Protein 2YRK (pdb70)

Foldseek 3Di:
DDPDDDDPPDDDAQADPQLRGGDDPPDHPCNVCVDVSVVVSVCVVPPDDDDDDDD

Secondary structure (DSSP, 8-state):
-------------S--TTTT----SSS-HHHHHTSHHHHHHHHHTT-SS--SS--

GO terms:
  GO:0005634 nucleus (C, IDA)

Radius of gyration: 18.54 Å; Cα contacts (8 Å, |Δi|>4): 30; chains: 1; bounding box: 34×64×17 Å

InterPro domains:
  IPR001356 Homeodomain [PF00046] (2070-2126)
  IPR001356 Homeodomain [PF00046] (2167-2223)
  IPR001356 Homeodomain [PF00046] (2543-2599)
  IPR001356 Homeodomain [PF00046] (2866-2922)
  IPR001356 Homeodomain [PS50071] (2067-2127)
  IPR001356 Homeodomain [PS50071] (2164-2224)
  IPR001356 Homeodomain [PS50071] (2540-2600)
  IPR001356 Homeodomain [PS50071] (2863-2923)
  IPR001356 Homeodomain [SM00389] (2069-2131)
  IPR001356 Homeodomain [SM00389] (2166-2228)
  IPR001356 Homeodomain [SM00389] (2542-2604)
  IPR001356 Homeodomain [SM00389] (2865-2927)
  IPR001356 Homeodomain [cd00086] (2070-2128)
  IPR001356 Homeodomain [cd00086] (2167-2224)
  IPR001356 Homeodomain [cd00086] (2543-2601)
  IPR001356 Homeodomain [cd00086] (2866-2922)
  IPR003604 Matrin/U1-C-like, C2H2-type zinc finger [SM00451] (694-728)
  IPR003604 Matrin/U1-C-like, C2H2-type zinc finger [SM00451] (912-946)
  IPR003604 Matrin/U1-C-like, C2H2-type zinc finger [SM00451] (1016-1050)
  IPR003604 Matrin/U1-C-like, C2H2-type zinc finger [SM00451] (1509-1543)

Sequence (55 aa):
GSSGSSGGTDGTKPECTLCGVKYSARLSIRDHIFSKQHISKVRETVGSQLDREKDGSSGSSGGTDGTKPECTLCGVKYSARLSIRDHIFSKQHISKVRETVGSQLDREKDGSSGSSGGTDGTKPECTLCGVKYSARLSIRDHIFSKQHISKVRETVGSQLDREKDGSSGSSGGTDGTKPECTLCGVKYSARLSIRDHIFSKQHISKVRETVGSQLDREKDGSSGSSGGTDGTKPECTLCGVKYSARLSIRDHIFSKQHISKVRETVGSQLDREKDGSSGSSGGTDGTKPECTLCGVKYSARLSIRDHIFSKQHISKVRETVGSQLDREKDGSSGSSGGTDGTKPECTLCGVKYSARLSIRDHIFSKQHISKVRETVGSQLDREKDGSSGSSGGTDGTKPECTLCGVKYSARLSIRDHIFSKQHISKVRETVGSQLDREKDGSSGSSGGTDGTKPECTLCGVKYSARLSIRDHIFSKQHISKVRETVGSQLDREKDGSSGSSGGTDGTKPECTLCGVKYSARLSIRDHIFSKQHISKVRETVGSQLDREKDGSSGSSGGTDGTKPECTLCGVKYSARLSIRDHIFSKQHISKVRETVGSQLDREKDGSSGSSGGTDGTKPECTLCGVKYSARLSIRDHIFSKQHISKVRETVGSQLDREKDGSSGSSGGTDGTKPECTLCGVKYSARLSIRDHIFSKQHISKVRETVGSQLDREKDGSSGSSGGTDGTKPECTLCGVKYSARLSIRDHIFSKQHISKVRETVGSQLDREKDGSSGSSGGTDGTKPECTLCGVKYSARLSIRDHIFSKQHISKVRETVGSQLDREKDGSSGSSGGTDGTKPECTLCGVKYSARLSIRDHIFSKQHISKVRETVGSQLDREKDGSSGSSGGTDGTKPECTLCGVKYSARLSIRDHIFSKQHISKVRETVGSQLDREKDGSSGSSGGTDGTKPECTLCGVKYSARLSIRDHIFSKQHISKVRETVGSQLDREKDGSSGSSGGTDGTKPECTLCGVKYSARLSIRDHIFSKQHISKVRETVGSQLDREKDGSSGSSGGTDGTKPECTLCGVKYSARLSIRDHIFSKQHISKVRETVGSQLDREKD

Solvent-accessible surface area: 5406 Å² total; per-residue (Å²): 133,120,128,72,122,106,90,58,138,141,65,143,148,61,87,9,127,76,21,67,52,137,3,68,110,182,62,46,96,154,80,7,59,144,49,141,114,23,71,44,101,49,110,130,87,112,27,86,168,152,91,234,149,179,179

Organism: Mus musculus (NCBI:txid10090)

Structure (mmCIF, N/CA/C/O backbone):
data_2YRK
#
_entry.id   2YRK
#
loop_
_entity.id
_entity.type
_entity.pdbx_description
1 polymer 'Zinc finger homeobox protein 4'
2 non-polymer 'ZINC ION'
#
loop_
_atom_site.group_PDB
_atom_site.id
_atom_site.type_symbol
_atom_site.label_atom_id
_atom_site.label_alt_id
_atom_site.label_comp_id
_atom_site.label_asym_id
_atom_site.label_entity_id
_atom_site.label_seq_id
_atom_site.pdbx_PDB_ins_code
_atom_site.Cartn_x
_atom_site.Cartn_y
_atom_site.Cartn_z
_atom_site.occupancy
_atom_site.B_iso_or_equiv
_atom_site.auth_seq_id
_atom_site.auth_comp_id
_atom_site.auth_asym_id
_atom_site.auth_atom_id
_atom_site.pdbx_PDB_model_num
ATOM 1 N N . GLY A 1 1 ? -23.974 42.318 5.987 1.00 0.00 1 GLY A N 1
ATOM 2 C CA . GLY A 1 1 ? -23.108 41.866 4.915 1.00 0.00 1 GLY A CA 1
ATOM 3 C C . GLY A 1 1 ? -23.007 40.355 4.849 1.00 0.00 1 GLY A C 1
ATOM 4 O O . GLY A 1 1 ? -23.851 39.645 5.397 1.00 0.00 1 GLY A O 1
ATOM 8 N N . SER A 1 2 ? -21.973 39.860 4.176 1.00 0.00 2 SER A N 1
ATOM 9 C CA . SER A 1 2 ? -21.768 38.423 4.036 1.00 0.00 2 SER A CA 1
ATOM 10 C C . SER A 1 2 ? -20.315 38.052 4.316 1.00 0.00 2 SER A C 1
ATOM 11 O O . SER A 1 2 ? -19.397 38.803 3.989 1.00 0.00 2 SER A O 1
ATOM 19 N N . SER A 1 3 ? -20.116 36.887 4.924 1.00 0.00 3 SER A N 1
ATOM 20 C CA . SER A 1 3 ? -18.775 36.416 5.253 1.00 0.00 3 SER A CA 1
ATOM 21 C C . SER A 1 3 ? -18.189 35.600 4.104 1.00 0.00 3 SER A C 1
ATOM 22 O O . SER A 1 3 ? -17.059 35.832 3.678 1.00 0.00 3 SER A O 1
ATOM 30 N N . GLY A 1 4 ? -18.968 34.644 3.608 1.00 0.00 4 GLY A N 1
ATOM 31 C CA . GLY A 1 4 ? -18.510 33.808 2.514 1.00 0.00 4 GLY A CA 1
ATOM 32 C C . GLY A 1 4 ? -18.562 32.331 2.852 1.00 0.00 4 GLY A C 1
ATOM 33 O O . GLY A 1 4 ? -18.364 31.944 4.004 1.00 0.00 4 GLY A O 1
ATOM 37 N N . SER A 1 5 ? -18.830 31.504 1.847 1.00 0.00 5 SER A N 1
ATOM 38 C CA . SER A 1 5 ? -18.913 30.062 2.044 1.00 0.00 5 SER A CA 1
ATOM 39 C C . SER A 1 5 ? -17.826 29.342 1.252 1.00 0.00 5 SER A C 1
ATOM 40 O O . SER A 1 5 ? -17.122 29.952 0.447 1.00 0.00 5 SER A O 1
ATOM 48 N N . SER A 1 6 ? -17.694 28.040 1.488 1.00 0.00 6 SER A N 1
ATOM 49 C CA . SER A 1 6 ? -16.691 27.237 0.800 1.00 0.00 6 SER A CA 1
ATOM 50 C C . SER A 1 6 ? -17.350 26.227 -0.135 1.00 0.00 6 SER A C 1
ATOM 51 O O . SER A 1 6 ? -18.319 25.564 0.233 1.00 0.00 6 SER A O 1
ATOM 59 N N . GLY A 1 7 ? -16.817 26.116 -1.348 1.00 0.00 7 GLY A N 1
ATOM 60 C CA . GLY A 1 7 ? -17.365 25.186 -2.317 1.00 0.00 7 GLY A CA 1
ATOM 61 C C . GLY A 1 7 ? -16.289 24.403 -3.043 1.00 0.00 7 GLY A C 1
ATOM 62 O O . GLY A 1 7 ? -16.284 24.333 -4.271 1.00 0.00 7 GLY A O 1
ATOM 66 N N . GLY A 1 8 ? -15.373 23.813 -2.281 1.00 0.00 8 GLY A N 1
ATOM 67 C CA . GLY A 1 8 ? -14.299 23.040 -2.877 1.00 0.00 8 GLY A CA 1
ATOM 68 C C . GLY A 1 8 ? -13.174 22.762 -1.899 1.00 0.00 8 GLY A C 1
ATOM 69 O O . GLY A 1 8 ? -12.526 23.686 -1.407 1.00 0.00 8 GLY A O 1
ATOM 73 N N . THR A 1 9 ? -12.941 21.485 -1.615 1.00 0.00 9 THR A N 1
ATOM 74 C CA . THR A 1 9 ? -11.889 21.087 -0.688 1.00 0.00 9 THR A CA 1
ATOM 75 C C . THR A 1 9 ? -10.634 20.651 -1.435 1.00 0.00 9 THR A C 1
ATOM 76 O O . THR A 1 9 ? -10.713 20.117 -2.542 1.00 0.00 9 THR A O 1
ATOM 87 N N . ASP A 1 10 ? -9.478 20.880 -0.824 1.00 0.00 10 ASP A N 1
ATOM 88 C CA . ASP A 1 10 ? -8.205 20.508 -1.431 1.00 0.00 10 ASP A CA 1
ATOM 89 C C . ASP A 1 10 ? -7.205 20.065 -0.367 1.00 0.00 10 ASP A C 1
ATOM 90 O O . ASP A 1 10 ? -7.002 20.751 0.633 1.00 0.00 10 ASP A O 1
ATOM 99 N N . GLY A 1 11 ? -6.583 18.911 -0.592 1.00 0.00 11 GLY A N 1
ATOM 100 C CA . GLY A 1 11 ? -5.613 18.395 0.356 1.00 0.00 11 GLY A CA 1
ATOM 101 C C . GLY A 1 11 ? -5.317 16.924 0.140 1.00 0.00 11 GLY A C 1
ATOM 102 O O . GLY A 1 11 ? -5.705 16.079 0.947 1.00 0.00 11 GLY A O 1
ATOM 106 N N . THR A 1 12 ? -4.629 16.615 -0.955 1.00 0.00 12 THR A N 1
ATOM 107 C CA . THR A 1 12 ? -4.283 15.236 -1.277 1.00 0.00 12 THR A CA 1
ATOM 108 C C . THR A 1 12 ? -2.914 14.867 -0.719 1.00 0.00 12 THR A C 1
ATOM 109 O O . THR A 1 12 ? -2.149 14.140 -1.352 1.00 0.00 12 THR A O 1
ATOM 120 N N . LYS A 1 13 ? -2.609 15.373 0.471 1.00 0.00 13 LYS A N 1
ATOM 121 C CA . LYS A 1 13 ? -1.332 15.096 1.117 1.00 0.00 13 LYS A CA 1
ATOM 122 C C . LYS A 1 13 ? -0.945 13.629 0.951 1.00 0.00 13 LYS A C 1
ATOM 123 O O . LYS A 1 13 ? -1.792 12.735 0.956 1.00 0.00 13 LYS A O 1
ATOM 142 N N . PRO A 1 14 ? 0.363 13.375 0.803 1.00 0.00 14 PRO A N 1
ATOM 143 C CA . PRO A 1 14 ? 0.891 12.017 0.635 1.00 0.00 14 PRO A CA 1
ATOM 144 C C . PRO A 1 14 ? 0.774 11.188 1.910 1.00 0.00 14 PRO A C 1
ATOM 145 O O . PRO A 1 14 ? 1.661 11.216 2.762 1.00 0.00 14 PRO A O 1
ATOM 156 N N . GLU A 1 15 ? -0.326 10.451 2.031 1.00 0.00 15 GLU A N 1
ATOM 157 C CA . GLU A 1 15 ? -0.557 9.614 3.203 1.00 0.00 15 GLU A CA 1
ATOM 158 C C . GLU A 1 15 ? -1.278 8.326 2.817 1.00 0.00 15 GLU A C 1
ATOM 159 O O . GLU A 1 15 ? -1.763 8.184 1.694 1.00 0.00 15 GLU A O 1
ATOM 171 N N . CYS A 1 16 ? -1.345 7.388 3.756 1.00 0.00 16 CYS A N 1
ATOM 172 C CA . CYS A 1 16 ? -2.005 6.110 3.516 1.00 0.00 16 CYS A CA 1
ATOM 173 C C . CYS A 1 16 ? -3.126 5.880 4.525 1.00 0.00 16 CYS A C 1
ATOM 174 O O . CYS A 1 16 ? -3.001 5.058 5.434 1.00 0.00 16 CYS A O 1
ATOM 181 N N . THR A 1 17 ? -4.224 6.611 4.359 1.00 0.00 17 THR A N 1
ATOM 182 C CA . THR A 1 17 ? -5.368 6.487 5.254 1.00 0.00 17 THR A CA 1
ATOM 183 C C . THR A 1 17 ? -5.637 5.028 5.605 1.00 0.00 17 THR A C 1
ATOM 184 O O . THR A 1 17 ? -6.178 4.724 6.668 1.00 0.00 17 THR A O 1
ATOM 195 N N . LEU A 1 18 ? -5.256 4.129 4.705 1.00 0.00 18 LEU A N 1
ATOM 196 C CA . LEU A 1 18 ? -5.455 2.700 4.919 1.00 0.00 18 LEU A CA 1
ATOM 197 C C . LEU A 1 18 ? -4.534 2.180 6.018 1.00 0.00 18 LEU A C 1
ATOM 198 O O . LEU A 1 18 ? -4.972 1.478 6.930 1.00 0.00 18 LEU A O 1
ATOM 214 N N . CYS A 1 19 ? -3.256 2.531 5.927 1.00 0.00 19 CYS A N 1
ATOM 215 C CA . CYS A 1 19 ? -2.272 2.103 6.913 1.00 0.00 19 CYS A CA 1
ATOM 216 C C . CYS A 1 19 ? -1.925 3.243 7.867 1.00 0.00 19 CYS A C 1
ATOM 217 O O . CYS A 1 19 ? -1.013 3.127 8.684 1.00 0.00 19 CYS A O 1
ATOM 224 N N . GLY A 1 20 ? -2.661 4.345 7.755 1.00 0.00 20 GLY A N 1
ATOM 225 C CA . GLY A 1 20 ? -2.417 5.490 8.613 1.00 0.00 20 GLY A CA 1
ATOM 226 C C . GLY A 1 20 ? -0.952 5.878 8.658 1.00 0.00 20 GLY A C 1
ATOM 227 O O . GLY A 1 20 ? -0.476 6.416 9.658 1.00 0.00 20 GLY A O 1
ATOM 231 N N . VAL A 1 21 ? -0.235 5.605 7.573 1.00 0.00 21 VAL A N 1
ATOM 232 C CA . VAL A 1 21 ? 1.184 5.929 7.492 1.00 0.00 21 VAL A CA 1
ATOM 233 C C . VAL A 1 21 ? 1.423 7.133 6.588 1.00 0.00 21 VAL A C 1
ATOM 234 O O . VAL A 1 21 ? 1.712 6.984 5.401 1.00 0.00 21 VAL A O 1
ATOM 247 N N . LYS A 1 22 ? 1.299 8.327 7.158 1.00 0.00 22 LYS A N 1
ATOM 248 C CA . LYS A 1 22 ? 1.503 9.559 6.406 1.00 0.00 22 LYS A CA 1
ATOM 249 C C . LYS A 1 22 ? 2.928 9.639 5.868 1.00 0.00 22 LYS A C 1
ATOM 250 O O . LYS A 1 22 ? 3.879 9.830 6.627 1.00 0.00 22 LYS A O 1
ATOM 269 N N . TYR A 1 23 ? 3.070 9.492 4.555 1.00 0.00 23 TYR A N 1
ATOM 270 C CA . TYR A 1 23 ? 4.379 9.547 3.916 1.00 0.00 23 TYR A CA 1
ATOM 271 C C . TYR A 1 23 ? 5.052 10.893 4.167 1.00 0.00 23 TYR A C 1
ATOM 272 O O . TYR A 1 23 ? 4.388 11.927 4.247 1.00 0.00 23 TYR A O 1
ATOM 290 N N . SER A 1 24 ? 6.375 10.872 4.291 1.00 0.00 24 SER A N 1
ATOM 291 C CA . SER A 1 24 ? 7.139 12.090 4.535 1.00 0.00 24 SER A CA 1
ATOM 292 C C . SER A 1 24 ? 7.381 12.850 3.235 1.00 0.00 24 SER A C 1
ATOM 293 O O . SER A 1 24 ? 7.486 12.253 2.164 1.00 0.00 24 SER A O 1
ATOM 301 N N . ALA A 1 25 ? 7.469 14.172 3.338 1.00 0.00 25 ALA A N 1
ATOM 302 C CA . ALA A 1 25 ? 7.700 15.016 2.172 1.00 0.00 25 ALA A CA 1
ATOM 303 C C . ALA A 1 25 ? 8.615 14.324 1.167 1.00 0.00 25 ALA A C 1
ATOM 304 O O . ALA A 1 25 ? 8.490 14.525 -0.041 1.00 0.00 25 ALA A O 1
ATOM 311 N N . ARG A 1 26 ? 9.534 13.509 1.674 1.00 0.00 26 ARG A N 1
ATOM 312 C CA . ARG A 1 26 ? 10.471 12.789 0.820 1.00 0.00 26 ARG A CA 1
ATOM 313 C C . ARG A 1 26 ? 9.848 11.499 0.295 1.00 0.00 26 ARG A C 1
ATOM 314 O O . ARG A 1 26 ? 9.720 11.305 -0.914 1.00 0.00 26 ARG A O 1
ATOM 335 N N . LEU A 1 27 ? 9.462 10.619 1.213 1.00 0.00 27 LEU A N 1
ATOM 336 C CA . LEU A 1 27 ? 8.853 9.346 0.843 1.00 0.00 27 LEU A CA 1
ATOM 337 C C . LEU A 1 27 ? 7.803 9.541 -0.246 1.00 0.00 27 LEU A C 1
ATOM 338 O O . LEU A 1 27 ? 7.396 10.666 -0.536 1.00 0.00 27 LEU A O 1
ATOM 354 N N . SER A 1 28 ? 7.366 8.437 -0.844 1.00 0.00 28 SER A N 1
ATOM 355 C CA . SER A 1 28 ? 6.365 8.486 -1.903 1.00 0.00 28 SER A CA 1
ATOM 356 C C . SER A 1 28 ? 5.401 7.308 -1.794 1.00 0.00 28 SER A C 1
ATOM 357 O O . SER A 1 28 ? 5.724 6.282 -1.194 1.00 0.00 28 SER A O 1
ATOM 365 N N . ILE A 1 29 ? 4.219 7.463 -2.379 1.00 0.00 29 ILE A N 1
ATOM 366 C CA . ILE A 1 29 ? 3.209 6.413 -2.350 1.00 0.00 29 ILE A CA 1
ATOM 367 C C . ILE A 1 29 ? 3.795 5.074 -2.787 1.00 0.00 29 ILE A C 1
ATOM 368 O O . ILE A 1 29 ? 3.487 4.032 -2.209 1.00 0.00 29 ILE A O 1
ATOM 384 N N . ARG A 1 30 ? 4.641 5.112 -3.811 1.00 0.00 30 ARG A N 1
ATOM 385 C CA . ARG A 1 30 ? 5.271 3.902 -4.326 1.00 0.00 30 ARG A CA 1
ATOM 386 C C . ARG A 1 30 ? 6.161 3.259 -3.266 1.00 0.00 30 ARG A C 1
ATOM 387 O O . ARG A 1 30 ? 5.946 2.113 -2.873 1.00 0.00 30 ARG A O 1
ATOM 408 N N . ASP A 1 31 ? 7.161 4.005 -2.809 1.00 0.00 31 ASP A N 1
ATOM 409 C CA . ASP A 1 31 ? 8.083 3.509 -1.794 1.00 0.00 31 ASP A CA 1
ATOM 410 C C . ASP A 1 31 ? 7.326 2.830 -0.657 1.00 0.00 31 ASP A C 1
ATOM 411 O O . ASP A 1 31 ? 7.797 1.848 -0.083 1.00 0.00 31 ASP A O 1
ATOM 420 N N . HIS A 1 32 ? 6.151 3.361 -0.335 1.00 0.00 32 HIS A N 1
ATOM 421 C CA . HIS A 1 32 ? 5.329 2.807 0.735 1.00 0.00 32 HIS A CA 1
ATOM 422 C C . HIS A 1 32 ? 4.716 1.474 0.314 1.00 0.00 32 HIS A C 1
ATOM 423 O O . HIS A 1 32 ? 5.092 0.419 0.825 1.00 0.00 32 HIS A O 1
ATOM 437 N N . ILE A 1 33 ? 3.772 1.531 -0.619 1.00 0.00 33 ILE A N 1
ATOM 438 C CA . ILE A 1 33 ? 3.109 0.329 -1.108 1.00 0.00 33 ILE A CA 1
ATOM 439 C C . ILE A 1 33 ? 4.122 -0.758 -1.451 1.00 0.00 33 ILE A C 1
ATOM 440 O O . ILE A 1 33 ? 3.792 -1.944 -1.478 1.00 0.00 33 ILE A O 1
ATOM 456 N N . PHE A 1 34 ? 5.359 -0.345 -1.711 1.00 0.00 34 PHE A N 1
ATOM 457 C CA . PHE A 1 34 ? 6.422 -1.283 -2.051 1.00 0.00 34 PHE A CA 1
ATOM 458 C C . PHE A 1 34 ? 7.202 -1.696 -0.806 1.00 0.00 34 PHE A C 1
ATOM 459 O O . PHE A 1 34 ? 8.409 -1.931 -0.867 1.00 0.00 34 PHE A O 1
ATOM 476 N N . SER A 1 35 ? 6.503 -1.782 0.321 1.00 0.00 35 SER A N 1
ATOM 477 C CA . SER A 1 35 ? 7.130 -2.162 1.582 1.00 0.00 35 SER A CA 1
ATOM 478 C C . SER A 1 35 ? 6.180 -3.003 2.429 1.00 0.00 35 SER A C 1
ATOM 479 O O . SER A 1 35 ? 5.019 -2.642 2.625 1.00 0.00 35 SER A O 1
ATOM 487 N N . LYS A 1 36 ? 6.682 -4.126 2.930 1.00 0.00 36 LYS A N 1
ATOM 488 C CA . LYS A 1 36 ? 5.880 -5.020 3.758 1.00 0.00 36 LYS A CA 1
ATOM 489 C C . LYS A 1 36 ? 4.896 -4.231 4.615 1.00 0.00 36 LYS A C 1
ATOM 490 O O . LYS A 1 36 ? 3.725 -4.594 4.725 1.00 0.00 36 LYS A O 1
ATOM 509 N N . GLN A 1 37 ? 5.379 -3.150 5.219 1.00 0.00 37 GLN A N 1
ATOM 510 C CA . GLN A 1 37 ? 4.540 -2.310 6.066 1.00 0.00 37 GLN A CA 1
ATOM 511 C C . GLN A 1 37 ? 3.152 -2.140 5.459 1.00 0.00 37 GLN A C 1
ATOM 512 O O . GLN A 1 37 ? 2.140 -2.346 6.130 1.00 0.00 37 GLN A O 1
ATOM 526 N N . HIS A 1 38 ? 3.110 -1.761 4.185 1.00 0.00 38 HIS A N 1
ATOM 527 C CA . HIS A 1 38 ? 1.845 -1.563 3.487 1.00 0.00 38 HIS A CA 1
ATOM 528 C C . HIS A 1 38 ? 1.204 -2.902 3.134 1.00 0.00 38 HIS A C 1
ATOM 529 O O . HIS A 1 38 ? 0.086 -3.196 3.558 1.00 0.00 38 HIS A O 1
ATOM 543 N N . ILE A 1 39 ? 1.919 -3.708 2.356 1.00 0.00 39 ILE A N 1
ATOM 544 C CA . ILE A 1 39 ? 1.419 -5.014 1.947 1.00 0.00 39 ILE A CA 1
ATOM 545 C C . ILE A 1 39 ? 0.666 -5.696 3.084 1.00 0.00 39 ILE A C 1
ATOM 546 O O . ILE A 1 39 ? -0.502 -6.057 2.941 1.00 0.00 39 ILE A O 1
ATOM 562 N N . SER A 1 40 ? 1.343 -5.868 4.216 1.00 0.00 40 SER A N 1
ATOM 563 C CA . SER A 1 40 ? 0.739 -6.508 5.378 1.00 0.00 40 SER A CA 1
ATOM 564 C C . SER A 1 40 ? -0.703 -6.046 5.564 1.00 0.00 40 SER A C 1
ATOM 565 O O . SER A 1 40 ? -1.627 -6.859 5.613 1.00 0.00 40 SER A O 1
ATOM 573 N N . LYS A 1 41 ? -0.889 -4.735 5.668 1.00 0.00 41 LYS A N 1
ATOM 574 C CA . LYS A 1 41 ? -2.218 -4.162 5.848 1.00 0.00 41 LYS A CA 1
ATOM 575 C C . LYS A 1 41 ? -3.156 -4.603 4.730 1.00 0.00 41 LYS A C 1
ATOM 576 O O . LYS A 1 41 ? -4.343 -4.838 4.958 1.00 0.00 41 LYS A O 1
ATOM 595 N N . VAL A 1 42 ? -2.617 -4.716 3.520 1.00 0.00 42 VAL A N 1
ATOM 596 C CA . VAL A 1 42 ? -3.406 -5.132 2.367 1.00 0.00 42 VAL A CA 1
ATOM 597 C C . VAL A 1 42 ? -3.751 -6.615 2.443 1.00 0.00 42 VAL A C 1
ATOM 598 O O . VAL A 1 42 ? -4.742 -7.063 1.867 1.00 0.00 42 VAL A O 1
ATOM 611 N N . ARG A 1 43 ? -2.925 -7.373 3.158 1.00 0.00 43 ARG A N 1
ATOM 612 C CA . ARG A 1 43 ? -3.142 -8.806 3.309 1.00 0.00 43 ARG A CA 1
ATOM 613 C C . ARG A 1 43 ? -4.125 -9.091 4.441 1.00 0.00 43 ARG A C 1
ATOM 614 O O . ARG A 1 43 ? -4.881 -10.060 4.389 1.00 0.00 43 ARG A O 1
ATOM 635 N N . GLU A 1 44 ? -4.106 -8.240 5.462 1.00 0.00 44 GLU A N 1
ATOM 636 C CA . GLU A 1 44 ? -4.995 -8.402 6.607 1.00 0.00 44 GLU A CA 1
ATOM 637 C C . GLU A 1 44 ? -6.341 -7.730 6.350 1.00 0.00 44 GLU A C 1
ATOM 638 O O . GLU A 1 44 ? -7.395 -8.352 6.486 1.00 0.00 44 GLU A O 1
ATOM 650 N N . THR A 1 45 ? -6.297 -6.454 5.979 1.00 0.00 45 THR A N 1
ATOM 651 C CA . THR A 1 45 ? -7.511 -5.696 5.705 1.00 0.00 45 THR A CA 1
ATOM 652 C C . THR A 1 45 ? -8.586 -6.582 5.087 1.00 0.00 45 THR A C 1
ATOM 653 O O . THR A 1 45 ? -9.770 -6.445 5.394 1.00 0.00 45 THR A O 1
ATOM 664 N N . VAL A 1 46 ? -8.165 -7.494 4.215 1.00 0.00 46 VAL A N 1
ATOM 665 C CA . VAL A 1 46 ? -9.092 -8.405 3.555 1.00 0.00 46 VAL A CA 1
ATOM 666 C C . VAL A 1 46 ? -8.870 -9.842 4.013 1.00 0.00 46 VAL A C 1
ATOM 667 O O . VAL A 1 46 ? -9.814 -10.543 4.373 1.00 0.00 46 VAL A O 1
ATOM 680 N N . GLY A 1 47 ? -7.612 -10.275 3.997 1.00 0.00 47 GLY A N 1
ATOM 681 C CA . GLY A 1 47 ? -7.288 -11.626 4.413 1.00 0.00 47 GLY A CA 1
ATOM 682 C C . GLY A 1 47 ? -6.624 -12.429 3.312 1.00 0.00 47 GLY A C 1
ATOM 683 O O . GLY A 1 47 ? -6.824 -12.155 2.128 1.00 0.00 47 GLY A O 1
ATOM 687 N N . SER A 1 48 ? -5.831 -13.422 3.700 1.00 0.00 48 SER A N 1
ATOM 688 C CA . SER A 1 48 ? -5.131 -14.263 2.737 1.00 0.00 48 SER A CA 1
ATOM 689 C C . SER A 1 48 ? -5.852 -15.595 2.553 1.00 0.00 48 SER A C 1
ATOM 690 O O . SER A 1 48 ? -6.001 -16.082 1.433 1.00 0.00 48 SER A O 1
ATOM 698 N N . GLN A 1 49 ? -6.297 -16.177 3.662 1.00 0.00 49 GLN A N 1
ATOM 699 C CA . GLN A 1 49 ? -7.002 -17.452 3.624 1.00 0.00 49 GLN A CA 1
ATOM 700 C C . GLN A 1 49 ? -8.055 -17.460 2.520 1.00 0.00 49 GLN A C 1
ATOM 701 O O . GLN A 1 49 ? -8.808 -16.499 2.359 1.00 0.00 49 GLN A O 1
ATOM 715 N N . LEU A 1 50 ? -8.100 -18.550 1.761 1.00 0.00 50 LEU A N 1
ATOM 716 C CA . LEU A 1 50 ? -9.061 -18.683 0.671 1.00 0.00 50 LEU A CA 1
ATOM 717 C C . LEU A 1 50 ? -10.470 -18.905 1.211 1.00 0.00 50 LEU A C 1
ATOM 718 O O . LEU A 1 50 ? -10.655 -19.188 2.395 1.00 0.00 50 LEU A O 1
ATOM 734 N N . ASP A 1 51 ? -11.460 -18.777 0.335 1.00 0.00 51 ASP A N 1
ATOM 735 C CA . ASP A 1 51 ? -12.853 -18.967 0.722 1.00 0.00 51 ASP A CA 1
ATOM 736 C C . ASP A 1 51 ? -13.240 -20.441 0.654 1.00 0.00 51 ASP A C 1
ATOM 737 O O . ASP A 1 51 ? -12.657 -21.211 -0.109 1.00 0.00 51 ASP A O 1
ATOM 746 N N . ARG A 1 52 ? -14.226 -20.826 1.457 1.00 0.00 52 ARG A N 1
ATOM 747 C CA . ARG A 1 52 ? -14.689 -22.208 1.489 1.00 0.00 52 ARG A CA 1
ATOM 748 C C . ARG A 1 52 ? -14.834 -22.767 0.077 1.00 0.00 52 ARG A C 1
ATOM 749 O O . ARG A 1 52 ? -14.095 -23.665 -0.324 1.00 0.00 52 ARG A O 1
ATOM 770 N N . GLU A 1 53 ? -15.791 -22.227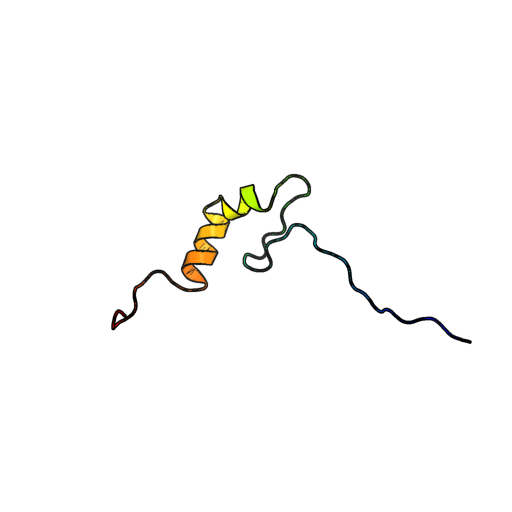 -0.672 1.00 0.00 53 GLU A N 1
ATOM 771 C CA . GLU A 1 53 ? -16.032 -22.673 -2.040 1.00 0.00 53 GLU A CA 1
ATOM 772 C C . GLU A 1 53 ? -15.429 -21.697 -3.045 1.00 0.00 53 GLU A C 1
ATOM 773 O O . GLU A 1 53 ? -15.634 -20.486 -2.952 1.00 0.00 53 GLU A O 1
ATOM 785 N N . LYS A 1 54 ? -14.684 -22.231 -4.006 1.00 0.00 54 LYS A N 1
ATOM 786 C CA . LYS A 1 54 ? -14.050 -21.409 -5.030 1.00 0.00 54 LYS A CA 1
ATOM 787 C C . LYS A 1 54 ? -14.977 -21.221 -6.227 1.00 0.00 54 LYS A C 1
ATOM 788 O O . LYS A 1 54 ? -15.798 -22.087 -6.531 1.00 0.00 54 LYS A O 1
ATOM 807 N N . ASP A 1 55 ? -14.839 -20.086 -6.904 1.00 0.00 55 ASP A N 1
ATOM 808 C CA . ASP A 1 55 ? -15.663 -19.786 -8.069 1.00 0.00 55 ASP A CA 1
ATOM 809 C C . ASP A 1 55 ? -15.108 -20.466 -9.316 1.00 0.00 55 ASP A C 1
ATOM 810 O O . ASP A 1 55 ? -14.189 -19.956 -9.957 1.00 0.00 55 ASP A O 1
ATOM 820 N N . GLY A 1 1 ? -31.471 33.011 12.014 1.00 0.00 1 GLY A N 2
ATOM 821 C CA . GLY A 1 1 ? -30.747 33.445 10.834 1.00 0.00 1 GLY A CA 2
ATOM 822 C C . GLY A 1 1 ? -29.831 32.368 10.287 1.00 0.00 1 GLY A C 2
ATOM 823 O O . GLY A 1 1 ? -29.663 31.315 10.903 1.00 0.00 1 GLY A O 2
ATOM 827 N N . SER A 1 2 ? -29.238 32.630 9.127 1.00 0.00 2 SER A N 2
ATOM 828 C CA . SER A 1 2 ? -28.339 31.672 8.494 1.00 0.00 2 SER A CA 2
ATOM 829 C C . SER A 1 2 ? -27.568 32.325 7.351 1.00 0.00 2 SER A C 2
ATOM 830 O O . SER A 1 2 ? -28.088 33.197 6.655 1.00 0.00 2 SER A O 2
ATOM 838 N N . SER A 1 3 ? -26.324 31.895 7.163 1.00 0.00 3 SER A N 2
ATOM 839 C CA . SER A 1 3 ? -25.478 32.439 6.107 1.00 0.00 3 SER A CA 2
ATOM 840 C C . SER A 1 3 ? -25.039 31.341 5.143 1.00 0.00 3 SER A C 2
ATOM 841 O O . SER A 1 3 ? -25.254 31.437 3.935 1.00 0.00 3 SER A O 2
ATOM 849 N N . GLY A 1 4 ? -24.422 30.297 5.687 1.00 0.00 4 GLY A N 2
ATOM 850 C CA . GLY A 1 4 ? -23.962 29.195 4.862 1.00 0.00 4 GLY A CA 2
ATOM 851 C C . GLY A 1 4 ? -22.600 29.458 4.251 1.00 0.00 4 GLY A C 2
ATOM 852 O O . GLY A 1 4 ? -22.499 29.846 3.087 1.00 0.00 4 GLY A O 2
ATOM 856 N N . SER A 1 5 ? -21.549 29.247 5.037 1.00 0.00 5 SER A N 2
ATOM 857 C CA . SER A 1 5 ? -20.186 29.469 4.568 1.00 0.00 5 SER A CA 2
ATOM 858 C C . SER A 1 5 ? -19.904 28.650 3.312 1.00 0.00 5 SER A C 2
ATOM 859 O O . SER A 1 5 ? -19.432 29.180 2.306 1.00 0.00 5 SER A O 2
ATOM 867 N N . SER A 1 6 ? -20.196 27.355 3.380 1.00 0.00 6 SER A N 2
ATOM 868 C CA . SER A 1 6 ? -19.970 26.461 2.250 1.00 0.00 6 SER A CA 2
ATOM 869 C C . SER A 1 6 ? -18.590 26.692 1.642 1.00 0.00 6 SER A C 2
ATOM 870 O O . SER A 1 6 ? -18.423 26.660 0.424 1.00 0.00 6 SER A O 2
ATOM 878 N N . GLY A 1 7 ? -17.602 26.924 2.502 1.00 0.00 7 GLY A N 2
ATOM 879 C CA . GLY A 1 7 ? -16.249 27.157 2.032 1.00 0.00 7 GLY A CA 2
ATOM 880 C C . GLY A 1 7 ? -15.256 26.169 2.612 1.00 0.00 7 GLY A C 2
ATOM 881 O O . GLY A 1 7 ? -15.057 26.118 3.825 1.00 0.00 7 GLY A O 2
ATOM 885 N N . GLY A 1 8 ? -14.631 25.381 1.742 1.00 0.00 8 GLY A N 2
ATOM 886 C CA . GLY A 1 8 ? -13.662 24.400 2.194 1.00 0.00 8 GLY A CA 2
ATOM 887 C C . GLY A 1 8 ? -12.361 24.470 1.420 1.00 0.00 8 GLY A C 2
ATOM 888 O O . GLY A 1 8 ? -12.260 25.188 0.424 1.00 0.00 8 GLY A O 2
ATOM 892 N N . THR A 1 9 ? -11.361 23.724 1.877 1.00 0.00 9 THR A N 2
ATOM 893 C CA . THR A 1 9 ? -10.059 23.706 1.223 1.00 0.00 9 THR A CA 2
ATOM 894 C C . THR A 1 9 ? -9.858 22.418 0.432 1.00 0.00 9 THR A C 2
ATOM 895 O O . THR A 1 9 ? -9.998 21.320 0.970 1.00 0.00 9 THR A O 2
ATOM 906 N N . ASP A 1 10 ? -9.530 22.560 -0.847 1.00 0.00 10 ASP A N 2
ATOM 907 C CA . ASP A 1 10 ? -9.308 21.407 -1.712 1.00 0.00 10 ASP A CA 2
ATOM 908 C C . ASP A 1 10 ? -7.817 21.123 -1.867 1.00 0.00 10 ASP A C 2
ATOM 909 O O . ASP A 1 10 ? -7.163 21.655 -2.764 1.00 0.00 10 ASP A O 2
ATOM 918 N N . GLY A 1 11 ? -7.285 20.282 -0.986 1.00 0.00 11 GLY A N 2
ATOM 919 C CA . GLY A 1 11 ? -5.875 19.943 -1.042 1.00 0.00 11 GLY A CA 2
ATOM 920 C C . GLY A 1 11 ? -5.622 18.469 -0.790 1.00 0.00 11 GLY A C 2
ATOM 921 O O . GLY A 1 11 ? -6.478 17.768 -0.249 1.00 0.00 11 GLY A O 2
ATOM 925 N N . THR A 1 12 ? -4.444 17.997 -1.184 1.00 0.00 12 THR A N 2
ATOM 926 C CA . THR A 1 12 ? -4.082 16.597 -1.001 1.00 0.00 12 THR A CA 2
ATOM 927 C C . THR A 1 12 ? -2.676 16.463 -0.428 1.00 0.00 12 THR A C 2
ATOM 928 O O . THR A 1 12 ? -1.805 17.293 -0.692 1.00 0.00 12 THR A O 2
ATOM 939 N N . LYS A 1 13 ? -2.459 15.413 0.357 1.00 0.00 13 LYS A N 2
ATOM 940 C CA . LYS A 1 13 ? -1.157 15.169 0.967 1.00 0.00 13 LYS A CA 2
ATOM 941 C C . LYS A 1 13 ? -0.766 13.700 0.843 1.00 0.00 13 LYS A C 2
ATOM 942 O O . LYS A 1 13 ? -1.612 12.805 0.841 1.00 0.00 13 LYS A O 2
ATOM 961 N N . PRO A 1 14 ? 0.546 13.443 0.739 1.00 0.00 14 PRO A N 2
ATOM 962 C CA . PRO A 1 14 ? 1.079 12.082 0.616 1.00 0.00 14 PRO A CA 2
ATOM 963 C C . PRO A 1 14 ? 0.924 11.280 1.903 1.00 0.00 14 PRO A C 2
ATOM 964 O O . PRO A 1 14 ? 1.785 11.327 2.781 1.00 0.00 14 PRO A O 2
ATOM 975 N N . GLU A 1 15 ? -0.178 10.544 2.007 1.00 0.00 15 GLU A N 2
ATOM 976 C CA . GLU A 1 15 ? -0.445 9.732 3.189 1.00 0.00 15 GLU A CA 2
ATOM 977 C C . GLU A 1 15 ? -1.142 8.429 2.807 1.00 0.00 15 GLU A C 2
ATOM 978 O O . GLU A 1 15 ? -1.564 8.249 1.664 1.00 0.00 15 GLU A O 2
ATOM 990 N N . CYS A 1 16 ? -1.258 7.523 3.772 1.00 0.00 16 CYS A N 2
ATOM 991 C CA . CYS A 1 16 ? -1.902 6.236 3.539 1.00 0.00 16 CYS A CA 2
ATOM 992 C C . CYS A 1 16 ? -3.066 6.027 4.504 1.00 0.00 16 CYS A C 2
ATOM 993 O O . CYS A 1 16 ? -2.938 5.325 5.507 1.00 0.00 16 CYS A O 2
ATOM 1000 N N . THR A 1 17 ? -4.203 6.643 4.193 1.00 0.00 17 THR A N 2
ATOM 1001 C CA . THR A 1 17 ? -5.389 6.526 5.032 1.00 0.00 17 THR A CA 2
ATOM 1002 C C . THR A 1 17 ? -5.671 5.071 5.386 1.00 0.00 17 THR A C 2
ATOM 1003 O O . THR A 1 17 ? -6.345 4.781 6.376 1.00 0.00 17 THR A O 2
ATOM 1014 N N . LEU A 1 18 ? -5.151 4.157 4.574 1.00 0.00 18 LEU A N 2
ATOM 1015 C CA . LEU A 1 18 ? -5.346 2.730 4.803 1.00 0.00 18 LEU A CA 2
ATOM 1016 C C . LEU A 1 18 ? -4.469 2.237 5.950 1.00 0.00 18 LEU A C 2
ATOM 1017 O O . LEU A 1 18 ? -4.930 1.509 6.829 1.00 0.00 18 LEU A O 2
ATOM 1033 N N . CYS A 1 19 ? -3.203 2.641 5.936 1.00 0.00 19 CYS A N 2
ATOM 1034 C CA . CYS A 1 19 ? -2.262 2.243 6.975 1.00 0.00 19 CYS A CA 2
ATOM 1035 C C . CYS A 1 19 ? -2.028 3.383 7.963 1.00 0.00 19 CYS A C 2
ATOM 1036 O O . CYS A 1 19 ? -1.186 3.283 8.854 1.00 0.00 19 CYS A O 2
ATOM 1043 N N . GLY A 1 20 ? -2.782 4.466 7.797 1.00 0.00 20 GLY A N 2
ATOM 1044 C CA . GLY A 1 20 ? -2.642 5.609 8.681 1.00 0.00 20 GLY A CA 2
ATOM 1045 C C . GLY A 1 20 ? -1.223 6.139 8.724 1.00 0.00 20 GLY A C 2
ATOM 1046 O O . GLY A 1 20 ? -0.842 6.841 9.661 1.00 0.00 20 GLY A O 2
ATOM 1050 N N . VAL A 1 21 ? -0.436 5.801 7.707 1.00 0.00 21 VAL A N 2
ATOM 1051 C CA . VAL A 1 21 ? 0.950 6.248 7.632 1.00 0.00 21 VAL A CA 2
ATOM 1052 C C . VAL A 1 21 ? 1.098 7.423 6.673 1.00 0.00 21 VAL A C 2
ATOM 1053 O O . VAL A 1 21 ? 0.803 7.309 5.483 1.00 0.00 21 VAL A O 2
ATOM 1066 N N . LYS A 1 22 ? 1.558 8.554 7.198 1.00 0.00 22 LYS A N 2
ATOM 1067 C CA . LYS A 1 22 ? 1.748 9.752 6.389 1.00 0.00 22 LYS A CA 2
ATOM 1068 C C . LYS A 1 22 ? 3.167 9.814 5.832 1.00 0.00 22 LYS A C 2
ATOM 1069 O O . LYS A 1 22 ? 4.123 10.055 6.569 1.00 0.00 22 LYS A O 2
ATOM 1088 N N . TYR A 1 23 ? 3.295 9.595 4.529 1.00 0.00 23 TYR A N 2
ATOM 1089 C CA . TYR A 1 23 ? 4.598 9.625 3.874 1.00 0.00 23 TYR A CA 2
ATOM 1090 C C . TYR A 1 23 ? 5.276 10.977 4.071 1.00 0.00 23 TYR A C 2
ATOM 1091 O O . TYR A 1 23 ? 4.612 11.993 4.278 1.00 0.00 23 TYR A O 2
ATOM 1109 N N . SER A 1 24 ? 6.604 10.981 4.006 1.00 0.00 24 SER A N 2
ATOM 1110 C CA . SER A 1 24 ? 7.374 12.207 4.180 1.00 0.00 24 SER A CA 2
ATOM 1111 C C . SER A 1 24 ? 7.563 12.924 2.847 1.00 0.00 24 SER A C 2
ATOM 1112 O O . SER A 1 24 ? 7.582 12.296 1.789 1.00 0.00 24 SER A O 2
ATOM 1120 N N . ALA A 1 25 ? 7.704 14.244 2.907 1.00 0.00 25 ALA A N 2
ATOM 1121 C CA . ALA A 1 25 ? 7.894 15.047 1.706 1.00 0.00 25 ALA A CA 2
ATOM 1122 C C . ALA A 1 25 ? 8.717 14.294 0.666 1.00 0.00 25 ALA A C 2
ATOM 1123 O O . ALA A 1 25 ? 8.522 14.467 -0.537 1.00 0.00 25 ALA A O 2
ATOM 1130 N N . ARG A 1 26 ? 9.637 13.460 1.138 1.00 0.00 26 ARG A N 2
ATOM 1131 C CA . ARG A 1 26 ? 10.491 12.682 0.248 1.00 0.00 26 ARG A CA 2
ATOM 1132 C C . ARG A 1 26 ? 9.797 11.392 -0.180 1.00 0.00 26 ARG A C 2
ATOM 1133 O O . ARG A 1 26 ? 9.610 11.142 -1.372 1.00 0.00 26 ARG A O 2
ATOM 1154 N N . LEU A 1 27 ? 9.419 10.577 0.798 1.00 0.00 27 LEU A N 2
ATOM 1155 C CA . LEU A 1 27 ? 8.746 9.312 0.522 1.00 0.00 27 LEU A CA 2
ATOM 1156 C C . LEU A 1 27 ? 7.621 9.503 -0.490 1.00 0.00 27 LEU A C 2
ATOM 1157 O O . LEU A 1 27 ? 7.129 10.614 -0.684 1.00 0.00 27 LEU A O 2
ATOM 1173 N N . SER A 1 28 ? 7.218 8.410 -1.131 1.00 0.00 28 SER A N 2
ATOM 1174 C CA . SER A 1 28 ? 6.151 8.457 -2.124 1.00 0.00 28 SER A CA 2
ATOM 1175 C C . SER A 1 28 ? 5.178 7.298 -1.932 1.00 0.00 28 SER A C 2
ATOM 1176 O O . SER A 1 28 ? 5.543 6.249 -1.401 1.00 0.00 28 SER A O 2
ATOM 1184 N N . ILE A 1 29 ? 3.939 7.495 -2.369 1.00 0.00 29 ILE A N 2
ATOM 1185 C CA . ILE A 1 29 ? 2.913 6.467 -2.246 1.00 0.00 29 ILE A CA 2
ATOM 1186 C C . ILE A 1 29 ? 3.455 5.100 -2.650 1.00 0.00 29 ILE A C 2
ATOM 1187 O O . ILE A 1 29 ? 3.222 4.102 -1.967 1.00 0.00 29 ILE A O 2
ATOM 1203 N N . ARG A 1 30 ? 4.179 5.062 -3.764 1.00 0.00 30 ARG A N 2
ATOM 1204 C CA . ARG A 1 30 ? 4.755 3.817 -4.259 1.00 0.00 30 ARG A CA 2
ATOM 1205 C C . ARG A 1 30 ? 5.760 3.249 -3.262 1.00 0.00 30 ARG A C 2
ATOM 1206 O O . ARG A 1 30 ? 5.537 2.189 -2.676 1.00 0.00 30 ARG A O 2
ATOM 1227 N N . ASP A 1 31 ? 6.867 3.960 -3.074 1.00 0.00 31 ASP A N 2
ATOM 1228 C CA . ASP A 1 31 ? 7.906 3.527 -2.148 1.00 0.00 31 ASP A CA 2
ATOM 1229 C C . ASP A 1 31 ? 7.294 2.939 -0.880 1.00 0.00 31 ASP A C 2
ATOM 1230 O O . ASP A 1 31 ? 7.906 2.106 -0.211 1.00 0.00 31 ASP A O 2
ATOM 1239 N N . HIS A 1 32 ? 6.082 3.378 -0.555 1.00 0.00 32 HIS A N 2
ATOM 1240 C CA . HIS A 1 32 ? 5.387 2.896 0.633 1.00 0.00 32 HIS A CA 2
ATOM 1241 C C . HIS A 1 32 ? 4.757 1.530 0.376 1.00 0.00 32 HIS A C 2
ATOM 1242 O O . HIS A 1 32 ? 5.133 0.536 0.998 1.00 0.00 32 HIS A O 2
ATOM 1256 N N . ILE A 1 33 ? 3.798 1.490 -0.543 1.00 0.00 33 ILE A N 2
ATOM 1257 C CA . ILE A 1 33 ? 3.117 0.246 -0.881 1.00 0.00 33 ILE A CA 2
ATOM 1258 C C . ILE A 1 33 ? 4.114 -0.837 -1.278 1.00 0.00 33 ILE A C 2
ATOM 1259 O O . ILE A 1 33 ? 3.785 -2.023 -1.295 1.00 0.00 33 ILE A O 2
ATOM 1275 N N . PHE A 1 34 ? 5.336 -0.421 -1.595 1.00 0.00 34 PHE A N 2
ATOM 1276 C CA . PHE A 1 34 ? 6.383 -1.355 -1.991 1.00 0.00 34 PHE A CA 2
ATOM 1277 C C . PHE A 1 34 ? 7.187 -1.817 -0.779 1.00 0.00 34 PHE A C 2
ATOM 1278 O O . PHE A 1 34 ? 8.352 -2.197 -0.902 1.00 0.00 34 PHE A O 2
ATOM 1295 N N . SER A 1 35 ? 6.557 -1.780 0.390 1.00 0.00 35 SER A N 2
ATOM 1296 C CA . SER A 1 35 ? 7.214 -2.190 1.626 1.00 0.00 35 SER A CA 2
ATOM 1297 C C . SER A 1 35 ? 6.332 -3.153 2.416 1.00 0.00 35 SER A C 2
ATOM 1298 O O . SER A 1 35 ? 5.136 -2.919 2.589 1.00 0.00 35 SER A O 2
ATOM 1306 N N . LYS A 1 36 ? 6.933 -4.237 2.895 1.00 0.00 36 LYS A N 2
ATOM 1307 C CA . LYS A 1 36 ? 6.205 -5.237 3.668 1.00 0.00 36 LYS A CA 2
ATOM 1308 C C . LYS A 1 36 ? 5.214 -4.573 4.619 1.00 0.00 36 LYS A C 2
ATOM 1309 O O . LYS A 1 36 ? 4.064 -4.998 4.726 1.00 0.00 36 LYS A O 2
ATOM 1328 N N . GLN A 1 37 ? 5.668 -3.529 5.306 1.00 0.00 37 GLN A N 2
ATOM 1329 C CA . GLN A 1 37 ? 4.820 -2.807 6.247 1.00 0.00 37 GLN A CA 2
ATOM 1330 C C . GLN A 1 37 ? 3.419 -2.610 5.677 1.00 0.00 37 GLN A C 2
ATOM 1331 O O . GLN A 1 37 ? 2.429 -3.028 6.277 1.00 0.00 37 GLN A O 2
ATOM 1345 N N . HIS A 1 38 ? 3.344 -1.971 4.514 1.00 0.00 38 HIS A N 2
ATOM 1346 C CA . HIS A 1 38 ? 2.064 -1.718 3.862 1.00 0.00 38 HIS A CA 2
ATOM 1347 C C . HIS A 1 38 ? 1.448 -3.018 3.351 1.00 0.00 38 HIS A C 2
ATOM 1348 O O . HIS A 1 38 ? 0.242 -3.233 3.472 1.00 0.00 38 HIS A O 2
ATOM 1362 N N . ILE A 1 39 ? 2.284 -3.878 2.781 1.00 0.00 39 ILE A N 2
ATOM 1363 C CA . ILE A 1 39 ? 1.822 -5.156 2.253 1.00 0.00 39 ILE A CA 2
ATOM 1364 C C . ILE A 1 39 ? 0.902 -5.860 3.244 1.00 0.00 39 ILE A C 2
ATOM 1365 O O . ILE A 1 39 ? -0.225 -6.226 2.910 1.00 0.00 39 ILE A O 2
ATOM 1381 N N . SER A 1 40 ? 1.390 -6.046 4.467 1.00 0.00 40 SER A N 2
ATOM 1382 C CA . SER A 1 40 ? 0.613 -6.708 5.508 1.00 0.00 40 SER A CA 2
ATOM 1383 C C . SER A 1 40 ? -0.815 -6.173 5.543 1.00 0.00 40 SER A C 2
ATOM 1384 O O . SER A 1 40 ? -1.778 -6.927 5.399 1.00 0.00 40 SER A O 2
ATOM 1392 N N . LYS A 1 41 ? -0.945 -4.865 5.735 1.00 0.00 41 LYS A N 2
ATOM 1393 C CA . LYS A 1 41 ? -2.255 -4.225 5.788 1.00 0.00 41 LYS A CA 2
ATOM 1394 C C . LYS A 1 41 ? -3.106 -4.626 4.588 1.00 0.00 41 LYS A C 2
ATOM 1395 O O . LYS A 1 41 ? -4.297 -4.906 4.724 1.00 0.00 41 LYS A O 2
ATOM 1414 N N . VAL A 1 42 ? -2.486 -4.653 3.412 1.00 0.00 42 VAL A N 2
ATOM 1415 C CA . VAL A 1 42 ? -3.187 -5.022 2.187 1.00 0.00 42 VAL A CA 2
ATOM 1416 C C . VAL A 1 42 ? -3.626 -6.482 2.225 1.00 0.00 42 VAL A C 2
ATOM 1417 O O . VAL A 1 42 ? -4.589 -6.868 1.562 1.00 0.00 42 VAL A O 2
ATOM 1430 N N . ARG A 1 43 ? -2.915 -7.288 3.005 1.00 0.00 43 ARG A N 2
ATOM 1431 C CA . ARG A 1 43 ? -3.231 -8.706 3.129 1.00 0.00 43 ARG A CA 2
ATOM 1432 C C . ARG A 1 43 ? -4.309 -8.932 4.184 1.00 0.00 43 ARG A C 2
ATOM 1433 O O . ARG A 1 43 ? -5.161 -9.808 4.036 1.00 0.00 43 ARG A O 2
ATOM 1454 N N . GLU A 1 44 ? -4.265 -8.138 5.249 1.00 0.00 44 GLU A N 2
ATOM 1455 C CA . GLU A 1 44 ? -5.238 -8.253 6.329 1.00 0.00 44 GLU A CA 2
ATOM 1456 C C . GLU A 1 44 ? -6.588 -7.681 5.908 1.00 0.00 44 GLU A C 2
ATOM 1457 O O . GLU A 1 44 ? -7.617 -8.351 6.004 1.00 0.00 44 GLU A O 2
ATOM 1469 N N . THR A 1 45 ? -6.578 -6.436 5.441 1.00 0.00 45 THR A N 2
ATOM 1470 C CA . THR A 1 45 ? -7.800 -5.772 5.007 1.00 0.00 45 THR A CA 2
ATOM 1471 C C . THR A 1 45 ? -8.737 -6.749 4.305 1.00 0.00 45 THR A C 2
ATOM 1472 O O . THR A 1 45 ? -9.956 -6.676 4.460 1.00 0.00 45 THR A O 2
ATOM 1483 N N . VAL A 1 46 ? -8.159 -7.663 3.531 1.00 0.00 46 VAL A N 2
ATOM 1484 C CA . VAL A 1 46 ? -8.943 -8.656 2.806 1.00 0.00 46 VAL A CA 2
ATOM 1485 C C . VAL A 1 46 ? -8.469 -10.069 3.125 1.00 0.00 46 VAL A C 2
ATOM 1486 O O . VAL A 1 46 ? -7.292 -10.391 2.965 1.00 0.00 46 VAL A O 2
ATOM 1499 N N . GLY A 1 47 ? -9.394 -10.911 3.576 1.00 0.00 47 GLY A N 2
ATOM 1500 C CA . GLY A 1 47 ? -9.051 -12.281 3.909 1.00 0.00 47 GLY A CA 2
ATOM 1501 C C . GLY A 1 47 ? -9.953 -13.288 3.222 1.00 0.00 47 GLY A C 2
ATOM 1502 O O . GLY A 1 47 ? -10.444 -14.223 3.854 1.00 0.00 47 GLY A O 2
ATOM 1506 N N . SER A 1 48 ? -10.172 -13.095 1.926 1.00 0.00 48 SER A N 2
ATOM 1507 C CA . SER A 1 48 ? -11.026 -13.991 1.154 1.00 0.00 48 SER A CA 2
ATOM 1508 C C . SER A 1 48 ? -10.894 -15.428 1.649 1.00 0.00 48 SER A C 2
ATOM 1509 O O . SER A 1 48 ? -9.795 -15.979 1.699 1.00 0.00 48 SER A O 2
ATOM 1517 N N . GLN A 1 49 ? -12.022 -16.027 2.014 1.00 0.00 49 GLN A N 2
ATOM 1518 C CA . GLN A 1 49 ? -12.033 -17.400 2.506 1.00 0.00 49 GLN A CA 2
ATOM 1519 C C . GLN A 1 49 ? -12.459 -18.368 1.408 1.00 0.00 49 GLN A C 2
ATOM 1520 O O . GLN A 1 49 ? -13.617 -18.377 0.988 1.00 0.00 49 GLN A O 2
ATOM 1534 N N . LEU A 1 50 ? -11.516 -19.182 0.947 1.00 0.00 50 LEU A N 2
ATOM 1535 C CA . LEU A 1 50 ? -11.793 -20.156 -0.104 1.00 0.00 50 LEU A CA 2
ATOM 1536 C C . LEU A 1 50 ? -12.909 -21.107 0.316 1.00 0.00 50 LEU A C 2
ATOM 1537 O O . LEU A 1 50 ? -12.969 -21.541 1.466 1.00 0.00 50 LEU A O 2
ATOM 1553 N N . ASP A 1 51 ? -13.790 -21.429 -0.625 1.00 0.00 51 ASP A N 2
ATOM 1554 C CA . ASP A 1 51 ? -14.902 -22.332 -0.355 1.00 0.00 51 ASP A CA 2
ATOM 1555 C C . ASP A 1 51 ? -14.733 -23.645 -1.113 1.00 0.00 51 ASP A C 2
ATOM 1556 O O . ASP A 1 51 ? -13.777 -23.819 -1.868 1.00 0.00 51 ASP A O 2
ATOM 1565 N N . ARG A 1 52 ? -15.668 -24.567 -0.905 1.00 0.00 52 ARG A N 2
ATOM 1566 C CA . ARG A 1 52 ? -15.621 -25.865 -1.567 1.00 0.00 52 ARG A CA 2
ATOM 1567 C C . ARG A 1 52 ? -15.053 -25.736 -2.977 1.00 0.00 52 ARG A C 2
ATOM 1568 O O . ARG A 1 52 ? -15.659 -25.111 -3.846 1.00 0.00 52 ARG A O 2
ATOM 1589 N N . GLU A 1 53 ? -13.884 -26.332 -3.196 1.00 0.00 53 GLU A N 2
ATOM 1590 C CA . GLU A 1 53 ? -13.234 -26.282 -4.500 1.00 0.00 53 GLU A CA 2
ATOM 1591 C C . GLU A 1 53 ? -12.946 -27.688 -5.019 1.00 0.00 53 GLU A C 2
ATOM 1592 O O . GLU A 1 53 ? -12.710 -28.613 -4.241 1.00 0.00 53 GLU A O 2
ATOM 1604 N N . LYS A 1 54 ? -12.967 -27.841 -6.338 1.00 0.00 54 LYS A N 2
ATOM 1605 C CA . LYS A 1 54 ? -12.708 -29.132 -6.963 1.00 0.00 54 LYS A CA 2
ATOM 1606 C C . LYS A 1 54 ? -11.633 -29.010 -8.039 1.00 0.00 54 LYS A C 2
ATOM 1607 O O . LYS A 1 54 ? -11.910 -28.586 -9.161 1.00 0.00 54 LYS A O 2
ATOM 1626 N N . ASP A 1 55 ? -10.408 -29.385 -7.690 1.00 0.00 55 ASP A N 2
ATOM 1627 C CA . ASP A 1 55 ? -9.292 -29.320 -8.626 1.00 0.00 55 ASP A CA 2
ATOM 1628 C C . ASP A 1 55 ? -8.955 -30.706 -9.167 1.00 0.00 55 ASP A C 2
ATOM 1629 O O . ASP A 1 55 ? -8.730 -31.644 -8.403 1.00 0.00 55 ASP A O 2
ATOM 1639 N N . GLY A 1 1 ? -32.872 14.884 -1.104 1.00 0.00 1 GLY A N 3
ATOM 1640 C CA . GLY A 1 1 ? -33.497 16.188 -1.219 1.00 0.00 1 GLY A CA 3
ATOM 1641 C C . GLY A 1 1 ? -32.790 17.085 -2.215 1.00 0.00 1 GLY A C 3
ATOM 1642 O O . GLY A 1 1 ? -32.631 16.725 -3.381 1.00 0.00 1 GLY A O 3
ATOM 1646 N N . SER A 1 2 ? -32.364 18.258 -1.755 1.00 0.00 2 SER A N 3
ATOM 1647 C CA . SER A 1 2 ? -31.674 19.211 -2.616 1.00 0.00 2 SER A CA 3
ATOM 1648 C C . SER A 1 2 ? -30.176 19.218 -2.328 1.00 0.00 2 SER A C 3
ATOM 1649 O O . SER A 1 2 ? -29.745 18.922 -1.214 1.00 0.00 2 SER A O 3
ATOM 1657 N N . SER A 1 3 ? -29.387 19.557 -3.343 1.00 0.00 3 SER A N 3
ATOM 1658 C CA . SER A 1 3 ? -27.936 19.598 -3.202 1.00 0.00 3 SER A CA 3
ATOM 1659 C C . SER A 1 3 ? -27.488 20.917 -2.578 1.00 0.00 3 SER A C 3
ATOM 1660 O O . SER A 1 3 ? -28.250 21.881 -2.524 1.00 0.00 3 SER A O 3
ATOM 1668 N N . GLY A 1 4 ? -26.245 20.949 -2.107 1.00 0.00 4 GLY A N 3
ATOM 1669 C CA . GLY A 1 4 ? -25.716 22.153 -1.493 1.00 0.00 4 GLY A CA 3
ATOM 1670 C C . GLY A 1 4 ? -25.029 21.876 -0.170 1.00 0.00 4 GLY A C 3
ATOM 1671 O O . GLY A 1 4 ? -25.584 22.147 0.894 1.00 0.00 4 GLY A O 3
ATOM 1675 N N . SER A 1 5 ? -23.818 21.332 -0.237 1.00 0.00 5 SER A N 3
ATOM 1676 C CA . SER A 1 5 ? -23.057 21.012 0.965 1.00 0.00 5 SER A CA 3
ATOM 1677 C C . SER A 1 5 ? -21.558 21.034 0.681 1.00 0.00 5 SER A C 3
ATOM 1678 O O . SER A 1 5 ? -21.135 21.089 -0.474 1.00 0.00 5 SER A O 3
ATOM 1686 N N . SER A 1 6 ? -20.760 20.992 1.743 1.00 0.00 6 SER A N 3
ATOM 1687 C CA . SER A 1 6 ? -19.308 21.011 1.609 1.00 0.00 6 SER A CA 3
ATOM 1688 C C . SER A 1 6 ? -18.677 19.850 2.370 1.00 0.00 6 SER A C 3
ATOM 1689 O O . SER A 1 6 ? -18.231 20.006 3.506 1.00 0.00 6 SER A O 3
ATOM 1697 N N . GLY A 1 7 ? -18.643 18.682 1.735 1.00 0.00 7 GLY A N 3
ATOM 1698 C CA . GLY A 1 7 ? -18.065 17.510 2.366 1.00 0.00 7 GLY A CA 3
ATOM 1699 C C . GLY A 1 7 ? -16.550 17.518 2.326 1.00 0.00 7 GLY A C 3
ATOM 1700 O O . GLY A 1 7 ? -15.940 18.469 1.841 1.00 0.00 7 GLY A O 3
ATOM 1704 N N . GLY A 1 8 ? -15.941 16.454 2.840 1.00 0.00 8 GLY A N 3
ATOM 1705 C CA . GLY A 1 8 ? -14.492 16.363 2.853 1.00 0.00 8 GLY A CA 3
ATOM 1706 C C . GLY A 1 8 ? -13.839 17.601 3.434 1.00 0.00 8 GLY A C 3
ATOM 1707 O O . GLY A 1 8 ? -14.522 18.546 3.828 1.00 0.00 8 GLY A O 3
ATOM 1711 N N . THR A 1 9 ? -12.510 17.597 3.489 1.00 0.00 9 THR A N 3
ATOM 1712 C CA . THR A 1 9 ? -11.764 18.726 4.028 1.00 0.00 9 THR A CA 3
ATOM 1713 C C . THR A 1 9 ? -10.467 18.946 3.258 1.00 0.00 9 THR A C 3
ATOM 1714 O O . THR A 1 9 ? -9.862 17.998 2.758 1.00 0.00 9 THR A O 3
ATOM 1725 N N . ASP A 1 10 ? -10.044 20.202 3.167 1.00 0.00 10 ASP A N 3
ATOM 1726 C CA . ASP A 1 10 ? -8.816 20.547 2.459 1.00 0.00 10 ASP A CA 3
ATOM 1727 C C . ASP A 1 10 ? -7.613 19.849 3.087 1.00 0.00 10 ASP A C 3
ATOM 1728 O O . ASP A 1 10 ? -7.542 19.688 4.305 1.00 0.00 10 ASP A O 3
ATOM 1737 N N . GLY A 1 11 ? -6.669 19.437 2.247 1.00 0.00 11 GLY A N 3
ATOM 1738 C CA . GLY A 1 11 ? -5.483 18.761 2.737 1.00 0.00 11 GLY A CA 3
ATOM 1739 C C . GLY A 1 11 ? -5.180 17.490 1.969 1.00 0.00 11 GLY A C 3
ATOM 1740 O O . GLY A 1 11 ? -5.343 16.386 2.491 1.00 0.00 11 GLY A O 3
ATOM 1744 N N . THR A 1 12 ? -4.740 17.643 0.724 1.00 0.00 12 THR A N 3
ATOM 1745 C CA . THR A 1 12 ? -4.417 16.498 -0.118 1.00 0.00 12 THR A CA 3
ATOM 1746 C C . THR A 1 12 ? -2.921 16.206 -0.099 1.00 0.00 12 THR A C 3
ATOM 1747 O O . THR A 1 12 ? -2.187 16.611 -1.000 1.00 0.00 12 THR A O 3
ATOM 1758 N N . LYS A 1 13 ? -2.475 15.499 0.934 1.00 0.00 13 LYS A N 3
ATOM 1759 C CA . LYS A 1 13 ? -1.066 15.150 1.071 1.00 0.00 13 LYS A CA 3
ATOM 1760 C C . LYS A 1 13 ? -0.855 13.652 0.875 1.00 0.00 13 LYS A C 3
ATOM 1761 O O . LYS A 1 13 ? -1.775 12.848 1.019 1.00 0.00 13 LYS A O 3
ATOM 1780 N N . PRO A 1 14 ? 0.386 13.267 0.541 1.00 0.00 14 PRO A N 3
ATOM 1781 C CA . PRO A 1 14 ? 0.746 11.863 0.321 1.00 0.00 14 PRO A CA 3
ATOM 1782 C C . PRO A 1 14 ? 0.737 11.053 1.613 1.00 0.00 14 PRO A C 3
ATOM 1783 O O . PRO A 1 14 ? 1.739 10.994 2.325 1.00 0.00 14 PRO A O 3
ATOM 1794 N N . GLU A 1 15 ? -0.400 10.430 1.907 1.00 0.00 15 GLU A N 3
ATOM 1795 C CA . GLU A 1 15 ? -0.537 9.624 3.114 1.00 0.00 15 GLU A CA 3
ATOM 1796 C C . GLU A 1 15 ? -1.251 8.309 2.811 1.00 0.00 15 GLU A C 3
ATOM 1797 O O . GLU A 1 15 ? -1.699 8.077 1.688 1.00 0.00 15 GLU A O 3
ATOM 1809 N N . CYS A 1 16 ? -1.352 7.451 3.821 1.00 0.00 16 CYS A N 3
ATOM 1810 C CA . CYS A 1 16 ? -2.009 6.160 3.665 1.00 0.00 16 CYS A CA 3
ATOM 1811 C C . CYS A 1 16 ? -3.093 5.970 4.722 1.00 0.00 16 CYS A C 3
ATOM 1812 O O . CYS A 1 16 ? -2.852 5.383 5.778 1.00 0.00 16 CYS A O 3
ATOM 1819 N N . THR A 1 17 ? -4.290 6.470 4.431 1.00 0.00 17 THR A N 3
ATOM 1820 C CA . THR A 1 17 ? -5.411 6.357 5.356 1.00 0.00 17 THR A CA 3
ATOM 1821 C C . THR A 1 17 ? -5.642 4.907 5.765 1.00 0.00 17 THR A C 3
ATOM 1822 O O . THR A 1 17 ? -6.282 4.633 6.781 1.00 0.00 17 THR A O 3
ATOM 1833 N N . LEU A 1 18 ? -5.117 3.982 4.970 1.00 0.00 18 LEU A N 3
ATOM 1834 C CA . LEU A 1 18 ? -5.265 2.558 5.250 1.00 0.00 18 LEU A CA 3
ATOM 1835 C C . LEU A 1 18 ? -4.277 2.109 6.322 1.00 0.00 18 LEU A C 3
ATOM 1836 O O . LEU A 1 18 ? -4.636 1.377 7.245 1.00 0.00 18 LEU A O 3
ATOM 1852 N N . CYS A 1 19 ? -3.031 2.553 6.194 1.00 0.00 19 CYS A N 3
ATOM 1853 C CA . CYS A 1 19 ? -1.990 2.198 7.152 1.00 0.00 19 CYS A CA 3
ATOM 1854 C C . CYS A 1 19 ? -1.699 3.363 8.095 1.00 0.00 19 CYS A C 3
ATOM 1855 O O . CYS A 1 19 ? -0.761 3.313 8.888 1.00 0.00 19 CYS A O 3
ATOM 1862 N N . GLY A 1 20 ? -2.512 4.411 8.001 1.00 0.00 20 GLY A N 3
ATOM 1863 C CA . GLY A 1 20 ? -2.326 5.572 8.850 1.00 0.00 20 GLY A CA 3
ATOM 1864 C C . GLY A 1 20 ? -0.911 6.112 8.792 1.00 0.00 20 GLY A C 3
ATOM 1865 O O . GLY A 1 20 ? -0.460 6.792 9.714 1.00 0.00 20 GLY A O 3
ATOM 1869 N N . VAL A 1 21 ? -0.208 5.809 7.706 1.00 0.00 21 VAL A N 3
ATOM 1870 C CA . VAL A 1 21 ? 1.165 6.268 7.531 1.00 0.00 21 VAL A CA 3
ATOM 1871 C C . VAL A 1 21 ? 1.236 7.422 6.538 1.00 0.00 21 VAL A C 3
ATOM 1872 O O . VAL A 1 21 ? 0.975 7.249 5.347 1.00 0.00 21 VAL A O 3
ATOM 1885 N N . LYS A 1 22 ? 1.592 8.602 7.035 1.00 0.00 22 LYS A N 3
ATOM 1886 C CA . LYS A 1 22 ? 1.700 9.787 6.192 1.00 0.00 22 LYS A CA 3
ATOM 1887 C C . LYS A 1 22 ? 3.099 9.906 5.597 1.00 0.00 22 LYS A C 3
ATOM 1888 O O . LYS A 1 22 ? 4.045 10.298 6.282 1.00 0.00 22 LYS A O 3
ATOM 1907 N N . TYR A 1 23 ? 3.224 9.566 4.319 1.00 0.00 23 TYR A N 3
ATOM 1908 C CA . TYR A 1 23 ? 4.509 9.634 3.632 1.00 0.00 23 TYR A CA 3
ATOM 1909 C C . TYR A 1 23 ? 5.123 11.025 3.762 1.00 0.00 23 TYR A C 3
ATOM 1910 O O . TYR A 1 23 ? 4.411 12.020 3.894 1.00 0.00 23 TYR A O 3
ATOM 1928 N N . SER A 1 24 ? 6.450 11.084 3.722 1.00 0.00 24 SER A N 3
ATOM 1929 C CA . SER A 1 24 ? 7.163 12.351 3.838 1.00 0.00 24 SER A CA 3
ATOM 1930 C C . SER A 1 24 ? 7.324 13.011 2.472 1.00 0.00 24 SER A C 3
ATOM 1931 O O . SER A 1 24 ? 7.256 12.347 1.438 1.00 0.00 24 SER A O 3
ATOM 1939 N N . ALA A 1 25 ? 7.539 14.322 2.477 1.00 0.00 25 ALA A N 3
ATOM 1940 C CA . ALA A 1 25 ? 7.713 15.072 1.239 1.00 0.00 25 ALA A CA 3
ATOM 1941 C C . ALA A 1 25 ? 8.426 14.233 0.184 1.00 0.00 25 ALA A C 3
ATOM 1942 O O . ALA A 1 25 ? 7.998 14.175 -0.969 1.00 0.00 25 ALA A O 3
ATOM 1949 N N . ARG A 1 26 ? 9.515 13.586 0.586 1.00 0.00 26 ARG A N 3
ATOM 1950 C CA . ARG A 1 26 ? 10.288 12.752 -0.326 1.00 0.00 26 ARG A CA 3
ATOM 1951 C C . ARG A 1 26 ? 9.540 11.461 -0.648 1.00 0.00 26 ARG A C 3
ATOM 1952 O O . ARG A 1 26 ? 9.094 11.255 -1.778 1.00 0.00 26 ARG A O 3
ATOM 1973 N N . LEU A 1 27 ? 9.407 10.595 0.350 1.00 0.00 27 LEU A N 3
ATOM 1974 C CA . LEU A 1 27 ? 8.714 9.324 0.174 1.00 0.00 27 LEU A CA 3
ATOM 1975 C C . LEU A 1 27 ? 7.556 9.467 -0.809 1.00 0.00 27 LEU A C 3
ATOM 1976 O O . LEU A 1 27 ? 6.906 10.511 -0.870 1.00 0.00 27 LEU A O 3
ATOM 1992 N N . SER A 1 28 ? 7.301 8.411 -1.574 1.00 0.00 28 SER A N 3
ATOM 1993 C CA . SER A 1 28 ? 6.222 8.419 -2.554 1.00 0.00 28 SER A CA 3
ATOM 1994 C C . SER A 1 28 ? 5.277 7.242 -2.332 1.00 0.00 28 SER A C 3
ATOM 1995 O O . SER A 1 28 ? 5.700 6.161 -1.922 1.00 0.00 28 SER A O 3
ATOM 2003 N N . ILE A 1 29 ? 3.995 7.462 -2.605 1.00 0.00 29 ILE A N 3
ATOM 2004 C CA . ILE A 1 29 ? 2.989 6.420 -2.436 1.00 0.00 29 ILE A CA 3
ATOM 2005 C C . ILE A 1 29 ? 3.538 5.056 -2.838 1.00 0.00 29 ILE A C 3
ATOM 2006 O O . ILE A 1 29 ? 3.243 4.044 -2.200 1.00 0.00 29 ILE A O 3
ATOM 2022 N N . ARG A 1 30 ? 4.340 5.035 -3.897 1.00 0.00 30 ARG A N 3
ATOM 2023 C CA . ARG A 1 30 ? 4.931 3.794 -4.384 1.00 0.00 30 ARG A CA 3
ATOM 2024 C C . ARG A 1 30 ? 5.917 3.227 -3.367 1.00 0.00 30 ARG A C 3
ATOM 2025 O O . ARG A 1 30 ? 5.731 2.122 -2.857 1.00 0.00 30 ARG A O 3
ATOM 2046 N N . ASP A 1 31 ? 6.965 3.990 -3.078 1.00 0.00 31 ASP A N 3
ATOM 2047 C CA . ASP A 1 31 ? 7.981 3.564 -2.121 1.00 0.00 31 ASP A CA 3
ATOM 2048 C C . ASP A 1 31 ? 7.336 2.969 -0.873 1.00 0.00 31 ASP A C 3
ATOM 2049 O O . ASP A 1 31 ? 7.938 2.146 -0.183 1.00 0.00 31 ASP A O 3
ATOM 2058 N N . HIS A 1 32 ? 6.109 3.393 -0.588 1.00 0.00 32 HIS A N 3
ATOM 2059 C CA . HIS A 1 32 ? 5.382 2.903 0.578 1.00 0.00 32 HIS A CA 3
ATOM 2060 C C . HIS A 1 32 ? 4.744 1.547 0.290 1.00 0.00 32 HIS A C 3
ATOM 2061 O O . HIS A 1 32 ? 5.168 0.524 0.828 1.00 0.00 32 HIS A O 3
ATOM 2075 N N . ILE A 1 33 ? 3.723 1.548 -0.560 1.00 0.00 33 ILE A N 3
ATOM 2076 C CA . ILE A 1 33 ? 3.027 0.319 -0.919 1.00 0.00 33 ILE A CA 3
ATOM 2077 C C . ILE A 1 33 ? 4.014 -0.811 -1.195 1.00 0.00 33 ILE A C 3
ATOM 2078 O O . ILE A 1 33 ? 3.667 -1.988 -1.103 1.00 0.00 33 ILE A O 3
ATOM 2094 N N . PHE A 1 34 ? 5.246 -0.444 -1.531 1.00 0.00 34 PHE A N 3
ATOM 2095 C CA . PHE A 1 34 ? 6.284 -1.427 -1.819 1.00 0.00 34 PHE A CA 3
ATOM 2096 C C . PHE A 1 34 ? 7.079 -1.763 -0.561 1.00 0.00 34 PHE A C 3
ATOM 2097 O O . PHE A 1 34 ? 8.277 -2.041 -0.626 1.00 0.00 34 PHE A O 3
ATOM 2114 N N . SER A 1 35 ? 6.404 -1.734 0.584 1.00 0.00 35 SER A N 3
ATOM 2115 C CA . SER A 1 35 ? 7.047 -2.031 1.858 1.00 0.00 35 SER A CA 3
ATOM 2116 C C . SER A 1 35 ? 6.189 -2.976 2.693 1.00 0.00 35 SER A C 3
ATOM 2117 O O . SER A 1 35 ? 4.993 -2.750 2.876 1.00 0.00 35 SER A O 3
ATOM 2125 N N . LYS A 1 36 ? 6.809 -4.038 3.197 1.00 0.00 36 LYS A N 3
ATOM 2126 C CA . LYS A 1 36 ? 6.104 -5.019 4.014 1.00 0.00 36 LYS A CA 3
ATOM 2127 C C . LYS A 1 36 ? 5.033 -4.348 4.867 1.00 0.00 36 LYS A C 3
ATOM 2128 O O . LYS A 1 36 ? 3.876 -4.768 4.869 1.00 0.00 36 LYS A O 3
ATOM 2147 N N . GLN A 1 37 ? 5.426 -3.304 5.590 1.00 0.00 37 GLN A N 3
ATOM 2148 C CA . GLN A 1 37 ? 4.498 -2.576 6.446 1.00 0.00 37 GLN A CA 3
ATOM 2149 C C . GLN A 1 37 ? 3.133 -2.440 5.779 1.00 0.00 37 GLN A C 3
ATOM 2150 O O . GLN A 1 37 ? 2.110 -2.812 6.353 1.00 0.00 37 GLN A O 3
ATOM 2164 N N . HIS A 1 38 ? 3.126 -1.903 4.562 1.00 0.00 38 HIS A N 3
ATOM 2165 C CA . HIS A 1 38 ? 1.886 -1.718 3.816 1.00 0.00 38 HIS A CA 3
ATOM 2166 C C . HIS A 1 38 ? 1.380 -3.048 3.266 1.00 0.00 38 HIS A C 3
ATOM 2167 O O . HIS A 1 38 ? 0.175 -3.304 3.248 1.00 0.00 38 HIS A O 3
ATOM 2181 N N . ILE A 1 39 ? 2.306 -3.888 2.817 1.00 0.00 39 ILE A N 3
ATOM 2182 C CA . ILE A 1 39 ? 1.952 -5.191 2.267 1.00 0.00 39 ILE A CA 3
ATOM 2183 C C . ILE A 1 39 ? 1.018 -5.948 3.204 1.00 0.00 39 ILE A C 3
ATOM 2184 O O . ILE A 1 39 ? -0.086 -6.334 2.819 1.00 0.00 39 ILE A O 3
ATOM 2200 N N . SER A 1 40 ? 1.467 -6.156 4.438 1.00 0.00 40 SER A N 3
ATOM 2201 C CA . SER A 1 40 ? 0.672 -6.870 5.431 1.00 0.00 40 SER A CA 3
ATOM 2202 C C . SER A 1 40 ? -0.734 -6.285 5.523 1.00 0.00 40 SER A C 3
ATOM 2203 O O . SER A 1 40 ? -1.727 -7.001 5.394 1.00 0.00 40 SER A O 3
ATOM 2211 N N . LYS A 1 41 ? -0.810 -4.977 5.748 1.00 0.00 41 LYS A N 3
ATOM 2212 C CA . LYS A 1 41 ? -2.093 -4.293 5.857 1.00 0.00 41 LYS A CA 3
ATOM 2213 C C . LYS A 1 41 ? -2.993 -4.632 4.673 1.00 0.00 41 LYS A C 3
ATOM 2214 O O . LYS A 1 41 ? -4.190 -4.865 4.837 1.00 0.00 41 LYS A O 3
ATOM 2233 N N . VAL A 1 42 ? -2.408 -4.659 3.479 1.00 0.00 42 VAL A N 3
ATOM 2234 C CA . VAL A 1 42 ? -3.156 -4.972 2.268 1.00 0.00 42 VAL A CA 3
ATOM 2235 C C . VAL A 1 42 ? -3.721 -6.387 2.321 1.00 0.00 42 VAL A C 3
ATOM 2236 O O . VAL A 1 42 ? -4.862 -6.625 1.926 1.00 0.00 42 VAL A O 3
ATOM 2249 N N . ARG A 1 43 ? -2.915 -7.322 2.813 1.00 0.00 43 ARG A N 3
ATOM 2250 C CA . ARG A 1 43 ? -3.334 -8.714 2.918 1.00 0.00 43 ARG A CA 3
ATOM 2251 C C . ARG A 1 43 ? -4.435 -8.873 3.962 1.00 0.00 43 ARG A C 3
ATOM 2252 O O . ARG A 1 43 ? -5.344 -9.687 3.800 1.00 0.00 43 ARG A O 3
ATOM 2273 N N . GLU A 1 44 ? -4.345 -8.091 5.033 1.00 0.00 44 GLU A N 3
ATOM 2274 C CA . GLU A 1 44 ? -5.333 -8.147 6.105 1.00 0.00 44 GLU A CA 3
ATOM 2275 C C . GLU A 1 44 ? -6.708 -7.723 5.598 1.00 0.00 44 GLU A C 3
ATOM 2276 O O . GLU A 1 44 ? -7.665 -8.497 5.641 1.00 0.00 44 GLU A O 3
ATOM 2288 N N . THR A 1 45 ? -6.801 -6.486 5.119 1.00 0.00 45 THR A N 3
ATOM 2289 C CA . THR A 1 45 ? -8.058 -5.957 4.607 1.00 0.00 45 THR A CA 3
ATOM 2290 C C . THR A 1 45 ? -8.658 -6.885 3.556 1.00 0.00 45 THR A C 3
ATOM 2291 O O . THR A 1 45 ? -9.861 -7.144 3.556 1.00 0.00 45 THR A O 3
ATOM 2302 N N . VAL A 1 46 ? -7.810 -7.383 2.661 1.00 0.00 46 VAL A N 3
ATOM 2303 C CA . VAL A 1 46 ? -8.256 -8.284 1.605 1.00 0.00 46 VAL A CA 3
ATOM 2304 C C . VAL A 1 46 ? -7.277 -9.437 1.416 1.00 0.00 46 VAL A C 3
ATOM 2305 O O . VAL A 1 46 ? -6.066 -9.231 1.343 1.00 0.00 46 VAL A O 3
ATOM 2318 N N . GLY A 1 47 ? -7.810 -10.652 1.337 1.00 0.00 47 GLY A N 3
ATOM 2319 C CA . GLY A 1 47 ? -6.969 -11.821 1.158 1.00 0.00 47 GLY A CA 3
ATOM 2320 C C . GLY A 1 47 ? -7.596 -12.851 0.239 1.00 0.00 47 GLY A C 3
ATOM 2321 O O . GLY A 1 47 ? -8.691 -12.642 -0.283 1.00 0.00 47 GLY A O 3
ATOM 2325 N N . SER A 1 48 ? -6.901 -13.966 0.039 1.00 0.00 48 SER A N 3
ATOM 2326 C CA . SER A 1 48 ? -7.393 -15.030 -0.828 1.00 0.00 48 SER A CA 3
ATOM 2327 C C . SER A 1 48 ? -7.731 -16.278 -0.017 1.00 0.00 48 SER A C 3
ATOM 2328 O O . SER A 1 48 ? -6.923 -17.200 0.087 1.00 0.00 48 SER A O 3
ATOM 2336 N N . GLN A 1 49 ? -8.931 -16.297 0.554 1.00 0.00 49 GLN A N 3
ATOM 2337 C CA . GLN A 1 49 ? -9.377 -17.431 1.355 1.00 0.00 49 GLN A CA 3
ATOM 2338 C C . GLN A 1 49 ? -9.921 -18.545 0.468 1.00 0.00 49 GLN A C 3
ATOM 2339 O O . GLN A 1 49 ? -9.429 -19.674 0.497 1.00 0.00 49 GLN A O 3
ATOM 2353 N N . LEU A 1 50 ? -10.939 -18.222 -0.322 1.00 0.00 50 LEU A N 3
ATOM 2354 C CA . LEU A 1 50 ? -11.552 -19.195 -1.219 1.00 0.00 50 LEU A CA 3
ATOM 2355 C C . LEU A 1 50 ? -11.604 -18.663 -2.647 1.00 0.00 50 LEU A C 3
ATOM 2356 O O . LEU A 1 50 ? -12.297 -19.215 -3.501 1.00 0.00 50 LEU A O 3
ATOM 2372 N N . ASP A 1 51 ? -10.865 -17.588 -2.899 1.00 0.00 51 ASP A N 3
ATOM 2373 C CA . ASP A 1 51 ? -10.823 -16.982 -4.225 1.00 0.00 51 ASP A CA 3
ATOM 2374 C C . ASP A 1 51 ? -9.483 -17.248 -4.903 1.00 0.00 51 ASP A C 3
ATOM 2375 O O . ASP A 1 51 ? -8.431 -16.858 -4.395 1.00 0.00 51 ASP A O 3
ATOM 2384 N N . ARG A 1 52 ? -9.528 -17.916 -6.051 1.00 0.00 52 ARG A N 3
ATOM 2385 C CA . ARG A 1 52 ? -8.317 -18.236 -6.797 1.00 0.00 52 ARG A CA 3
ATOM 2386 C C . ARG A 1 52 ? -8.503 -17.951 -8.284 1.00 0.00 52 ARG A C 3
ATOM 2387 O O . ARG A 1 52 ? -9.628 -17.897 -8.779 1.00 0.00 52 ARG A O 3
ATOM 2408 N N . GLU A 1 53 ? -7.392 -17.769 -8.991 1.00 0.00 53 GLU A N 3
ATOM 2409 C CA . GLU A 1 53 ? -7.433 -17.488 -10.421 1.00 0.00 53 GLU A CA 3
ATOM 2410 C C . GLU A 1 53 ? -6.237 -18.112 -11.133 1.00 0.00 53 GLU A C 3
ATOM 2411 O O . GLU A 1 53 ? -5.086 -17.849 -10.784 1.00 0.00 53 GLU A O 3
ATOM 2423 N N . LYS A 1 54 ? -6.517 -18.941 -12.133 1.00 0.00 54 LYS A N 3
ATOM 2424 C CA . LYS A 1 54 ? -5.465 -19.602 -12.896 1.00 0.00 54 LYS A CA 3
ATOM 2425 C C . LYS A 1 54 ? -5.555 -19.239 -14.375 1.00 0.00 54 LYS A C 3
ATOM 2426 O O . LYS A 1 54 ? -6.497 -19.629 -15.064 1.00 0.00 54 LYS A O 3
ATOM 2445 N N . ASP A 1 55 ? -4.569 -18.490 -14.856 1.00 0.00 55 ASP A N 3
ATOM 2446 C CA . ASP A 1 55 ? -4.535 -18.076 -16.254 1.00 0.00 55 ASP A CA 3
ATOM 2447 C C . ASP A 1 55 ? -3.936 -19.171 -17.131 1.00 0.00 55 ASP A C 3
ATOM 2448 O O . ASP A 1 55 ? -3.522 -20.219 -16.636 1.00 0.00 55 ASP A O 3
ATOM 2458 N N . GLY A 1 1 ? -21.138 30.327 10.410 1.00 0.00 1 GLY A N 4
ATOM 2459 C CA . GLY A 1 1 ? -21.956 30.221 9.216 1.00 0.00 1 GLY A CA 4
ATOM 2460 C C . GLY A 1 1 ? -21.315 29.354 8.150 1.00 0.00 1 GLY A C 4
ATOM 2461 O O . GLY A 1 1 ? -20.675 29.862 7.229 1.00 0.00 1 GLY A O 4
ATOM 2465 N N . SER A 1 2 ? -21.486 28.042 8.275 1.00 0.00 2 SER A N 4
ATOM 2466 C CA . SER A 1 2 ? -20.914 27.102 7.318 1.00 0.00 2 SER A CA 4
ATOM 2467 C C . SER A 1 2 ? -21.992 26.182 6.751 1.00 0.00 2 SER A C 4
ATOM 2468 O O . SER A 1 2 ? -22.940 25.816 7.445 1.00 0.00 2 SER A O 4
ATOM 2476 N N . SER A 1 3 ? -21.838 25.812 5.483 1.00 0.00 3 SER A N 4
ATOM 2477 C CA . SER A 1 3 ? -22.798 24.938 4.820 1.00 0.00 3 SER A CA 4
ATOM 2478 C C . SER A 1 3 ? -22.513 23.474 5.142 1.00 0.00 3 SER A C 4
ATOM 2479 O O . SER A 1 3 ? -21.432 23.131 5.617 1.00 0.00 3 SER A O 4
ATOM 2487 N N . GLY A 1 4 ? -23.493 22.615 4.879 1.00 0.00 4 GLY A N 4
ATOM 2488 C CA . GLY A 1 4 ? -23.330 21.198 5.146 1.00 0.00 4 GLY A CA 4
ATOM 2489 C C . GLY A 1 4 ? -23.037 20.401 3.890 1.00 0.00 4 GLY A C 4
ATOM 2490 O O . GLY A 1 4 ? -23.835 20.391 2.953 1.00 0.00 4 GLY A O 4
ATOM 2494 N N . SER A 1 5 ? -21.888 19.733 3.870 1.00 0.00 5 SER A N 4
ATOM 2495 C CA . SER A 1 5 ? -21.489 18.934 2.717 1.00 0.00 5 SER A CA 4
ATOM 2496 C C . SER A 1 5 ? -21.287 17.474 3.112 1.00 0.00 5 SER A C 4
ATOM 2497 O O . SER A 1 5 ? -20.953 17.169 4.257 1.00 0.00 5 SER A O 4
ATOM 2505 N N . SER A 1 6 ? -21.493 16.575 2.155 1.00 0.00 6 SER A N 4
ATOM 2506 C CA . SER A 1 6 ? -21.338 15.146 2.402 1.00 0.00 6 SER A CA 4
ATOM 2507 C C . SER A 1 6 ? -19.867 14.783 2.583 1.00 0.00 6 SER A C 4
ATOM 2508 O O . SER A 1 6 ? -19.016 15.177 1.787 1.00 0.00 6 SER A O 4
ATOM 2516 N N . GLY A 1 7 ? -19.576 14.028 3.638 1.00 0.00 7 GLY A N 4
ATOM 2517 C CA . GLY A 1 7 ? -18.209 13.623 3.906 1.00 0.00 7 GLY A CA 4
ATOM 2518 C C . GLY A 1 7 ? -17.571 12.916 2.727 1.00 0.00 7 GLY A C 4
ATOM 2519 O O . GLY A 1 7 ? -18.266 12.428 1.837 1.00 0.00 7 GLY A O 4
ATOM 2523 N N . GLY A 1 8 ? -16.242 12.864 2.718 1.00 0.00 8 GLY A N 4
ATOM 2524 C CA . GLY A 1 8 ? -15.533 12.211 1.633 1.00 0.00 8 GLY A CA 4
ATOM 2525 C C . GLY A 1 8 ? -14.195 12.862 1.341 1.00 0.00 8 GLY A C 4
ATOM 2526 O O . GLY A 1 8 ? -13.149 12.363 1.758 1.00 0.00 8 GLY A O 4
ATOM 2530 N N . THR A 1 9 ? -14.226 13.978 0.620 1.00 0.00 9 THR A N 4
ATOM 2531 C CA . THR A 1 9 ? -13.007 14.696 0.270 1.00 0.00 9 THR A CA 4
ATOM 2532 C C . THR A 1 9 ? -12.138 14.935 1.499 1.00 0.00 9 THR A C 4
ATOM 2533 O O . THR A 1 9 ? -12.602 15.470 2.505 1.00 0.00 9 THR A O 4
ATOM 2544 N N . ASP A 1 10 ? -10.874 14.535 1.410 1.00 0.00 10 ASP A N 4
ATOM 2545 C CA . ASP A 1 10 ? -9.938 14.708 2.515 1.00 0.00 10 ASP A CA 4
ATOM 2546 C C . ASP A 1 10 ? -8.701 15.479 2.064 1.00 0.00 10 ASP A C 4
ATOM 2547 O O . ASP A 1 10 ? -8.425 15.586 0.870 1.00 0.00 10 ASP A O 4
ATOM 2556 N N . GLY A 1 11 ? -7.961 16.016 3.029 1.00 0.00 11 GLY A N 4
ATOM 2557 C CA . GLY A 1 11 ? -6.763 16.771 2.712 1.00 0.00 11 GLY A CA 4
ATOM 2558 C C . GLY A 1 11 ? -5.904 16.085 1.668 1.00 0.00 11 GLY A C 4
ATOM 2559 O O . GLY A 1 11 ? -5.669 14.878 1.741 1.00 0.00 11 GLY A O 4
ATOM 2563 N N . THR A 1 12 ? -5.435 16.855 0.691 1.00 0.00 12 THR A N 4
ATOM 2564 C CA . THR A 1 12 ? -4.600 16.314 -0.374 1.00 0.00 12 THR A CA 4
ATOM 2565 C C . THR A 1 12 ? -3.137 16.257 0.049 1.00 0.00 12 THR A C 4
ATOM 2566 O O . THR A 1 12 ? -2.402 17.235 -0.088 1.00 0.00 12 THR A O 4
ATOM 2577 N N . LYS A 1 13 ? -2.719 15.106 0.564 1.00 0.00 13 LYS A N 4
ATOM 2578 C CA . LYS A 1 13 ? -1.342 14.920 1.006 1.00 0.00 13 LYS A CA 4
ATOM 2579 C C . LYS A 1 13 ? -0.914 13.464 0.856 1.00 0.00 13 LYS A C 4
ATOM 2580 O O . LYS A 1 13 ? -1.735 12.546 0.866 1.00 0.00 13 LYS A O 4
ATOM 2599 N N . PRO A 1 14 ? 0.402 13.244 0.715 1.00 0.00 14 PRO A N 4
ATOM 2600 C CA . PRO A 1 14 ? 0.968 11.900 0.563 1.00 0.00 14 PRO A CA 4
ATOM 2601 C C . PRO A 1 14 ? 0.868 11.081 1.845 1.00 0.00 14 PRO A C 4
ATOM 2602 O O . PRO A 1 14 ? 1.751 11.142 2.700 1.00 0.00 14 PRO A O 4
ATOM 2613 N N . GLU A 1 15 ? -0.211 10.314 1.970 1.00 0.00 15 GLU A N 4
ATOM 2614 C CA . GLU A 1 15 ? -0.424 9.483 3.149 1.00 0.00 15 GLU A CA 4
ATOM 2615 C C . GLU A 1 15 ? -1.174 8.205 2.784 1.00 0.00 15 GLU A C 4
ATOM 2616 O O . GLU A 1 15 ? -1.597 8.023 1.642 1.00 0.00 15 GLU A O 4
ATOM 2628 N N . CYS A 1 16 ? -1.336 7.321 3.764 1.00 0.00 16 CYS A N 4
ATOM 2629 C CA . CYS A 1 16 ? -2.034 6.060 3.548 1.00 0.00 16 CYS A CA 4
ATOM 2630 C C . CYS A 1 16 ? -3.166 5.885 4.556 1.00 0.00 16 CYS A C 4
ATOM 2631 O O . CYS A 1 16 ? -2.989 5.265 5.606 1.00 0.00 16 CYS A O 4
ATOM 2638 N N . THR A 1 17 ? -4.331 6.437 4.230 1.00 0.00 17 THR A N 4
ATOM 2639 C CA . THR A 1 17 ? -5.492 6.344 5.106 1.00 0.00 17 THR A CA 4
ATOM 2640 C C . THR A 1 17 ? -5.789 4.895 5.474 1.00 0.00 17 THR A C 4
ATOM 2641 O O . THR A 1 17 ? -6.518 4.623 6.428 1.00 0.00 17 THR A O 4
ATOM 2652 N N . LEU A 1 18 ? -5.220 3.968 4.711 1.00 0.00 18 LEU A N 4
ATOM 2653 C CA . LEU A 1 18 ? -5.423 2.544 4.958 1.00 0.00 18 LEU A CA 4
ATOM 2654 C C . LEU A 1 18 ? -4.476 2.038 6.041 1.00 0.00 18 LEU A C 4
ATOM 2655 O O . LEU A 1 18 ? -4.881 1.298 6.938 1.00 0.00 18 LEU A O 4
ATOM 2671 N N . CYS A 1 19 ? -3.214 2.445 5.953 1.00 0.00 19 CYS A N 4
ATOM 2672 C CA . CYS A 1 19 ? -2.209 2.035 6.926 1.00 0.00 19 CYS A CA 4
ATOM 2673 C C . CYS A 1 19 ? -1.879 3.178 7.882 1.00 0.00 19 CYS A C 4
ATOM 2674 O O . CYS A 1 19 ? -0.932 3.095 8.663 1.00 0.00 19 CYS A O 4
ATOM 2681 N N . GLY A 1 20 ? -2.668 4.246 7.813 1.00 0.00 20 GLY A N 4
ATOM 2682 C CA . GLY A 1 20 ? -2.444 5.391 8.677 1.00 0.00 20 GLY A CA 4
ATOM 2683 C C . GLY A 1 20 ? -0.996 5.837 8.684 1.00 0.00 20 GLY A C 4
ATOM 2684 O O . GLY A 1 20 ? -0.502 6.353 9.687 1.00 0.00 20 GLY A O 4
ATOM 2688 N N . VAL A 1 21 ? -0.311 5.637 7.562 1.00 0.00 21 VAL A N 4
ATOM 2689 C CA . VAL A 1 21 ? 1.090 6.022 7.443 1.00 0.00 21 VAL A CA 4
ATOM 2690 C C . VAL A 1 21 ? 1.254 7.218 6.512 1.00 0.00 21 VAL A C 4
ATOM 2691 O O . VAL A 1 21 ? 1.234 7.075 5.289 1.00 0.00 21 VAL A O 4
ATOM 2704 N N . LYS A 1 22 ? 1.417 8.399 7.099 1.00 0.00 22 LYS A N 4
ATOM 2705 C CA . LYS A 1 22 ? 1.587 9.622 6.323 1.00 0.00 22 LYS A CA 4
ATOM 2706 C C . LYS A 1 22 ? 3.012 9.736 5.792 1.00 0.00 22 LYS A C 4
ATOM 2707 O O . LYS A 1 22 ? 3.938 10.065 6.534 1.00 0.00 22 LYS A O 4
ATOM 2726 N N . TYR A 1 23 ? 3.181 9.464 4.502 1.00 0.00 23 TYR A N 4
ATOM 2727 C CA . TYR A 1 23 ? 4.494 9.536 3.872 1.00 0.00 23 TYR A CA 4
ATOM 2728 C C . TYR A 1 23 ? 5.151 10.887 4.133 1.00 0.00 23 TYR A C 4
ATOM 2729 O O . TYR A 1 23 ? 4.470 11.893 4.334 1.00 0.00 23 TYR A O 4
ATOM 2747 N N . SER A 1 24 ? 6.480 10.903 4.127 1.00 0.00 24 SER A N 4
ATOM 2748 C CA . SER A 1 24 ? 7.231 12.130 4.367 1.00 0.00 24 SER A CA 4
ATOM 2749 C C . SER A 1 24 ? 7.357 12.948 3.085 1.00 0.00 24 SER A C 4
ATOM 2750 O O . SER A 1 24 ? 7.376 12.398 1.984 1.00 0.00 24 SER A O 4
ATOM 2758 N N . ALA A 1 25 ? 7.443 14.265 3.238 1.00 0.00 25 ALA A N 4
ATOM 2759 C CA . ALA A 1 25 ? 7.570 15.160 2.094 1.00 0.00 25 ALA A CA 4
ATOM 2760 C C . ALA A 1 25 ? 8.410 14.526 0.991 1.00 0.00 25 ALA A C 4
ATOM 2761 O O . ALA A 1 25 ? 8.194 14.785 -0.193 1.00 0.00 25 ALA A O 4
ATOM 2768 N N . ARG A 1 26 ? 9.369 13.695 1.387 1.00 0.00 26 ARG A N 4
ATOM 2769 C CA . ARG A 1 26 ? 10.242 13.026 0.432 1.00 0.00 26 ARG A CA 4
ATOM 2770 C C . ARG A 1 26 ? 9.621 11.718 -0.050 1.00 0.00 26 ARG A C 4
ATOM 2771 O O . ARG A 1 26 ? 9.454 11.502 -1.251 1.00 0.00 26 ARG A O 4
ATOM 2792 N N . LEU A 1 27 ? 9.282 10.848 0.895 1.00 0.00 27 LEU A N 4
ATOM 2793 C CA . LEU A 1 27 ? 8.679 9.560 0.568 1.00 0.00 27 LEU A CA 4
ATOM 2794 C C . LEU A 1 27 ? 7.601 9.719 -0.499 1.00 0.00 27 LEU A C 4
ATOM 2795 O O . LEU A 1 27 ? 7.170 10.832 -0.800 1.00 0.00 27 LEU A O 4
ATOM 2811 N N . SER A 1 28 ? 7.167 8.597 -1.067 1.00 0.00 28 SER A N 4
ATOM 2812 C CA . SER A 1 28 ? 6.140 8.612 -2.101 1.00 0.00 28 SER A CA 4
ATOM 2813 C C . SER A 1 28 ? 5.216 7.405 -1.967 1.00 0.00 28 SER A C 4
ATOM 2814 O O . SER A 1 28 ? 5.622 6.351 -1.477 1.00 0.00 28 SER A O 4
ATOM 2822 N N . ILE A 1 29 ? 3.973 7.568 -2.405 1.00 0.00 29 ILE A N 4
ATOM 2823 C CA . ILE A 1 29 ? 2.991 6.492 -2.335 1.00 0.00 29 ILE A CA 4
ATOM 2824 C C . ILE A 1 29 ? 3.620 5.150 -2.693 1.00 0.00 29 ILE A C 4
ATOM 2825 O O . ILE A 1 29 ? 3.420 4.154 -1.998 1.00 0.00 29 ILE A O 4
ATOM 2841 N N . ARG A 1 30 ? 4.383 5.132 -3.781 1.00 0.00 30 ARG A N 4
ATOM 2842 C CA . ARG A 1 30 ? 5.043 3.912 -4.231 1.00 0.00 30 ARG A CA 4
ATOM 2843 C C . ARG A 1 30 ? 5.970 3.365 -3.150 1.00 0.00 30 ARG A C 4
ATOM 2844 O O . ARG A 1 30 ? 5.700 2.320 -2.558 1.00 0.00 30 ARG A O 4
ATOM 2865 N N . ASP A 1 31 ? 7.063 4.077 -2.899 1.00 0.00 31 ASP A N 4
ATOM 2866 C CA . ASP A 1 31 ? 8.030 3.664 -1.889 1.00 0.00 31 ASP A CA 4
ATOM 2867 C C . ASP A 1 31 ? 7.332 2.988 -0.712 1.00 0.00 31 ASP A C 4
ATOM 2868 O O . ASP A 1 31 ? 7.856 2.040 -0.127 1.00 0.00 31 ASP A O 4
ATOM 2877 N N . HIS A 1 32 ? 6.146 3.483 -0.371 1.00 0.00 32 HIS A N 4
ATOM 2878 C CA . HIS A 1 32 ? 5.376 2.927 0.736 1.00 0.00 32 HIS A CA 4
ATOM 2879 C C . HIS A 1 32 ? 4.855 1.536 0.391 1.00 0.00 32 HIS A C 4
ATOM 2880 O O . HIS A 1 32 ? 5.302 0.537 0.956 1.00 0.00 32 HIS A O 4
ATOM 2894 N N . ILE A 1 33 ? 3.908 1.478 -0.539 1.00 0.00 33 ILE A N 4
ATOM 2895 C CA . ILE A 1 33 ? 3.326 0.209 -0.959 1.00 0.00 33 ILE A CA 4
ATOM 2896 C C . ILE A 1 33 ? 4.410 -0.790 -1.350 1.00 0.00 33 ILE A C 4
ATOM 2897 O O . ILE A 1 33 ? 4.166 -1.995 -1.413 1.00 0.00 33 ILE A O 4
ATOM 2913 N N . PHE A 1 34 ? 5.610 -0.281 -1.610 1.00 0.00 34 PHE A N 4
ATOM 2914 C CA . PHE A 1 34 ? 6.733 -1.128 -1.994 1.00 0.00 34 PHE A CA 4
ATOM 2915 C C . PHE A 1 34 ? 7.487 -1.622 -0.763 1.00 0.00 34 PHE A C 4
ATOM 2916 O O . PHE A 1 34 ? 8.676 -1.935 -0.835 1.00 0.00 34 PHE A O 4
ATOM 2933 N N . SER A 1 35 ? 6.788 -1.689 0.365 1.00 0.00 35 SER A N 4
ATOM 2934 C CA . SER A 1 35 ? 7.391 -2.141 1.613 1.00 0.00 35 SER A CA 4
ATOM 2935 C C . SER A 1 35 ? 6.431 -3.040 2.386 1.00 0.00 35 SER A C 4
ATOM 2936 O O . SER A 1 35 ? 5.264 -2.701 2.579 1.00 0.00 35 SER A O 4
ATOM 2944 N N . LYS A 1 36 ? 6.933 -4.189 2.826 1.00 0.00 36 LYS A N 4
ATOM 2945 C CA . LYS A 1 36 ? 6.123 -5.139 3.580 1.00 0.00 36 LYS A CA 4
ATOM 2946 C C . LYS A 1 36 ? 5.141 -4.412 4.493 1.00 0.00 36 LYS A C 4
ATOM 2947 O O . LYS A 1 36 ? 3.980 -4.805 4.609 1.00 0.00 36 LYS A O 4
ATOM 2966 N N . GLN A 1 37 ? 5.614 -3.351 5.138 1.00 0.00 37 GLN A N 4
ATOM 2967 C CA . GLN A 1 37 ? 4.776 -2.569 6.040 1.00 0.00 37 GLN A CA 4
ATOM 2968 C C . GLN A 1 37 ? 3.376 -2.386 5.461 1.00 0.00 37 GLN A C 4
ATOM 2969 O O . GLN A 1 37 ? 2.378 -2.692 6.115 1.00 0.00 37 GLN A O 4
ATOM 2983 N N . HIS A 1 38 ? 3.311 -1.884 4.232 1.00 0.00 38 HIS A N 4
ATOM 2984 C CA . HIS A 1 38 ? 2.033 -1.660 3.565 1.00 0.00 38 HIS A CA 4
ATOM 2985 C C . HIS A 1 38 ? 1.355 -2.986 3.231 1.00 0.00 38 HIS A C 4
ATOM 2986 O O . HIS A 1 38 ? 0.226 -3.239 3.651 1.00 0.00 38 HIS A O 4
ATOM 3000 N N . ILE A 1 39 ? 2.051 -3.826 2.473 1.00 0.00 39 ILE A N 4
ATOM 3001 C CA . ILE A 1 39 ? 1.516 -5.125 2.083 1.00 0.00 39 ILE A CA 4
ATOM 3002 C C . ILE A 1 39 ? 0.714 -5.752 3.218 1.00 0.00 39 ILE A C 4
ATOM 3003 O O . ILE A 1 39 ? -0.458 -6.089 3.052 1.00 0.00 39 ILE A O 4
ATOM 3019 N N . SER A 1 40 ? 1.354 -5.904 4.373 1.00 0.00 40 SER A N 4
ATOM 3020 C CA . SER A 1 40 ? 0.702 -6.493 5.537 1.00 0.00 40 SER A CA 4
ATOM 3021 C C . SER A 1 40 ? -0.732 -5.990 5.668 1.00 0.00 40 SER A C 4
ATOM 3022 O O . SER A 1 40 ? -1.682 -6.774 5.657 1.00 0.00 40 SER A O 4
ATOM 3030 N N . LYS A 1 41 ? -0.882 -4.676 5.792 1.00 0.00 41 LYS A N 4
ATOM 3031 C CA . LYS A 1 41 ? -2.200 -4.065 5.925 1.00 0.00 41 LYS A CA 4
ATOM 3032 C C . LYS A 1 41 ? -3.129 -4.527 4.807 1.00 0.00 41 LYS A C 4
ATOM 3033 O O . LYS A 1 41 ? -4.304 -4.810 5.040 1.00 0.00 41 LYS A O 4
ATOM 3052 N N . VAL A 1 42 ? -2.594 -4.602 3.592 1.00 0.00 42 VAL A N 4
ATOM 3053 C CA . VAL A 1 42 ? -3.375 -5.033 2.438 1.00 0.00 42 VAL A CA 4
ATOM 3054 C C . VAL A 1 42 ? -3.866 -6.466 2.611 1.00 0.00 42 VAL A C 4
ATOM 3055 O O . VAL A 1 42 ? -5.028 -6.771 2.341 1.00 0.00 42 VAL A O 4
ATOM 3068 N N . ARG A 1 43 ? -2.974 -7.341 3.063 1.00 0.00 43 ARG A N 4
ATOM 3069 C CA . ARG A 1 43 ? -3.317 -8.742 3.271 1.00 0.00 43 ARG A CA 4
ATOM 3070 C C . ARG A 1 43 ? -4.373 -8.887 4.363 1.00 0.00 43 ARG A C 4
ATOM 3071 O O . ARG A 1 43 ? -5.211 -9.787 4.313 1.00 0.00 43 ARG A O 4
ATOM 3092 N N . GLU A 1 44 ? -4.325 -7.995 5.348 1.00 0.00 44 GLU A N 4
ATOM 3093 C CA . GLU A 1 44 ? -5.278 -8.026 6.452 1.00 0.00 44 GLU A CA 4
ATOM 3094 C C . GLU A 1 44 ? -6.695 -7.755 5.955 1.00 0.00 44 GLU A C 4
ATOM 3095 O O . GLU A 1 44 ? -7.592 -8.583 6.119 1.00 0.00 44 GLU A O 4
ATOM 3107 N N . THR A 1 45 ? -6.890 -6.589 5.347 1.00 0.00 45 THR A N 4
ATOM 3108 C CA . THR A 1 45 ? -8.197 -6.207 4.828 1.00 0.00 45 THR A CA 4
ATOM 3109 C C . THR A 1 45 ? -8.759 -7.284 3.907 1.00 0.00 45 THR A C 4
ATOM 3110 O O . THR A 1 45 ? -9.934 -7.641 3.997 1.00 0.00 45 THR A O 4
ATOM 3121 N N . VAL A 1 46 ? -7.913 -7.799 3.021 1.00 0.00 46 VAL A N 4
ATOM 3122 C CA . VAL A 1 46 ? -8.325 -8.838 2.085 1.00 0.00 46 VAL A CA 4
ATOM 3123 C C . VAL A 1 46 ? -7.234 -9.888 1.914 1.00 0.00 46 VAL A C 4
ATOM 3124 O O . VAL A 1 46 ? -6.058 -9.559 1.763 1.00 0.00 46 VAL A O 4
ATOM 3137 N N . GLY A 1 47 ? -7.632 -11.157 1.937 1.00 0.00 47 GLY A N 4
ATOM 3138 C CA . GLY A 1 47 ? -6.675 -12.238 1.783 1.00 0.00 47 GLY A CA 4
ATOM 3139 C C . GLY A 1 47 ? -7.100 -13.242 0.731 1.00 0.00 47 GLY A C 4
ATOM 3140 O O . GLY A 1 47 ? -8.156 -13.097 0.114 1.00 0.00 47 GLY A O 4
ATOM 3144 N N . SER A 1 48 ? -6.275 -14.264 0.523 1.00 0.00 48 SER A N 4
ATOM 3145 C CA . SER A 1 48 ? -6.569 -15.294 -0.467 1.00 0.00 48 SER A CA 4
ATOM 3146 C C . SER A 1 48 ? -7.754 -16.148 -0.027 1.00 0.00 48 SER A C 4
ATOM 3147 O O . SER A 1 48 ? -7.625 -17.002 0.850 1.00 0.00 48 SER A O 4
ATOM 3155 N N . GLN A 1 49 ? -8.907 -15.910 -0.643 1.00 0.00 49 GLN A N 4
ATOM 3156 C CA . GLN A 1 49 ? -10.116 -16.657 -0.315 1.00 0.00 49 GLN A CA 4
ATOM 3157 C C . GLN A 1 49 ? -9.873 -18.159 -0.417 1.00 0.00 49 GLN A C 4
ATOM 3158 O O . GLN A 1 49 ? -10.307 -18.929 0.441 1.00 0.00 49 GLN A O 4
ATOM 3172 N N . LEU A 1 50 ? -9.177 -18.570 -1.471 1.00 0.00 50 LEU A N 4
ATOM 3173 C CA . LEU A 1 50 ? -8.875 -19.981 -1.687 1.00 0.00 50 LEU A CA 4
ATOM 3174 C C . LEU A 1 50 ? -8.001 -20.528 -0.564 1.00 0.00 50 LEU A C 4
ATOM 3175 O O . LEU A 1 50 ? -6.777 -20.391 -0.593 1.00 0.00 50 LEU A O 4
ATOM 3191 N N . ASP A 1 51 ? -8.635 -21.150 0.424 1.00 0.00 51 ASP A N 4
ATOM 3192 C CA . ASP A 1 51 ? -7.914 -21.722 1.556 1.00 0.00 51 ASP A CA 4
ATOM 3193 C C . ASP A 1 51 ? -7.582 -23.189 1.303 1.00 0.00 51 ASP A C 4
ATOM 3194 O O . ASP A 1 51 ? -6.624 -23.724 1.861 1.00 0.00 51 ASP A O 4
ATOM 3203 N N . ARG A 1 52 ? -8.381 -23.835 0.460 1.00 0.00 52 ARG A N 4
ATOM 3204 C CA . ARG A 1 52 ? -8.173 -25.241 0.136 1.00 0.00 52 ARG A CA 4
ATOM 3205 C C . ARG A 1 52 ? -6.690 -25.539 -0.067 1.00 0.00 52 ARG A C 4
ATOM 3206 O O . ARG A 1 52 ? -6.023 -24.895 -0.876 1.00 0.00 52 ARG A O 4
ATOM 3227 N N . GLU A 1 53 ? -6.182 -26.518 0.675 1.00 0.00 53 GLU A N 4
ATOM 3228 C CA . GLU A 1 53 ? -4.778 -26.899 0.578 1.00 0.00 53 GLU A CA 4
ATOM 3229 C C . GLU A 1 53 ? -4.556 -27.866 -0.582 1.00 0.00 53 GLU A C 4
ATOM 3230 O O . GLU A 1 53 ? -5.383 -28.740 -0.844 1.00 0.00 53 GLU A O 4
ATOM 3242 N N . LYS A 1 54 ? -3.433 -27.704 -1.273 1.00 0.00 54 LYS A N 4
ATOM 3243 C CA . LYS A 1 54 ? -3.100 -28.561 -2.405 1.00 0.00 54 LYS A CA 4
ATOM 3244 C C . LYS A 1 54 ? -1.605 -28.862 -2.438 1.00 0.00 54 LYS A C 4
ATOM 3245 O O . LYS A 1 54 ? -0.787 -28.035 -2.033 1.00 0.00 54 LYS A O 4
ATOM 3264 N N . ASP A 1 55 ? -1.255 -30.047 -2.923 1.00 0.00 55 ASP A N 4
ATOM 3265 C CA . ASP A 1 55 ? 0.142 -30.456 -3.012 1.00 0.00 55 ASP A CA 4
ATOM 3266 C C . ASP A 1 55 ? 0.463 -30.997 -4.401 1.00 0.00 55 ASP A C 4
ATOM 3267 O O . ASP A 1 55 ? -0.413 -31.089 -5.260 1.00 0.00 55 ASP A O 4
ATOM 3277 N N . GLY A 1 1 ? -29.969 21.083 -10.129 1.00 0.00 1 GLY A N 5
ATOM 3278 C CA . GLY A 1 1 ? -29.119 19.916 -9.985 1.00 0.00 1 GLY A CA 5
ATOM 3279 C C . GLY A 1 1 ? -29.597 18.982 -8.891 1.00 0.00 1 GLY A C 5
ATOM 3280 O O . GLY A 1 1 ? -29.148 19.071 -7.748 1.00 0.00 1 GLY A O 5
ATOM 3284 N N . SER A 1 2 ? -30.513 18.084 -9.240 1.00 0.00 2 SER A N 5
ATOM 3285 C CA . SER A 1 2 ? -31.057 17.133 -8.277 1.00 0.00 2 SER A CA 5
ATOM 3286 C C . SER A 1 2 ? -29.938 16.362 -7.584 1.00 0.00 2 SER A C 5
ATOM 3287 O O . SER A 1 2 ? -29.921 16.238 -6.360 1.00 0.00 2 SER A O 5
ATOM 3295 N N . SER A 1 3 ? -29.006 15.844 -8.377 1.00 0.00 3 SER A N 5
ATOM 3296 C CA . SER A 1 3 ? -27.885 15.080 -7.842 1.00 0.00 3 SER A CA 5
ATOM 3297 C C . SER A 1 3 ? -26.890 15.997 -7.137 1.00 0.00 3 SER A C 5
ATOM 3298 O O . SER A 1 3 ? -26.783 17.180 -7.459 1.00 0.00 3 SER A O 5
ATOM 3306 N N . GLY A 1 4 ? -26.162 15.442 -6.173 1.00 0.00 4 GLY A N 5
ATOM 3307 C CA . GLY A 1 4 ? -25.185 16.223 -5.437 1.00 0.00 4 GLY A CA 5
ATOM 3308 C C . GLY A 1 4 ? -23.771 16.000 -5.935 1.00 0.00 4 GLY A C 5
ATOM 3309 O O . GLY A 1 4 ? -23.269 14.876 -5.915 1.00 0.00 4 GLY A O 5
ATOM 3313 N N . SER A 1 5 ? -23.127 17.073 -6.385 1.00 0.00 5 SER A N 5
ATOM 3314 C CA . SER A 1 5 ? -21.764 16.988 -6.895 1.00 0.00 5 SER A CA 5
ATOM 3315 C C . SER A 1 5 ? -20.775 17.598 -5.907 1.00 0.00 5 SER A C 5
ATOM 3316 O O . SER A 1 5 ? -19.726 17.019 -5.624 1.00 0.00 5 SER A O 5
ATOM 3324 N N . SER A 1 6 ? -21.117 18.772 -5.386 1.00 0.00 6 SER A N 5
ATOM 3325 C CA . SER A 1 6 ? -20.258 19.464 -4.432 1.00 0.00 6 SER A CA 5
ATOM 3326 C C . SER A 1 6 ? -19.720 18.495 -3.383 1.00 0.00 6 SER A C 5
ATOM 3327 O O . SER A 1 6 ? -20.367 17.505 -3.046 1.00 0.00 6 SER A O 5
ATOM 3335 N N . GLY A 1 7 ? -18.528 18.789 -2.871 1.00 0.00 7 GLY A N 5
ATOM 3336 C CA . GLY A 1 7 ? -17.921 17.936 -1.867 1.00 0.00 7 GLY A CA 5
ATOM 3337 C C . GLY A 1 7 ? -16.412 17.872 -1.995 1.00 0.00 7 GLY A C 5
ATOM 3338 O O . GLY A 1 7 ? -15.861 18.135 -3.063 1.00 0.00 7 GLY A O 5
ATOM 3342 N N . GLY A 1 8 ? -15.741 17.523 -0.901 1.00 0.00 8 GLY A N 5
ATOM 3343 C CA . GLY A 1 8 ? -14.292 17.435 -0.917 1.00 0.00 8 GLY A CA 5
ATOM 3344 C C . GLY A 1 8 ? -13.761 16.457 0.112 1.00 0.00 8 GLY A C 5
ATOM 3345 O O . GLY A 1 8 ? -13.764 16.740 1.310 1.00 0.00 8 GLY A O 5
ATOM 3349 N N . THR A 1 9 ? -13.303 15.299 -0.355 1.00 0.00 9 THR A N 5
ATOM 3350 C CA . THR A 1 9 ? -12.768 14.275 0.533 1.00 0.00 9 THR A CA 5
ATOM 3351 C C . THR A 1 9 ? -11.508 14.762 1.240 1.00 0.00 9 THR A C 5
ATOM 3352 O O . THR A 1 9 ? -10.525 15.126 0.595 1.00 0.00 9 THR A O 5
ATOM 3363 N N . ASP A 1 10 ? -11.545 14.767 2.568 1.00 0.00 10 ASP A N 5
ATOM 3364 C CA . ASP A 1 10 ? -10.405 15.208 3.363 1.00 0.00 10 ASP A CA 5
ATOM 3365 C C . ASP A 1 10 ? -9.142 14.450 2.969 1.00 0.00 10 ASP A C 5
ATOM 3366 O O . ASP A 1 10 ? -9.093 13.223 3.044 1.00 0.00 10 ASP A O 5
ATOM 3375 N N . GLY A 1 11 ? -8.120 15.189 2.548 1.00 0.00 11 GLY A N 5
ATOM 3376 C CA . GLY A 1 11 ? -6.871 14.569 2.148 1.00 0.00 11 GLY A CA 5
ATOM 3377 C C . GLY A 1 11 ? -6.188 15.317 1.020 1.00 0.00 11 GLY A C 5
ATOM 3378 O O . GLY A 1 11 ? -6.689 15.354 -0.104 1.00 0.00 11 GLY A O 5
ATOM 3382 N N . THR A 1 12 ? -5.040 15.917 1.319 1.00 0.00 12 THR A N 5
ATOM 3383 C CA . THR A 1 12 ? -4.288 16.670 0.323 1.00 0.00 12 THR A CA 5
ATOM 3384 C C . THR A 1 12 ? -2.820 16.260 0.316 1.00 0.00 12 THR A C 5
ATOM 3385 O O . THR A 1 12 ? -2.159 16.299 -0.722 1.00 0.00 12 THR A O 5
ATOM 3396 N N . LYS A 1 13 ? -2.315 15.865 1.480 1.00 0.00 13 LYS A N 5
ATOM 3397 C CA . LYS A 1 13 ? -0.925 15.445 1.608 1.00 0.00 13 LYS A CA 5
ATOM 3398 C C . LYS A 1 13 ? -0.776 13.957 1.308 1.00 0.00 13 LYS A C 5
ATOM 3399 O O . LYS A 1 13 ? -1.713 13.172 1.459 1.00 0.00 13 LYS A O 5
ATOM 3418 N N . PRO A 1 14 ? 0.428 13.557 0.873 1.00 0.00 14 PRO A N 5
ATOM 3419 C CA . PRO A 1 14 ? 0.728 12.161 0.544 1.00 0.00 14 PRO A CA 5
ATOM 3420 C C . PRO A 1 14 ? 0.770 11.270 1.781 1.00 0.00 14 PRO A C 5
ATOM 3421 O O . PRO A 1 14 ? 1.811 11.136 2.424 1.00 0.00 14 PRO A O 5
ATOM 3432 N N . GLU A 1 15 ? -0.367 10.664 2.108 1.00 0.00 15 GLU A N 5
ATOM 3433 C CA . GLU A 1 15 ? -0.458 9.786 3.269 1.00 0.00 15 GLU A CA 5
ATOM 3434 C C . GLU A 1 15 ? -1.178 8.488 2.914 1.00 0.00 15 GLU A C 5
ATOM 3435 O O . GLU A 1 15 ? -1.601 8.291 1.775 1.00 0.00 15 GLU A O 5
ATOM 3447 N N . CYS A 1 16 ? -1.311 7.605 3.898 1.00 0.00 16 CYS A N 5
ATOM 3448 C CA . CYS A 1 16 ? -1.978 6.325 3.693 1.00 0.00 16 CYS A CA 5
ATOM 3449 C C . CYS A 1 16 ? -3.089 6.120 4.719 1.00 0.00 16 CYS A C 5
ATOM 3450 O O . CYS A 1 16 ? -2.883 5.487 5.756 1.00 0.00 16 CYS A O 5
ATOM 3457 N N . THR A 1 17 ? -4.268 6.658 4.423 1.00 0.00 17 THR A N 5
ATOM 3458 C CA . THR A 1 17 ? -5.411 6.535 5.318 1.00 0.00 17 THR A CA 5
ATOM 3459 C C . THR A 1 17 ? -5.673 5.077 5.679 1.00 0.00 17 THR A C 5
ATOM 3460 O O . THR A 1 17 ? -6.391 4.782 6.635 1.00 0.00 17 THR A O 5
ATOM 3471 N N . LEU A 1 18 ? -5.086 4.167 4.908 1.00 0.00 18 LEU A N 5
ATOM 3472 C CA . LEU A 1 18 ? -5.256 2.738 5.147 1.00 0.00 18 LEU A CA 5
ATOM 3473 C C . LEU A 1 18 ? -4.327 2.258 6.257 1.00 0.00 18 LEU A C 5
ATOM 3474 O O . LEU A 1 18 ? -4.751 1.557 7.177 1.00 0.00 18 LEU A O 5
ATOM 3490 N N . CYS A 1 19 ? -3.057 2.641 6.167 1.00 0.00 19 CYS A N 5
ATOM 3491 C CA . CYS A 1 19 ? -2.068 2.252 7.164 1.00 0.00 19 CYS A CA 5
ATOM 3492 C C . CYS A 1 19 ? -1.787 3.400 8.129 1.00 0.00 19 CYS A C 5
ATOM 3493 O O . CYS A 1 19 ? -0.921 3.298 8.997 1.00 0.00 19 CYS A O 5
ATOM 3500 N N . GLY A 1 20 ? -2.527 4.494 7.970 1.00 0.00 20 GLY A N 5
ATOM 3501 C CA . GLY A 1 20 ? -2.343 5.645 8.834 1.00 0.00 20 GLY A CA 5
ATOM 3502 C C . GLY A 1 20 ? -0.918 6.161 8.817 1.00 0.00 20 GLY A C 5
ATOM 3503 O O . GLY A 1 20 ? -0.458 6.768 9.785 1.00 0.00 20 GLY A O 5
ATOM 3507 N N . VAL A 1 21 ? -0.215 5.918 7.716 1.00 0.00 21 VAL A N 5
ATOM 3508 C CA . VAL A 1 21 ? 1.167 6.362 7.577 1.00 0.00 21 VAL A CA 5
ATOM 3509 C C . VAL A 1 21 ? 1.275 7.524 6.596 1.00 0.00 21 VAL A C 5
ATOM 3510 O O . VAL A 1 21 ? 1.006 7.372 5.404 1.00 0.00 21 VAL A O 5
ATOM 3523 N N . LYS A 1 22 ? 1.672 8.685 7.105 1.00 0.00 22 LYS A N 5
ATOM 3524 C CA . LYS A 1 22 ? 1.819 9.875 6.275 1.00 0.00 22 LYS A CA 5
ATOM 3525 C C . LYS A 1 22 ? 3.201 9.923 5.632 1.00 0.00 22 LYS A C 5
ATOM 3526 O O . LYS A 1 22 ? 4.195 10.220 6.295 1.00 0.00 22 LYS A O 5
ATOM 3545 N N . TYR A 1 23 ? 3.256 9.629 4.338 1.00 0.00 23 TYR A N 5
ATOM 3546 C CA . TYR A 1 23 ? 4.517 9.638 3.605 1.00 0.00 23 TYR A CA 5
ATOM 3547 C C . TYR A 1 23 ? 5.230 10.977 3.764 1.00 0.00 23 TYR A C 5
ATOM 3548 O O . TYR A 1 23 ? 4.605 12.036 3.710 1.00 0.00 23 TYR A O 5
ATOM 3566 N N . SER A 1 24 ? 6.544 10.921 3.959 1.00 0.00 24 SER A N 5
ATOM 3567 C CA . SER A 1 24 ? 7.343 12.129 4.128 1.00 0.00 24 SER A CA 5
ATOM 3568 C C . SER A 1 24 ? 7.540 12.842 2.794 1.00 0.00 24 SER A C 5
ATOM 3569 O O . SER A 1 24 ? 7.515 12.217 1.734 1.00 0.00 24 SER A O 5
ATOM 3577 N N . ALA A 1 25 ? 7.736 14.155 2.855 1.00 0.00 25 ALA A N 5
ATOM 3578 C CA . ALA A 1 25 ? 7.939 14.954 1.653 1.00 0.00 25 ALA A CA 5
ATOM 3579 C C . ALA A 1 25 ? 8.709 14.170 0.596 1.00 0.00 25 ALA A C 5
ATOM 3580 O O . ALA A 1 25 ? 8.422 14.271 -0.596 1.00 0.00 25 ALA A O 5
ATOM 3587 N N . ARG A 1 26 ? 9.689 13.390 1.042 1.00 0.00 26 ARG A N 5
ATOM 3588 C CA . ARG A 1 26 ? 10.502 12.591 0.134 1.00 0.00 26 ARG A CA 5
ATOM 3589 C C . ARG A 1 26 ? 9.764 11.322 -0.282 1.00 0.00 26 ARG A C 5
ATOM 3590 O O . ARG A 1 26 ? 9.468 11.120 -1.461 1.00 0.00 26 ARG A O 5
ATOM 3611 N N . LEU A 1 27 ? 9.470 10.468 0.692 1.00 0.00 27 LEU A N 5
ATOM 3612 C CA . LEU A 1 27 ? 8.766 9.218 0.428 1.00 0.00 27 LEU A CA 5
ATOM 3613 C C . LEU A 1 27 ? 7.662 9.422 -0.605 1.00 0.00 27 LEU A C 5
ATOM 3614 O O . LEU A 1 27 ? 7.219 10.546 -0.840 1.00 0.00 27 LEU A O 5
ATOM 3630 N N . SER A 1 28 ? 7.221 8.327 -1.216 1.00 0.00 28 SER A N 5
ATOM 3631 C CA . SER A 1 28 ? 6.170 8.386 -2.224 1.00 0.00 28 SER A CA 5
ATOM 3632 C C . SER A 1 28 ? 5.173 7.246 -2.037 1.00 0.00 28 SER A C 5
ATOM 3633 O O . SER A 1 28 ? 5.442 6.284 -1.316 1.00 0.00 28 SER A O 5
ATOM 3641 N N . ILE A 1 29 ? 4.022 7.361 -2.691 1.00 0.00 29 ILE A N 5
ATOM 3642 C CA . ILE A 1 29 ? 2.985 6.341 -2.597 1.00 0.00 29 ILE A CA 5
ATOM 3643 C C . ILE A 1 29 ? 3.535 4.964 -2.955 1.00 0.00 29 ILE A C 5
ATOM 3644 O O . ILE A 1 29 ? 3.249 3.975 -2.280 1.00 0.00 29 ILE A O 5
ATOM 3660 N N . ARG A 1 30 ? 4.328 4.908 -4.020 1.00 0.00 30 ARG A N 5
ATOM 3661 C CA . ARG A 1 30 ? 4.919 3.653 -4.468 1.00 0.00 30 ARG A CA 5
ATOM 3662 C C . ARG A 1 30 ? 5.855 3.084 -3.405 1.00 0.00 30 ARG A C 5
ATOM 3663 O O . ARG A 1 30 ? 5.621 1.998 -2.875 1.00 0.00 30 ARG A O 5
ATOM 3684 N N . ASP A 1 31 ? 6.915 3.824 -3.100 1.00 0.00 31 ASP A N 5
ATOM 3685 C CA . ASP A 1 31 ? 7.886 3.394 -2.101 1.00 0.00 31 ASP A CA 5
ATOM 3686 C C . ASP A 1 31 ? 7.186 2.804 -0.881 1.00 0.00 31 ASP A C 5
ATOM 3687 O O . ASP A 1 31 ? 7.679 1.857 -0.266 1.00 0.00 31 ASP A O 5
ATOM 3696 N N . HIS A 1 32 ? 6.034 3.369 -0.535 1.00 0.00 32 HIS A N 5
ATOM 3697 C CA . HIS A 1 32 ? 5.265 2.899 0.612 1.00 0.00 32 HIS A CA 5
ATOM 3698 C C . HIS A 1 32 ? 4.640 1.537 0.326 1.00 0.00 32 HIS A C 5
ATOM 3699 O O . HIS A 1 32 ? 5.044 0.525 0.900 1.00 0.00 32 HIS A O 5
ATOM 3713 N N . ILE A 1 33 ? 3.653 1.520 -0.564 1.00 0.00 33 ILE A N 5
ATOM 3714 C CA . ILE A 1 33 ? 2.973 0.283 -0.925 1.00 0.00 33 ILE A CA 5
ATOM 3715 C C . ILE A 1 33 ? 3.974 -0.830 -1.216 1.00 0.00 33 ILE A C 5
ATOM 3716 O O . ILE A 1 33 ? 3.645 -2.014 -1.130 1.00 0.00 33 ILE A O 5
ATOM 3732 N N . PHE A 1 34 ? 5.198 -0.443 -1.558 1.00 0.00 34 PHE A N 5
ATOM 3733 C CA . PHE A 1 34 ? 6.249 -1.408 -1.861 1.00 0.00 34 PHE A CA 5
ATOM 3734 C C . PHE A 1 34 ? 7.038 -1.764 -0.604 1.00 0.00 34 PHE A C 5
ATOM 3735 O O . PHE A 1 34 ? 8.236 -2.042 -0.669 1.00 0.00 34 PHE A O 5
ATOM 3752 N N . SER A 1 35 ? 6.358 -1.753 0.538 1.00 0.00 35 SER A N 5
ATOM 3753 C CA . SER A 1 35 ? 6.996 -2.070 1.810 1.00 0.00 35 SER A CA 5
ATOM 3754 C C . SER A 1 35 ? 6.110 -2.986 2.648 1.00 0.00 35 SER A C 5
ATOM 3755 O O . SER A 1 35 ? 4.933 -2.699 2.870 1.00 0.00 35 SER A O 5
ATOM 3763 N N . LYS A 1 36 ? 6.684 -4.091 3.112 1.00 0.00 36 LYS A N 5
ATOM 3764 C CA . LYS A 1 36 ? 5.949 -5.051 3.927 1.00 0.00 36 LYS A CA 5
ATOM 3765 C C . LYS A 1 36 ? 4.961 -4.341 4.847 1.00 0.00 36 LYS A C 5
ATOM 3766 O O . LYS A 1 36 ? 3.779 -4.679 4.882 1.00 0.00 36 LYS A O 5
ATOM 3785 N N . GLN A 1 37 ? 5.455 -3.354 5.589 1.00 0.00 37 GLN A N 5
ATOM 3786 C CA . GLN A 1 37 ? 4.615 -2.596 6.508 1.00 0.00 37 GLN A CA 5
ATOM 3787 C C . GLN A 1 37 ? 3.235 -2.348 5.906 1.00 0.00 37 GLN A C 5
ATOM 3788 O O . GLN A 1 37 ? 2.214 -2.558 6.560 1.00 0.00 37 GLN A O 5
ATOM 3802 N N . HIS A 1 38 ? 3.214 -1.898 4.655 1.00 0.00 38 HIS A N 5
ATOM 3803 C CA . HIS A 1 38 ? 1.959 -1.621 3.964 1.00 0.00 38 HIS A CA 5
ATOM 3804 C C . HIS A 1 38 ? 1.343 -2.907 3.421 1.00 0.00 38 HIS A C 5
ATOM 3805 O O . HIS A 1 38 ? 0.123 -3.072 3.429 1.00 0.00 38 HIS A O 5
ATOM 3819 N N . ILE A 1 39 ? 2.193 -3.812 2.950 1.00 0.00 39 ILE A N 5
ATOM 3820 C CA . ILE A 1 39 ? 1.732 -5.082 2.403 1.00 0.00 39 ILE A CA 5
ATOM 3821 C C . ILE A 1 39 ? 0.816 -5.803 3.387 1.00 0.00 39 ILE A C 5
ATOM 3822 O O . ILE A 1 39 ? -0.332 -6.114 3.068 1.00 0.00 39 ILE A O 5
ATOM 3838 N N . SER A 1 40 ? 1.330 -6.063 4.584 1.00 0.00 40 SER A N 5
ATOM 3839 C CA . SER A 1 40 ? 0.560 -6.749 5.615 1.00 0.00 40 SER A CA 5
ATOM 3840 C C . SER A 1 40 ? -0.882 -6.252 5.636 1.00 0.00 40 SER A C 5
ATOM 3841 O O . SER A 1 40 ? -1.825 -7.040 5.560 1.00 0.00 40 SER A O 5
ATOM 3849 N N . LYS A 1 41 ? -1.046 -4.937 5.741 1.00 0.00 41 LYS A N 5
ATOM 3850 C CA . LYS A 1 41 ? -2.372 -4.331 5.772 1.00 0.00 41 LYS A CA 5
ATOM 3851 C C . LYS A 1 41 ? -3.158 -4.677 4.511 1.00 0.00 41 LYS A C 5
ATOM 3852 O O . LYS A 1 41 ? -4.370 -4.887 4.561 1.00 0.00 41 LYS A O 5
ATOM 3871 N N . VAL A 1 42 ? -2.460 -4.737 3.381 1.00 0.00 42 VAL A N 5
ATOM 3872 C CA . VAL A 1 42 ? -3.092 -5.060 2.108 1.00 0.00 42 VAL A CA 5
ATOM 3873 C C . VAL A 1 42 ? -3.486 -6.532 2.049 1.00 0.00 42 VAL A C 5
ATOM 3874 O O . VAL A 1 42 ? -4.452 -6.899 1.380 1.00 0.00 42 VAL A O 5
ATOM 3887 N N . ARG A 1 43 ? -2.733 -7.370 2.753 1.00 0.00 43 ARG A N 5
ATOM 3888 C CA . ARG A 1 43 ? -3.004 -8.802 2.780 1.00 0.00 43 ARG A CA 5
ATOM 3889 C C . ARG A 1 43 ? -4.043 -9.139 3.845 1.00 0.00 43 ARG A C 5
ATOM 3890 O O . ARG A 1 43 ? -4.760 -10.133 3.733 1.00 0.00 43 ARG A O 5
ATOM 3911 N N . GLU A 1 44 ? -4.118 -8.304 4.877 1.00 0.00 44 GLU A N 5
ATOM 3912 C CA . GLU A 1 44 ? -5.069 -8.515 5.962 1.00 0.00 44 GLU A CA 5
ATOM 3913 C C . GLU A 1 44 ? -6.480 -8.122 5.533 1.00 0.00 44 GLU A C 5
ATOM 3914 O O . GLU A 1 44 ? -7.464 -8.724 5.964 1.00 0.00 44 GLU A O 5
ATOM 3926 N N . THR A 1 45 ? -6.572 -7.106 4.680 1.00 0.00 45 THR A N 5
ATOM 3927 C CA . THR A 1 45 ? -7.860 -6.630 4.193 1.00 0.00 45 THR A CA 5
ATOM 3928 C C . THR A 1 45 ? -8.468 -7.611 3.197 1.00 0.00 45 THR A C 5
ATOM 3929 O O . THR A 1 45 ? -9.662 -7.908 3.252 1.00 0.00 45 THR A O 5
ATOM 3940 N N . VAL A 1 46 ? -7.640 -8.112 2.286 1.00 0.00 46 VAL A N 5
ATOM 3941 C CA . VAL A 1 46 ? -8.096 -9.061 1.278 1.00 0.00 46 VAL A CA 5
ATOM 3942 C C . VAL A 1 46 ? -7.215 -10.306 1.257 1.00 0.00 46 VAL A C 5
ATOM 3943 O O . VAL A 1 46 ? -7.711 -11.431 1.310 1.00 0.00 46 VAL A O 5
ATOM 3956 N N . GLY A 1 47 ? -5.904 -10.096 1.180 1.00 0.00 47 GLY A N 5
ATOM 3957 C CA . GLY A 1 47 ? -4.975 -11.210 1.153 1.00 0.00 47 GLY A CA 5
ATOM 3958 C C . GLY A 1 47 ? -4.531 -11.561 -0.252 1.00 0.00 47 GLY A C 5
ATOM 3959 O O . GLY A 1 47 ? -4.473 -10.697 -1.127 1.00 0.00 47 GLY A O 5
ATOM 3963 N N . SER A 1 48 ? -4.215 -12.834 -0.471 1.00 0.00 48 SER A N 5
ATOM 3964 C CA . SER A 1 48 ? -3.768 -13.297 -1.779 1.00 0.00 48 SER A CA 5
ATOM 3965 C C . SER A 1 48 ? -4.934 -13.868 -2.581 1.00 0.00 48 SER A C 5
ATOM 3966 O O . SER A 1 48 ? -5.330 -15.017 -2.388 1.00 0.00 48 SER A O 5
ATOM 3974 N N . GLN A 1 49 ? -5.480 -13.055 -3.480 1.00 0.00 49 GLN A N 5
ATOM 3975 C CA . GLN A 1 49 ? -6.601 -13.478 -4.311 1.00 0.00 49 GLN A CA 5
ATOM 3976 C C . GLN A 1 49 ? -6.151 -13.731 -5.746 1.00 0.00 49 GLN A C 5
ATOM 3977 O O . GLN A 1 49 ? -5.617 -12.839 -6.406 1.00 0.00 49 GLN A O 5
ATOM 3991 N N . LEU A 1 50 ? -6.369 -14.951 -6.223 1.00 0.00 50 LEU A N 5
ATOM 3992 C CA . LEU A 1 50 ? -5.985 -15.322 -7.581 1.00 0.00 50 LEU A CA 5
ATOM 3993 C C . LEU A 1 50 ? -7.159 -15.160 -8.542 1.00 0.00 50 LEU A C 5
ATOM 3994 O O . LEU A 1 50 ? -8.207 -15.782 -8.367 1.00 0.00 50 LEU A O 5
ATOM 4010 N N . ASP A 1 51 ? -6.974 -14.324 -9.557 1.00 0.00 51 ASP A N 5
ATOM 4011 C CA . ASP A 1 51 ? -8.017 -14.083 -10.548 1.00 0.00 51 ASP A CA 5
ATOM 4012 C C . ASP A 1 51 ? -7.512 -14.393 -11.954 1.00 0.00 51 ASP A C 5
ATOM 4013 O O . ASP A 1 51 ? -7.789 -13.656 -12.900 1.00 0.00 51 ASP A O 5
ATOM 4022 N N . ARG A 1 52 ? -6.769 -15.488 -12.082 1.00 0.00 52 ARG A N 5
ATOM 4023 C CA . ARG A 1 52 ? -6.223 -15.894 -13.371 1.00 0.00 52 ARG A CA 5
ATOM 4024 C C . ARG A 1 52 ? -7.086 -16.979 -14.009 1.00 0.00 52 ARG A C 5
ATOM 4025 O O . ARG A 1 52 ? -7.018 -18.145 -13.623 1.00 0.00 52 ARG A O 5
ATOM 4046 N N . GLU A 1 53 ? -7.896 -16.585 -14.987 1.00 0.00 53 GLU A N 5
ATOM 4047 C CA . GLU A 1 53 ? -8.773 -17.524 -15.677 1.00 0.00 53 GLU A CA 5
ATOM 4048 C C . GLU A 1 53 ? -7.966 -18.476 -16.555 1.00 0.00 53 GLU A C 5
ATOM 4049 O O . GLU A 1 53 ? -7.795 -18.241 -17.752 1.00 0.00 53 GLU A O 5
ATOM 4061 N N . LYS A 1 54 ? -7.472 -19.552 -15.952 1.00 0.00 54 LYS A N 5
ATOM 4062 C CA . LYS A 1 54 ? -6.684 -20.542 -16.677 1.00 0.00 54 LYS A CA 5
ATOM 4063 C C . LYS A 1 54 ? -7.506 -21.182 -17.792 1.00 0.00 54 LYS A C 5
ATOM 4064 O O . LYS A 1 54 ? -8.618 -21.657 -17.561 1.00 0.00 54 LYS A O 5
ATOM 4083 N N . ASP A 1 55 ? -6.951 -21.192 -18.999 1.00 0.00 55 ASP A N 5
ATOM 4084 C CA . ASP A 1 55 ? -7.632 -21.776 -20.148 1.00 0.00 55 ASP A CA 5
ATOM 4085 C C . ASP A 1 55 ? -6.701 -22.712 -20.914 1.00 0.00 55 ASP A C 5
ATOM 4086 O O . ASP A 1 55 ? -6.995 -23.112 -22.039 1.00 0.00 55 ASP A O 5
ATOM 4096 N N . GLY A 1 1 ? -23.549 31.564 17.630 1.00 0.00 1 GLY A N 6
ATOM 4097 C CA . GLY A 1 1 ? -22.614 31.585 18.740 1.00 0.00 1 GLY A CA 6
ATOM 4098 C C . GLY A 1 1 ? -21.590 30.471 18.657 1.00 0.00 1 GLY A C 6
ATOM 4099 O O . GLY A 1 1 ? -20.393 30.705 18.828 1.00 0.00 1 GLY A O 6
ATOM 4103 N N . SER A 1 2 ? -22.060 29.256 18.395 1.00 0.00 2 SER A N 6
ATOM 4104 C CA . SER A 1 2 ? -21.176 28.100 18.295 1.00 0.00 2 SER A CA 6
ATOM 4105 C C . SER A 1 2 ? -21.032 27.650 16.844 1.0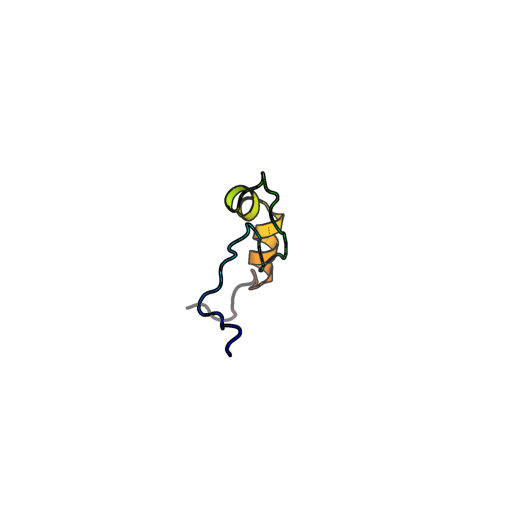0 0.00 2 SER A C 6
ATOM 4106 O O . SER A 1 2 ? -19.929 27.620 16.299 1.00 0.00 2 SER A O 6
ATOM 4114 N N . SER A 1 3 ? -22.155 27.302 16.225 1.00 0.00 3 SER A N 6
ATOM 4115 C CA . SER A 1 3 ? -22.155 26.850 14.838 1.00 0.00 3 SER A CA 6
ATOM 4116 C C . SER A 1 3 ? -21.356 27.804 13.956 1.00 0.00 3 SER A C 6
ATOM 4117 O O . SER A 1 3 ? -21.603 29.009 13.943 1.00 0.00 3 SER A O 6
ATOM 4125 N N . GLY A 1 4 ? -20.396 27.254 13.219 1.00 0.00 4 GLY A N 6
ATOM 4126 C CA . GLY A 1 4 ? -19.574 28.070 12.343 1.00 0.00 4 GLY A CA 6
ATOM 4127 C C . GLY A 1 4 ? -18.949 27.266 11.220 1.00 0.00 4 GLY A C 6
ATOM 4128 O O . GLY A 1 4 ? -17.727 27.152 11.135 1.00 0.00 4 GLY A O 6
ATOM 4132 N N . SER A 1 5 ? -19.790 26.706 10.357 1.00 0.00 5 SER A N 6
ATOM 4133 C CA . SER A 1 5 ? -19.314 25.904 9.236 1.00 0.00 5 SER A CA 6
ATOM 4134 C C . SER A 1 5 ? -18.256 26.660 8.438 1.00 0.00 5 SER A C 6
ATOM 4135 O O . SER A 1 5 ? -18.557 27.647 7.767 1.00 0.00 5 SER A O 6
ATOM 4143 N N . SER A 1 6 ? -17.016 26.190 8.516 1.00 0.00 6 SER A N 6
ATOM 4144 C CA . SER A 1 6 ? -15.911 26.823 7.804 1.00 0.00 6 SER A CA 6
ATOM 4145 C C . SER A 1 6 ? -15.662 26.134 6.466 1.00 0.00 6 SER A C 6
ATOM 4146 O O . SER A 1 6 ? -15.940 24.947 6.304 1.00 0.00 6 SER A O 6
ATOM 4154 N N . GLY A 1 7 ? -15.135 26.891 5.507 1.00 0.00 7 GLY A N 6
ATOM 4155 C CA . GLY A 1 7 ? -14.857 26.338 4.195 1.00 0.00 7 GLY A CA 6
ATOM 4156 C C . GLY A 1 7 ? -13.844 25.211 4.243 1.00 0.00 7 GLY A C 6
ATOM 4157 O O . GLY A 1 7 ? -12.641 25.442 4.126 1.00 0.00 7 GLY A O 6
ATOM 4161 N N . GLY A 1 8 ? -14.331 23.986 4.418 1.00 0.00 8 GLY A N 6
ATOM 4162 C CA . GLY A 1 8 ? -13.447 22.838 4.481 1.00 0.00 8 GLY A CA 6
ATOM 4163 C C . GLY A 1 8 ? -12.342 22.900 3.444 1.00 0.00 8 GLY A C 6
ATOM 4164 O O . GLY A 1 8 ? -12.608 23.035 2.249 1.00 0.00 8 GLY A O 6
ATOM 4168 N N . THR A 1 9 ? -11.097 22.801 3.901 1.00 0.00 9 THR A N 6
ATOM 4169 C CA . THR A 1 9 ? -9.949 22.850 3.006 1.00 0.00 9 THR A CA 6
ATOM 4170 C C . THR A 1 9 ? -9.407 21.452 2.730 1.00 0.00 9 THR A C 6
ATOM 4171 O O . THR A 1 9 ? -9.054 20.719 3.654 1.00 0.00 9 THR A O 6
ATOM 4182 N N . ASP A 1 10 ? -9.345 21.088 1.454 1.00 0.00 10 ASP A N 6
ATOM 4183 C CA . ASP A 1 10 ? -8.844 19.777 1.056 1.00 0.00 10 ASP A CA 6
ATOM 4184 C C . ASP A 1 10 ? -7.495 19.900 0.356 1.00 0.00 10 ASP A C 6
ATOM 4185 O O . ASP A 1 10 ? -7.130 20.971 -0.128 1.00 0.00 10 ASP A O 6
ATOM 4194 N N . GLY A 1 11 ? -6.756 18.796 0.307 1.00 0.00 11 GLY A N 6
ATOM 4195 C CA . GLY A 1 11 ? -5.454 18.802 -0.335 1.00 0.00 11 GLY A CA 6
ATOM 4196 C C . GLY A 1 11 ? -4.974 17.407 -0.684 1.00 0.00 11 GLY A C 6
ATOM 4197 O O . GLY A 1 11 ? -5.452 16.419 -0.126 1.00 0.00 11 GLY A O 6
ATOM 4201 N N . THR A 1 12 ? -4.025 17.325 -1.611 1.00 0.00 12 THR A N 6
ATOM 4202 C CA . THR A 1 12 ? -3.481 16.041 -2.036 1.00 0.00 12 THR A CA 6
ATOM 4203 C C . THR A 1 12 ? -2.130 15.773 -1.383 1.00 0.00 12 THR A C 6
ATOM 4204 O O . THR A 1 12 ? -1.082 16.091 -1.946 1.00 0.00 12 THR A O 6
ATOM 4215 N N . LYS A 1 13 ? -2.160 15.186 -0.192 1.00 0.00 13 LYS A N 6
ATOM 4216 C CA . LYS A 1 13 ? -0.938 14.872 0.538 1.00 0.00 13 LYS A CA 6
ATOM 4217 C C . LYS A 1 13 ? -0.658 13.373 0.512 1.00 0.00 13 LYS A C 6
ATOM 4218 O O . LYS A 1 13 ? -1.569 12.546 0.560 1.00 0.00 13 LYS A O 6
ATOM 4237 N N . PRO A 1 14 ? 0.632 13.012 0.434 1.00 0.00 14 PRO A N 6
ATOM 4238 C CA . PRO A 1 14 ? 1.061 11.611 0.402 1.00 0.00 14 PRO A CA 6
ATOM 4239 C C . PRO A 1 14 ? 0.843 10.906 1.737 1.00 0.00 14 PRO A C 6
ATOM 4240 O O . PRO A 1 14 ? 1.702 10.945 2.617 1.00 0.00 14 PRO A O 6
ATOM 4251 N N . GLU A 1 15 ? -0.312 10.263 1.879 1.00 0.00 15 GLU A N 6
ATOM 4252 C CA . GLU A 1 15 ? -0.642 9.550 3.108 1.00 0.00 15 GLU A CA 6
ATOM 4253 C C . GLU A 1 15 ? -1.375 8.247 2.801 1.00 0.00 15 GLU A C 6
ATOM 4254 O O . GLU A 1 15 ? -1.911 8.066 1.708 1.00 0.00 15 GLU A O 6
ATOM 4266 N N . CYS A 1 16 ? -1.393 7.342 3.774 1.00 0.00 16 CYS A N 6
ATOM 4267 C CA . CYS A 1 16 ? -2.058 6.056 3.609 1.00 0.00 16 CYS A CA 6
ATOM 4268 C C . CYS A 1 16 ? -3.135 5.861 4.672 1.00 0.00 16 CYS A C 6
ATOM 4269 O O . CYS A 1 16 ? -2.901 5.227 5.702 1.00 0.00 16 CYS A O 6
ATOM 4276 N N . THR A 1 17 ? -4.319 6.410 4.415 1.00 0.00 17 THR A N 6
ATOM 4277 C CA . THR A 1 17 ? -5.432 6.298 5.349 1.00 0.00 17 THR A CA 6
ATOM 4278 C C . THR A 1 17 ? -5.699 4.842 5.714 1.00 0.00 17 THR A C 6
ATOM 4279 O O . THR A 1 17 ? -6.385 4.554 6.696 1.00 0.00 17 THR A O 6
ATOM 4290 N N . LEU A 1 18 ? -5.152 3.928 4.921 1.00 0.00 18 LEU A N 6
ATOM 4291 C CA . LEU A 1 18 ? -5.330 2.500 5.162 1.00 0.00 18 LEU A CA 6
ATOM 4292 C C . LEU A 1 18 ? -4.359 2.003 6.227 1.00 0.00 18 LEU A C 6
ATOM 4293 O O . LEU A 1 18 ? -4.745 1.280 7.146 1.00 0.00 18 LEU A O 6
ATOM 4309 N N . CYS A 1 19 ? -3.096 2.396 6.099 1.00 0.00 19 CYS A N 6
ATOM 4310 C CA . CYS A 1 19 ? -2.068 1.992 7.052 1.00 0.00 19 CYS A CA 6
ATOM 4311 C C . CYS A 1 19 ? -1.742 3.130 8.015 1.00 0.00 19 CYS A C 6
ATOM 4312 O O . CYS A 1 19 ? -0.820 3.028 8.823 1.00 0.00 19 CYS A O 6
ATOM 4319 N N . GLY A 1 20 ? -2.506 4.214 7.922 1.00 0.00 20 GLY A N 6
ATOM 4320 C CA . GLY A 1 20 ? -2.282 5.355 8.790 1.00 0.00 20 GLY A CA 6
ATOM 4321 C C . GLY A 1 20 ? -0.848 5.844 8.748 1.00 0.00 20 GLY A C 6
ATOM 4322 O O . GLY A 1 20 ? -0.358 6.437 9.709 1.00 0.00 20 GLY A O 6
ATOM 4326 N N . VAL A 1 21 ? -0.172 5.594 7.631 1.00 0.00 21 VAL A N 6
ATOM 4327 C CA . VAL A 1 21 ? 1.215 6.012 7.468 1.00 0.00 21 VAL A CA 6
ATOM 4328 C C . VAL A 1 21 ? 1.323 7.196 6.513 1.00 0.00 21 VAL A C 6
ATOM 4329 O O . VAL A 1 21 ? 1.092 7.062 5.311 1.00 0.00 21 VAL A O 6
ATOM 4342 N N . LYS A 1 22 ? 1.677 8.356 7.056 1.00 0.00 22 LYS A N 6
ATOM 4343 C CA . LYS A 1 22 ? 1.818 9.565 6.253 1.00 0.00 22 LYS A CA 6
ATOM 4344 C C . LYS A 1 22 ? 3.245 9.711 5.735 1.00 0.00 22 LYS A C 6
ATOM 4345 O O . LYS A 1 22 ? 4.150 10.093 6.478 1.00 0.00 22 LYS A O 6
ATOM 4364 N N . TYR A 1 23 ? 3.440 9.404 4.457 1.00 0.00 23 TYR A N 6
ATOM 4365 C CA . TYR A 1 23 ? 4.757 9.500 3.840 1.00 0.00 23 TYR A CA 6
ATOM 4366 C C . TYR A 1 23 ? 5.321 10.911 3.976 1.00 0.00 23 TYR A C 6
ATOM 4367 O O . TYR A 1 23 ? 4.601 11.897 3.818 1.00 0.00 23 TYR A O 6
ATOM 4385 N N . SER A 1 24 ? 6.615 10.999 4.268 1.00 0.00 24 SER A N 6
ATOM 4386 C CA . SER A 1 24 ? 7.277 12.289 4.428 1.00 0.00 24 SER A CA 6
ATOM 4387 C C . SER A 1 24 ? 7.609 12.901 3.071 1.00 0.00 24 SER A C 6
ATOM 4388 O O . SER A 1 24 ? 7.788 12.189 2.083 1.00 0.00 24 SER A O 6
ATOM 4396 N N . ALA A 1 25 ? 7.689 14.227 3.030 1.00 0.00 25 ALA A N 6
ATOM 4397 C CA . ALA A 1 25 ? 8.001 14.936 1.796 1.00 0.00 25 ALA A CA 6
ATOM 4398 C C . ALA A 1 25 ? 8.974 14.138 0.935 1.00 0.00 25 ALA A C 6
ATOM 4399 O O . ALA A 1 25 ? 8.920 14.194 -0.294 1.00 0.00 25 ALA A O 6
ATOM 4406 N N . ARG A 1 26 ? 9.862 13.395 1.587 1.00 0.00 26 ARG A N 6
ATOM 4407 C CA . ARG A 1 26 ? 10.848 12.586 0.880 1.00 0.00 26 ARG A CA 6
ATOM 4408 C C . ARG A 1 26 ? 10.215 11.307 0.339 1.00 0.00 26 ARG A C 6
ATOM 4409 O O . ARG A 1 26 ? 10.298 11.018 -0.855 1.00 0.00 26 ARG A O 6
ATOM 4430 N N . LEU A 1 27 ? 9.583 10.546 1.225 1.00 0.00 27 LEU A N 6
ATOM 4431 C CA . LEU A 1 27 ? 8.936 9.297 0.837 1.00 0.00 27 LEU A CA 6
ATOM 4432 C C . LEU A 1 27 ? 7.846 9.548 -0.199 1.00 0.00 27 LEU A C 6
ATOM 4433 O O . LEU A 1 27 ? 7.372 10.673 -0.356 1.00 0.00 27 LEU A O 6
ATOM 4449 N N . SER A 1 28 ? 7.451 8.491 -0.902 1.00 0.00 28 SER A N 6
ATOM 4450 C CA . SER A 1 28 ? 6.416 8.597 -1.925 1.00 0.00 28 SER A CA 6
ATOM 4451 C C . SER A 1 28 ? 5.379 7.490 -1.765 1.00 0.00 28 SER A C 6
ATOM 4452 O O . SER A 1 28 ? 5.565 6.559 -0.982 1.00 0.00 28 SER A O 6
ATOM 4460 N N . ILE A 1 29 ? 4.285 7.601 -2.512 1.00 0.00 29 ILE A N 6
ATOM 4461 C CA . ILE A 1 29 ? 3.218 6.610 -2.454 1.00 0.00 29 ILE A CA 6
ATOM 4462 C C . ILE A 1 29 ? 3.730 5.227 -2.842 1.00 0.00 29 ILE A C 6
ATOM 4463 O O . ILE A 1 29 ? 3.272 4.213 -2.314 1.00 0.00 29 ILE A O 6
ATOM 4479 N N . ARG A 1 30 ? 4.685 5.193 -3.766 1.00 0.00 30 ARG A N 6
ATOM 4480 C CA . ARG A 1 30 ? 5.261 3.934 -4.224 1.00 0.00 30 ARG A CA 6
ATOM 4481 C C . ARG A 1 30 ? 6.134 3.309 -3.139 1.00 0.00 30 ARG A C 6
ATOM 4482 O O . ARG A 1 30 ? 5.821 2.239 -2.618 1.00 0.00 30 ARG A O 6
ATOM 4503 N N . ASP A 1 31 ? 7.228 3.984 -2.806 1.00 0.00 31 ASP A N 6
ATOM 4504 C CA . ASP A 1 31 ? 8.146 3.496 -1.784 1.00 0.00 31 ASP A CA 6
ATOM 4505 C C . ASP A 1 31 ? 7.382 2.862 -0.625 1.00 0.00 31 ASP A C 6
ATOM 4506 O O . ASP A 1 31 ? 7.901 1.988 0.070 1.00 0.00 31 ASP A O 6
ATOM 4515 N N . HIS A 1 32 ? 6.146 3.309 -0.423 1.00 0.00 32 HIS A N 6
ATOM 4516 C CA . HIS A 1 32 ? 5.311 2.785 0.651 1.00 0.00 32 HIS A CA 6
ATOM 4517 C C . HIS A 1 32 ? 4.662 1.466 0.243 1.00 0.00 32 HIS A C 6
ATOM 4518 O O . HIS A 1 32 ? 5.011 0.405 0.762 1.00 0.00 32 HIS A O 6
ATOM 4532 N N . ILE A 1 33 ? 3.718 1.540 -0.689 1.00 0.00 33 ILE A N 6
ATOM 4533 C CA . ILE A 1 33 ? 3.022 0.352 -1.167 1.00 0.00 33 ILE A CA 6
ATOM 4534 C C . ILE A 1 33 ? 4.009 -0.741 -1.563 1.00 0.00 33 ILE A C 6
ATOM 4535 O O . ILE A 1 33 ? 3.661 -1.922 -1.604 1.00 0.00 33 ILE A O 6
ATOM 4551 N N . PHE A 1 34 ? 5.243 -0.341 -1.850 1.00 0.00 34 PHE A N 6
ATOM 4552 C CA . PHE A 1 34 ? 6.282 -1.287 -2.242 1.00 0.00 34 PHE A CA 6
ATOM 4553 C C . PHE A 1 34 ? 7.045 -1.792 -1.021 1.00 0.00 34 PHE A C 6
ATOM 4554 O O . PHE A 1 34 ? 8.158 -2.303 -1.139 1.00 0.00 34 PHE A O 6
ATOM 4571 N N . SER A 1 35 ? 6.437 -1.645 0.152 1.00 0.00 35 SER A N 6
ATOM 4572 C CA . SER A 1 35 ? 7.060 -2.083 1.396 1.00 0.00 35 SER A CA 6
ATOM 4573 C C . SER A 1 35 ? 6.103 -2.952 2.206 1.00 0.00 35 SER A C 6
ATOM 4574 O O . SER A 1 35 ? 4.888 -2.759 2.170 1.00 0.00 35 SER A O 6
ATOM 4582 N N . LYS A 1 36 ? 6.661 -3.912 2.937 1.00 0.00 36 LYS A N 6
ATOM 4583 C CA . LYS A 1 36 ? 5.860 -4.812 3.758 1.00 0.00 36 LYS A CA 6
ATOM 4584 C C . LYS A 1 36 ? 4.862 -4.031 4.607 1.00 0.00 36 LYS A C 6
ATOM 4585 O O . LYS A 1 36 ? 3.695 -4.408 4.712 1.00 0.00 36 LYS A O 6
ATOM 4604 N N . GLN A 1 37 ? 5.328 -2.942 5.209 1.00 0.00 37 GLN A N 6
ATOM 4605 C CA . GLN A 1 37 ? 4.475 -2.108 6.048 1.00 0.00 37 GLN A CA 6
ATOM 4606 C C . GLN A 1 37 ? 3.085 -1.966 5.438 1.00 0.00 37 GLN A C 6
ATOM 4607 O O . GLN A 1 37 ? 2.075 -2.085 6.133 1.00 0.00 37 GLN A O 6
ATOM 4621 N N . HIS A 1 38 ? 3.039 -1.710 4.134 1.00 0.00 38 HIS A N 6
ATOM 4622 C CA . HIS A 1 38 ? 1.771 -1.552 3.430 1.00 0.00 38 HIS A CA 6
ATOM 4623 C C . HIS A 1 38 ? 1.193 -2.909 3.041 1.00 0.00 38 HIS A C 6
ATOM 4624 O O . HIS A 1 38 ? -0.020 -3.115 3.091 1.00 0.00 38 HIS A O 6
ATOM 4638 N N . ILE A 1 39 ? 2.068 -3.830 2.651 1.00 0.00 39 ILE A N 6
ATOM 4639 C CA . ILE A 1 39 ? 1.644 -5.166 2.253 1.00 0.00 39 ILE A CA 6
ATOM 4640 C C . ILE A 1 39 ? 0.776 -5.810 3.329 1.00 0.00 39 ILE A C 6
ATOM 4641 O O . ILE A 1 39 ? -0.372 -6.178 3.078 1.00 0.00 39 ILE A O 6
ATOM 4657 N N . SER A 1 40 ? 1.332 -5.943 4.529 1.00 0.00 40 SER A N 6
ATOM 4658 C CA . SER A 1 40 ? 0.610 -6.545 5.644 1.00 0.00 40 SER A CA 6
ATOM 4659 C C . SER A 1 40 ? -0.837 -6.061 5.678 1.00 0.00 40 SER A C 6
ATOM 4660 O O . SER A 1 40 ? -1.773 -6.861 5.634 1.00 0.00 40 SER A O 6
ATOM 4668 N N . LYS A 1 41 ? -1.013 -4.747 5.758 1.00 0.00 41 LYS A N 6
ATOM 4669 C CA . LYS A 1 41 ? -2.345 -4.154 5.797 1.00 0.00 41 LYS A CA 6
ATOM 4670 C C . LYS A 1 41 ? -3.199 -4.656 4.637 1.00 0.00 41 LYS A C 6
ATOM 4671 O O . LYS A 1 41 ? -4.390 -4.919 4.798 1.00 0.00 41 LYS A O 6
ATOM 4690 N N . VAL A 1 42 ? -2.581 -4.790 3.468 1.00 0.00 42 VAL A N 6
ATOM 4691 C CA . VAL A 1 42 ? -3.283 -5.263 2.281 1.00 0.00 42 VAL A CA 6
ATOM 4692 C C . VAL A 1 42 ? -3.711 -6.718 2.440 1.00 0.00 42 VAL A C 6
ATOM 4693 O O . VAL A 1 42 ? -4.795 -7.108 2.006 1.00 0.00 42 VAL A O 6
ATOM 4706 N N . ARG A 1 43 ? -2.851 -7.517 3.065 1.00 0.00 43 ARG A N 6
ATOM 4707 C CA . ARG A 1 43 ? -3.139 -8.930 3.280 1.00 0.00 43 ARG A CA 6
ATOM 4708 C C . ARG A 1 43 ? -4.133 -9.113 4.424 1.00 0.00 43 ARG A C 6
ATOM 4709 O O . ARG A 1 43 ? -4.778 -10.155 4.536 1.00 0.00 43 ARG A O 6
ATOM 4730 N N . GLU A 1 44 ? -4.248 -8.095 5.270 1.00 0.00 44 GLU A N 6
ATOM 4731 C CA . GLU A 1 44 ? -5.162 -8.146 6.406 1.00 0.00 44 GLU A CA 6
ATOM 4732 C C . GLU A 1 44 ? -6.576 -7.757 5.984 1.00 0.00 44 GLU A C 6
ATOM 4733 O O . GLU A 1 44 ? -7.526 -8.517 6.176 1.00 0.00 44 GLU A O 6
ATOM 4745 N N . THR A 1 45 ? -6.709 -6.566 5.408 1.00 0.00 45 THR A N 6
ATOM 4746 C CA . THR A 1 45 ? -8.006 -6.073 4.961 1.00 0.00 45 THR A CA 6
ATOM 4747 C C . THR A 1 45 ? -8.797 -7.170 4.256 1.00 0.00 45 THR A C 6
ATOM 4748 O O . THR A 1 45 ? -10.020 -7.240 4.374 1.00 0.00 45 THR A O 6
ATOM 4759 N N . VAL A 1 46 ? -8.090 -8.025 3.524 1.00 0.00 46 VAL A N 6
ATOM 4760 C CA . VAL A 1 46 ? -8.727 -9.120 2.801 1.00 0.00 46 VAL A CA 6
ATOM 4761 C C . VAL A 1 46 ? -7.975 -10.429 3.014 1.00 0.00 46 VAL A C 6
ATOM 4762 O O . VAL A 1 46 ? -6.808 -10.554 2.644 1.00 0.00 46 VAL A O 6
ATOM 4775 N N . GLY A 1 47 ? -8.652 -11.404 3.612 1.00 0.00 47 GLY A N 6
ATOM 4776 C CA . GLY A 1 47 ? -8.032 -12.692 3.863 1.00 0.00 47 GLY A CA 6
ATOM 4777 C C . GLY A 1 47 ? -8.990 -13.683 4.495 1.00 0.00 47 GLY A C 6
ATOM 4778 O O . GLY A 1 47 ? -9.048 -14.844 4.090 1.00 0.00 47 GLY A O 6
ATOM 4782 N N . SER A 1 48 ? -9.742 -13.225 5.490 1.00 0.00 48 SER A N 6
ATOM 4783 C CA . SER A 1 48 ? -10.698 -14.081 6.183 1.00 0.00 48 SER A CA 6
ATOM 4784 C C . SER A 1 48 ? -12.116 -13.827 5.682 1.00 0.00 48 SER A C 6
ATOM 4785 O O . SER A 1 48 ? -12.370 -12.856 4.970 1.00 0.00 48 SER A O 6
ATOM 4793 N N . GLN A 1 49 ? -13.037 -14.709 6.060 1.00 0.00 49 GLN A N 6
ATOM 4794 C CA . GLN A 1 49 ? -14.430 -14.581 5.649 1.00 0.00 49 GLN A CA 6
ATOM 4795 C C . GLN A 1 49 ? -14.943 -13.166 5.897 1.00 0.00 49 GLN A C 6
ATOM 4796 O O . GLN A 1 49 ? -14.368 -12.415 6.685 1.00 0.00 49 GLN A O 6
ATOM 4810 N N . LEU A 1 50 ? -16.028 -12.808 5.218 1.00 0.00 50 LEU A N 6
ATOM 4811 C CA . LEU A 1 50 ? -16.619 -11.483 5.363 1.00 0.00 50 LEU A CA 6
ATOM 4812 C C . LEU A 1 50 ? -18.122 -11.580 5.603 1.00 0.00 50 LEU A C 6
ATOM 4813 O O . LEU A 1 50 ? -18.813 -10.565 5.692 1.00 0.00 50 LEU A O 6
ATOM 4829 N N . ASP A 1 51 ? -18.621 -12.807 5.708 1.00 0.00 51 ASP A N 6
ATOM 4830 C CA . ASP A 1 51 ? -20.042 -13.037 5.940 1.00 0.00 51 ASP A CA 6
ATOM 4831 C C . ASP A 1 51 ? -20.393 -12.827 7.410 1.00 0.00 51 ASP A C 6
ATOM 4832 O O . ASP A 1 51 ? -21.558 -12.636 7.759 1.00 0.00 51 ASP A O 6
ATOM 4841 N N . ARG A 1 52 ? -19.378 -12.864 8.267 1.00 0.00 52 ARG A N 6
ATOM 4842 C CA . ARG A 1 52 ? -19.580 -12.680 9.699 1.00 0.00 52 ARG A CA 6
ATOM 4843 C C . ARG A 1 52 ? -18.755 -11.506 10.218 1.00 0.00 52 ARG A C 6
ATOM 4844 O O . ARG A 1 52 ? -17.636 -11.273 9.763 1.00 0.00 52 ARG A O 6
ATOM 4865 N N . GLU A 1 53 ? -19.317 -10.770 11.172 1.00 0.00 53 GLU A N 6
ATOM 4866 C CA . GLU A 1 53 ? -18.634 -9.620 11.751 1.00 0.00 53 GLU A CA 6
ATOM 4867 C C . GLU A 1 53 ? -18.244 -9.891 13.201 1.00 0.00 53 GLU A C 6
ATOM 4868 O O . GLU A 1 53 ? -18.981 -10.540 13.943 1.00 0.00 53 GLU A O 6
ATOM 4880 N N . LYS A 1 54 ? -17.078 -9.391 13.597 1.00 0.00 54 LYS A N 6
ATOM 4881 C CA . LYS A 1 54 ? -16.588 -9.578 14.958 1.00 0.00 54 LYS A CA 6
ATOM 4882 C C . LYS A 1 54 ? -17.528 -8.929 15.968 1.00 0.00 54 LYS A C 6
ATOM 4883 O O . LYS A 1 54 ? -17.955 -9.565 16.932 1.00 0.00 54 LYS A O 6
ATOM 4902 N N . ASP A 1 55 ? -17.847 -7.659 15.742 1.00 0.00 55 ASP A N 6
ATOM 4903 C CA . ASP A 1 55 ? -18.739 -6.924 16.631 1.00 0.00 55 ASP A CA 6
ATOM 4904 C C . ASP A 1 55 ? -20.171 -7.438 16.511 1.00 0.00 55 ASP A C 6
ATOM 4905 O O . ASP A 1 55 ? -20.710 -7.549 15.411 1.00 0.00 55 ASP A O 6
ATOM 4915 N N . GLY A 1 1 ? -19.316 38.614 -10.643 1.00 0.00 1 GLY A N 7
ATOM 4916 C CA . GLY A 1 1 ? -18.013 38.861 -10.054 1.00 0.00 1 GLY A CA 7
ATOM 4917 C C . GLY A 1 1 ? -17.871 38.239 -8.679 1.00 0.00 1 GLY A C 7
ATOM 4918 O O . GLY A 1 1 ? -17.338 38.861 -7.761 1.00 0.00 1 GLY A O 7
ATOM 4922 N N . SER A 1 2 ? -18.350 37.007 -8.537 1.00 0.00 2 SER A N 7
ATOM 4923 C CA . SER A 1 2 ? -18.278 36.302 -7.262 1.00 0.00 2 SER A CA 7
ATOM 4924 C C . SER A 1 2 ? -17.513 34.990 -7.409 1.00 0.00 2 SER A C 7
ATOM 4925 O O . SER A 1 2 ? -18.104 33.936 -7.639 1.00 0.00 2 SER A O 7
ATOM 4933 N N . SER A 1 3 ? -16.192 35.065 -7.275 1.00 0.00 3 SER A N 7
ATOM 4934 C CA . SER A 1 3 ? -15.344 33.885 -7.396 1.00 0.00 3 SER A CA 7
ATOM 4935 C C . SER A 1 3 ? -13.891 34.226 -7.076 1.00 0.00 3 SER A C 7
ATOM 4936 O O . SER A 1 3 ? -13.365 35.240 -7.531 1.00 0.00 3 SER A O 7
ATOM 4944 N N . GLY A 1 4 ? -13.249 33.369 -6.287 1.00 0.00 4 GLY A N 7
ATOM 4945 C CA . GLY A 1 4 ? -11.864 33.595 -5.918 1.00 0.00 4 GLY A CA 7
ATOM 4946 C C . GLY A 1 4 ? -10.895 32.881 -6.839 1.00 0.00 4 GLY A C 7
ATOM 4947 O O . GLY A 1 4 ? -11.167 31.772 -7.299 1.00 0.00 4 GLY A O 7
ATOM 4951 N N . SER A 1 5 ? -9.761 33.519 -7.112 1.00 0.00 5 SER A N 7
ATOM 4952 C CA . SER A 1 5 ? -8.750 32.940 -7.989 1.00 0.00 5 SER A CA 7
ATOM 4953 C C . SER A 1 5 ? -8.515 31.471 -7.652 1.00 0.00 5 SER A C 7
ATOM 4954 O O . SER A 1 5 ? -8.425 30.625 -8.541 1.00 0.00 5 SER A O 7
ATOM 4962 N N . SER A 1 6 ? -8.416 31.175 -6.359 1.00 0.00 6 SER A N 7
ATOM 4963 C CA . SER A 1 6 ? -8.188 29.809 -5.903 1.00 0.00 6 SER A CA 7
ATOM 4964 C C . SER A 1 6 ? -9.511 29.084 -5.676 1.00 0.00 6 SER A C 7
ATOM 4965 O O . SER A 1 6 ? -10.523 29.703 -5.351 1.00 0.00 6 SER A O 7
ATOM 4973 N N . GLY A 1 7 ? -9.494 27.766 -5.851 1.00 0.00 7 GLY A N 7
ATOM 4974 C CA . GLY A 1 7 ? -10.697 26.977 -5.661 1.00 0.00 7 GLY A CA 7
ATOM 4975 C C . GLY A 1 7 ? -10.868 25.915 -6.730 1.00 0.00 7 GLY A C 7
ATOM 4976 O O . GLY A 1 7 ? -11.575 26.124 -7.715 1.00 0.00 7 GLY A O 7
ATOM 4980 N N . GLY A 1 8 ? -10.217 24.772 -6.536 1.00 0.00 8 GLY A N 7
ATOM 4981 C CA . GLY A 1 8 ? -10.312 23.692 -7.500 1.00 0.00 8 GLY A CA 7
ATOM 4982 C C . GLY A 1 8 ? -9.569 22.448 -7.052 1.00 0.00 8 GLY A C 7
ATOM 4983 O O . GLY A 1 8 ? -10.084 21.659 -6.260 1.00 0.00 8 GLY A O 7
ATOM 4987 N N . THR A 1 9 ? -8.354 22.272 -7.562 1.00 0.00 9 THR A N 7
ATOM 4988 C CA . THR A 1 9 ? -7.540 21.115 -7.213 1.00 0.00 9 THR A CA 7
ATOM 4989 C C . THR A 1 9 ? -7.301 21.044 -5.709 1.00 0.00 9 THR A C 7
ATOM 4990 O O . THR A 1 9 ? -6.419 21.719 -5.179 1.00 0.00 9 THR A O 7
ATOM 5001 N N . ASP A 1 10 ? -8.091 20.222 -5.028 1.00 0.00 10 ASP A N 7
ATOM 5002 C CA . ASP A 1 10 ? -7.964 20.062 -3.584 1.00 0.00 10 ASP A CA 7
ATOM 5003 C C . ASP A 1 10 ? -6.564 19.583 -3.211 1.00 0.00 10 ASP A C 7
ATOM 5004 O O . ASP A 1 10 ? -5.928 20.133 -2.313 1.00 0.00 10 ASP A O 7
ATOM 5013 N N . GLY A 1 11 ? -6.091 18.554 -3.908 1.00 0.00 11 GLY A N 7
ATOM 5014 C CA . GLY A 1 11 ? -4.770 18.018 -3.634 1.00 0.00 11 GLY A CA 7
ATOM 5015 C C . GLY A 1 11 ? -4.650 17.461 -2.230 1.00 0.00 11 GLY A C 7
ATOM 5016 O O . GLY A 1 11 ? -4.547 18.214 -1.261 1.00 0.00 11 GLY A O 7
ATOM 5020 N N . THR A 1 12 ? -4.664 16.137 -2.117 1.00 0.00 12 THR A N 7
ATOM 5021 C CA . THR A 1 12 ? -4.559 15.479 -0.820 1.00 0.00 12 THR A CA 7
ATOM 5022 C C . THR A 1 12 ? -3.116 15.091 -0.516 1.00 0.00 12 THR A C 7
ATOM 5023 O O . THR A 1 12 ? -2.442 14.471 -1.339 1.00 0.00 12 THR A O 7
ATOM 5034 N N . LYS A 1 13 ? -2.647 15.459 0.671 1.00 0.00 13 LYS A N 7
ATOM 5035 C CA . LYS A 1 13 ? -1.284 15.149 1.086 1.00 0.00 13 LYS A CA 7
ATOM 5036 C C . LYS A 1 13 ? -0.979 13.668 0.884 1.00 0.00 13 LYS A C 7
ATOM 5037 O O . LYS A 1 13 ? -1.854 12.808 0.991 1.00 0.00 13 LYS A O 7
ATOM 5056 N N . PRO A 1 14 ? 0.293 13.360 0.587 1.00 0.00 14 PRO A N 7
ATOM 5057 C CA . PRO A 1 14 ? 0.743 11.983 0.367 1.00 0.00 14 PRO A CA 7
ATOM 5058 C C . PRO A 1 14 ? 0.741 11.160 1.650 1.00 0.00 14 PRO A C 7
ATOM 5059 O O . PRO A 1 14 ? 1.721 11.152 2.394 1.00 0.00 14 PRO A O 7
ATOM 5070 N N . GLU A 1 15 ? -0.366 10.468 1.903 1.00 0.00 15 GLU A N 7
ATOM 5071 C CA . GLU A 1 15 ? -0.494 9.642 3.098 1.00 0.00 15 GLU A CA 7
ATOM 5072 C C . GLU A 1 15 ? -1.243 8.349 2.788 1.00 0.00 15 GLU A C 7
ATOM 5073 O O . GLU A 1 15 ? -1.771 8.172 1.689 1.00 0.00 15 GLU A O 7
ATOM 5085 N N . CYS A 1 16 ? -1.284 7.448 3.763 1.00 0.00 16 CYS A N 7
ATOM 5086 C CA . CYS A 1 16 ? -1.967 6.171 3.597 1.00 0.00 16 CYS A CA 7
ATOM 5087 C C . CYS A 1 16 ? -3.066 6.001 4.641 1.00 0.00 16 CYS A C 7
ATOM 5088 O O . CYS A 1 16 ? -2.823 5.499 5.739 1.00 0.00 16 CYS A O 7
ATOM 5095 N N . THR A 1 17 ? -4.277 6.422 4.291 1.00 0.00 17 THR A N 7
ATOM 5096 C CA . THR A 1 17 ? -5.414 6.318 5.197 1.00 0.00 17 THR A CA 7
ATOM 5097 C C . THR A 1 17 ? -5.700 4.865 5.557 1.00 0.00 17 THR A C 7
ATOM 5098 O O . THR A 1 17 ? -6.500 4.580 6.448 1.00 0.00 17 THR A O 7
ATOM 5109 N N . LEU A 1 18 ? -5.040 3.947 4.858 1.00 0.00 18 LEU A N 7
ATOM 5110 C CA . LEU A 1 18 ? -5.222 2.521 5.105 1.00 0.00 18 LEU A CA 7
ATOM 5111 C C . LEU A 1 18 ? -4.270 2.030 6.191 1.00 0.00 18 LEU A C 7
ATOM 5112 O O . LEU A 1 18 ? -4.667 1.289 7.090 1.00 0.00 18 LEU A O 7
ATOM 5128 N N . CYS A 1 19 ? -3.012 2.449 6.101 1.00 0.00 19 CYS A N 7
ATOM 5129 C CA . CYS A 1 19 ? -2.003 2.054 7.076 1.00 0.00 19 CYS A CA 7
ATOM 5130 C C . CYS A 1 19 ? -1.724 3.187 8.060 1.00 0.00 19 CYS A C 7
ATOM 5131 O O . CYS A 1 19 ? -0.853 3.075 8.921 1.00 0.00 19 CYS A O 7
ATOM 5138 N N . GLY A 1 20 ? -2.471 4.279 7.924 1.00 0.00 20 GLY A N 7
ATOM 5139 C CA . GLY A 1 20 ? -2.289 5.416 8.807 1.00 0.00 20 GLY A CA 7
ATOM 5140 C C . GLY A 1 20 ? -0.883 5.979 8.745 1.00 0.00 20 GLY A C 7
ATOM 5141 O O . GLY A 1 20 ? -0.422 6.622 9.688 1.00 0.00 20 GLY A O 7
ATOM 5145 N N . VAL A 1 21 ? -0.198 5.735 7.632 1.00 0.00 21 VAL A N 7
ATOM 5146 C CA . VAL A 1 21 ? 1.165 6.222 7.451 1.00 0.00 21 VAL A CA 7
ATOM 5147 C C . VAL A 1 21 ? 1.204 7.398 6.482 1.00 0.00 21 VAL A C 7
ATOM 5148 O O . VAL A 1 21 ? 0.885 7.255 5.302 1.00 0.00 21 VAL A O 7
ATOM 5161 N N . LYS A 1 22 ? 1.599 8.561 6.988 1.00 0.00 22 LYS A N 7
ATOM 5162 C CA . LYS A 1 22 ? 1.683 9.764 6.167 1.00 0.00 22 LYS A CA 7
ATOM 5163 C C . LYS A 1 22 ? 3.078 9.918 5.569 1.00 0.00 22 LYS A C 7
ATOM 5164 O O . LYS A 1 22 ? 4.022 10.298 6.262 1.00 0.00 22 LYS A O 7
ATOM 5183 N N . TYR A 1 23 ? 3.200 9.623 4.280 1.00 0.00 23 TYR A N 7
ATOM 5184 C CA . TYR A 1 23 ? 4.480 9.728 3.589 1.00 0.00 23 TYR A CA 7
ATOM 5185 C C . TYR A 1 23 ? 5.066 11.129 3.739 1.00 0.00 23 TYR A C 7
ATOM 5186 O O . TYR A 1 23 ? 4.334 12.117 3.796 1.00 0.00 23 TYR A O 7
ATOM 5204 N N . SER A 1 24 ? 6.391 11.205 3.802 1.00 0.00 24 SER A N 7
ATOM 5205 C CA . SER A 1 24 ? 7.077 12.483 3.948 1.00 0.00 24 SER A CA 7
ATOM 5206 C C . SER A 1 24 ? 7.358 13.108 2.585 1.00 0.00 24 SER A C 7
ATOM 5207 O O . SER A 1 24 ? 7.473 12.407 1.580 1.00 0.00 24 SER A O 7
ATOM 5215 N N . ALA A 1 25 ? 7.465 14.433 2.559 1.00 0.00 25 ALA A N 7
ATOM 5216 C CA . ALA A 1 25 ? 7.734 15.153 1.321 1.00 0.00 25 ALA A CA 7
ATOM 5217 C C . ALA A 1 25 ? 8.641 14.344 0.400 1.00 0.00 25 ALA A C 7
ATOM 5218 O O . ALA A 1 25 ? 8.504 14.393 -0.822 1.00 0.00 25 ALA A O 7
ATOM 5225 N N . ARG A 1 26 ? 9.569 13.601 0.995 1.00 0.00 26 ARG A N 7
ATOM 5226 C CA . ARG A 1 26 ? 10.500 12.783 0.228 1.00 0.00 26 ARG A CA 7
ATOM 5227 C C . ARG A 1 26 ? 9.842 11.479 -0.214 1.00 0.00 26 ARG A C 7
ATOM 5228 O O . ARG A 1 26 ? 9.812 11.158 -1.403 1.00 0.00 26 ARG A O 7
ATOM 5249 N N . LEU A 1 27 ? 9.316 10.732 0.750 1.00 0.00 27 LEU A N 7
ATOM 5250 C CA . LEU A 1 27 ? 8.658 9.462 0.461 1.00 0.00 27 LEU A CA 7
ATOM 5251 C C . LEU A 1 27 ? 7.531 9.650 -0.549 1.00 0.00 27 LEU A C 7
ATOM 5252 O O . LEU A 1 27 ? 7.111 10.775 -0.823 1.00 0.00 27 LEU A O 7
ATOM 5268 N N . SER A 1 28 ? 7.045 8.542 -1.099 1.00 0.00 28 SER A N 7
ATOM 5269 C CA . SER A 1 28 ? 5.967 8.585 -2.080 1.00 0.00 28 SER A CA 7
ATOM 5270 C C . SER A 1 28 ? 5.062 7.364 -1.947 1.00 0.00 28 SER A C 7
ATOM 5271 O O . SER A 1 28 ? 5.474 6.327 -1.427 1.00 0.00 28 SER A O 7
ATOM 5279 N N . ILE A 1 29 ? 3.827 7.497 -2.419 1.00 0.00 29 ILE A N 7
ATOM 5280 C CA . ILE A 1 29 ? 2.864 6.405 -2.354 1.00 0.00 29 ILE A CA 7
ATOM 5281 C C . ILE A 1 29 ? 3.512 5.076 -2.728 1.00 0.00 29 ILE A C 7
ATOM 5282 O O . ILE A 1 29 ? 3.333 4.071 -2.040 1.00 0.00 29 ILE A O 7
ATOM 5298 N N . ARG A 1 30 ? 4.266 5.080 -3.822 1.00 0.00 30 ARG A N 7
ATOM 5299 C CA . ARG A 1 30 ? 4.942 3.875 -4.288 1.00 0.00 30 ARG A CA 7
ATOM 5300 C C . ARG A 1 30 ? 5.870 3.321 -3.211 1.00 0.00 30 ARG A C 7
ATOM 5301 O O . ARG A 1 30 ? 5.574 2.302 -2.587 1.00 0.00 30 ARG A O 7
ATOM 5322 N N . ASP A 1 31 ? 6.992 3.999 -2.998 1.00 0.00 31 ASP A N 7
ATOM 5323 C CA . ASP A 1 31 ? 7.964 3.576 -1.996 1.00 0.00 31 ASP A CA 7
ATOM 5324 C C . ASP A 1 31 ? 7.265 2.963 -0.787 1.00 0.00 31 ASP A C 7
ATOM 5325 O O . ASP A 1 31 ? 7.782 2.039 -0.160 1.00 0.00 31 ASP A O 7
ATOM 5334 N N . HIS A 1 32 ? 6.086 3.486 -0.463 1.00 0.00 32 HIS A N 7
ATOM 5335 C CA . HIS A 1 32 ? 5.316 2.991 0.672 1.00 0.00 32 HIS A CA 7
ATOM 5336 C C . HIS A 1 32 ? 4.735 1.611 0.375 1.00 0.00 32 HIS A C 7
ATOM 5337 O O . HIS A 1 32 ? 5.162 0.611 0.952 1.00 0.00 32 HIS A O 7
ATOM 5351 N N . ILE A 1 33 ? 3.761 1.567 -0.527 1.00 0.00 33 ILE A N 7
ATOM 5352 C CA . ILE A 1 33 ? 3.123 0.311 -0.901 1.00 0.00 33 ILE A CA 7
ATOM 5353 C C . ILE A 1 33 ? 4.161 -0.760 -1.219 1.00 0.00 33 ILE A C 7
ATOM 5354 O O . ILE A 1 33 ? 3.871 -1.955 -1.171 1.00 0.00 33 ILE A O 7
ATOM 5370 N N . PHE A 1 34 ? 5.374 -0.322 -1.544 1.00 0.00 34 PHE A N 7
ATOM 5371 C CA . PHE A 1 34 ? 6.457 -1.243 -1.870 1.00 0.00 34 PHE A CA 7
ATOM 5372 C C . PHE A 1 34 ? 7.220 -1.651 -0.613 1.00 0.00 34 PHE A C 7
ATOM 5373 O O . PHE A 1 34 ? 8.408 -1.967 -0.671 1.00 0.00 34 PHE A O 7
ATOM 5390 N N . SER A 1 35 ? 6.528 -1.642 0.522 1.00 0.00 35 SER A N 7
ATOM 5391 C CA . SER A 1 35 ? 7.140 -2.007 1.794 1.00 0.00 35 SER A CA 7
ATOM 5392 C C . SER A 1 35 ? 6.256 -2.984 2.562 1.00 0.00 35 SER A C 7
ATOM 5393 O O . SER A 1 35 ? 5.048 -2.780 2.689 1.00 0.00 35 SER A O 7
ATOM 5401 N N . LYS A 1 36 ? 6.866 -4.048 3.073 1.00 0.00 36 LYS A N 7
ATOM 5402 C CA . LYS A 1 36 ? 6.137 -5.059 3.830 1.00 0.00 36 LYS A CA 7
ATOM 5403 C C . LYS A 1 36 ? 5.101 -4.412 4.743 1.00 0.00 36 LYS A C 7
ATOM 5404 O O . LYS A 1 36 ? 3.931 -4.796 4.739 1.00 0.00 36 LYS A O 7
ATOM 5423 N N . GLN A 1 37 ? 5.537 -3.428 5.523 1.00 0.00 37 GLN A N 7
ATOM 5424 C CA . GLN A 1 37 ? 4.645 -2.728 6.440 1.00 0.00 37 GLN A CA 7
ATOM 5425 C C . GLN A 1 37 ? 3.268 -2.529 5.815 1.00 0.00 37 GLN A C 7
ATOM 5426 O O . GLN A 1 37 ? 2.247 -2.848 6.424 1.00 0.00 37 GLN A O 7
ATOM 5440 N N . HIS A 1 38 ? 3.248 -2.000 4.595 1.00 0.00 38 HIS A N 7
ATOM 5441 C CA . HIS A 1 38 ? 1.996 -1.758 3.887 1.00 0.00 38 HIS A CA 7
ATOM 5442 C C . HIS A 1 38 ? 1.413 -3.063 3.355 1.00 0.00 38 HIS A C 7
ATOM 5443 O O . HIS A 1 38 ? 0.217 -3.322 3.495 1.00 0.00 38 HIS A O 7
ATOM 5457 N N . ILE A 1 39 ? 2.264 -3.881 2.745 1.00 0.00 39 ILE A N 7
ATOM 5458 C CA . ILE A 1 39 ? 1.832 -5.159 2.193 1.00 0.00 39 ILE A CA 7
ATOM 5459 C C . ILE A 1 39 ? 0.882 -5.877 3.146 1.00 0.00 39 ILE A C 7
ATOM 5460 O O . ILE A 1 39 ? -0.260 -6.174 2.795 1.00 0.00 39 ILE A O 7
ATOM 5476 N N . SER A 1 40 ? 1.362 -6.152 4.355 1.00 0.00 40 SER A N 7
ATOM 5477 C CA . SER A 1 40 ? 0.557 -6.837 5.359 1.00 0.00 40 SER A CA 7
ATOM 5478 C C . SER A 1 40 ? -0.827 -6.205 5.469 1.00 0.00 40 SER A C 7
ATOM 5479 O O . SER A 1 40 ? -1.845 -6.895 5.411 1.00 0.00 40 SER A O 7
ATOM 5487 N N . LYS A 1 41 ? -0.857 -4.886 5.629 1.00 0.00 41 LYS A N 7
ATOM 5488 C CA . LYS A 1 41 ? -2.115 -4.158 5.747 1.00 0.00 41 LYS A CA 7
ATOM 5489 C C . LYS A 1 41 ? -3.054 -4.505 4.596 1.00 0.00 41 LYS A C 7
ATOM 5490 O O . LYS A 1 41 ? -4.270 -4.583 4.776 1.00 0.00 41 LYS A O 7
ATOM 5509 N N . VAL A 1 42 ? -2.483 -4.713 3.414 1.00 0.00 42 VAL A N 7
ATOM 5510 C CA . VAL A 1 42 ? -3.270 -5.055 2.235 1.00 0.00 42 VAL A CA 7
ATOM 5511 C C . VAL A 1 42 ? -3.775 -6.491 2.308 1.00 0.00 42 VAL A C 7
ATOM 5512 O O . VAL A 1 42 ? -4.869 -6.800 1.835 1.00 0.00 42 VAL A O 7
ATOM 5525 N N . ARG A 1 43 ? -2.972 -7.366 2.905 1.00 0.00 43 ARG A N 7
ATOM 5526 C CA . ARG A 1 43 ? -3.337 -8.771 3.041 1.00 0.00 43 ARG A CA 7
ATOM 5527 C C . ARG A 1 43 ? -4.328 -8.967 4.185 1.00 0.00 43 ARG A C 7
ATOM 5528 O O . ARG A 1 43 ? -5.049 -9.963 4.229 1.00 0.00 43 ARG A O 7
ATOM 5549 N N . GLU A 1 44 ? -4.356 -8.010 5.107 1.00 0.00 44 GLU A N 7
ATOM 5550 C CA . GLU A 1 44 ? -5.257 -8.080 6.252 1.00 0.00 44 GLU A CA 7
ATOM 5551 C C . GLU A 1 44 ? -6.567 -7.356 5.957 1.00 0.00 44 GLU A C 7
ATOM 5552 O O . GLU A 1 44 ? -7.652 -7.892 6.185 1.00 0.00 44 GLU A O 7
ATOM 5564 N N . THR A 1 45 ? -6.459 -6.132 5.449 1.00 0.00 45 THR A N 7
ATOM 5565 C CA . THR A 1 45 ? -7.634 -5.333 5.124 1.00 0.00 45 THR A CA 7
ATOM 5566 C C . THR A 1 45 ? -8.723 -6.189 4.488 1.00 0.00 45 THR A C 7
ATOM 5567 O O . THR A 1 45 ? -9.913 -5.928 4.663 1.00 0.00 45 THR A O 7
ATOM 5578 N N . VAL A 1 46 ? -8.308 -7.213 3.749 1.00 0.00 46 VAL A N 7
ATOM 5579 C CA . VAL A 1 46 ? -9.249 -8.109 3.088 1.00 0.00 46 VAL A CA 7
ATOM 5580 C C . VAL A 1 46 ? -9.171 -9.515 3.672 1.00 0.00 46 VAL A C 7
ATOM 5581 O O . VAL A 1 46 ? -10.190 -10.182 3.850 1.00 0.00 46 VAL A O 7
ATOM 5594 N N . GLY A 1 47 ? -7.954 -9.961 3.969 1.00 0.00 47 GLY A N 7
ATOM 5595 C CA . GLY A 1 47 ? -7.765 -11.286 4.530 1.00 0.00 47 GLY A CA 7
ATOM 5596 C C . GLY A 1 47 ? -7.582 -11.257 6.035 1.00 0.00 47 GLY A C 7
ATOM 5597 O O . GLY A 1 47 ? -6.460 -11.138 6.528 1.00 0.00 47 GLY A O 7
ATOM 5601 N N . SER A 1 48 ? -8.686 -11.365 6.766 1.00 0.00 48 SER A N 7
ATOM 5602 C CA . SER A 1 48 ? -8.643 -11.345 8.224 1.00 0.00 48 SER A CA 7
ATOM 5603 C C . SER A 1 48 ? -9.169 -12.656 8.801 1.00 0.00 48 SER A C 7
ATOM 5604 O O . SER A 1 48 ? -9.992 -13.331 8.183 1.00 0.00 48 SER A O 7
ATOM 5612 N N . GLN A 1 49 ? -8.687 -13.008 9.988 1.00 0.00 49 GLN A N 7
ATOM 5613 C CA . GLN A 1 49 ? -9.108 -14.238 10.649 1.00 0.00 49 GLN A CA 7
ATOM 5614 C C . GLN A 1 49 ? -10.133 -13.947 11.739 1.00 0.00 49 GLN A C 7
ATOM 5615 O O . GLN A 1 49 ? -9.777 -13.731 12.899 1.00 0.00 49 GLN A O 7
ATOM 5629 N N . LEU A 1 50 ? -11.407 -13.942 11.362 1.00 0.00 50 LEU A N 7
ATOM 5630 C CA . LEU A 1 50 ? -12.485 -13.677 12.308 1.00 0.00 50 LEU A CA 7
ATOM 5631 C C . LEU A 1 50 ? -13.605 -14.702 12.159 1.00 0.00 50 LEU A C 7
ATOM 5632 O O . LEU A 1 50 ? -13.611 -15.497 11.218 1.00 0.00 50 LEU A O 7
ATOM 5648 N N . ASP A 1 51 ? -14.550 -14.677 13.091 1.00 0.00 51 ASP A N 7
ATOM 5649 C CA . ASP A 1 51 ? -15.678 -15.602 13.062 1.00 0.00 51 ASP A CA 7
ATOM 5650 C C . ASP A 1 51 ? -16.858 -14.996 12.308 1.00 0.00 51 ASP A C 7
ATOM 5651 O O . ASP A 1 51 ? -17.628 -14.214 12.866 1.00 0.00 51 ASP A O 7
ATOM 5660 N N . ARG A 1 52 ? -16.993 -15.362 11.038 1.00 0.00 52 ARG A N 7
ATOM 5661 C CA . ARG A 1 52 ? -18.078 -14.853 10.207 1.00 0.00 52 ARG A CA 7
ATOM 5662 C C . ARG A 1 52 ? -19.204 -15.877 10.097 1.00 0.00 52 ARG A C 7
ATOM 5663 O O . ARG A 1 52 ? -18.999 -16.988 9.612 1.00 0.00 52 ARG A O 7
ATOM 5684 N N . GLU A 1 53 ? -20.393 -15.492 10.552 1.00 0.00 53 GLU A N 7
ATOM 5685 C CA . GLU A 1 53 ? -21.550 -16.377 10.506 1.00 0.00 53 GLU A CA 7
ATOM 5686 C C . GLU A 1 53 ? -21.754 -16.933 9.099 1.00 0.00 53 GLU A C 7
ATOM 5687 O O . GLU A 1 53 ? -21.840 -16.180 8.128 1.00 0.00 53 GLU A O 7
ATOM 5699 N N . LYS A 1 54 ? -21.831 -18.255 8.997 1.00 0.00 54 LYS A N 7
ATOM 5700 C CA . LYS A 1 54 ? -22.026 -18.914 7.711 1.00 0.00 54 LYS A CA 7
ATOM 5701 C C . LYS A 1 54 ? -23.476 -19.354 7.539 1.00 0.00 54 LYS A C 7
ATOM 5702 O O . LYS A 1 54 ? -23.914 -20.333 8.143 1.00 0.00 54 LYS A O 7
ATOM 5721 N N . ASP A 1 55 ? -24.216 -18.626 6.710 1.00 0.00 55 ASP A N 7
ATOM 5722 C CA . ASP A 1 55 ? -25.617 -18.942 6.456 1.00 0.00 55 ASP A CA 7
ATOM 5723 C C . ASP A 1 55 ? -25.747 -20.261 5.700 1.00 0.00 55 ASP A C 7
ATOM 5724 O O . ASP A 1 55 ? -26.676 -21.033 5.936 1.00 0.00 55 ASP A O 7
ATOM 5734 N N . GLY A 1 1 ? -21.697 39.397 20.774 1.00 0.00 1 GLY A N 8
ATOM 5735 C CA . GLY A 1 1 ? -21.591 37.972 20.517 1.00 0.00 1 GLY A CA 8
ATOM 5736 C C . GLY A 1 1 ? -20.440 37.635 19.590 1.00 0.00 1 GLY A C 8
ATOM 5737 O O . GLY A 1 1 ? -20.598 37.632 18.369 1.00 0.00 1 GLY A O 8
ATOM 5741 N N . SER A 1 2 ? -19.278 37.352 20.170 1.00 0.00 2 SER A N 8
ATOM 5742 C CA . SER A 1 2 ? -18.094 37.017 19.387 1.00 0.00 2 SER A CA 8
ATOM 5743 C C . SER A 1 2 ? -17.398 35.785 19.956 1.00 0.00 2 SER A C 8
ATOM 5744 O O . SER A 1 2 ? -17.579 35.439 21.123 1.00 0.00 2 SER A O 8
ATOM 5752 N N . SER A 1 3 ? -16.599 35.126 19.122 1.00 0.00 3 SER A N 8
ATOM 5753 C CA . SER A 1 3 ? -15.878 33.930 19.539 1.00 0.00 3 SER A CA 8
ATOM 5754 C C . SER A 1 3 ? -14.789 33.573 18.532 1.00 0.00 3 SER A C 8
ATOM 5755 O O . SER A 1 3 ? -14.748 34.114 17.427 1.00 0.00 3 SER A O 8
ATOM 5763 N N . GLY A 1 4 ? -13.907 32.658 18.922 1.00 0.00 4 GLY A N 8
ATOM 5764 C CA . GLY A 1 4 ? -12.829 32.244 18.042 1.00 0.00 4 GLY A CA 8
ATOM 5765 C C . GLY A 1 4 ? -12.477 30.779 18.207 1.00 0.00 4 GLY A C 8
ATOM 5766 O O . GLY A 1 4 ? -11.314 30.432 18.413 1.00 0.00 4 GLY A O 8
ATOM 5770 N N . SER A 1 5 ? -13.484 29.916 18.118 1.00 0.00 5 SER A N 8
ATOM 5771 C CA . SER A 1 5 ? -13.276 28.480 18.265 1.00 0.00 5 SER A CA 8
ATOM 5772 C C . SER A 1 5 ? -13.486 27.762 16.935 1.00 0.00 5 SER A C 8
ATOM 5773 O O . SER A 1 5 ? -14.618 27.489 16.536 1.00 0.00 5 SER A O 8
ATOM 5781 N N . SER A 1 6 ? -12.386 27.460 16.253 1.00 0.00 6 SER A N 8
ATOM 5782 C CA . SER A 1 6 ? -12.448 26.778 14.965 1.00 0.00 6 SER A CA 8
ATOM 5783 C C . SER A 1 6 ? -11.049 26.415 14.475 1.00 0.00 6 SER A C 8
ATOM 5784 O O . SER A 1 6 ? -10.102 27.181 14.644 1.00 0.00 6 SER A O 8
ATOM 5792 N N . GLY A 1 7 ? -10.929 25.240 13.865 1.00 0.00 7 GLY A N 8
ATOM 5793 C CA . GLY A 1 7 ? -9.644 24.795 13.359 1.00 0.00 7 GLY A CA 8
ATOM 5794 C C . GLY A 1 7 ? -9.779 23.725 12.293 1.00 0.00 7 GLY A C 8
ATOM 5795 O O . GLY A 1 7 ? -10.254 23.993 11.191 1.00 0.00 7 GLY A O 8
ATOM 5799 N N . GLY A 1 8 ? -9.359 22.507 12.623 1.00 0.00 8 GLY A N 8
ATOM 5800 C CA . GLY A 1 8 ? -9.443 21.411 11.675 1.00 0.00 8 GLY A CA 8
ATOM 5801 C C . GLY A 1 8 ? -8.285 21.402 10.697 1.00 0.00 8 GLY A C 8
ATOM 5802 O O . GLY A 1 8 ? -7.849 22.454 10.228 1.00 0.00 8 GLY A O 8
ATOM 5806 N N . THR A 1 9 ? -7.784 20.210 10.387 1.00 0.00 9 THR A N 8
ATOM 5807 C CA . THR A 1 9 ? -6.668 20.068 9.461 1.00 0.00 9 THR A CA 8
ATOM 5808 C C . THR A 1 9 ? -7.029 19.145 8.302 1.00 0.00 9 THR A C 8
ATOM 5809 O O . THR A 1 9 ? -7.145 17.932 8.475 1.00 0.00 9 THR A O 8
ATOM 5820 N N . ASP A 1 10 ? -7.205 19.728 7.121 1.00 0.00 10 ASP A N 8
ATOM 5821 C CA . ASP A 1 10 ? -7.552 18.957 5.933 1.00 0.00 10 ASP A CA 8
ATOM 5822 C C . ASP A 1 10 ? -6.709 19.392 4.738 1.00 0.00 10 ASP A C 8
ATOM 5823 O O . ASP A 1 10 ? -6.021 20.410 4.789 1.00 0.00 10 ASP A O 8
ATOM 5832 N N . GLY A 1 11 ? -6.767 18.611 3.663 1.00 0.00 11 GLY A N 8
ATOM 5833 C CA . GLY A 1 11 ? -6.004 18.932 2.471 1.00 0.00 11 GLY A CA 8
ATOM 5834 C C . GLY A 1 11 ? -5.511 17.694 1.748 1.00 0.00 11 GLY A C 8
ATOM 5835 O O . GLY A 1 11 ? -5.525 16.594 2.303 1.00 0.00 11 GLY A O 8
ATOM 5839 N N . THR A 1 12 ? -5.075 17.871 0.505 1.00 0.00 12 THR A N 8
ATOM 5840 C CA . THR A 1 12 ? -4.578 16.759 -0.296 1.00 0.00 12 THR A CA 8
ATOM 5841 C C . THR A 1 12 ? -3.114 16.471 0.011 1.00 0.00 12 THR A C 8
ATOM 5842 O O . THR A 1 12 ? -2.218 16.912 -0.709 1.00 0.00 12 THR A O 8
ATOM 5853 N N . LYS A 1 13 ? -2.875 15.727 1.086 1.00 0.00 13 LYS A N 8
ATOM 5854 C CA . LYS A 1 13 ? -1.518 15.377 1.489 1.00 0.00 13 LYS A CA 8
ATOM 5855 C C . LYS A 1 13 ? -1.238 13.900 1.233 1.00 0.00 13 LYS A C 8
ATOM 5856 O O . LYS A 1 13 ? -2.119 13.047 1.349 1.00 0.00 13 LYS A O 8
ATOM 5875 N N . PRO A 1 14 ? 0.017 13.587 0.878 1.00 0.00 14 PRO A N 8
ATOM 5876 C CA . PRO A 1 14 ? 0.442 12.212 0.600 1.00 0.00 14 PRO A CA 8
ATOM 5877 C C . PRO A 1 14 ? 0.479 11.351 1.858 1.00 0.00 14 PRO A C 8
ATOM 5878 O O . PRO A 1 14 ? 1.487 11.312 2.563 1.00 0.00 14 PRO A O 8
ATOM 5889 N N . GLU A 1 15 ? -0.625 10.664 2.133 1.00 0.00 15 GLU A N 8
ATOM 5890 C CA . GLU A 1 15 ? -0.716 9.805 3.308 1.00 0.00 15 GLU A CA 8
ATOM 5891 C C . GLU A 1 15 ? -1.487 8.527 2.988 1.00 0.00 15 GLU A C 8
ATOM 5892 O O . GLU A 1 15 ? -2.228 8.464 2.007 1.00 0.00 15 GLU A O 8
ATOM 5904 N N . CYS A 1 16 ? -1.305 7.509 3.823 1.00 0.00 16 CYS A N 8
ATOM 5905 C CA . CYS A 1 16 ? -1.981 6.232 3.630 1.00 0.00 16 CYS A CA 8
ATOM 5906 C C . CYS A 1 16 ? -3.105 6.052 4.647 1.00 0.00 16 CYS A C 8
ATOM 5907 O O . CYS A 1 16 ? -2.879 5.581 5.762 1.00 0.00 16 CYS A O 8
ATOM 5914 N N . THR A 1 17 ? -4.317 6.431 4.254 1.00 0.00 17 THR A N 8
ATOM 5915 C CA . THR A 1 17 ? -5.476 6.313 5.130 1.00 0.00 17 THR A CA 8
ATOM 5916 C C . THR A 1 17 ? -5.750 4.857 5.486 1.00 0.00 17 THR A C 8
ATOM 5917 O O . THR A 1 17 ? -6.542 4.565 6.383 1.00 0.00 17 THR A O 8
ATOM 5928 N N . LEU A 1 18 ? -5.090 3.946 4.779 1.00 0.00 18 LEU A N 8
ATOM 5929 C CA . LEU A 1 18 ? -5.263 2.517 5.022 1.00 0.00 18 LEU A CA 8
ATOM 5930 C C . LEU A 1 18 ? -4.286 2.024 6.084 1.00 0.00 18 LEU A C 8
ATOM 5931 O O . LEU A 1 18 ? -4.638 1.206 6.935 1.00 0.00 18 LEU A O 8
ATOM 5947 N N . CYS A 1 19 ? -3.057 2.527 6.030 1.00 0.00 19 CYS A N 8
ATOM 5948 C CA . CYS A 1 19 ? -2.029 2.139 6.988 1.00 0.00 19 CYS A CA 8
ATOM 5949 C C . CYS A 1 19 ? -1.704 3.292 7.934 1.00 0.00 19 CYS A C 8
ATOM 5950 O O . CYS A 1 19 ? -0.731 3.237 8.685 1.00 0.00 19 CYS A O 8
ATOM 5957 N N . GLY A 1 20 ? -2.527 4.335 7.890 1.00 0.00 20 GLY A N 8
ATOM 5958 C CA . GLY A 1 20 ? -2.311 5.486 8.748 1.00 0.00 20 GLY A CA 8
ATOM 5959 C C . GLY A 1 20 ? -0.875 5.972 8.716 1.00 0.00 20 GLY A C 8
ATOM 5960 O O . GLY A 1 20 ? -0.375 6.519 9.699 1.00 0.00 20 GLY A O 8
ATOM 5964 N N . VAL A 1 21 ? -0.209 5.770 7.584 1.00 0.00 21 VAL A N 8
ATOM 5965 C CA . VAL A 1 21 ? 1.178 6.191 7.428 1.00 0.00 21 VAL A CA 8
ATOM 5966 C C . VAL A 1 21 ? 1.288 7.387 6.489 1.00 0.00 21 VAL A C 8
ATOM 5967 O O . VAL A 1 21 ? 1.165 7.249 5.272 1.00 0.00 21 VAL A O 8
ATOM 5980 N N . LYS A 1 22 ? 1.520 8.563 7.063 1.00 0.00 22 LYS A N 8
ATOM 5981 C CA . LYS A 1 22 ? 1.648 9.785 6.279 1.00 0.00 22 LYS A CA 8
ATOM 5982 C C . LYS A 1 22 ? 3.031 9.882 5.644 1.00 0.00 22 LYS A C 8
ATOM 5983 O O . LYS A 1 22 ? 4.009 10.222 6.310 1.00 0.00 22 LYS A O 8
ATOM 6002 N N . TYR A 1 23 ? 3.106 9.582 4.352 1.00 0.00 23 TYR A N 8
ATOM 6003 C CA . TYR A 1 23 ? 4.371 9.634 3.627 1.00 0.00 23 TYR A CA 8
ATOM 6004 C C . TYR A 1 23 ? 5.030 11.001 3.779 1.00 0.00 23 TYR A C 8
ATOM 6005 O O . TYR A 1 23 ? 4.391 12.036 3.584 1.00 0.00 23 TYR A O 8
ATOM 6023 N N . SER A 1 24 ? 6.312 10.997 4.129 1.00 0.00 24 SER A N 8
ATOM 6024 C CA . SER A 1 24 ? 7.059 12.237 4.311 1.00 0.00 24 SER A CA 8
ATOM 6025 C C . SER A 1 24 ? 7.172 13.000 2.995 1.00 0.00 24 SER A C 8
ATOM 6026 O O . SER A 1 24 ? 7.080 12.416 1.916 1.00 0.00 24 SER A O 8
ATOM 6034 N N . ALA A 1 25 ? 7.374 14.310 3.094 1.00 0.00 25 ALA A N 8
ATOM 6035 C CA . ALA A 1 25 ? 7.502 15.155 1.912 1.00 0.00 25 ALA A CA 8
ATOM 6036 C C . ALA A 1 25 ? 8.345 14.473 0.839 1.00 0.00 25 ALA A C 8
ATOM 6037 O O . ALA A 1 25 ? 8.219 14.776 -0.347 1.00 0.00 25 ALA A O 8
ATOM 6044 N N . ARG A 1 26 ? 9.204 13.552 1.264 1.00 0.00 26 ARG A N 8
ATOM 6045 C CA . ARG A 1 26 ? 10.068 12.829 0.339 1.00 0.00 26 ARG A CA 8
ATOM 6046 C C . ARG A 1 26 ? 9.421 11.518 -0.097 1.00 0.00 26 ARG A C 8
ATOM 6047 O O . ARG A 1 26 ? 9.226 11.276 -1.289 1.00 0.00 26 ARG A O 8
ATOM 6068 N N . LEU A 1 27 ? 9.092 10.675 0.875 1.00 0.00 27 LEU A N 8
ATOM 6069 C CA . LEU A 1 27 ? 8.468 9.387 0.592 1.00 0.00 27 LEU A CA 8
ATOM 6070 C C . LEU A 1 27 ? 7.354 9.537 -0.440 1.00 0.00 27 LEU A C 8
ATOM 6071 O O . LEU A 1 27 ? 6.799 10.621 -0.615 1.00 0.00 27 LEU A O 8
ATOM 6087 N N . SER A 1 28 ? 7.032 8.440 -1.119 1.00 0.00 28 SER A N 8
ATOM 6088 C CA . SER A 1 28 ? 5.985 8.450 -2.134 1.00 0.00 28 SER A CA 8
ATOM 6089 C C . SER A 1 28 ? 5.065 7.244 -1.977 1.00 0.00 28 SER A C 8
ATOM 6090 O O . SER A 1 28 ? 5.470 6.204 -1.457 1.00 0.00 28 SER A O 8
ATOM 6098 N N . ILE A 1 29 ? 3.824 7.391 -2.429 1.00 0.00 29 ILE A N 8
ATOM 6099 C CA . ILE A 1 29 ? 2.846 6.315 -2.340 1.00 0.00 29 ILE A CA 8
ATOM 6100 C C . I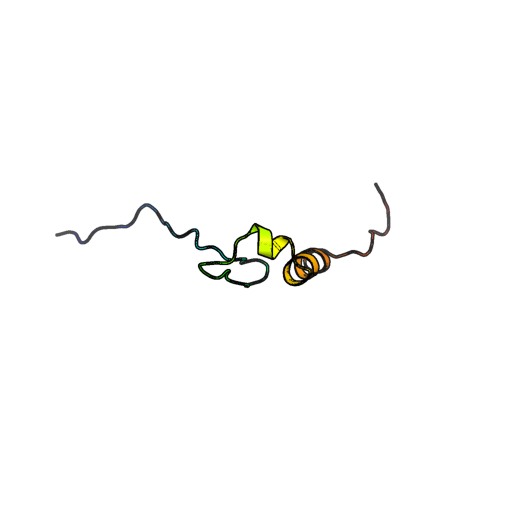LE A 1 29 ? 3.453 4.983 -2.769 1.00 0.00 29 ILE A C 8
ATOM 6101 O O . ILE A 1 29 ? 3.181 3.943 -2.170 1.00 0.00 29 ILE A O 8
ATOM 6117 N N . ARG A 1 30 ? 4.278 5.024 -3.810 1.00 0.00 30 ARG A N 8
ATOM 6118 C CA . ARG A 1 30 ? 4.925 3.821 -4.319 1.00 0.00 30 ARG A CA 8
ATOM 6119 C C . ARG A 1 30 ? 5.845 3.210 -3.266 1.00 0.00 30 ARG A C 8
ATOM 6120 O O . ARG A 1 30 ? 5.537 2.168 -2.688 1.00 0.00 30 ARG A O 8
ATOM 6141 N N . ASP A 1 31 ? 6.974 3.866 -3.022 1.00 0.00 31 ASP A N 8
ATOM 6142 C CA . ASP A 1 31 ? 7.938 3.389 -2.037 1.00 0.00 31 ASP A CA 8
ATOM 6143 C C . ASP A 1 31 ? 7.229 2.758 -0.843 1.00 0.00 31 ASP A C 8
ATOM 6144 O O . ASP A 1 31 ? 7.696 1.766 -0.283 1.00 0.00 31 ASP A O 8
ATOM 6153 N N . HIS A 1 32 ? 6.098 3.341 -0.458 1.00 0.00 32 HIS A N 8
ATOM 6154 C CA . HIS A 1 32 ? 5.324 2.836 0.671 1.00 0.00 32 HIS A CA 8
ATOM 6155 C C . HIS A 1 32 ? 4.701 1.482 0.341 1.00 0.00 32 HIS A C 8
ATOM 6156 O O . HIS A 1 32 ? 5.104 0.454 0.886 1.00 0.00 32 HIS A O 8
ATOM 6170 N N . ILE A 1 33 ? 3.718 1.491 -0.553 1.00 0.00 33 ILE A N 8
ATOM 6171 C CA . ILE A 1 33 ? 3.041 0.264 -0.955 1.00 0.00 33 ILE A CA 8
ATOM 6172 C C . ILE A 1 33 ? 4.046 -0.826 -1.314 1.00 0.00 33 ILE A C 8
ATOM 6173 O O . ILE A 1 33 ? 3.715 -2.012 -1.321 1.00 0.00 33 ILE A O 8
ATOM 6189 N N . PHE A 1 34 ? 5.275 -0.416 -1.610 1.00 0.00 34 PHE A N 8
ATOM 6190 C CA . PHE A 1 34 ? 6.329 -1.357 -1.968 1.00 0.00 34 PHE A CA 8
ATOM 6191 C C . PHE A 1 34 ? 7.151 -1.746 -0.743 1.00 0.00 34 PHE A C 8
ATOM 6192 O O . PHE A 1 34 ? 8.342 -2.041 -0.848 1.00 0.00 34 PHE A O 8
ATOM 6209 N N . SER A 1 35 ? 6.506 -1.744 0.420 1.00 0.00 35 SER A N 8
ATOM 6210 C CA . SER A 1 35 ? 7.178 -2.092 1.667 1.00 0.00 35 SER A CA 8
ATOM 6211 C C . SER A 1 35 ? 6.317 -3.035 2.502 1.00 0.00 35 SER A C 8
ATOM 6212 O O . SER A 1 35 ? 5.148 -2.755 2.769 1.00 0.00 35 SER A O 8
ATOM 6220 N N . LYS A 1 36 ? 6.904 -4.154 2.913 1.00 0.00 36 LYS A N 8
ATOM 6221 C CA . LYS A 1 36 ? 6.193 -5.139 3.720 1.00 0.00 36 LYS A CA 8
ATOM 6222 C C . LYS A 1 36 ? 5.207 -4.460 4.665 1.00 0.00 36 LYS A C 8
ATOM 6223 O O . LYS A 1 36 ? 4.025 -4.800 4.691 1.00 0.00 36 LYS A O 8
ATOM 6242 N N . GLN A 1 37 ? 5.701 -3.498 5.437 1.00 0.00 37 GLN A N 8
ATOM 6243 C CA . GLN A 1 37 ? 4.862 -2.771 6.382 1.00 0.00 37 GLN A CA 8
ATOM 6244 C C . GLN A 1 37 ? 3.470 -2.534 5.805 1.00 0.00 37 GLN A C 8
ATOM 6245 O O . GLN A 1 37 ? 2.462 -2.851 6.437 1.00 0.00 37 GLN A O 8
ATOM 6259 N N . HIS A 1 38 ? 3.422 -1.976 4.599 1.00 0.00 38 HIS A N 8
ATOM 6260 C CA . HIS A 1 38 ? 2.154 -1.697 3.936 1.00 0.00 38 HIS A CA 8
ATOM 6261 C C . HIS A 1 38 ? 1.536 -2.978 3.383 1.00 0.00 38 HIS A C 8
ATOM 6262 O O . HIS A 1 38 ? 0.317 -3.149 3.401 1.00 0.00 38 HIS A O 8
ATOM 6276 N N . ILE A 1 39 ? 2.386 -3.874 2.893 1.00 0.00 39 ILE A N 8
ATOM 6277 C CA . ILE A 1 39 ? 1.923 -5.140 2.336 1.00 0.00 39 ILE A CA 8
ATOM 6278 C C . ILE A 1 39 ? 0.982 -5.854 3.300 1.00 0.00 39 ILE A C 8
ATOM 6279 O O . ILE A 1 39 ? -0.127 -6.239 2.931 1.00 0.00 39 ILE A O 8
ATOM 6295 N N . SER A 1 40 ? 1.432 -6.026 4.539 1.00 0.00 40 SER A N 8
ATOM 6296 C CA . SER A 1 40 ? 0.631 -6.695 5.557 1.00 0.00 40 SER A CA 8
ATOM 6297 C C . SER A 1 40 ? -0.800 -6.167 5.557 1.00 0.00 40 SER A C 8
ATOM 6298 O O . SER A 1 40 ? -1.754 -6.924 5.378 1.00 0.00 40 SER A O 8
ATOM 6306 N N . LYS A 1 41 ? -0.942 -4.861 5.758 1.00 0.00 41 LYS A N 8
ATOM 6307 C CA . LYS A 1 41 ? -2.255 -4.228 5.780 1.00 0.00 41 LYS A CA 8
ATOM 6308 C C . LYS A 1 41 ? -3.072 -4.627 4.555 1.00 0.00 41 LYS A C 8
ATOM 6309 O O . LYS A 1 41 ? -4.255 -4.948 4.664 1.00 0.00 41 LYS A O 8
ATOM 6328 N N . VAL A 1 42 ? -2.432 -4.605 3.390 1.00 0.00 42 VAL A N 8
ATOM 6329 C CA . VAL A 1 42 ? -3.099 -4.966 2.145 1.00 0.00 42 VAL A CA 8
ATOM 6330 C C . VAL A 1 42 ? -3.591 -6.409 2.184 1.00 0.00 42 VAL A C 8
ATOM 6331 O O . VAL A 1 42 ? -4.584 -6.754 1.543 1.00 0.00 42 VAL A O 8
ATOM 6344 N N . ARG A 1 43 ? -2.890 -7.247 2.941 1.00 0.00 43 ARG A N 8
ATOM 6345 C CA . ARG A 1 43 ? -3.256 -8.653 3.063 1.00 0.00 43 ARG A CA 8
ATOM 6346 C C . ARG A 1 43 ? -4.365 -8.839 4.094 1.00 0.00 43 ARG A C 8
ATOM 6347 O O . ARG A 1 43 ? -5.135 -9.796 4.025 1.00 0.00 43 ARG A O 8
ATOM 6368 N N . GLU A 1 44 ? -4.439 -7.917 5.049 1.00 0.00 44 GLU A N 8
ATOM 6369 C CA . GLU A 1 44 ? -5.454 -7.981 6.094 1.00 0.00 44 GLU A CA 8
ATOM 6370 C C . GLU A 1 44 ? -6.761 -7.351 5.623 1.00 0.00 44 GLU A C 8
ATOM 6371 O O . GLU A 1 44 ? -7.812 -7.994 5.630 1.00 0.00 44 GLU A O 8
ATOM 6383 N N . THR A 1 45 ? -6.690 -6.088 5.214 1.00 0.00 45 THR A N 8
ATOM 6384 C CA . THR A 1 45 ? -7.866 -5.370 4.741 1.00 0.00 45 THR A CA 8
ATOM 6385 C C . THR A 1 45 ? -8.819 -6.302 4.001 1.00 0.00 45 THR A C 8
ATOM 6386 O O . THR A 1 45 ? -10.033 -6.246 4.194 1.00 0.00 45 THR A O 8
ATOM 6397 N N . VAL A 1 46 ? -8.260 -7.160 3.153 1.00 0.00 46 VAL A N 8
ATOM 6398 C CA . VAL A 1 46 ? -9.060 -8.106 2.385 1.00 0.00 46 VAL A CA 8
ATOM 6399 C C . VAL A 1 46 ? -9.037 -9.490 3.023 1.00 0.00 46 VAL A C 8
ATOM 6400 O O . VAL A 1 46 ? -10.066 -10.157 3.121 1.00 0.00 46 VAL A O 8
ATOM 6413 N N . GLY A 1 47 ? -7.855 -9.917 3.457 1.00 0.00 47 GLY A N 8
ATOM 6414 C CA . GLY A 1 47 ? -7.720 -11.220 4.081 1.00 0.00 47 GLY A CA 8
ATOM 6415 C C . GLY A 1 47 ? -7.865 -12.356 3.089 1.00 0.00 47 GLY A C 8
ATOM 6416 O O . GLY A 1 47 ? -8.696 -12.296 2.183 1.00 0.00 47 GLY A O 8
ATOM 6420 N N . SER A 1 48 ? -7.052 -13.395 3.258 1.00 0.00 48 SER A N 8
ATOM 6421 C CA . SER A 1 48 ? -7.090 -14.547 2.365 1.00 0.00 48 SER A CA 8
ATOM 6422 C C . SER A 1 48 ? -7.108 -15.849 3.161 1.00 0.00 48 SER A C 8
ATOM 6423 O O . SER A 1 48 ? -6.064 -16.454 3.404 1.00 0.00 48 SER A O 8
ATOM 6431 N N . GLN A 1 49 ? -8.301 -16.274 3.562 1.00 0.00 49 GLN A N 8
ATOM 6432 C CA . GLN A 1 49 ? -8.456 -17.503 4.331 1.00 0.00 49 GLN A CA 8
ATOM 6433 C C . GLN A 1 49 ? -8.578 -18.711 3.407 1.00 0.00 49 GLN A C 8
ATOM 6434 O O . GLN A 1 49 ? -9.613 -18.919 2.773 1.00 0.00 49 GLN A O 8
ATOM 6448 N N . LEU A 1 50 ? -7.514 -19.504 3.335 1.00 0.00 50 LEU A N 8
ATOM 6449 C CA . LEU A 1 50 ? -7.501 -20.691 2.488 1.00 0.00 50 LEU A CA 8
ATOM 6450 C C . LEU A 1 50 ? -7.576 -21.961 3.330 1.00 0.00 50 LEU A C 8
ATOM 6451 O O . LEU A 1 50 ? -6.637 -22.295 4.053 1.00 0.00 50 LEU A O 8
ATOM 6467 N N . ASP A 1 51 ? -8.697 -22.667 3.228 1.00 0.00 51 ASP A N 8
ATOM 6468 C CA . ASP A 1 51 ? -8.893 -23.902 3.977 1.00 0.00 51 ASP A CA 8
ATOM 6469 C C . ASP A 1 51 ? -7.887 -24.965 3.547 1.00 0.00 51 ASP A C 8
ATOM 6470 O O . ASP A 1 51 ? -8.069 -25.630 2.528 1.00 0.00 51 ASP A O 8
ATOM 6479 N N . ARG A 1 52 ? -6.824 -25.117 4.331 1.00 0.00 52 ARG A N 8
ATOM 6480 C CA . ARG A 1 52 ? -5.787 -26.097 4.030 1.00 0.00 52 ARG A CA 8
ATOM 6481 C C . ARG A 1 52 ? -5.566 -27.036 5.212 1.00 0.00 52 ARG A C 8
ATOM 6482 O O . ARG A 1 52 ? -5.690 -26.633 6.368 1.00 0.00 52 ARG A O 8
ATOM 6503 N N . GLU A 1 53 ? -5.240 -28.290 4.913 1.00 0.00 53 GLU A N 8
ATOM 6504 C CA . GLU A 1 53 ? -5.004 -29.285 5.951 1.00 0.00 53 GLU A CA 8
ATOM 6505 C C . GLU A 1 53 ? -4.264 -28.671 7.136 1.00 0.00 53 GLU A C 8
ATOM 6506 O O . GLU A 1 53 ? -3.041 -28.529 7.113 1.00 0.00 53 GLU A O 8
ATOM 6518 N N . LYS A 1 54 ? -5.015 -28.307 8.171 1.00 0.00 54 LYS A N 8
ATOM 6519 C CA . LYS A 1 54 ? -4.432 -27.709 9.366 1.00 0.00 54 LYS A CA 8
ATOM 6520 C C . LYS A 1 54 ? -3.830 -28.778 10.272 1.00 0.00 54 LYS A C 8
ATOM 6521 O O . LYS A 1 54 ? -4.380 -29.871 10.408 1.00 0.00 54 LYS A O 8
ATOM 6540 N N . ASP A 1 55 ? -2.699 -28.455 10.889 1.00 0.00 55 ASP A N 8
ATOM 6541 C CA . ASP A 1 55 ? -2.024 -29.387 11.785 1.00 0.00 55 ASP A CA 8
ATOM 6542 C C . ASP A 1 55 ? -2.793 -29.538 13.093 1.00 0.00 55 ASP A C 8
ATOM 6543 O O . ASP A 1 55 ? -3.637 -28.707 13.428 1.00 0.00 55 ASP A O 8
ATOM 6553 N N . GLY A 1 1 ? -18.863 21.916 15.983 1.00 0.00 1 GLY A N 9
ATOM 6554 C CA . GLY A 1 1 ? -18.591 20.842 16.921 1.00 0.00 1 GLY A CA 9
ATOM 6555 C C . GLY A 1 1 ? -17.541 21.221 17.946 1.00 0.00 1 GLY A C 9
ATOM 6556 O O . GLY A 1 1 ? -16.349 21.257 17.640 1.00 0.00 1 GLY A O 9
ATOM 6560 N N . SER A 1 2 ? -17.983 21.506 19.167 1.00 0.00 2 SER A N 9
ATOM 6561 C CA . SER A 1 2 ? -17.073 21.889 20.240 1.00 0.00 2 SER A CA 9
ATOM 6562 C C . SER A 1 2 ? -16.138 23.006 19.786 1.00 0.00 2 SER A C 9
ATOM 6563 O O . SER A 1 2 ? -14.943 22.987 20.080 1.00 0.00 2 SER A O 9
ATOM 6571 N N . SER A 1 3 ? -16.691 23.977 19.066 1.00 0.00 3 SER A N 9
ATOM 6572 C CA . SER A 1 3 ? -15.907 25.100 18.567 1.00 0.00 3 SER A CA 9
ATOM 6573 C C . SER A 1 3 ? -14.738 24.612 17.718 1.00 0.00 3 SER A C 9
ATOM 6574 O O . SER A 1 3 ? -13.622 25.120 17.827 1.00 0.00 3 SER A O 9
ATOM 6582 N N . GLY A 1 4 ? -15.002 23.621 16.872 1.00 0.00 4 GLY A N 9
ATOM 6583 C CA . GLY A 1 4 ? -13.962 23.079 16.016 1.00 0.00 4 GLY A CA 9
ATOM 6584 C C . GLY A 1 4 ? -12.949 22.256 16.785 1.00 0.00 4 GLY A C 9
ATOM 6585 O O . GLY A 1 4 ? -12.088 22.803 17.475 1.00 0.00 4 GLY A O 9
ATOM 6589 N N . SER A 1 5 ? -13.051 20.935 16.670 1.00 0.00 5 SER A N 9
ATOM 6590 C CA . SER A 1 5 ? -12.139 20.034 17.364 1.00 0.00 5 SER A CA 9
ATOM 6591 C C . SER A 1 5 ? -11.401 19.138 16.374 1.00 0.00 5 SER A C 9
ATOM 6592 O O . SER A 1 5 ? -10.186 18.965 16.464 1.00 0.00 5 SER A O 9
ATOM 6600 N N . SER A 1 6 ? -12.145 18.571 15.430 1.00 0.00 6 SER A N 9
ATOM 6601 C CA . SER A 1 6 ? -11.564 17.690 14.425 1.00 0.00 6 SER A CA 9
ATOM 6602 C C . SER A 1 6 ? -12.020 18.088 13.024 1.00 0.00 6 SER A C 9
ATOM 6603 O O . SER A 1 6 ? -13.204 18.320 12.787 1.00 0.00 6 SER A O 9
ATOM 6611 N N . GLY A 1 7 ? -11.068 18.166 12.099 1.00 0.00 7 GLY A N 9
ATOM 6612 C CA . GLY A 1 7 ? -11.390 18.537 10.733 1.00 0.00 7 GLY A CA 9
ATOM 6613 C C . GLY A 1 7 ? -10.841 17.552 9.720 1.00 0.00 7 GLY A C 9
ATOM 6614 O O . GLY A 1 7 ? -10.345 16.487 10.085 1.00 0.00 7 GLY A O 9
ATOM 6618 N N . GLY A 1 8 ? -10.932 17.907 8.442 1.00 0.00 8 GLY A N 9
ATOM 6619 C CA . GLY A 1 8 ? -10.438 17.034 7.393 1.00 0.00 8 GLY A CA 9
ATOM 6620 C C . GLY A 1 8 ? -9.731 17.796 6.290 1.00 0.00 8 GLY A C 9
ATOM 6621 O O . GLY A 1 8 ? -9.895 17.490 5.108 1.00 0.00 8 GLY A O 9
ATOM 6625 N N . THR A 1 9 ? -8.941 18.794 6.675 1.00 0.00 9 THR A N 9
ATOM 6626 C CA . THR A 1 9 ? -8.208 19.605 5.710 1.00 0.00 9 THR A CA 9
ATOM 6627 C C . THR A 1 9 ? -6.843 18.998 5.407 1.00 0.00 9 THR A C 9
ATOM 6628 O O . THR A 1 9 ? -5.863 19.718 5.214 1.00 0.00 9 THR A O 9
ATOM 6639 N N . ASP A 1 10 ? -6.786 17.672 5.366 1.00 0.00 10 ASP A N 9
ATOM 6640 C CA . ASP A 1 10 ? -5.540 16.968 5.084 1.00 0.00 10 ASP A CA 9
ATOM 6641 C C . ASP A 1 10 ? -5.721 15.982 3.934 1.00 0.00 10 ASP A C 9
ATOM 6642 O O . ASP A 1 10 ? -5.166 14.884 3.951 1.00 0.00 10 ASP A O 9
ATOM 6651 N N . GLY A 1 11 ? -6.503 16.382 2.935 1.00 0.00 11 GLY A N 9
ATOM 6652 C CA . GLY A 1 11 ? -6.744 15.521 1.792 1.00 0.00 11 GLY A CA 9
ATOM 6653 C C . GLY A 1 11 ? -5.577 15.501 0.825 1.00 0.00 11 GLY A C 9
ATOM 6654 O O . GLY A 1 11 ? -4.991 14.449 0.569 1.00 0.00 11 GLY A O 9
ATOM 6658 N N . THR A 1 12 ? -5.237 16.667 0.285 1.00 0.00 12 THR A N 9
ATOM 6659 C CA . THR A 1 12 ? -4.135 16.779 -0.662 1.00 0.00 12 THR A CA 9
ATOM 6660 C C . THR A 1 12 ? -2.790 16.629 0.041 1.00 0.00 12 THR A C 9
ATOM 6661 O O . THR A 1 12 ? -2.065 17.605 0.232 1.00 0.00 12 THR A O 9
ATOM 6672 N N . LYS A 1 13 ? -2.462 15.399 0.423 1.00 0.00 13 LYS A N 9
ATOM 6673 C CA . LYS A 1 13 ? -1.203 15.119 1.103 1.00 0.00 13 LYS A CA 9
ATOM 6674 C C . LYS A 1 13 ? -0.815 13.652 0.948 1.00 0.00 13 LYS A C 9
ATOM 6675 O O . LYS A 1 13 ? -1.664 12.760 0.923 1.00 0.00 13 LYS A O 9
ATOM 6694 N N . PRO A 1 14 ? 0.497 13.394 0.842 1.00 0.00 14 PRO A N 9
ATOM 6695 C CA . PRO A 1 14 ? 1.026 12.035 0.690 1.00 0.00 14 PRO A CA 9
ATOM 6696 C C . PRO A 1 14 ? 0.865 11.204 1.958 1.00 0.00 14 PRO A C 9
ATOM 6697 O O . PRO A 1 14 ? 1.723 11.229 2.840 1.00 0.00 14 PRO A O 9
ATOM 6708 N N . GLU A 1 15 ? -0.240 10.470 2.043 1.00 0.00 15 GLU A N 9
ATOM 6709 C CA . GLU A 1 15 ? -0.513 9.632 3.205 1.00 0.00 15 GLU A CA 9
ATOM 6710 C C . GLU A 1 15 ? -1.205 8.336 2.791 1.00 0.00 15 GLU A C 9
ATOM 6711 O O . GLU A 1 15 ? -1.635 8.187 1.647 1.00 0.00 15 GLU A O 9
ATOM 6723 N N . CYS A 1 16 ? -1.308 7.402 3.730 1.00 0.00 16 CYS A N 9
ATOM 6724 C CA . CYS A 1 16 ? -1.946 6.118 3.465 1.00 0.00 16 CYS A CA 9
ATOM 6725 C C . CYS A 1 16 ? -3.120 5.888 4.413 1.00 0.00 16 CYS A C 9
ATOM 6726 O O . CYS A 1 16 ? -3.018 5.120 5.371 1.00 0.00 16 CYS A O 9
ATOM 6733 N N . THR A 1 17 ? -4.235 6.558 4.140 1.00 0.00 17 THR A N 9
ATOM 6734 C CA . THR A 1 17 ? -5.427 6.428 4.968 1.00 0.00 17 THR A CA 9
ATOM 6735 C C . THR A 1 17 ? -5.723 4.966 5.280 1.00 0.00 17 THR A C 9
ATOM 6736 O O . THR A 1 17 ? -6.422 4.655 6.246 1.00 0.00 17 THR A O 9
ATOM 6747 N N . LEU A 1 18 ? -5.186 4.070 4.459 1.00 0.00 18 LEU A N 9
ATOM 6748 C CA . LEU A 1 18 ? -5.392 2.639 4.648 1.00 0.00 18 LEU A CA 9
ATOM 6749 C C . LEU A 1 18 ? -4.537 2.112 5.796 1.00 0.00 18 LEU A C 9
ATOM 6750 O O . LEU A 1 18 ? -5.025 1.397 6.671 1.00 0.00 18 LEU A O 9
ATOM 6766 N N . CYS A 1 19 ? -3.258 2.472 5.787 1.00 0.00 19 CYS A N 9
ATOM 6767 C CA . CYS A 1 19 ? -2.333 2.039 6.827 1.00 0.00 19 CYS A CA 9
ATOM 6768 C C . CYS A 1 19 ? -2.073 3.162 7.827 1.00 0.00 19 CYS A C 9
ATOM 6769 O O . CYS A 1 19 ? -1.238 3.032 8.720 1.00 0.00 19 CYS A O 9
ATOM 6776 N N . GLY A 1 20 ? -2.796 4.267 7.668 1.00 0.00 20 GLY A N 9
ATOM 6777 C CA . GLY A 1 20 ? -2.630 5.397 8.563 1.00 0.00 20 GLY A CA 9
ATOM 6778 C C . GLY A 1 20 ? -1.183 5.834 8.683 1.00 0.00 20 GLY A C 9
ATOM 6779 O O . GLY A 1 20 ? -0.779 6.396 9.701 1.00 0.00 20 GLY A O 9
ATOM 6783 N N . VAL A 1 21 ? -0.399 5.572 7.641 1.00 0.00 21 VAL A N 9
ATOM 6784 C CA . VAL A 1 21 ? 1.011 5.941 7.634 1.00 0.00 21 VAL A CA 9
ATOM 6785 C C . VAL A 1 21 ? 1.261 7.142 6.728 1.00 0.00 21 VAL A C 9
ATOM 6786 O O . VAL A 1 21 ? 1.591 6.988 5.552 1.00 0.00 21 VAL A O 9
ATOM 6799 N N . LYS A 1 22 ? 1.101 8.338 7.283 1.00 0.00 22 LYS A N 9
ATOM 6800 C CA . LYS A 1 22 ? 1.310 9.567 6.526 1.00 0.00 22 LYS A CA 9
ATOM 6801 C C . LYS A 1 22 ? 2.763 9.690 6.079 1.00 0.00 22 LYS A C 9
ATOM 6802 O O . LYS A 1 22 ? 3.647 9.985 6.883 1.00 0.00 22 LYS A O 9
ATOM 6821 N N . TYR A 1 23 ? 3.002 9.463 4.792 1.00 0.00 23 TYR A N 9
ATOM 6822 C CA . TYR A 1 23 ? 4.348 9.548 4.238 1.00 0.00 23 TYR A CA 9
ATOM 6823 C C . TYR A 1 23 ? 4.969 10.912 4.522 1.00 0.00 23 TYR A C 9
ATOM 6824 O O . TYR A 1 23 ? 4.276 11.855 4.905 1.00 0.00 23 TYR A O 9
ATOM 6842 N N . SER A 1 24 ? 6.281 11.009 4.330 1.00 0.00 24 SER A N 9
ATOM 6843 C CA . SER A 1 24 ? 6.998 12.256 4.568 1.00 0.00 24 SER A CA 9
ATOM 6844 C C . SER A 1 24 ? 7.297 12.970 3.253 1.00 0.00 24 SER A C 9
ATOM 6845 O O . SER A 1 24 ? 7.350 12.346 2.193 1.00 0.00 24 SER A O 9
ATOM 6853 N N . ALA A 1 25 ? 7.493 14.282 3.330 1.00 0.00 25 ALA A N 9
ATOM 6854 C CA . ALA A 1 25 ? 7.789 15.081 2.147 1.00 0.00 25 ALA A CA 9
ATOM 6855 C C . ALA A 1 25 ? 8.705 14.327 1.190 1.00 0.00 25 ALA A C 9
ATOM 6856 O O . ALA A 1 25 ? 8.630 14.505 -0.026 1.00 0.00 25 ALA A O 9
ATOM 6863 N N . ARG A 1 26 ? 9.570 13.485 1.747 1.00 0.00 26 ARG A N 9
ATOM 6864 C CA . ARG A 1 26 ? 10.502 12.704 0.942 1.00 0.00 26 ARG A CA 9
ATOM 6865 C C . ARG A 1 26 ? 9.839 11.433 0.422 1.00 0.00 26 ARG A C 9
ATOM 6866 O O . ARG A 1 26 ? 9.683 11.250 -0.787 1.00 0.00 26 ARG A O 9
ATOM 6887 N N . LEU A 1 27 ? 9.451 10.555 1.341 1.00 0.00 27 LEU A N 9
ATOM 6888 C CA . LEU A 1 27 ? 8.805 9.300 0.975 1.00 0.00 27 LEU A CA 9
ATOM 6889 C C . LEU A 1 27 ? 7.808 9.510 -0.159 1.00 0.00 27 LEU A C 9
ATOM 6890 O O . LEU A 1 27 ? 7.390 10.636 -0.431 1.00 0.00 27 LEU A O 9
ATOM 6906 N N . SER A 1 28 ? 7.429 8.419 -0.817 1.00 0.00 28 SER A N 9
ATOM 6907 C CA . SER A 1 28 ? 6.481 8.485 -1.923 1.00 0.00 28 SER A CA 9
ATOM 6908 C C . SER A 1 28 ? 5.476 7.339 -1.846 1.00 0.00 28 SER A C 9
ATOM 6909 O O . SER A 1 28 ? 5.818 6.225 -1.449 1.00 0.00 28 SER A O 9
ATOM 6917 N N . ILE A 1 29 ? 4.236 7.622 -2.230 1.00 0.00 29 ILE A N 9
ATOM 6918 C CA . ILE A 1 29 ? 3.181 6.616 -2.205 1.00 0.00 29 ILE A CA 9
ATOM 6919 C C . ILE A 1 29 ? 3.708 5.256 -2.653 1.00 0.00 29 ILE A C 9
ATOM 6920 O O . ILE A 1 29 ? 3.363 4.225 -2.075 1.00 0.00 29 ILE A O 9
ATOM 6936 N N . ARG A 1 30 ? 4.546 5.263 -3.684 1.00 0.00 30 ARG A N 9
ATOM 6937 C CA . ARG A 1 30 ? 5.122 4.030 -4.208 1.00 0.00 30 ARG A CA 9
ATOM 6938 C C . ARG A 1 30 ? 6.022 3.366 -3.171 1.00 0.00 30 ARG A C 9
ATOM 6939 O O . ARG A 1 30 ? 5.684 2.316 -2.623 1.00 0.00 30 ARG A O 9
ATOM 6960 N N . ASP A 1 31 ? 7.168 3.983 -2.907 1.00 0.00 31 ASP A N 9
ATOM 6961 C CA . ASP A 1 31 ? 8.117 3.452 -1.935 1.00 0.00 31 ASP A CA 9
ATOM 6962 C C . ASP A 1 31 ? 7.388 2.776 -0.778 1.00 0.00 31 ASP A C 9
ATOM 6963 O O . ASP A 1 31 ? 7.833 1.748 -0.266 1.00 0.00 31 ASP A O 9
ATOM 6972 N N . HIS A 1 32 ? 6.266 3.360 -0.370 1.00 0.00 32 HIS A N 9
ATOM 6973 C CA . HIS A 1 32 ? 5.475 2.814 0.727 1.00 0.00 32 HIS A CA 9
ATOM 6974 C C . HIS A 1 32 ? 4.864 1.470 0.341 1.00 0.00 32 HIS A C 9
ATOM 6975 O O . HIS A 1 32 ? 5.262 0.425 0.856 1.00 0.00 32 HIS A O 9
ATOM 6989 N N . ILE A 1 33 ? 3.895 1.506 -0.568 1.00 0.00 33 ILE A N 9
ATOM 6990 C CA . ILE A 1 33 ? 3.230 0.292 -1.023 1.00 0.00 33 ILE A CA 9
ATOM 6991 C C . ILE A 1 33 ? 4.244 -0.767 -1.441 1.00 0.00 33 ILE A C 9
ATOM 6992 O O . ILE A 1 33 ? 3.942 -1.960 -1.457 1.00 0.00 33 ILE A O 9
ATOM 7008 N N . PHE A 1 34 ? 5.451 -0.323 -1.777 1.00 0.00 34 PHE A N 9
ATOM 7009 C CA . PHE A 1 34 ? 6.512 -1.232 -2.194 1.00 0.00 34 PHE A CA 9
ATOM 7010 C C . PHE A 1 34 ? 7.306 -1.730 -0.990 1.00 0.00 34 PHE A C 9
ATOM 7011 O O . PHE A 1 34 ? 8.484 -2.066 -1.106 1.00 0.00 34 PHE A O 9
ATOM 7028 N N . SER A 1 35 ? 6.651 -1.774 0.166 1.00 0.00 35 SER A N 9
ATOM 7029 C CA . SER A 1 35 ? 7.296 -2.227 1.393 1.00 0.00 35 SER A CA 9
ATOM 7030 C C . SER A 1 35 ? 6.354 -3.107 2.210 1.00 0.00 35 SER A C 9
ATOM 7031 O O . SER A 1 35 ? 5.208 -2.738 2.466 1.00 0.00 35 SER A O 9
ATOM 7039 N N . LYS A 1 36 ? 6.847 -4.272 2.616 1.00 0.00 36 LYS A N 9
ATOM 7040 C CA . LYS A 1 36 ? 6.052 -5.206 3.404 1.00 0.00 36 LYS A CA 9
ATOM 7041 C C . LYS A 1 36 ? 5.111 -4.460 4.345 1.00 0.00 36 LYS A C 9
ATOM 7042 O O . LYS A 1 36 ? 3.973 -4.878 4.558 1.00 0.00 36 LYS A O 9
ATOM 7061 N N . GLN A 1 37 ? 5.593 -3.354 4.903 1.00 0.00 37 GLN A N 9
ATOM 7062 C CA . GLN A 1 37 ? 4.793 -2.551 5.820 1.00 0.00 37 GLN A CA 9
ATOM 7063 C C . GLN A 1 37 ? 3.379 -2.356 5.282 1.00 0.00 37 GLN A C 9
ATOM 7064 O O . GLN A 1 37 ? 2.397 -2.604 5.983 1.00 0.00 37 GLN A O 9
ATOM 7078 N N . HIS A 1 38 ? 3.282 -1.911 4.033 1.00 0.00 38 HIS A N 9
ATOM 7079 C CA . HIS A 1 38 ? 1.988 -1.683 3.401 1.00 0.00 38 HIS A CA 9
ATOM 7080 C C . HIS A 1 38 ? 1.293 -3.007 3.092 1.00 0.00 38 HIS A C 9
ATOM 7081 O O . HIS A 1 38 ? 0.149 -3.225 3.490 1.00 0.00 38 HIS A O 9
ATOM 7095 N N . ILE A 1 39 ? 1.993 -3.885 2.382 1.00 0.00 39 ILE A N 9
ATOM 7096 C CA . ILE A 1 39 ? 1.444 -5.186 2.021 1.00 0.00 39 ILE A CA 9
ATOM 7097 C C . ILE A 1 39 ? 0.711 -5.819 3.199 1.00 0.00 39 ILE A C 9
ATOM 7098 O O . ILE A 1 39 ? -0.421 -6.282 3.063 1.00 0.00 39 ILE A O 9
ATOM 7114 N N . SER A 1 40 ? 1.365 -5.834 4.356 1.00 0.00 40 SER A N 9
ATOM 7115 C CA . SER A 1 40 ? 0.777 -6.412 5.559 1.00 0.00 40 SER A CA 9
ATOM 7116 C C . SER A 1 40 ? -0.663 -5.941 5.740 1.00 0.00 40 SER A C 9
ATOM 7117 O O . SER A 1 40 ? -1.570 -6.745 5.958 1.00 0.00 40 SER A O 9
ATOM 7125 N N . LYS A 1 41 ? -0.867 -4.631 5.648 1.00 0.00 41 LYS A N 9
ATOM 7126 C CA . LYS A 1 41 ? -2.195 -4.050 5.800 1.00 0.00 41 LYS A CA 9
ATOM 7127 C C . LYS A 1 41 ? -3.128 -4.528 4.692 1.00 0.00 41 LYS A C 9
ATOM 7128 O O . LYS A 1 41 ? -4.320 -4.738 4.917 1.00 0.00 41 LYS A O 9
ATOM 7147 N N . VAL A 1 42 ? -2.577 -4.698 3.494 1.00 0.00 42 VAL A N 9
ATOM 7148 C CA . VAL A 1 42 ? -3.360 -5.154 2.351 1.00 0.00 42 VAL A CA 9
ATOM 7149 C C . VAL A 1 42 ? -3.802 -6.602 2.530 1.00 0.00 42 VAL A C 9
ATOM 7150 O O . VAL A 1 42 ? -4.829 -7.018 1.994 1.00 0.00 42 VAL A O 9
ATOM 7163 N N . ARG A 1 43 ? -3.021 -7.364 3.287 1.00 0.00 43 ARG A N 9
ATOM 7164 C CA . ARG A 1 43 ? -3.332 -8.767 3.537 1.00 0.00 43 ARG A CA 9
ATOM 7165 C C . ARG A 1 43 ? -4.352 -8.905 4.663 1.00 0.00 43 ARG A C 9
ATOM 7166 O O . ARG A 1 43 ? -5.230 -9.766 4.615 1.00 0.00 43 ARG A O 9
ATOM 7187 N N . GLU A 1 44 ? -4.230 -8.051 5.674 1.00 0.00 44 GLU A N 9
ATOM 7188 C CA . GLU A 1 44 ? -5.141 -8.080 6.812 1.00 0.00 44 GLU A CA 9
ATOM 7189 C C . GLU A 1 44 ? -6.470 -7.417 6.462 1.00 0.00 44 GLU A C 9
ATOM 7190 O O . GLU A 1 44 ? -7.537 -8.008 6.635 1.00 0.00 44 GLU A O 9
ATOM 7202 N N . THR A 1 45 ? -6.398 -6.185 5.968 1.00 0.00 45 THR A N 9
ATOM 7203 C CA . THR A 1 45 ? -7.594 -5.440 5.595 1.00 0.00 45 THR A CA 9
ATOM 7204 C C . THR A 1 45 ? -8.665 -6.367 5.031 1.00 0.00 45 THR A C 9
ATOM 7205 O O . THR A 1 45 ? -9.861 -6.128 5.205 1.00 0.00 45 THR A O 9
ATOM 7216 N N . VAL A 1 46 ? -8.230 -7.426 4.356 1.00 0.00 46 VAL A N 9
ATOM 7217 C CA . VAL A 1 46 ? -9.152 -8.390 3.769 1.00 0.00 46 VAL A CA 9
ATOM 7218 C C . VAL A 1 46 ? -8.949 -9.779 4.364 1.00 0.00 46 VAL A C 9
ATOM 7219 O O . VAL A 1 46 ? -7.923 -10.419 4.136 1.00 0.00 46 VAL A O 9
ATOM 7232 N N . GLY A 1 47 ? -9.934 -10.239 5.129 1.00 0.00 47 GLY A N 9
ATOM 7233 C CA . GLY A 1 47 ? -9.844 -11.550 5.745 1.00 0.00 47 GLY A CA 9
ATOM 7234 C C . GLY A 1 47 ? -9.621 -12.654 4.731 1.00 0.00 47 GLY A C 9
ATOM 7235 O O . GLY A 1 47 ? -9.800 -12.448 3.530 1.00 0.00 47 GLY A O 9
ATOM 7239 N N . SER A 1 48 ? -9.227 -13.828 5.213 1.00 0.00 48 SER A N 9
ATOM 7240 C CA . SER A 1 48 ? -8.973 -14.967 4.339 1.00 0.00 48 SER A CA 9
ATOM 7241 C C . SER A 1 48 ? -9.364 -16.274 5.022 1.00 0.00 48 SER A C 9
ATOM 7242 O O . SER A 1 48 ? -9.732 -16.286 6.197 1.00 0.00 48 SER A O 9
ATOM 7250 N N . GLN A 1 49 ? -9.281 -17.372 4.278 1.00 0.00 49 GLN A N 9
ATOM 7251 C CA . GLN A 1 49 ? -9.627 -18.684 4.811 1.00 0.00 49 GLN A CA 9
ATOM 7252 C C . GLN A 1 49 ? -9.200 -18.808 6.270 1.00 0.00 49 GLN A C 9
ATOM 7253 O O . GLN A 1 49 ? -8.036 -19.079 6.567 1.00 0.00 49 GLN A O 9
ATOM 7267 N N . LEU A 1 50 ? -10.150 -18.608 7.177 1.00 0.00 50 LEU A N 9
ATOM 7268 C CA . LEU A 1 50 ? -9.872 -18.697 8.607 1.00 0.00 50 LEU A CA 9
ATOM 7269 C C . LEU A 1 50 ? -9.549 -20.132 9.011 1.00 0.00 50 LEU A C 9
ATOM 7270 O O . LEU A 1 50 ? -10.062 -21.083 8.421 1.00 0.00 50 LEU A O 9
ATOM 7286 N N . ASP A 1 51 ? -8.698 -20.279 10.020 1.00 0.00 51 ASP A N 9
ATOM 7287 C CA . ASP A 1 51 ? -8.309 -21.598 10.505 1.00 0.00 51 ASP A CA 9
ATOM 7288 C C . ASP A 1 51 ? -8.495 -21.699 12.016 1.00 0.00 51 ASP A C 9
ATOM 7289 O O . ASP A 1 51 ? -8.755 -22.778 12.549 1.00 0.00 51 ASP A O 9
ATOM 7298 N N . ARG A 1 52 ? -8.361 -20.567 12.700 1.00 0.00 52 ARG A N 9
ATOM 7299 C CA . ARG A 1 52 ? -8.513 -20.528 14.149 1.00 0.00 52 ARG A CA 9
ATOM 7300 C C . ARG A 1 52 ? -9.620 -19.559 14.554 1.00 0.00 52 ARG A C 9
ATOM 7301 O O . ARG A 1 52 ? -10.348 -19.802 15.516 1.00 0.00 52 ARG A O 9
ATOM 7322 N N . GLU A 1 53 ? -9.739 -18.462 13.813 1.00 0.00 53 GLU A N 9
ATOM 7323 C CA . GLU A 1 53 ? -10.756 -17.456 14.097 1.00 0.00 53 GLU A CA 9
ATOM 7324 C C . GLU A 1 53 ? -12.157 -18.045 13.957 1.00 0.00 53 GLU A C 9
ATOM 7325 O O . GLU A 1 53 ? -12.347 -19.082 13.320 1.00 0.00 53 GLU A O 9
ATOM 7337 N N . LYS A 1 54 ? -13.136 -17.378 14.558 1.00 0.00 54 LYS A N 9
ATOM 7338 C CA . LYS A 1 54 ? -14.520 -17.832 14.502 1.00 0.00 54 LYS A CA 9
ATOM 7339 C C . LYS A 1 54 ? -15.330 -16.991 13.520 1.00 0.00 54 LYS A C 9
ATOM 7340 O O . LYS A 1 54 ? -15.965 -17.523 12.609 1.00 0.00 54 LYS A O 9
ATOM 7359 N N . ASP A 1 55 ? -15.300 -15.677 13.710 1.00 0.00 55 ASP A N 9
ATOM 7360 C CA . ASP A 1 55 ? -16.029 -14.762 12.839 1.00 0.00 55 ASP A CA 9
ATOM 7361 C C . ASP A 1 55 ? -15.213 -13.501 12.570 1.00 0.00 55 ASP A C 9
ATOM 7362 O O . ASP A 1 55 ? -14.679 -12.887 13.493 1.00 0.00 55 ASP A O 9
ATOM 7372 N N . GLY A 1 1 ? -19.067 41.194 11.098 1.00 0.00 1 GLY A N 10
ATOM 7373 C CA . GLY A 1 1 ? -20.022 40.300 10.468 1.00 0.00 1 GLY A CA 10
ATOM 7374 C C . GLY A 1 1 ? -19.383 39.009 9.996 1.00 0.00 1 GLY A C 10
ATOM 7375 O O . GLY A 1 1 ? -18.345 38.596 10.514 1.00 0.00 1 GLY A O 10
ATOM 7379 N N . SER A 1 2 ? -20.004 38.369 9.011 1.00 0.00 2 SER A N 10
ATOM 7380 C CA . SER A 1 2 ? -19.493 37.114 8.473 1.00 0.00 2 SER A CA 10
ATOM 7381 C C . SER A 1 2 ? -18.050 37.273 8.002 1.00 0.00 2 SER A C 10
ATOM 7382 O O . SER A 1 2 ? -17.737 38.166 7.216 1.00 0.00 2 SER A O 10
ATOM 7390 N N . SER A 1 3 ? -17.176 36.398 8.489 1.00 0.00 3 SER A N 10
ATOM 7391 C CA . SER A 1 3 ? -15.765 36.442 8.122 1.00 0.00 3 SER A CA 10
ATOM 7392 C C . SER A 1 3 ? -15.128 35.062 8.248 1.00 0.00 3 SER A C 10
ATOM 7393 O O . SER A 1 3 ? -14.977 34.533 9.348 1.00 0.00 3 SER A O 10
ATOM 7401 N N . GLY A 1 4 ? -14.756 34.483 7.110 1.00 0.00 4 GLY A N 10
ATOM 7402 C CA . GLY A 1 4 ? -14.139 33.169 7.113 1.00 0.00 4 GLY A CA 10
ATOM 7403 C C . GLY A 1 4 ? -13.371 32.886 5.837 1.00 0.00 4 GLY A C 10
ATOM 7404 O O . GLY A 1 4 ? -13.959 32.523 4.818 1.00 0.00 4 GLY A O 10
ATOM 7408 N N . SER A 1 5 ? -12.054 33.054 5.892 1.00 0.00 5 SER A N 10
ATOM 7409 C CA . SER A 1 5 ? -11.204 32.820 4.730 1.00 0.00 5 SER A CA 10
ATOM 7410 C C . SER A 1 5 ? -10.423 31.518 4.882 1.00 0.00 5 SER A C 10
ATOM 7411 O O . SER A 1 5 ? -9.276 31.519 5.329 1.00 0.00 5 SER A O 10
ATOM 7419 N N . SER A 1 6 ? -11.053 30.410 4.507 1.00 0.00 6 SER A N 10
ATOM 7420 C CA . SER A 1 6 ? -10.419 29.100 4.605 1.00 0.00 6 SER A CA 10
ATOM 7421 C C . SER A 1 6 ? -10.438 28.386 3.257 1.00 0.00 6 SER A C 10
ATOM 7422 O O . SER A 1 6 ? -11.367 27.641 2.949 1.00 0.00 6 SER A O 10
ATOM 7430 N N . GLY A 1 7 ? -9.402 28.619 2.456 1.00 0.00 7 GLY A N 10
ATOM 7431 C CA . GLY A 1 7 ? -9.318 27.991 1.150 1.00 0.00 7 GLY A CA 10
ATOM 7432 C C . GLY A 1 7 ? -7.901 27.960 0.613 1.00 0.00 7 GLY A C 10
ATOM 7433 O O . GLY A 1 7 ? -7.505 28.826 -0.166 1.00 0.00 7 GLY A O 10
ATOM 7437 N N . GLY A 1 8 ? -7.133 26.958 1.031 1.00 0.00 8 GLY A N 10
ATOM 7438 C CA . GLY A 1 8 ? -5.759 26.837 0.577 1.00 0.00 8 GLY A CA 10
ATOM 7439 C C . GLY A 1 8 ? -5.069 25.611 1.140 1.00 0.00 8 GLY A C 10
ATOM 7440 O O . GLY A 1 8 ? -4.292 24.953 0.447 1.00 0.00 8 GLY A O 10
ATOM 7444 N N . THR A 1 9 ? -5.351 25.302 2.402 1.00 0.00 9 THR A N 10
ATOM 7445 C CA . THR A 1 9 ? -4.749 24.148 3.059 1.00 0.00 9 THR A CA 10
ATOM 7446 C C . THR A 1 9 ? -5.503 22.867 2.721 1.00 0.00 9 THR A C 10
ATOM 7447 O O . THR A 1 9 ? -5.701 22.007 3.579 1.00 0.00 9 THR A O 10
ATOM 7458 N N . ASP A 1 10 ? -5.922 22.747 1.466 1.00 0.00 10 ASP A N 10
ATOM 7459 C CA . ASP A 1 10 ? -6.653 21.569 1.014 1.00 0.00 10 ASP A CA 10
ATOM 7460 C C . ASP A 1 10 ? -5.984 20.950 -0.210 1.00 0.00 10 ASP A C 10
ATOM 7461 O O . ASP A 1 10 ? -5.967 21.544 -1.287 1.00 0.00 10 ASP A O 10
ATOM 7470 N N . GLY A 1 11 ? -5.432 19.753 -0.035 1.00 0.00 11 GLY A N 10
ATOM 7471 C CA . GLY A 1 11 ? -4.768 19.075 -1.132 1.00 0.00 11 GLY A CA 10
ATOM 7472 C C . GLY A 1 11 ? -4.512 17.610 -0.839 1.00 0.00 11 GLY A C 10
ATOM 7473 O O . GLY A 1 11 ? -4.536 17.187 0.318 1.00 0.00 11 GLY A O 10
ATOM 7477 N N . THR A 1 12 ? -4.268 16.831 -1.888 1.00 0.00 12 THR A N 10
ATOM 7478 C CA . THR A 1 12 ? -4.009 15.405 -1.738 1.00 0.00 12 THR A CA 10
ATOM 7479 C C . THR A 1 12 ? -2.614 15.155 -1.175 1.00 0.00 12 THR A C 10
ATOM 7480 O O . THR A 1 12 ? -1.676 14.870 -1.919 1.00 0.00 12 THR A O 10
ATOM 7491 N N . LYS A 1 13 ? -2.485 15.264 0.142 1.00 0.00 13 LYS A N 10
ATOM 7492 C CA . LYS A 1 13 ? -1.205 15.048 0.806 1.00 0.00 13 LYS A CA 10
ATOM 7493 C C . LYS A 1 13 ? -0.805 13.577 0.752 1.00 0.00 13 LYS A C 10
ATOM 7494 O O . LYS A 1 13 ? -1.649 12.681 0.714 1.00 0.00 13 LYS A O 10
ATOM 7513 N N . PRO A 1 14 ? 0.511 13.320 0.750 1.00 0.00 14 PRO A N 10
ATOM 7514 C CA . PRO A 1 14 ? 1.052 11.958 0.704 1.00 0.00 14 PRO A CA 10
ATOM 7515 C C . PRO A 1 14 ? 0.805 11.191 1.998 1.00 0.00 14 PRO A C 10
ATOM 7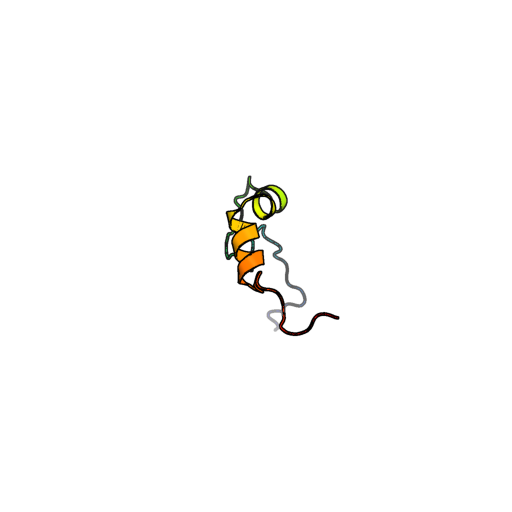516 O O . PRO A 1 14 ? 1.600 11.265 2.935 1.00 0.00 14 PRO A O 10
ATOM 7527 N N . GLU A 1 15 ? -0.302 10.456 2.044 1.00 0.00 15 GLU A N 10
ATOM 7528 C CA . GLU A 1 15 ? -0.652 9.676 3.225 1.00 0.00 15 GLU A CA 10
ATOM 7529 C C . GLU A 1 15 ? -1.340 8.372 2.831 1.00 0.00 15 GLU A C 10
ATOM 7530 O O . GLU A 1 15 ? -1.797 8.215 1.699 1.00 0.00 15 GLU A O 10
ATOM 7542 N N . CYS A 1 16 ? -1.410 7.439 3.775 1.00 0.00 16 CYS A N 10
ATOM 7543 C CA . CYS A 1 16 ? -2.040 6.148 3.529 1.00 0.00 16 CYS A CA 10
ATOM 7544 C C . CYS A 1 16 ? -3.169 5.895 4.525 1.00 0.00 16 CYS A C 10
ATOM 7545 O O . CYS A 1 16 ? -3.046 5.060 5.422 1.00 0.00 16 CYS A O 10
ATOM 7552 N N . THR A 1 17 ? -4.270 6.622 4.360 1.00 0.00 17 THR A N 10
ATOM 7553 C CA . THR A 1 17 ? -5.420 6.477 5.244 1.00 0.00 17 THR A CA 10
ATOM 7554 C C . THR A 1 17 ? -5.663 5.014 5.596 1.00 0.00 17 THR A C 10
ATOM 7555 O O . THR A 1 17 ? -6.201 4.702 6.659 1.00 0.00 17 THR A O 10
ATOM 7566 N N . LEU A 1 18 ? -5.262 4.120 4.699 1.00 0.00 18 LEU A N 10
ATOM 7567 C CA . LEU A 1 18 ? -5.435 2.688 4.915 1.00 0.00 18 LEU A CA 10
ATOM 7568 C C . LEU A 1 18 ? -4.504 2.187 6.014 1.00 0.00 18 LEU A C 10
ATOM 7569 O O . LEU A 1 18 ? -4.922 1.455 6.912 1.00 0.00 18 LEU A O 10
ATOM 7585 N N . CYS A 1 19 ? -3.239 2.588 5.940 1.00 0.00 19 CYS A N 10
ATOM 7586 C CA . CYS A 1 19 ? -2.248 2.182 6.928 1.00 0.00 19 CYS A CA 10
ATOM 7587 C C . CYS A 1 19 ? -1.982 3.305 7.926 1.00 0.00 19 CYS A C 10
ATOM 7588 O O . CYS A 1 19 ? -1.114 3.190 8.790 1.00 0.00 19 CYS A O 10
ATOM 7595 N N . GLY A 1 20 ? -2.738 4.392 7.800 1.00 0.00 20 GLY A N 10
ATOM 7596 C CA . GLY A 1 20 ? -2.569 5.521 8.696 1.00 0.00 20 GLY A CA 10
ATOM 7597 C C . GLY A 1 20 ? -1.144 6.036 8.718 1.00 0.00 20 GLY A C 10
ATOM 7598 O O . GLY A 1 20 ? -0.727 6.691 9.674 1.00 0.00 20 GLY A O 10
ATOM 7602 N N . VAL A 1 21 ? -0.392 5.739 7.663 1.00 0.00 21 VAL A N 10
ATOM 7603 C CA . VAL A 1 21 ? 0.995 6.176 7.565 1.00 0.00 21 VAL A CA 10
ATOM 7604 C C . VAL A 1 21 ? 1.129 7.374 6.632 1.00 0.00 21 VAL A C 10
ATOM 7605 O O . VAL A 1 21 ? 0.808 7.291 5.446 1.00 0.00 21 VAL A O 10
ATOM 7618 N N . LYS A 1 22 ? 1.606 8.490 7.175 1.00 0.00 22 LYS A N 10
ATOM 7619 C CA . LYS A 1 22 ? 1.786 9.706 6.391 1.00 0.00 22 LYS A CA 10
ATOM 7620 C C . LYS A 1 22 ? 3.214 9.809 5.866 1.00 0.00 22 LYS A C 10
ATOM 7621 O O . LYS A 1 22 ? 4.132 10.169 6.603 1.00 0.00 22 LYS A O 10
ATOM 7640 N N . TYR A 1 23 ? 3.393 9.494 4.588 1.00 0.00 23 TYR A N 10
ATOM 7641 C CA . TYR A 1 23 ? 4.710 9.550 3.964 1.00 0.00 23 TYR A CA 10
ATOM 7642 C C . TYR A 1 23 ? 5.361 10.912 4.188 1.00 0.00 23 TYR A C 10
ATOM 7643 O O . TYR A 1 23 ? 4.684 11.894 4.491 1.00 0.00 23 TYR A O 10
ATOM 7661 N N . SER A 1 24 ? 6.680 10.962 4.037 1.00 0.00 24 SER A N 10
ATOM 7662 C CA . SER A 1 24 ? 7.425 12.201 4.225 1.00 0.00 24 SER A CA 10
ATOM 7663 C C . SER A 1 24 ? 7.534 12.974 2.914 1.00 0.00 24 SER A C 10
ATOM 7664 O O . SER A 1 24 ? 7.469 12.394 1.831 1.00 0.00 24 SER A O 10
ATOM 7672 N N . ALA A 1 25 ? 7.700 14.288 3.022 1.00 0.00 25 ALA A N 10
ATOM 7673 C CA . ALA A 1 25 ? 7.820 15.142 1.847 1.00 0.00 25 ALA A CA 10
ATOM 7674 C C . ALA A 1 25 ? 8.638 14.462 0.755 1.00 0.00 25 ALA A C 10
ATOM 7675 O O . ALA A 1 25 ? 8.474 14.753 -0.430 1.00 0.00 25 ALA A O 10
ATOM 7682 N N . ARG A 1 26 ? 9.521 13.555 1.162 1.00 0.00 26 ARG A N 10
ATOM 7683 C CA . ARG A 1 26 ? 10.367 12.834 0.218 1.00 0.00 26 ARG A CA 10
ATOM 7684 C C . ARG A 1 26 ? 9.701 11.535 -0.227 1.00 0.00 26 ARG A C 10
ATOM 7685 O O . ARG A 1 26 ? 9.417 11.344 -1.410 1.00 0.00 26 ARG A O 10
ATOM 7706 N N . LEU A 1 27 ? 9.456 10.645 0.728 1.00 0.00 27 LEU A N 10
ATOM 7707 C CA . LEU A 1 27 ? 8.824 9.363 0.436 1.00 0.00 27 LEU A CA 10
ATOM 7708 C C . LEU A 1 27 ? 7.707 9.528 -0.590 1.00 0.00 27 LEU A C 10
ATOM 7709 O O . LEU A 1 27 ? 7.133 10.609 -0.729 1.00 0.00 27 LEU A O 10
ATOM 7725 N N . SER A 1 28 ? 7.401 8.449 -1.303 1.00 0.00 28 SER A N 10
ATOM 7726 C CA . SER A 1 28 ? 6.353 8.475 -2.317 1.00 0.00 28 SER A CA 10
ATOM 7727 C C . SER A 1 28 ? 5.358 7.339 -2.099 1.00 0.00 28 SER A C 10
ATOM 7728 O O . SER A 1 28 ? 5.684 6.324 -1.482 1.00 0.00 28 SER A O 10
ATOM 7736 N N . ILE A 1 29 ? 4.145 7.518 -2.608 1.00 0.00 29 ILE A N 10
ATOM 7737 C CA . ILE A 1 29 ? 3.102 6.509 -2.471 1.00 0.00 29 ILE A CA 10
ATOM 7738 C C . ILE A 1 29 ? 3.621 5.127 -2.852 1.00 0.00 29 ILE A C 10
ATOM 7739 O O . ILE A 1 29 ? 3.273 4.127 -2.225 1.00 0.00 29 ILE A O 10
ATOM 7755 N N . ARG A 1 30 ? 4.458 5.079 -3.884 1.00 0.00 30 ARG A N 10
ATOM 7756 C CA . ARG A 1 30 ? 5.026 3.820 -4.349 1.00 0.00 30 ARG A CA 10
ATOM 7757 C C . ARG A 1 30 ? 5.961 3.225 -3.300 1.00 0.00 30 ARG A C 10
ATOM 7758 O O . ARG A 1 30 ? 5.697 2.152 -2.756 1.00 0.00 30 ARG A O 10
ATOM 7779 N N . ASP A 1 31 ? 7.053 3.927 -3.022 1.00 0.00 31 ASP A N 10
ATOM 7780 C CA . ASP A 1 31 ? 8.028 3.470 -2.038 1.00 0.00 31 ASP A CA 10
ATOM 7781 C C . ASP A 1 31 ? 7.331 2.846 -0.833 1.00 0.00 31 ASP A C 10
ATOM 7782 O O . ASP A 1 31 ? 7.849 1.913 -0.217 1.00 0.00 31 ASP A O 10
ATOM 7791 N N . HIS A 1 32 ? 6.154 3.366 -0.502 1.00 0.00 32 HIS A N 10
ATOM 7792 C CA . HIS A 1 32 ? 5.386 2.860 0.631 1.00 0.00 32 HIS A CA 10
ATOM 7793 C C . HIS A 1 32 ? 4.763 1.507 0.303 1.00 0.00 32 HIS A C 10
ATOM 7794 O O . HIS A 1 32 ? 5.169 0.478 0.845 1.00 0.00 32 HIS A O 10
ATOM 7808 N N . ILE A 1 33 ? 3.774 1.515 -0.585 1.00 0.00 33 ILE A N 10
ATOM 7809 C CA . ILE A 1 33 ? 3.096 0.288 -0.984 1.00 0.00 33 ILE A CA 10
ATOM 7810 C C . ILE A 1 33 ? 4.099 -0.804 -1.339 1.00 0.00 33 ILE A C 10
ATOM 7811 O O . ILE A 1 33 ? 3.767 -1.989 -1.346 1.00 0.00 33 ILE A O 10
ATOM 7827 N N . PHE A 1 34 ? 5.330 -0.396 -1.633 1.00 0.00 34 PHE A N 10
ATOM 7828 C CA . PHE A 1 34 ? 6.383 -1.340 -1.989 1.00 0.00 34 PHE A CA 10
ATOM 7829 C C . PHE A 1 34 ? 7.184 -1.751 -0.756 1.00 0.00 34 PHE A C 10
ATOM 7830 O O . PHE A 1 34 ? 8.378 -2.036 -0.846 1.00 0.00 34 PHE A O 10
ATOM 7847 N N . SER A 1 35 ? 6.517 -1.778 0.393 1.00 0.00 35 SER A N 10
ATOM 7848 C CA . SER A 1 35 ? 7.167 -2.149 1.645 1.00 0.00 35 SER A CA 10
ATOM 7849 C C . SER A 1 35 ? 6.263 -3.050 2.480 1.00 0.00 35 SER A C 10
ATOM 7850 O O . SER A 1 35 ? 5.090 -2.745 2.696 1.00 0.00 35 SER A O 10
ATOM 7858 N N . LYS A 1 36 ? 6.817 -4.164 2.948 1.00 0.00 36 LYS A N 10
ATOM 7859 C CA . LYS A 1 36 ? 6.063 -5.111 3.761 1.00 0.00 36 LYS A CA 10
ATOM 7860 C C . LYS A 1 36 ? 5.078 -4.384 4.670 1.00 0.00 36 LYS A C 10
ATOM 7861 O O . LYS A 1 36 ? 3.890 -4.706 4.695 1.00 0.00 36 LYS A O 10
ATOM 7880 N N . GLN A 1 37 ? 5.579 -3.403 5.414 1.00 0.00 37 GLN A N 10
ATOM 7881 C CA . GLN A 1 37 ? 4.741 -2.631 6.323 1.00 0.00 37 GLN A CA 10
ATOM 7882 C C . GLN A 1 37 ? 3.359 -2.394 5.723 1.00 0.00 37 GLN A C 10
ATOM 7883 O O . GLN A 1 37 ? 2.341 -2.572 6.393 1.00 0.00 37 GLN A O 10
ATOM 7897 N N . HIS A 1 38 ? 3.331 -1.993 4.456 1.00 0.00 38 HIS A N 10
ATOM 7898 C CA . HIS A 1 38 ? 2.073 -1.732 3.765 1.00 0.00 38 HIS A CA 10
ATOM 7899 C C . HIS A 1 38 ? 1.394 -3.037 3.362 1.00 0.00 38 HIS A C 10
ATOM 7900 O O . HIS A 1 38 ? 0.275 -3.324 3.789 1.00 0.00 38 HIS A O 10
ATOM 7914 N N . ILE A 1 39 ? 2.077 -3.824 2.537 1.00 0.00 39 ILE A N 10
ATOM 7915 C CA . ILE A 1 39 ? 1.539 -5.098 2.077 1.00 0.00 39 ILE A CA 10
ATOM 7916 C C . ILE A 1 39 ? 0.777 -5.808 3.191 1.00 0.00 39 ILE A C 10
ATOM 7917 O O . ILE A 1 39 ? -0.344 -6.274 2.991 1.00 0.00 39 ILE A O 10
ATOM 7933 N N . SER A 1 40 ? 1.394 -5.885 4.366 1.00 0.00 40 SER A N 10
ATOM 7934 C CA . SER A 1 40 ? 0.775 -6.539 5.513 1.00 0.00 40 SER A CA 10
ATOM 7935 C C . SER A 1 40 ? -0.657 -6.051 5.709 1.00 0.00 40 SER A C 10
ATOM 7936 O O . SER A 1 40 ? -1.585 -6.850 5.841 1.00 0.00 40 SER A O 10
ATOM 7944 N N . LYS A 1 41 ? -0.830 -4.734 5.727 1.00 0.00 41 LYS A N 10
ATOM 7945 C CA . LYS A 1 41 ? -2.148 -4.137 5.906 1.00 0.00 41 LYS A CA 10
ATOM 7946 C C . LYS A 1 41 ? -3.092 -4.558 4.784 1.00 0.00 41 LYS A C 10
ATOM 7947 O O . LYS A 1 41 ? -4.268 -4.835 5.021 1.00 0.00 41 LYS A O 10
ATOM 7966 N N . VAL A 1 42 ? -2.569 -4.605 3.563 1.00 0.00 42 VAL A N 10
ATOM 7967 C CA . VAL A 1 42 ? -3.365 -4.995 2.405 1.00 0.00 42 VAL A CA 10
ATOM 7968 C C . VAL A 1 42 ? -3.856 -6.433 2.535 1.00 0.00 42 VAL A C 10
ATOM 7969 O O . VAL A 1 42 ? -5.039 -6.715 2.349 1.00 0.00 42 VAL A O 10
ATOM 7982 N N . ARG A 1 43 ? -2.937 -7.339 2.854 1.00 0.00 43 ARG A N 10
ATOM 7983 C CA . ARG A 1 43 ? -3.276 -8.749 3.008 1.00 0.00 43 ARG A CA 10
ATOM 7984 C C . ARG A 1 43 ? -4.370 -8.934 4.055 1.00 0.00 43 ARG A C 10
ATOM 7985 O O . ARG A 1 43 ? -5.362 -9.622 3.814 1.00 0.00 43 ARG A O 10
ATOM 8006 N N . GLU A 1 44 ? -4.182 -8.317 5.217 1.00 0.00 44 GLU A N 10
ATOM 8007 C CA . GLU A 1 44 ? -5.153 -8.415 6.300 1.00 0.00 44 GLU A CA 10
ATOM 8008 C C . GLU A 1 44 ? -6.508 -7.864 5.867 1.00 0.00 44 GLU A C 10
ATOM 8009 O O . GLU A 1 44 ? -7.519 -8.566 5.907 1.00 0.00 44 GLU A O 10
ATOM 8021 N N . THR A 1 45 ? -6.522 -6.600 5.454 1.00 0.00 45 THR A N 10
ATOM 8022 C CA . THR A 1 45 ? -7.752 -5.953 5.016 1.00 0.00 45 THR A CA 10
ATOM 8023 C C . THR A 1 45 ? -8.567 -6.873 4.115 1.00 0.00 45 THR A C 10
ATOM 8024 O O . THR A 1 45 ? -9.756 -7.094 4.347 1.00 0.00 45 THR A O 10
ATOM 8035 N N . VAL A 1 46 ? -7.920 -7.410 3.085 1.00 0.00 46 VAL A N 10
ATOM 8036 C CA . VAL A 1 46 ? -8.585 -8.308 2.149 1.00 0.00 46 VAL A CA 10
ATOM 8037 C C . VAL A 1 46 ? -7.840 -9.634 2.036 1.00 0.00 46 VAL A C 10
ATOM 8038 O O . VAL A 1 46 ? -6.646 -9.664 1.740 1.00 0.00 46 VAL A O 10
ATOM 8051 N N . GLY A 1 47 ? -8.553 -10.730 2.275 1.00 0.00 47 GLY A N 10
ATOM 8052 C CA . GLY A 1 47 ? -7.943 -12.044 2.195 1.00 0.00 47 GLY A CA 10
ATOM 8053 C C . GLY A 1 47 ? -8.969 -13.152 2.061 1.00 0.00 47 GLY A C 10
ATOM 8054 O O . GLY A 1 47 ? -9.672 -13.477 3.018 1.00 0.00 47 GLY A O 10
ATOM 8058 N N . SER A 1 48 ? -9.056 -13.734 0.868 1.00 0.00 48 SER A N 10
ATOM 8059 C CA . SER A 1 48 ? -10.008 -14.808 0.610 1.00 0.00 48 SER A CA 10
ATOM 8060 C C . SER A 1 48 ? -9.553 -16.107 1.269 1.00 0.00 48 SER A C 10
ATOM 8061 O O . SER A 1 48 ? -8.578 -16.724 0.839 1.00 0.00 48 SER A O 10
ATOM 8069 N N . GLN A 1 49 ? -10.265 -16.514 2.314 1.00 0.00 49 GLN A N 10
ATOM 8070 C CA . GLN A 1 49 ? -9.935 -17.739 3.033 1.00 0.00 49 GLN A CA 10
ATOM 8071 C C . GLN A 1 49 ? -10.531 -18.957 2.336 1.00 0.00 49 GLN A C 10
ATOM 8072 O O . GLN A 1 49 ? -11.672 -19.339 2.598 1.00 0.00 49 GLN A O 10
ATOM 8086 N N . LEU A 1 50 ? -9.752 -19.564 1.447 1.00 0.00 50 LEU A N 10
ATOM 8087 C CA . LEU A 1 50 ? -10.203 -20.740 0.711 1.00 0.00 50 LEU A CA 10
ATOM 8088 C C . LEU A 1 50 ? -9.343 -21.955 1.045 1.00 0.00 50 LEU A C 10
ATOM 8089 O O . LEU A 1 50 ? -9.858 -23.051 1.266 1.00 0.00 50 LEU A O 10
ATOM 8105 N N . ASP A 1 51 ? -8.031 -21.751 1.082 1.00 0.00 51 ASP A N 10
ATOM 8106 C CA . ASP A 1 51 ? -7.098 -22.829 1.393 1.00 0.00 51 ASP A CA 10
ATOM 8107 C C . ASP A 1 51 ? -7.698 -23.788 2.417 1.00 0.00 51 ASP A C 10
ATOM 8108 O O . ASP A 1 51 ? -7.978 -23.404 3.552 1.00 0.00 51 ASP A O 10
ATOM 8117 N N . ARG A 1 52 ? -7.894 -25.037 2.006 1.00 0.00 52 ARG A N 10
ATOM 8118 C CA . ARG A 1 52 ? -8.462 -26.050 2.887 1.00 0.00 52 ARG A CA 10
ATOM 8119 C C . ARG A 1 52 ? -7.687 -26.126 4.199 1.00 0.00 52 ARG A C 10
ATOM 8120 O O . ARG A 1 52 ? -6.468 -25.964 4.221 1.00 0.00 52 ARG A O 10
ATOM 8141 N N . GLU A 1 53 ? -8.405 -26.375 5.290 1.00 0.00 53 GLU A N 10
ATOM 8142 C CA . GLU A 1 53 ? -7.784 -26.471 6.606 1.00 0.00 53 GLU A CA 10
ATOM 8143 C C . GLU A 1 53 ? -7.330 -27.900 6.890 1.00 0.00 53 GLU A C 10
ATOM 8144 O O . GLU A 1 53 ? -8.145 -28.778 7.174 1.00 0.00 53 GLU A O 10
ATOM 8156 N N . LYS A 1 54 ? -6.023 -28.126 6.811 1.00 0.00 54 LYS A N 10
ATOM 8157 C CA . LYS A 1 54 ? -5.458 -29.447 7.060 1.00 0.00 54 LYS A CA 10
ATOM 8158 C C . LYS A 1 54 ? -5.038 -29.593 8.519 1.00 0.00 54 LYS A C 10
ATOM 8159 O O . LYS A 1 54 ? -5.626 -30.372 9.269 1.00 0.00 54 LYS A O 10
ATOM 8178 N N . ASP A 1 55 ? -4.018 -28.839 8.914 1.00 0.00 55 ASP A N 10
ATOM 8179 C CA . ASP A 1 55 ? -3.521 -28.883 10.284 1.00 0.00 55 ASP A CA 10
ATOM 8180 C C . ASP A 1 55 ? -4.662 -29.118 11.269 1.00 0.00 55 ASP A C 10
ATOM 8181 O O . ASP A 1 55 ? -5.609 -28.335 11.336 1.00 0.00 55 ASP A O 10
ATOM 8191 N N . GLY A 1 1 ? -26.324 43.016 10.555 1.00 0.00 1 GLY A N 11
ATOM 8192 C CA . GLY A 1 1 ? -25.209 42.421 11.268 1.00 0.00 1 GLY A CA 11
ATOM 8193 C C . GLY A 1 1 ? -24.065 42.048 10.346 1.00 0.00 1 GLY A C 11
ATOM 8194 O O . GLY A 1 1 ? -23.770 42.765 9.390 1.00 0.00 1 GLY A O 11
ATOM 8198 N N . SER A 1 2 ? -23.417 40.924 10.635 1.00 0.00 2 SER A N 11
ATOM 8199 C CA . SER A 1 2 ? -22.294 40.460 9.828 1.00 0.00 2 SER A CA 11
ATOM 8200 C C . SER A 1 2 ? -22.162 38.942 9.903 1.00 0.00 2 SER A C 11
ATOM 8201 O O . SER A 1 2 ? -22.543 38.323 10.896 1.00 0.00 2 SER A O 11
ATOM 8209 N N . SER A 1 3 ? -21.620 38.349 8.844 1.00 0.00 3 SER A N 11
ATOM 8210 C CA . SER A 1 3 ? -21.440 36.903 8.787 1.00 0.00 3 SER A CA 11
ATOM 8211 C C . SER A 1 3 ? -20.660 36.501 7.538 1.00 0.00 3 SER A C 11
ATOM 8212 O O . SER A 1 3 ? -20.452 37.311 6.636 1.00 0.00 3 SER A O 11
ATOM 8220 N N . GLY A 1 4 ? -20.232 35.243 7.495 1.00 0.00 4 GLY A N 11
ATOM 8221 C CA . GLY A 1 4 ? -19.480 34.755 6.354 1.00 0.00 4 GLY A CA 11
ATOM 8222 C C . GLY A 1 4 ? -19.638 33.261 6.152 1.00 0.00 4 GLY A C 11
ATOM 8223 O O . GLY A 1 4 ? -20.547 32.645 6.708 1.00 0.00 4 GLY A O 11
ATOM 8227 N N . SER A 1 5 ? -18.751 32.676 5.353 1.00 0.00 5 SER A N 11
ATOM 8228 C CA . SER A 1 5 ? -18.800 31.246 5.074 1.00 0.00 5 SER A CA 11
ATOM 8229 C C . SER A 1 5 ? -17.466 30.582 5.406 1.00 0.00 5 SER A C 11
ATOM 8230 O O . SER A 1 5 ? -16.402 31.095 5.060 1.00 0.00 5 SER A O 11
ATOM 8238 N N . SER A 1 6 ? -17.534 29.438 6.079 1.00 0.00 6 SER A N 11
ATOM 8239 C CA . SER A 1 6 ? -16.333 28.704 6.461 1.00 0.00 6 SER A CA 11
ATOM 8240 C C . SER A 1 6 ? -16.149 27.469 5.586 1.00 0.00 6 SER A C 11
ATOM 8241 O O . SER A 1 6 ? -16.953 26.539 5.628 1.00 0.00 6 SER A O 11
ATOM 8249 N N . GLY A 1 7 ? -15.082 27.467 4.792 1.00 0.00 7 GLY A N 11
ATOM 8250 C CA . GLY A 1 7 ? -14.811 26.342 3.917 1.00 0.00 7 GLY A CA 11
ATOM 8251 C C . GLY A 1 7 ? -13.520 26.510 3.139 1.00 0.00 7 GLY A C 11
ATOM 8252 O O . GLY A 1 7 ? -12.710 27.382 3.449 1.00 0.00 7 GLY A O 11
ATOM 8256 N N . GLY A 1 8 ? -13.329 25.672 2.125 1.00 0.00 8 GLY A N 11
ATOM 8257 C CA . GLY A 1 8 ? -12.125 25.748 1.317 1.00 0.00 8 GLY A CA 11
ATOM 8258 C C . GLY A 1 8 ? -11.971 24.556 0.393 1.00 0.00 8 GLY A C 11
ATOM 8259 O O . GLY A 1 8 ? -12.900 23.764 0.227 1.00 0.00 8 GLY A O 11
ATOM 8263 N N . THR A 1 9 ? -10.795 24.427 -0.213 1.00 0.00 9 THR A N 11
ATOM 8264 C CA . THR A 1 9 ? -10.523 23.326 -1.127 1.00 0.00 9 THR A CA 11
ATOM 8265 C C . THR A 1 9 ? -9.836 22.170 -0.408 1.00 0.00 9 THR A C 11
ATOM 8266 O O . THR A 1 9 ? -9.053 22.381 0.519 1.00 0.00 9 THR A O 11
ATOM 8277 N N . ASP A 1 10 ? -10.134 20.950 -0.840 1.00 0.00 10 ASP A N 11
ATOM 8278 C CA . ASP A 1 10 ? -9.543 19.760 -0.238 1.00 0.00 10 ASP A CA 11
ATOM 8279 C C . ASP A 1 10 ? -8.192 19.445 -0.871 1.00 0.00 10 ASP A C 11
ATOM 8280 O O . ASP A 1 10 ? -8.111 19.105 -2.051 1.00 0.00 10 ASP A O 11
ATOM 8289 N N . GLY A 1 11 ? -7.131 19.561 -0.078 1.00 0.00 11 GLY A N 11
ATOM 8290 C CA . GLY A 1 11 ? -5.797 19.286 -0.579 1.00 0.00 11 GLY A CA 11
ATOM 8291 C C . GLY A 1 11 ? -5.462 17.808 -0.556 1.00 0.00 11 GLY A C 11
ATOM 8292 O O . GLY A 1 11 ? -5.850 17.089 0.366 1.00 0.00 11 GLY A O 11
ATOM 8296 N N . THR A 1 12 ? -4.741 17.350 -1.574 1.00 0.00 12 THR A N 11
ATOM 8297 C CA . THR A 1 12 ? -4.357 15.947 -1.669 1.00 0.00 12 THR A CA 11
ATOM 8298 C C . THR A 1 12 ? -2.959 15.720 -1.105 1.00 0.00 12 THR A C 11
ATOM 8299 O O . THR A 1 12 ? -1.962 15.856 -1.814 1.00 0.00 12 THR A O 11
ATOM 8310 N N . LYS A 1 13 ? -2.893 15.373 0.176 1.00 0.00 13 LYS A N 11
ATOM 8311 C CA . LYS A 1 13 ? -1.617 15.125 0.837 1.00 0.00 13 LYS A CA 11
ATOM 8312 C C . LYS A 1 13 ? -1.209 13.661 0.700 1.00 0.00 13 LYS A C 11
ATOM 8313 O O . LYS A 1 13 ? -2.033 12.751 0.787 1.00 0.00 13 LYS A O 11
ATOM 8332 N N . PRO A 1 14 ? 0.094 13.427 0.481 1.00 0.00 14 PRO A N 11
ATOM 8333 C CA . PRO A 1 14 ? 0.641 12.075 0.330 1.00 0.00 14 PRO A CA 11
ATOM 8334 C C . PRO A 1 14 ? 0.618 11.291 1.638 1.00 0.00 14 PRO A C 11
ATOM 8335 O O . PRO A 1 14 ? 1.555 11.367 2.432 1.00 0.00 14 PRO A O 11
ATOM 8346 N N . GLU A 1 15 ? -0.456 10.539 1.853 1.00 0.00 15 GLU A N 11
ATOM 8347 C CA . GLU A 1 15 ? -0.599 9.742 3.066 1.00 0.00 15 GLU A CA 11
ATOM 8348 C C . GLU A 1 15 ? -1.269 8.405 2.762 1.00 0.00 15 GLU A C 11
ATOM 8349 O O . GLU A 1 15 ? -1.703 8.156 1.636 1.00 0.00 15 GLU A O 11
ATOM 8361 N N . CYS A 1 16 ? -1.350 7.547 3.773 1.00 0.00 16 CYS A N 11
ATOM 8362 C CA . CYS A 1 16 ? -1.966 6.235 3.616 1.00 0.00 16 CYS A CA 11
ATOM 8363 C C . CYS A 1 16 ? -3.056 6.017 4.662 1.00 0.00 16 CYS A C 11
ATOM 8364 O O . CYS A 1 16 ? -2.805 5.461 5.732 1.00 0.00 16 CYS A O 11
ATOM 8371 N N . THR A 1 17 ? -4.270 6.459 4.344 1.00 0.00 17 THR A N 11
ATOM 8372 C CA . THR A 1 17 ? -5.398 6.314 5.255 1.00 0.00 17 THR A CA 11
ATOM 8373 C C . THR A 1 17 ? -5.634 4.850 5.610 1.00 0.00 17 THR A C 11
ATOM 8374 O O . THR A 1 17 ? -6.377 4.538 6.541 1.00 0.00 17 THR A O 11
ATOM 8385 N N . LEU A 1 18 ? -4.996 3.955 4.863 1.00 0.00 18 LEU A N 11
ATOM 8386 C CA . LEU A 1 18 ? -5.136 2.522 5.099 1.00 0.00 18 LEU A CA 11
ATOM 8387 C C . LEU A 1 18 ? -4.185 2.056 6.196 1.00 0.00 18 LEU A C 11
ATOM 8388 O O . LEU A 1 18 ? -4.583 1.340 7.115 1.00 0.00 18 LEU A O 11
ATOM 8404 N N . CYS A 1 19 ? -2.926 2.469 6.096 1.00 0.00 19 CYS A N 11
ATOM 8405 C CA . CYS A 1 19 ? -1.917 2.096 7.080 1.00 0.00 19 CYS A CA 11
ATOM 8406 C C . CYS A 1 19 ? -1.648 3.247 8.045 1.00 0.00 19 CYS A C 11
ATOM 8407 O O . CYS A 1 19 ? -0.767 3.160 8.900 1.00 0.00 19 CYS A O 11
ATOM 8414 N N . GLY A 1 20 ? -2.413 4.324 7.902 1.00 0.00 20 GLY A N 11
ATOM 8415 C CA . GLY A 1 20 ? -2.242 5.477 8.768 1.00 0.00 20 GLY A CA 11
ATOM 8416 C C . GLY A 1 20 ? -0.836 6.040 8.712 1.00 0.00 20 GLY A C 11
ATOM 8417 O O . GLY A 1 20 ? -0.380 6.685 9.656 1.00 0.00 20 GLY A O 11
ATOM 8421 N N . VAL A 1 21 ? -0.145 5.794 7.604 1.00 0.00 21 VAL A N 11
ATOM 8422 C CA . VAL A 1 21 ? 1.218 6.280 7.429 1.00 0.00 21 VAL A CA 11
ATOM 8423 C C . VAL A 1 21 ? 1.258 7.475 6.483 1.00 0.00 21 VAL A C 11
ATOM 8424 O O . VAL A 1 21 ? 1.064 7.333 5.276 1.00 0.00 21 VAL A O 11
ATOM 8437 N N . LYS A 1 22 ? 1.513 8.655 7.040 1.00 0.00 22 LYS A N 11
ATOM 8438 C CA . LYS A 1 22 ? 1.581 9.877 6.247 1.00 0.00 22 LYS A CA 11
ATOM 8439 C C . LYS A 1 22 ? 2.962 10.044 5.623 1.00 0.00 22 LYS A C 11
ATOM 8440 O O . LYS A 1 22 ? 3.924 10.397 6.306 1.00 0.00 22 LYS A O 11
ATOM 8459 N N . TYR A 1 23 ? 3.054 9.790 4.322 1.00 0.00 23 TYR A N 11
ATOM 8460 C CA . TYR A 1 23 ? 4.318 9.912 3.607 1.00 0.00 23 TYR A CA 11
ATOM 8461 C C . TYR A 1 23 ? 4.907 11.310 3.775 1.00 0.00 23 TYR A C 11
ATOM 8462 O O . TYR A 1 23 ? 4.177 12.299 3.841 1.00 0.00 23 TYR A O 11
ATOM 8480 N N . SER A 1 24 ? 6.232 11.383 3.842 1.00 0.00 24 SER A N 11
ATOM 8481 C CA . SER A 1 24 ? 6.920 12.658 4.005 1.00 0.00 24 SER A CA 11
ATOM 8482 C C . SER A 1 24 ? 7.041 13.385 2.669 1.00 0.00 24 SER A C 11
ATOM 8483 O O . SER A 1 24 ? 7.029 12.762 1.608 1.00 0.00 24 SER A O 11
ATOM 8491 N N . ALA A 1 25 ? 7.157 14.707 2.731 1.00 0.00 25 ALA A N 11
ATOM 8492 C CA . ALA A 1 25 ? 7.282 15.520 1.527 1.00 0.00 25 ALA A CA 11
ATOM 8493 C C . ALA A 1 25 ? 8.104 14.801 0.462 1.00 0.00 25 ALA A C 11
ATOM 8494 O O . ALA A 1 25 ? 7.891 14.993 -0.735 1.00 0.00 25 ALA A O 11
ATOM 8501 N N . ARG A 1 26 ? 9.045 13.974 0.906 1.00 0.00 26 ARG A N 11
ATOM 8502 C CA . ARG A 1 26 ? 9.901 13.229 -0.009 1.00 0.00 26 ARG A CA 11
ATOM 8503 C C . ARG A 1 26 ? 9.277 11.881 -0.360 1.00 0.00 26 ARG A C 11
ATOM 8504 O O . ARG A 1 26 ? 8.930 11.627 -1.514 1.00 0.00 26 ARG A O 11
ATOM 8525 N N . LEU A 1 27 ? 9.138 11.021 0.643 1.00 0.00 27 LEU A N 11
ATOM 8526 C CA . LEU A 1 27 ? 8.556 9.698 0.441 1.00 0.00 27 LEU A CA 11
ATOM 8527 C C . LEU A 1 27 ? 7.438 9.747 -0.596 1.00 0.00 27 LEU A C 11
ATOM 8528 O O . LEU A 1 27 ? 6.753 10.760 -0.736 1.00 0.00 27 LEU A O 11
ATOM 8544 N N . SER A 1 28 ? 7.259 8.646 -1.318 1.00 0.00 28 SER A N 11
ATOM 8545 C CA . SER A 1 28 ? 6.225 8.564 -2.343 1.00 0.00 28 SER A CA 11
ATOM 8546 C C . SER A 1 28 ? 5.350 7.332 -2.134 1.00 0.00 28 SER A C 11
ATOM 8547 O O . SER A 1 28 ? 5.829 6.281 -1.707 1.00 0.00 28 SER A O 11
ATOM 8555 N N . ILE A 1 29 ? 4.063 7.470 -2.437 1.00 0.00 29 ILE A N 11
ATOM 8556 C CA . ILE A 1 29 ? 3.121 6.369 -2.284 1.00 0.00 29 ILE A CA 11
ATOM 8557 C C . ILE A 1 29 ? 3.750 5.044 -2.699 1.00 0.00 29 ILE A C 11
ATOM 8558 O O . ILE A 1 29 ? 3.640 4.043 -1.990 1.00 0.00 29 ILE A O 11
ATOM 8574 N N . ARG A 1 30 ? 4.412 5.045 -3.851 1.00 0.00 30 ARG A N 11
ATOM 8575 C CA . ARG A 1 30 ? 5.061 3.843 -4.361 1.00 0.00 30 ARG A CA 11
ATOM 8576 C C . ARG A 1 30 ? 6.017 3.260 -3.324 1.00 0.00 30 ARG A C 11
ATOM 8577 O O . ARG A 1 30 ? 5.807 2.155 -2.823 1.00 0.00 30 ARG A O 11
ATOM 8598 N N . ASP A 1 31 ? 7.067 4.009 -3.008 1.00 0.00 31 ASP A N 11
ATOM 8599 C CA . ASP A 1 31 ? 8.056 3.568 -2.031 1.00 0.00 31 ASP A CA 11
ATOM 8600 C C . ASP A 1 31 ? 7.377 2.958 -0.808 1.00 0.00 31 ASP A C 11
ATOM 8601 O O . ASP A 1 31 ? 7.886 2.010 -0.211 1.00 0.00 31 ASP A O 11
ATOM 8610 N N . HIS A 1 32 ? 6.224 3.510 -0.441 1.00 0.00 32 HIS A N 11
ATOM 8611 C CA . HIS A 1 32 ? 5.475 3.021 0.711 1.00 0.00 32 HIS A CA 11
ATOM 8612 C C . HIS A 1 32 ? 4.821 1.677 0.403 1.00 0.00 32 HIS A C 11
ATOM 8613 O O . HIS A 1 32 ? 5.221 0.644 0.940 1.00 0.00 32 HIS A O 11
ATOM 8627 N N . ILE A 1 33 ? 3.814 1.700 -0.464 1.00 0.00 33 ILE A N 11
ATOM 8628 C CA . ILE A 1 33 ? 3.106 0.483 -0.843 1.00 0.00 33 ILE A CA 11
ATOM 8629 C C . ILE A 1 33 ? 4.082 -0.641 -1.174 1.00 0.00 33 ILE A C 11
ATOM 8630 O O . ILE A 1 33 ? 3.747 -1.820 -1.065 1.00 0.00 33 ILE A O 11
ATOM 8646 N N . PHE A 1 34 ? 5.291 -0.267 -1.578 1.00 0.00 34 PHE A N 11
ATOM 8647 C CA . PHE A 1 34 ? 6.317 -1.243 -1.925 1.00 0.00 34 PHE A CA 11
ATOM 8648 C C . PHE A 1 34 ? 7.104 -1.668 -0.688 1.00 0.00 34 PHE A C 11
ATOM 8649 O O . PHE A 1 34 ? 8.281 -2.017 -0.778 1.00 0.00 34 PHE A O 11
ATOM 8666 N N . SER A 1 35 ? 6.444 -1.636 0.465 1.00 0.00 35 SER A N 11
ATOM 8667 C CA . SER A 1 35 ? 7.081 -2.014 1.721 1.00 0.00 35 SER A CA 11
ATOM 8668 C C . SER A 1 35 ? 6.187 -2.954 2.523 1.00 0.00 35 SER A C 11
ATOM 8669 O O . SER A 1 35 ? 5.007 -2.676 2.737 1.00 0.00 35 SER A O 11
ATOM 8677 N N . LYS A 1 36 ? 6.757 -4.070 2.964 1.00 0.00 36 LYS A N 11
ATOM 8678 C CA . LYS A 1 36 ? 6.015 -5.054 3.743 1.00 0.00 36 LYS A CA 11
ATOM 8679 C C . LYS A 1 36 ? 4.994 -4.372 4.649 1.00 0.00 36 LYS A C 11
ATOM 8680 O O . LYS A 1 36 ? 3.815 -4.722 4.643 1.00 0.00 36 LYS A O 11
ATOM 8699 N N . GLN A 1 37 ? 5.457 -3.396 5.425 1.00 0.00 37 GLN A N 11
ATOM 8700 C CA . GLN A 1 37 ? 4.583 -2.666 6.335 1.00 0.00 37 GLN A CA 11
ATOM 8701 C C . GLN A 1 37 ? 3.209 -2.445 5.710 1.00 0.00 37 GLN A C 11
ATOM 8702 O O . GLN A 1 37 ? 2.181 -2.685 6.345 1.00 0.00 37 GLN A O 11
ATOM 8716 N N . HIS A 1 38 ? 3.198 -1.986 4.463 1.00 0.00 38 HIS A N 11
ATOM 8717 C CA . HIS A 1 38 ? 1.949 -1.733 3.752 1.00 0.00 38 HIS A CA 11
ATOM 8718 C C . HIS A 1 38 ? 1.293 -3.042 3.324 1.00 0.00 38 HIS A C 11
ATOM 8719 O O . HIS A 1 38 ? 0.159 -3.333 3.705 1.00 0.00 38 HIS A O 11
ATOM 8733 N N . ILE A 1 39 ? 2.013 -3.826 2.529 1.00 0.00 39 ILE A N 11
ATOM 8734 C CA . ILE A 1 39 ? 1.501 -5.104 2.049 1.00 0.00 39 ILE A CA 11
ATOM 8735 C C . ILE A 1 39 ? 0.722 -5.829 3.141 1.00 0.00 39 ILE A C 11
ATOM 8736 O O . ILE A 1 39 ? -0.443 -6.180 2.958 1.00 0.00 39 ILE A O 11
ATOM 8752 N N . SER A 1 40 ? 1.374 -6.048 4.279 1.00 0.00 40 SER A N 11
ATOM 8753 C CA . SER A 1 40 ? 0.744 -6.733 5.401 1.00 0.00 40 SER A CA 11
ATOM 8754 C C . SER A 1 40 ? -0.699 -6.271 5.579 1.00 0.00 40 SER A C 11
ATOM 8755 O O . SER A 1 40 ? -1.625 -7.082 5.608 1.00 0.00 40 SER A O 11
ATOM 8763 N N . LYS A 1 41 ? -0.884 -4.960 5.698 1.00 0.00 41 LYS A N 11
ATOM 8764 C CA . LYS A 1 41 ? -2.213 -4.387 5.872 1.00 0.00 41 LYS A CA 11
ATOM 8765 C C . LYS A 1 41 ? -3.139 -4.804 4.734 1.00 0.00 41 LYS A C 11
ATOM 8766 O O . LYS A 1 41 ? -4.294 -5.165 4.961 1.00 0.00 41 LYS A O 11
ATOM 8785 N N . VAL A 1 42 ? -2.624 -4.755 3.509 1.00 0.00 42 VAL A N 11
ATOM 8786 C CA . VAL A 1 42 ? -3.404 -5.131 2.336 1.00 0.00 42 VAL A CA 11
ATOM 8787 C C . VAL A 1 42 ? -3.827 -6.594 2.403 1.00 0.00 42 VAL A C 11
ATOM 8788 O O . VAL A 1 42 ? -4.903 -6.962 1.932 1.00 0.00 42 VAL A O 11
ATOM 8801 N N . ARG A 1 43 ? -2.972 -7.425 2.992 1.00 0.00 43 ARG A N 11
ATOM 8802 C CA . ARG A 1 43 ? -3.257 -8.849 3.120 1.00 0.00 43 ARG A CA 11
ATOM 8803 C C . ARG A 1 43 ? -4.256 -9.104 4.244 1.00 0.00 43 ARG A C 11
ATOM 8804 O O . ARG A 1 43 ? -4.950 -10.121 4.251 1.00 0.00 43 ARG A O 11
ATOM 8825 N N . GLU A 1 44 ? -4.323 -8.175 5.193 1.00 0.00 44 GLU A N 11
ATOM 8826 C CA . GLU A 1 44 ? -5.237 -8.302 6.322 1.00 0.00 44 GLU A CA 11
ATOM 8827 C C . GLU A 1 44 ? -6.648 -7.869 5.931 1.00 0.00 44 GLU A C 11
ATOM 8828 O O . GLU A 1 44 ? -7.606 -8.628 6.079 1.00 0.00 44 GLU A O 11
ATOM 8840 N N . THR A 1 45 ? -6.767 -6.642 5.433 1.00 0.00 45 THR A N 11
ATOM 8841 C CA . THR A 1 45 ? -8.059 -6.107 5.023 1.00 0.00 45 THR A CA 11
ATOM 8842 C C . THR A 1 45 ? -8.812 -7.099 4.143 1.00 0.00 45 THR A C 11
ATOM 8843 O O . THR A 1 45 ? -10.032 -7.228 4.240 1.00 0.00 45 THR A O 11
ATOM 8854 N N . VAL A 1 46 ? -8.076 -7.799 3.286 1.00 0.00 46 VAL A N 11
ATOM 8855 C CA . VAL A 1 46 ? -8.674 -8.781 2.390 1.00 0.00 46 VAL A CA 11
ATOM 8856 C C . VAL A 1 46 ? -7.895 -10.092 2.413 1.00 0.00 46 VAL A C 11
ATOM 8857 O O . VAL A 1 46 ? -6.674 -10.103 2.263 1.00 0.00 46 VAL A O 11
ATOM 8870 N N . GLY A 1 47 ? -8.611 -11.196 2.601 1.00 0.00 47 GLY A N 11
ATOM 8871 C CA . GLY A 1 47 ? -7.971 -12.498 2.640 1.00 0.00 47 GLY A CA 11
ATOM 8872 C C . GLY A 1 47 ? -8.346 -13.292 3.876 1.00 0.00 47 GLY A C 11
ATOM 8873 O O . GLY A 1 47 ? -7.507 -13.980 4.457 1.00 0.00 47 GLY A O 11
ATOM 8877 N N . SER A 1 48 ? -9.609 -13.195 4.278 1.00 0.00 48 SER A N 11
ATOM 8878 C CA . SER A 1 48 ? -10.092 -13.906 5.456 1.00 0.00 48 SER A CA 11
ATOM 8879 C C . SER A 1 48 ? -11.539 -14.352 5.266 1.00 0.00 48 SER A C 11
ATOM 8880 O O . SER A 1 48 ? -12.453 -13.530 5.237 1.00 0.00 48 SER A O 11
ATOM 8888 N N . GLN A 1 49 ? -11.736 -15.660 5.138 1.00 0.00 49 GLN A N 11
ATOM 8889 C CA . GLN A 1 49 ? -13.071 -16.216 4.950 1.00 0.00 49 GLN A CA 11
ATOM 8890 C C . GLN A 1 49 ? -13.717 -16.545 6.291 1.00 0.00 49 GLN A C 11
ATOM 8891 O O . GLN A 1 49 ? -14.196 -17.659 6.505 1.00 0.00 49 GLN A O 11
ATOM 8905 N N . LEU A 1 50 ? -13.728 -15.568 7.192 1.00 0.00 50 LEU A N 11
ATOM 8906 C CA . LEU A 1 50 ? -14.316 -15.753 8.514 1.00 0.00 50 LEU A CA 11
ATOM 8907 C C . LEU A 1 50 ? -15.561 -14.888 8.682 1.00 0.00 50 LEU A C 11
ATOM 8908 O O . LEU A 1 50 ? -16.608 -15.368 9.118 1.00 0.00 50 LEU A O 11
ATOM 8924 N N . ASP A 1 51 ? -15.441 -13.613 8.331 1.00 0.00 51 ASP A N 11
ATOM 8925 C CA . ASP A 1 51 ? -16.558 -12.681 8.440 1.00 0.00 51 ASP A CA 11
ATOM 8926 C C . ASP A 1 51 ? -17.645 -13.015 7.423 1.00 0.00 51 ASP A C 11
ATOM 8927 O O . ASP A 1 51 ? -17.379 -13.646 6.400 1.00 0.00 51 ASP A O 11
ATOM 8936 N N . ARG A 1 52 ? -18.870 -12.588 7.712 1.00 0.00 52 ARG A N 11
ATOM 8937 C CA . ARG A 1 52 ? -19.997 -12.844 6.824 1.00 0.00 52 ARG A CA 11
ATOM 8938 C C . ARG A 1 52 ? -20.788 -11.564 6.567 1.00 0.00 52 ARG A C 11
ATOM 8939 O O . ARG A 1 52 ? -21.584 -11.137 7.402 1.00 0.00 52 ARG A O 11
ATOM 8960 N N . GLU A 1 53 ? -20.561 -10.958 5.406 1.00 0.00 53 GLU A N 11
ATOM 8961 C CA . GLU A 1 53 ? -21.251 -9.727 5.040 1.00 0.00 53 GLU A CA 11
ATOM 8962 C C . GLU A 1 53 ? -22.386 -10.010 4.061 1.00 0.00 53 GLU A C 11
ATOM 8963 O O . GLU A 1 53 ? -22.252 -9.791 2.856 1.00 0.00 53 GLU A O 11
ATOM 8975 N N . LYS A 1 54 ? -23.505 -10.499 4.586 1.00 0.00 54 LYS A N 11
ATOM 8976 C CA . LYS A 1 54 ? -24.665 -10.812 3.760 1.00 0.00 54 LYS A CA 11
ATOM 8977 C C . LYS A 1 54 ? -25.924 -10.157 4.320 1.00 0.00 54 LYS A C 11
ATOM 8978 O O . LYS A 1 54 ? -26.698 -10.790 5.038 1.00 0.00 54 LYS A O 11
ATOM 8997 N N . ASP A 1 55 ? -26.122 -8.887 3.985 1.00 0.00 55 ASP A N 11
ATOM 8998 C CA . ASP A 1 55 ? -27.289 -8.146 4.452 1.00 0.00 55 ASP A CA 11
ATOM 8999 C C . ASP A 1 55 ? -28.240 -7.846 3.298 1.00 0.00 55 ASP A C 11
ATOM 9000 O O . ASP A 1 55 ? -29.427 -7.599 3.507 1.00 0.00 55 ASP A O 11
ATOM 9010 N N . GLY A 1 1 ? -15.210 43.421 2.015 1.00 0.00 1 GLY A N 12
ATOM 9011 C CA . GLY A 1 1 ? -14.315 42.409 2.546 1.00 0.00 1 GLY A CA 12
ATOM 9012 C C . GLY A 1 1 ? -14.161 41.225 1.612 1.00 0.00 1 GLY A C 12
ATOM 9013 O O . GLY A 1 1 ? -14.142 40.076 2.053 1.00 0.00 1 GLY A O 12
ATOM 9017 N N . SER A 1 2 ? -14.052 41.505 0.317 1.00 0.00 2 SER A N 12
ATOM 9018 C CA . SER A 1 2 ? -13.904 40.454 -0.683 1.00 0.00 2 SER A CA 12
ATOM 9019 C C . SER A 1 2 ? -12.909 39.396 -0.215 1.00 0.00 2 SER A C 12
ATOM 9020 O O . SER A 1 2 ? -11.708 39.650 -0.135 1.00 0.00 2 SER A O 12
ATOM 9028 N N . SER A 1 3 ? -13.420 38.207 0.092 1.00 0.00 3 SER A N 12
ATOM 9029 C CA . SER A 1 3 ? -12.578 37.111 0.556 1.00 0.00 3 SER A CA 12
ATOM 9030 C C . SER A 1 3 ? -13.054 35.780 -0.019 1.00 0.00 3 SER A C 12
ATOM 9031 O O . SER A 1 3 ? -14.231 35.434 0.081 1.00 0.00 3 SER A O 12
ATOM 9039 N N . GLY A 1 4 ? -12.130 35.038 -0.621 1.00 0.00 4 GLY A N 12
ATOM 9040 C CA . GLY A 1 4 ? -12.474 33.754 -1.203 1.00 0.00 4 GLY A CA 12
ATOM 9041 C C . GLY A 1 4 ? -11.464 32.675 -0.865 1.00 0.00 4 GLY A C 12
ATOM 9042 O O . GLY A 1 4 ? -10.353 32.971 -0.425 1.00 0.00 4 GLY A O 12
ATOM 9046 N N . SER A 1 5 ? -11.850 31.420 -1.070 1.00 0.00 5 SER A N 12
ATOM 9047 C CA . SER A 1 5 ? -10.972 30.293 -0.779 1.00 0.00 5 SER A CA 12
ATOM 9048 C C . SER A 1 5 ? -9.894 30.153 -1.850 1.00 0.00 5 SER A C 12
ATOM 9049 O O . SER A 1 5 ? -10.193 29.921 -3.021 1.00 0.00 5 SER A O 12
ATOM 9057 N N . SER A 1 6 ? -8.638 30.297 -1.438 1.00 0.00 6 SER A N 12
ATOM 9058 C CA . SER A 1 6 ? -7.514 30.191 -2.362 1.00 0.00 6 SER A CA 12
ATOM 9059 C C . SER A 1 6 ? -6.830 28.834 -2.231 1.00 0.00 6 SER A C 12
ATOM 9060 O O . SER A 1 6 ? -6.363 28.463 -1.156 1.00 0.00 6 SER A O 12
ATOM 9068 N N . GLY A 1 7 ? -6.774 28.097 -3.337 1.00 0.00 7 GLY A N 12
ATOM 9069 C CA . GLY A 1 7 ? -6.145 26.789 -3.326 1.00 0.00 7 GLY A CA 12
ATOM 9070 C C . GLY A 1 7 ? -4.668 26.859 -2.994 1.00 0.00 7 GLY A C 12
ATOM 9071 O O . GLY A 1 7 ? -4.025 27.886 -3.207 1.00 0.00 7 GLY A O 12
ATOM 9075 N N . GLY A 1 8 ? -4.129 25.763 -2.469 1.00 0.00 8 GLY A N 12
ATOM 9076 C CA . GLY A 1 8 ? -2.722 25.726 -2.113 1.00 0.00 8 GLY A CA 12
ATOM 9077 C C . GLY A 1 8 ? -2.164 24.317 -2.105 1.00 0.00 8 GLY A C 12
ATOM 9078 O O . GLY A 1 8 ? -1.081 24.066 -2.636 1.00 0.00 8 GLY A O 12
ATOM 9082 N N . THR A 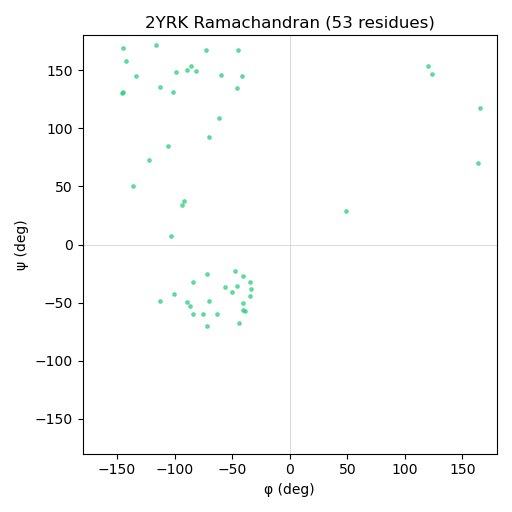1 9 ? -2.902 23.392 -1.500 1.00 0.00 9 THR A N 12
ATOM 9083 C CA . THR A 1 9 ? -2.473 22.001 -1.422 1.00 0.00 9 THR A CA 12
ATOM 9084 C C . THR A 1 9 ? -2.250 21.416 -2.811 1.00 0.00 9 THR A C 12
ATOM 9085 O O . THR A 1 9 ? -2.992 21.715 -3.748 1.00 0.00 9 THR A O 12
ATOM 9096 N N . ASP A 1 10 ? -1.225 20.581 -2.939 1.00 0.00 10 ASP A N 12
ATOM 9097 C CA . ASP A 1 10 ? -0.905 19.952 -4.215 1.00 0.00 10 ASP A CA 12
ATOM 9098 C C . ASP A 1 10 ? -1.763 18.711 -4.439 1.00 0.00 10 ASP A C 12
ATOM 9099 O O . ASP A 1 10 ? -1.433 17.623 -3.969 1.00 0.00 10 ASP A O 12
ATOM 9108 N N . GLY A 1 11 ? -2.866 18.883 -5.161 1.00 0.00 11 GLY A N 12
ATOM 9109 C CA . GLY A 1 11 ? -3.755 17.768 -5.433 1.00 0.00 11 GLY A CA 12
ATOM 9110 C C . GLY A 1 11 ? -4.036 16.935 -4.199 1.00 0.00 11 GLY A C 12
ATOM 9111 O O . GLY A 1 11 ? -4.854 17.310 -3.359 1.00 0.00 11 GLY A O 12
ATOM 9115 N N . THR A 1 12 ? -3.356 15.798 -4.087 1.00 0.00 12 THR A N 12
ATOM 9116 C CA . THR A 1 12 ? -3.538 14.907 -2.948 1.00 0.00 12 THR A CA 12
ATOM 9117 C C . THR A 1 12 ? -2.275 14.835 -2.099 1.00 0.00 12 THR A C 12
ATOM 9118 O O . THR A 1 12 ? -1.160 14.861 -2.622 1.00 0.00 12 THR A O 12
ATOM 9129 N N . LYS A 1 13 ? -2.454 14.744 -0.786 1.00 0.00 13 LYS A N 12
ATOM 9130 C CA . LYS A 1 13 ? -1.329 14.666 0.138 1.00 0.00 13 LYS A CA 12
ATOM 9131 C C . LYS A 1 13 ? -0.796 13.239 0.228 1.00 0.00 13 LYS A C 12
ATOM 9132 O O . LYS A 1 13 ? -1.553 12.268 0.236 1.00 0.00 13 LYS A O 12
ATOM 9151 N N . PRO A 1 14 ? 0.536 13.107 0.299 1.00 0.00 14 PRO A N 12
ATOM 9152 C CA . PRO A 1 14 ? 1.199 11.803 0.392 1.00 0.00 14 PRO A CA 12
ATOM 9153 C C . PRO A 1 14 ? 0.962 11.127 1.738 1.00 0.00 14 PRO A C 12
ATOM 9154 O O . PRO A 1 14 ? 1.703 11.352 2.694 1.00 0.00 14 PRO A O 12
ATOM 9165 N N . GLU A 1 15 ? -0.075 10.298 1.805 1.00 0.00 15 GLU A N 12
ATOM 9166 C CA . GLU A 1 15 ? -0.409 9.590 3.035 1.00 0.00 15 GLU A CA 12
ATOM 9167 C C . GLU A 1 15 ? -1.135 8.283 2.731 1.00 0.00 15 GLU A C 12
ATOM 9168 O O . GLU A 1 15 ? -1.535 8.031 1.594 1.00 0.00 15 GLU A O 12
ATOM 9180 N N . CYS A 1 16 ? -1.301 7.453 3.755 1.00 0.00 16 CYS A N 12
ATOM 9181 C CA . CYS A 1 16 ? -1.978 6.171 3.600 1.00 0.00 16 CYS A CA 12
ATOM 9182 C C . CYS A 1 16 ? -3.119 6.033 4.604 1.00 0.00 16 CYS A C 12
ATOM 9183 O O . CYS A 1 16 ? -2.936 5.500 5.699 1.00 0.00 16 CYS A O 12
ATOM 9190 N N . THR A 1 17 ? -4.297 6.515 4.223 1.00 0.00 17 THR A N 12
ATOM 9191 C CA . THR A 1 17 ? -5.467 6.447 5.089 1.00 0.00 17 THR A CA 12
ATOM 9192 C C . THR A 1 17 ? -5.792 5.005 5.461 1.00 0.00 17 THR A C 12
ATOM 9193 O O . THR A 1 17 ? -6.581 4.751 6.372 1.00 0.00 17 THR A O 12
ATOM 9204 N N . LEU A 1 18 ? -5.180 4.063 4.752 1.00 0.00 18 LEU A N 12
ATOM 9205 C CA . LEU A 1 18 ? -5.403 2.645 5.008 1.00 0.00 18 LEU A CA 12
ATOM 9206 C C . LEU A 1 18 ? -4.510 2.149 6.141 1.00 0.00 18 LEU A C 12
ATOM 9207 O O . LEU A 1 18 ? -4.970 1.459 7.052 1.00 0.00 18 LEU A O 12
ATOM 9223 N N . CYS A 1 19 ? -3.232 2.508 6.081 1.00 0.00 19 CYS A N 12
ATOM 9224 C CA . CYS A 1 19 ? -2.274 2.102 7.101 1.00 0.00 19 CYS A CA 12
ATOM 9225 C C . CYS A 1 19 ? -2.004 3.242 8.079 1.00 0.00 19 CYS A C 12
ATOM 9226 O O . CYS A 1 19 ? -1.171 3.121 8.976 1.00 0.00 19 CYS A O 12
ATOM 9233 N N . GLY A 1 20 ? -2.716 4.351 7.897 1.00 0.00 20 GLY A N 12
ATOM 9234 C CA . GLY A 1 20 ? -2.539 5.497 8.770 1.00 0.00 20 GLY A CA 12
ATOM 9235 C C . GLY A 1 20 ? -1.104 5.985 8.802 1.00 0.00 20 GLY A C 12
ATOM 9236 O O . GLY A 1 20 ? -0.667 6.584 9.784 1.00 0.00 20 GLY A O 12
ATOM 9240 N N . VAL A 1 21 ? -0.368 5.726 7.726 1.00 0.00 21 VAL A N 12
ATOM 9241 C CA . VAL A 1 21 ? 1.026 6.143 7.635 1.00 0.00 21 VAL A CA 12
ATOM 9242 C C . VAL A 1 21 ? 1.191 7.300 6.656 1.00 0.00 21 VAL A C 12
ATOM 9243 O O . VAL A 1 21 ? 1.211 7.102 5.441 1.00 0.00 21 VAL A O 12
ATOM 9256 N N . LYS A 1 22 ? 1.310 8.510 7.193 1.00 0.00 22 LYS A N 12
ATOM 9257 C CA . LYS A 1 22 ? 1.476 9.700 6.368 1.00 0.00 22 LYS A CA 12
ATOM 9258 C C . LYS A 1 22 ? 2.910 9.816 5.861 1.00 0.00 22 LYS A C 12
ATOM 9259 O O . LYS A 1 22 ? 3.808 10.224 6.598 1.00 0.00 22 LYS A O 12
ATOM 9278 N N . TYR A 1 23 ? 3.117 9.455 4.600 1.00 0.00 23 TYR A N 12
ATOM 9279 C CA . TYR A 1 23 ? 4.442 9.517 3.995 1.00 0.00 23 TYR A CA 12
ATOM 9280 C C . TYR A 1 23 ? 5.062 10.899 4.182 1.00 0.00 23 TYR A C 12
ATOM 9281 O O . TYR A 1 23 ? 4.357 11.883 4.405 1.00 0.00 23 TYR A O 12
ATOM 9299 N N . SER A 1 24 ? 6.386 10.964 4.088 1.00 0.00 24 SER A N 12
ATOM 9300 C CA . SER A 1 24 ? 7.103 12.223 4.250 1.00 0.00 24 SER A CA 12
ATOM 9301 C C . SER A 1 24 ? 7.365 12.877 2.896 1.00 0.00 24 SER A C 12
ATOM 9302 O O . SER A 1 24 ? 7.500 12.195 1.881 1.00 0.00 24 SER A O 12
ATOM 9310 N N . ALA A 1 25 ? 7.434 14.204 2.891 1.00 0.00 25 ALA A N 12
ATOM 9311 C CA . ALA A 1 25 ? 7.680 14.952 1.664 1.00 0.00 25 ALA A CA 12
ATOM 9312 C C . ALA A 1 25 ? 8.609 14.183 0.730 1.00 0.00 25 ALA A C 12
ATOM 9313 O O . ALA A 1 25 ? 8.436 14.205 -0.488 1.00 0.00 25 ALA A O 12
ATOM 9320 N N . ARG A 1 26 ? 9.594 13.505 1.310 1.00 0.00 26 ARG A N 12
ATOM 9321 C CA . ARG A 1 26 ? 10.551 12.731 0.528 1.00 0.00 26 ARG A CA 12
ATOM 9322 C C . ARG A 1 26 ? 9.926 11.428 0.039 1.00 0.00 26 ARG A C 12
ATOM 9323 O O . ARG A 1 26 ? 9.901 11.151 -1.161 1.00 0.00 26 ARG A O 12
ATOM 9344 N N . LEU A 1 27 ? 9.422 10.631 0.975 1.00 0.00 27 LEU A N 12
ATOM 9345 C CA . LEU A 1 27 ? 8.797 9.356 0.639 1.00 0.00 27 LEU A CA 12
ATOM 9346 C C . LEU A 1 27 ? 7.714 9.543 -0.419 1.00 0.00 27 LEU A C 12
ATOM 9347 O O . LEU A 1 27 ? 7.282 10.664 -0.689 1.00 0.00 27 LEU A O 12
ATOM 9363 N N . SER A 1 28 ? 7.277 8.437 -1.013 1.00 0.00 28 SER A N 12
ATOM 9364 C CA . SER A 1 28 ? 6.245 8.479 -2.043 1.00 0.00 28 SER A CA 12
ATOM 9365 C C . SER A 1 28 ? 5.282 7.305 -1.893 1.00 0.00 28 SER A C 12
ATOM 9366 O O . SER A 1 28 ? 5.648 6.248 -1.379 1.00 0.00 28 SER A O 12
ATOM 9374 N N . ILE A 1 29 ? 4.048 7.500 -2.347 1.00 0.00 29 ILE A N 12
ATOM 9375 C CA . ILE A 1 29 ? 3.031 6.459 -2.265 1.00 0.00 29 ILE A CA 12
ATOM 9376 C C . ILE A 1 29 ? 3.588 5.111 -2.711 1.00 0.00 29 ILE A C 12
ATOM 9377 O O . ILE A 1 29 ? 3.351 4.087 -2.069 1.00 0.00 29 ILE A O 12
ATOM 9393 N N . ARG A 1 30 ? 4.331 5.119 -3.813 1.00 0.00 30 ARG A N 12
ATOM 9394 C CA . ARG A 1 30 ? 4.922 3.897 -4.344 1.00 0.00 30 ARG A CA 12
ATOM 9395 C C . ARG A 1 30 ? 5.853 3.254 -3.321 1.00 0.00 30 ARG A C 12
ATOM 9396 O O . ARG A 1 30 ? 5.615 2.133 -2.869 1.00 0.00 30 ARG A O 12
ATOM 9417 N N . ASP A 1 31 ? 6.912 3.969 -2.960 1.00 0.00 31 ASP A N 12
ATOM 9418 C CA . ASP A 1 31 ? 7.879 3.469 -1.989 1.00 0.00 31 ASP A CA 12
ATOM 9419 C C . ASP A 1 31 ? 7.173 2.789 -0.820 1.00 0.00 31 ASP A C 12
ATOM 9420 O O . ASP A 1 31 ? 7.646 1.780 -0.297 1.00 0.00 31 ASP A O 12
ATOM 9429 N N . HIS A 1 32 ? 6.038 3.350 -0.414 1.00 0.00 32 HIS A N 12
ATOM 9430 C CA . HIS A 1 32 ? 5.267 2.798 0.694 1.00 0.00 32 HIS A CA 12
ATOM 9431 C C . HIS A 1 32 ? 4.667 1.446 0.319 1.00 0.00 32 HIS A C 12
ATOM 9432 O O . HIS A 1 32 ? 5.083 0.408 0.835 1.00 0.00 32 HIS A O 12
ATOM 9446 N N . ILE A 1 33 ? 3.690 1.467 -0.580 1.00 0.00 33 ILE A N 12
ATOM 9447 C CA . ILE A 1 33 ? 3.034 0.243 -1.024 1.00 0.00 33 ILE A CA 12
ATOM 9448 C C . ILE A 1 33 ? 4.057 -0.835 -1.366 1.00 0.00 33 ILE A C 12
ATOM 9449 O O . ILE A 1 33 ? 3.747 -2.026 -1.354 1.00 0.00 33 ILE A O 12
ATOM 9465 N N . PHE A 1 34 ? 5.279 -0.409 -1.668 1.00 0.00 34 PHE A N 12
ATOM 9466 C CA . PHE A 1 34 ? 6.349 -1.338 -2.013 1.00 0.00 34 PHE A CA 12
ATOM 9467 C C . PHE A 1 34 ? 7.166 -1.708 -0.778 1.00 0.00 34 PHE A C 12
ATOM 9468 O O . PHE A 1 34 ? 8.372 -1.939 -0.865 1.00 0.00 34 PHE A O 12
ATOM 9485 N N . SER A 1 35 ? 6.500 -1.762 0.371 1.00 0.00 35 SER A N 12
ATOM 9486 C CA . SER A 1 35 ? 7.164 -2.100 1.624 1.00 0.00 35 SER A CA 12
ATOM 9487 C C . SER A 1 35 ? 6.314 -3.063 2.447 1.00 0.00 35 SER A C 12
ATOM 9488 O O . SER A 1 35 ? 5.139 -2.805 2.708 1.00 0.00 35 SER A O 12
ATOM 9496 N N . LYS A 1 36 ? 6.917 -4.175 2.854 1.00 0.00 36 LYS A N 12
ATOM 9497 C CA . LYS A 1 36 ? 6.219 -5.178 3.649 1.00 0.00 36 LYS A CA 12
ATOM 9498 C C . LYS A 1 36 ? 5.216 -4.522 4.593 1.00 0.00 36 LYS A C 12
ATOM 9499 O O . LYS A 1 36 ? 4.053 -4.920 4.651 1.00 0.00 36 LYS A O 12
ATOM 9518 N N . GLN A 1 37 ? 5.675 -3.516 5.330 1.00 0.00 37 GLN A N 12
ATOM 9519 C CA . GLN A 1 37 ? 4.817 -2.805 6.271 1.00 0.00 37 GLN A CA 12
ATOM 9520 C C . GLN A 1 37 ? 3.426 -2.590 5.684 1.00 0.00 37 GLN A C 12
ATOM 9521 O O . GLN A 1 37 ? 2.423 -2.995 6.272 1.00 0.00 37 GLN A O 12
ATOM 9535 N N . HIS A 1 38 ? 3.373 -1.950 4.520 1.00 0.00 38 HIS A N 12
ATOM 9536 C CA . HIS A 1 38 ? 2.104 -1.682 3.852 1.00 0.00 38 HIS A CA 12
ATOM 9537 C C . HIS A 1 38 ? 1.482 -2.973 3.327 1.00 0.00 38 HIS A C 12
ATOM 9538 O O . HIS A 1 38 ? 0.278 -3.193 3.464 1.00 0.00 38 HIS A O 12
ATOM 9552 N N . ILE A 1 39 ? 2.310 -3.821 2.727 1.00 0.00 39 ILE A N 12
ATOM 9553 C CA . ILE A 1 39 ? 1.841 -5.089 2.183 1.00 0.00 39 ILE A CA 12
ATOM 9554 C C . ILE A 1 39 ? 0.909 -5.796 3.161 1.00 0.00 39 ILE A C 12
ATOM 9555 O O . ILE A 1 39 ? -0.228 -6.126 2.823 1.00 0.00 39 ILE A O 12
ATOM 9571 N N . SER A 1 40 ? 1.398 -6.025 4.376 1.00 0.00 40 SER A N 12
ATOM 9572 C CA . SER A 1 40 ? 0.610 -6.695 5.404 1.00 0.00 40 SER A CA 12
ATOM 9573 C C . SER A 1 40 ? -0.791 -6.097 5.490 1.00 0.00 40 SER A C 12
ATOM 9574 O O . SER A 1 40 ? -1.790 -6.805 5.362 1.00 0.00 40 SER A O 12
ATOM 9582 N N . LYS A 1 41 ? -0.856 -4.788 5.707 1.00 0.00 41 LYS A N 12
ATOM 9583 C CA . LYS A 1 41 ? -2.133 -4.092 5.809 1.00 0.00 41 LYS A CA 12
ATOM 9584 C C . LYS A 1 41 ? -3.044 -4.451 4.639 1.00 0.00 41 LYS A C 12
ATOM 9585 O O . LYS A 1 41 ? -4.258 -4.578 4.801 1.00 0.00 41 LYS A O 12
ATOM 9604 N N . VAL A 1 42 ? -2.450 -4.616 3.461 1.00 0.00 42 VAL A N 12
ATOM 9605 C CA . VAL A 1 42 ? -3.208 -4.964 2.265 1.00 0.00 42 VAL A CA 12
ATOM 9606 C C . VAL A 1 42 ? -3.698 -6.406 2.325 1.00 0.00 42 VAL A C 12
ATOM 9607 O O . VAL A 1 42 ? -4.750 -6.738 1.779 1.00 0.00 42 VAL A O 12
ATOM 9620 N N . ARG A 1 43 ? -2.929 -7.259 2.993 1.00 0.00 43 ARG A N 12
ATOM 9621 C CA . ARG A 1 43 ? -3.284 -8.667 3.123 1.00 0.00 43 ARG A CA 12
ATOM 9622 C C . ARG A 1 43 ? -4.311 -8.868 4.234 1.00 0.00 43 ARG A C 12
ATOM 9623 O O . ARG A 1 43 ? -5.104 -9.808 4.196 1.00 0.00 43 ARG A O 12
ATOM 9644 N N . GLU A 1 44 ? -4.288 -7.978 5.222 1.00 0.00 44 GLU A N 12
ATOM 9645 C CA . GLU A 1 44 ? -5.216 -8.059 6.343 1.00 0.00 44 GLU A CA 12
ATOM 9646 C C . GLU A 1 44 ? -6.521 -7.336 6.023 1.00 0.00 44 GLU A C 12
ATOM 9647 O O . GLU A 1 44 ? -7.609 -7.891 6.185 1.00 0.00 44 GLU A O 12
ATOM 9659 N N . THR A 1 45 ? -6.406 -6.092 5.568 1.00 0.00 45 THR A N 12
ATOM 9660 C CA . THR A 1 45 ? -7.574 -5.292 5.227 1.00 0.00 45 THR A CA 12
ATOM 9661 C C . THR A 1 45 ? -8.664 -6.151 4.596 1.00 0.00 45 THR A C 12
ATOM 9662 O O . THR A 1 45 ? -9.854 -5.889 4.772 1.00 0.00 45 THR A O 12
ATOM 9673 N N . VAL A 1 46 ? -8.251 -7.178 3.862 1.00 0.00 46 VAL A N 12
ATOM 9674 C CA . VAL A 1 46 ? -9.193 -8.078 3.206 1.00 0.00 46 VAL A CA 12
ATOM 9675 C C . VAL A 1 46 ? -9.067 -9.497 3.750 1.00 0.00 46 VAL A C 12
ATOM 9676 O O . VAL A 1 46 ? -10.062 -10.201 3.913 1.00 0.00 46 VAL A O 12
ATOM 9689 N N . GLY A 1 47 ? -7.834 -9.910 4.030 1.00 0.00 47 GLY A N 12
ATOM 9690 C CA . GLY A 1 47 ? -7.600 -11.243 4.553 1.00 0.00 47 GLY A CA 12
ATOM 9691 C C . GLY A 1 47 ? -7.850 -11.333 6.046 1.00 0.00 47 GLY A C 12
ATOM 9692 O O . GLY A 1 47 ? -6.915 -11.492 6.830 1.00 0.00 47 GLY A O 12
ATOM 9696 N N . SER A 1 48 ? -9.115 -11.229 6.439 1.00 0.00 48 SER A N 12
ATOM 9697 C CA . SER A 1 48 ? -9.485 -11.293 7.848 1.00 0.00 48 SER A CA 12
ATOM 9698 C C . SER A 1 48 ? -10.347 -12.521 8.128 1.00 0.00 48 SER A C 12
ATOM 9699 O O . SER A 1 48 ? -10.115 -13.247 9.095 1.00 0.00 48 SER A O 12
ATOM 9707 N N . GLN A 1 49 ? -11.340 -12.746 7.275 1.00 0.00 49 GLN A N 12
ATOM 9708 C CA . GLN A 1 49 ? -12.237 -13.885 7.431 1.00 0.00 49 GLN A CA 12
ATOM 9709 C C . GLN A 1 49 ? -11.456 -15.195 7.446 1.00 0.00 49 GLN A C 12
ATOM 9710 O O . GLN A 1 49 ? -11.108 -15.734 6.395 1.00 0.00 49 GLN A O 12
ATOM 9724 N N . LEU A 1 50 ? -11.184 -15.701 8.643 1.00 0.00 50 LEU A N 12
ATOM 9725 C CA . LEU A 1 50 ? -10.443 -16.948 8.796 1.00 0.00 50 LEU A CA 12
ATOM 9726 C C . LEU A 1 50 ? -10.989 -18.024 7.862 1.00 0.00 50 LEU A C 12
ATOM 9727 O O . LEU A 1 50 ? -12.199 -18.237 7.786 1.00 0.00 50 LEU A O 12
ATOM 9743 N N . ASP A 1 51 ? -10.089 -18.699 7.156 1.00 0.00 51 ASP A N 12
ATOM 9744 C CA . ASP A 1 51 ? -10.480 -19.755 6.229 1.00 0.00 51 ASP A CA 12
ATOM 9745 C C . ASP A 1 51 ? -10.175 -21.131 6.814 1.00 0.00 51 ASP A C 12
ATOM 9746 O O . ASP A 1 51 ? -9.138 -21.332 7.446 1.00 0.00 51 ASP A O 12
ATOM 9755 N N . ARG A 1 52 ? -11.086 -22.074 6.598 1.00 0.00 52 ARG A N 12
ATOM 9756 C CA . ARG A 1 52 ? -10.916 -23.430 7.106 1.00 0.00 52 ARG A CA 12
ATOM 9757 C C . ARG A 1 52 ? -11.017 -24.450 5.975 1.00 0.00 52 ARG A C 12
ATOM 9758 O O . ARG A 1 52 ? -11.508 -24.141 4.890 1.00 0.00 52 ARG A O 12
ATOM 9779 N N . GLU A 1 53 ? -10.548 -25.666 6.238 1.00 0.00 53 GLU A N 12
ATOM 9780 C CA . GLU A 1 53 ? -10.585 -26.731 5.242 1.00 0.00 53 GLU A CA 12
ATOM 9781 C C . GLU A 1 53 ? -11.125 -28.023 5.847 1.00 0.00 53 GLU A C 12
ATOM 9782 O O . GLU A 1 53 ? -11.409 -28.092 7.043 1.00 0.00 53 GLU A O 12
ATOM 9794 N N . LYS A 1 54 ? -11.266 -29.047 5.012 1.00 0.00 54 LYS A N 12
ATOM 9795 C CA . LYS A 1 54 ? -11.771 -30.338 5.461 1.00 0.00 54 LYS A CA 12
ATOM 9796 C C . LYS A 1 54 ? -10.845 -30.951 6.507 1.00 0.00 54 LYS A C 12
ATOM 9797 O O . LYS A 1 54 ? -9.644 -31.094 6.278 1.00 0.00 54 LYS A O 12
ATOM 9816 N N . ASP A 1 55 ? -11.411 -31.311 7.654 1.00 0.00 55 ASP A N 12
ATOM 9817 C CA . ASP A 1 55 ? -10.635 -31.911 8.734 1.00 0.00 55 ASP A CA 12
ATOM 9818 C C . ASP A 1 55 ? -9.762 -33.046 8.210 1.00 0.00 55 ASP A C 12
ATOM 9819 O O . ASP A 1 55 ? -10.183 -34.202 8.178 1.00 0.00 55 ASP A O 12
ATOM 9829 N N . GLY A 1 1 ? -15.626 16.997 28.290 1.00 0.00 1 GLY A N 13
ATOM 9830 C CA . GLY A 1 1 ? -15.273 17.638 27.037 1.00 0.00 1 GLY A CA 13
ATOM 9831 C C . GLY A 1 1 ? -16.024 18.937 26.819 1.00 0.00 1 GLY A C 13
ATOM 9832 O O . GLY A 1 1 ? -15.509 20.016 27.110 1.00 0.00 1 GLY A O 13
ATOM 9836 N N . SER A 1 2 ? -17.245 18.834 26.303 1.00 0.00 2 SER A N 13
ATOM 9837 C CA . SER A 1 2 ? -18.066 20.010 26.041 1.00 0.00 2 SER A CA 13
ATOM 9838 C C . SER A 1 2 ? -17.374 20.947 25.055 1.00 0.00 2 SER A C 13
ATOM 9839 O O . SER A 1 2 ? -17.385 22.165 25.228 1.00 0.00 2 SER A O 13
ATOM 9847 N N . SER A 1 3 ? -16.772 20.368 24.021 1.00 0.00 3 SER A N 13
ATOM 9848 C CA . SER A 1 3 ? -16.071 21.149 23.009 1.00 0.00 3 SER A CA 13
ATOM 9849 C C . SER A 1 3 ? -16.260 20.539 21.624 1.00 0.00 3 SER A C 13
ATOM 9850 O O . SER A 1 3 ? -16.464 19.333 21.487 1.00 0.00 3 SER A O 13
ATOM 9858 N N . GLY A 1 4 ? -16.192 21.382 20.598 1.00 0.00 4 GLY A N 13
ATOM 9859 C CA . GLY A 1 4 ? -16.359 20.908 19.236 1.00 0.00 4 GLY A CA 13
ATOM 9860 C C . GLY A 1 4 ? -15.034 20.669 18.540 1.00 0.00 4 GLY A C 13
ATOM 9861 O O . GLY A 1 4 ? -13.975 20.996 19.076 1.00 0.00 4 GLY A O 13
ATOM 9865 N N . SER A 1 5 ? -15.092 20.094 17.343 1.00 0.00 5 SER A N 13
ATOM 9866 C CA . SER A 1 5 ? -13.886 19.805 16.575 1.00 0.00 5 SER A CA 13
ATOM 9867 C C . SER A 1 5 ? -13.502 20.994 15.700 1.00 0.00 5 SER A C 13
ATOM 9868 O O . SER A 1 5 ? -12.337 21.388 15.645 1.00 0.00 5 SER A O 13
ATOM 9876 N N . SER A 1 6 ? -14.490 21.562 15.016 1.00 0.00 6 SER A N 13
ATOM 9877 C CA . SER A 1 6 ? -14.256 22.704 14.140 1.00 0.00 6 SER A CA 13
ATOM 9878 C C . SER A 1 6 ? -13.008 22.489 13.289 1.00 0.00 6 SER A C 13
ATOM 9879 O O . SER A 1 6 ? -12.204 23.402 13.106 1.00 0.00 6 SER A O 13
ATOM 9887 N N . GLY A 1 7 ? -12.854 21.274 12.771 1.00 0.00 7 GLY A N 13
ATOM 9888 C CA . GLY A 1 7 ? -11.702 20.960 11.946 1.00 0.00 7 GLY A CA 13
ATOM 9889 C C . GLY A 1 7 ? -12.064 20.798 10.483 1.00 0.00 7 GLY A C 13
ATOM 9890 O O . GLY A 1 7 ? -13.124 21.244 10.045 1.00 0.00 7 GLY A O 13
ATOM 9894 N N . GLY A 1 8 ? -11.180 20.159 9.723 1.00 0.00 8 GLY A N 13
ATOM 9895 C CA . GLY A 1 8 ? -11.429 19.952 8.309 1.00 0.00 8 GLY A CA 13
ATOM 9896 C C . GLY A 1 8 ? -10.281 20.430 7.442 1.00 0.00 8 GLY A C 13
ATOM 9897 O O . GLY A 1 8 ? -9.992 21.626 7.384 1.00 0.00 8 GLY A O 13
ATOM 9901 N N . THR A 1 9 ? -9.622 19.494 6.766 1.00 0.00 9 THR A N 13
ATOM 9902 C CA . THR A 1 9 ? -8.497 19.826 5.901 1.00 0.00 9 THR A CA 13
ATOM 9903 C C . THR A 1 9 ? -8.903 19.788 4.432 1.00 0.00 9 THR A C 13
ATOM 9904 O O . THR A 1 9 ? -9.099 18.715 3.860 1.00 0.00 9 THR A O 13
ATOM 9915 N N . ASP A 1 10 ? -9.027 20.964 3.827 1.00 0.00 10 ASP A N 13
ATOM 9916 C CA . ASP A 1 10 ? -9.409 21.065 2.423 1.00 0.00 10 ASP A CA 13
ATOM 9917 C C . ASP A 1 10 ? -8.192 20.905 1.516 1.00 0.00 10 ASP A C 13
ATOM 9918 O O . ASP A 1 10 ? -8.012 21.662 0.563 1.00 0.00 10 ASP A O 13
ATOM 9927 N N . GLY A 1 11 ? -7.359 19.914 1.821 1.00 0.00 11 GLY A N 13
ATOM 9928 C CA . GLY A 1 11 ? -6.170 19.674 1.025 1.00 0.00 11 GLY A CA 13
ATOM 9929 C C . GLY A 1 11 ? -5.810 18.203 0.949 1.00 0.00 11 GLY A C 13
ATOM 9930 O O . GLY A 1 11 ? -6.326 17.389 1.717 1.00 0.00 11 GLY A O 13
ATOM 9934 N N . THR A 1 12 ? -4.924 17.859 0.020 1.00 0.00 12 THR A N 13
ATOM 9935 C CA . THR A 1 12 ? -4.498 16.477 -0.155 1.00 0.00 12 THR A CA 13
ATOM 9936 C C . THR A 1 12 ? -3.012 16.316 0.146 1.00 0.00 12 THR A C 13
ATOM 9937 O O . THR A 1 12 ? -2.188 17.116 -0.298 1.00 0.00 12 THR A O 13
ATOM 9948 N N . LYS A 1 13 ? -2.676 15.278 0.904 1.00 0.00 13 LYS A N 13
ATOM 9949 C CA . LYS A 1 13 ? -1.288 15.011 1.264 1.00 0.00 13 LYS A CA 13
ATOM 9950 C C . LYS A 1 13 ? -0.945 13.540 1.052 1.00 0.00 13 LYS A C 13
ATOM 9951 O O . LYS A 1 13 ? -1.810 12.664 1.086 1.00 0.00 13 LYS A O 13
ATOM 9970 N N . PRO A 1 14 ? 0.348 13.259 0.829 1.00 0.00 14 PRO A N 13
ATOM 9971 C CA . PRO A 1 14 ? 0.835 11.894 0.609 1.00 0.00 14 PRO A CA 13
ATOM 9972 C C . PRO A 1 14 ? 0.767 11.044 1.873 1.00 0.00 14 PRO A C 13
ATOM 9973 O O . PRO A 1 14 ? 1.699 11.037 2.678 1.00 0.00 14 PRO A O 13
ATOM 9984 N N . GLU A 1 15 ? -0.340 10.328 2.042 1.00 0.00 15 GLU A N 13
ATOM 9985 C CA . GLU A 1 15 ? -0.528 9.475 3.209 1.00 0.00 15 GLU A CA 13
ATOM 9986 C C . GLU A 1 15 ? -1.249 8.185 2.830 1.00 0.00 15 GLU A C 13
ATOM 9987 O O . GLU A 1 15 ? -1.619 7.984 1.673 1.00 0.00 15 GLU A O 13
ATOM 9999 N N . CYS A 1 16 ? -1.444 7.312 3.813 1.00 0.00 16 CYS A N 13
ATOM 10000 C CA . CYS A 1 16 ? -2.119 6.041 3.585 1.00 0.00 16 CYS A CA 13
ATOM 10001 C C . CYS A 1 16 ? -3.222 5.817 4.616 1.00 0.00 16 CYS A C 13
ATOM 10002 O O . CYS A 1 16 ? -3.016 5.144 5.626 1.00 0.00 16 CYS A O 13
ATOM 10009 N N . THR A 1 17 ? -4.394 6.386 4.354 1.00 0.00 17 THR A N 13
ATOM 10010 C CA . THR A 1 17 ? -5.529 6.251 5.258 1.00 0.00 17 THR A CA 13
ATOM 10011 C C . THR A 1 17 ? -5.797 4.787 5.589 1.00 0.00 17 THR A C 13
ATOM 10012 O O . THR A 1 17 ? -6.504 4.475 6.548 1.00 0.00 17 THR A O 13
ATOM 10023 N N . LEU A 1 18 ? -5.228 3.891 4.789 1.00 0.00 18 LEU A N 13
ATOM 10024 C CA . LEU A 1 18 ? -5.405 2.458 4.998 1.00 0.00 18 LEU A CA 13
ATOM 10025 C C . LEU A 1 18 ? -4.435 1.938 6.054 1.00 0.00 18 LEU A C 13
ATOM 10026 O O . LEU A 1 18 ? -4.822 1.192 6.954 1.00 0.00 18 LEU A O 13
ATOM 10042 N N . CYS A 1 19 ? -3.173 2.338 5.940 1.00 0.00 19 CYS A N 13
ATOM 10043 C CA . CYS A 1 19 ? -2.148 1.914 6.885 1.00 0.00 19 CYS A CA 13
ATOM 10044 C C . CYS A 1 19 ? -1.851 3.018 7.897 1.00 0.00 19 CYS A C 13
ATOM 10045 O O . CYS A 1 19 ? -0.959 2.884 8.734 1.00 0.00 19 CYS A O 13
ATOM 10052 N N . GLY A 1 20 ? -2.607 4.108 7.813 1.00 0.00 20 GLY A N 13
ATOM 10053 C CA . GLY A 1 20 ? -2.410 5.219 8.726 1.00 0.00 20 GLY A CA 13
ATOM 10054 C C . GLY A 1 20 ? -0.981 5.724 8.725 1.00 0.00 20 GLY A C 13
ATOM 10055 O O . GLY A 1 20 ? -0.511 6.280 9.718 1.00 0.00 20 GLY A O 13
ATOM 10059 N N . VAL A 1 21 ? -0.286 5.529 7.609 1.00 0.00 21 VAL A N 13
ATOM 10060 C CA . VAL A 1 21 ? 1.098 5.968 7.483 1.00 0.00 21 VAL A CA 13
ATOM 10061 C C . VAL A 1 21 ? 1.211 7.170 6.552 1.00 0.00 21 VAL A C 13
ATOM 10062 O O . VAL A 1 21 ? 1.083 7.041 5.335 1.00 0.00 21 VAL A O 13
ATOM 10075 N N . LYS A 1 22 ? 1.452 8.341 7.133 1.00 0.00 22 LYS A N 13
ATOM 10076 C CA . LYS A 1 22 ? 1.585 9.568 6.356 1.00 0.00 22 LYS A CA 13
ATOM 10077 C C . LYS A 1 22 ? 3.001 9.716 5.811 1.00 0.00 22 LYS A C 13
ATOM 10078 O O . LYS A 1 22 ? 3.940 9.988 6.560 1.00 0.00 22 LYS A O 13
ATOM 10097 N N . TYR A 1 23 ? 3.148 9.538 4.503 1.00 0.00 23 TYR A N 13
ATOM 10098 C CA . TYR A 1 23 ? 4.451 9.651 3.858 1.00 0.00 23 TYR A CA 13
ATOM 10099 C C . TYR A 1 23 ? 5.040 11.044 4.060 1.00 0.00 23 TYR A C 13
ATOM 10100 O O . TYR A 1 23 ? 4.314 12.008 4.304 1.00 0.00 23 TYR A O 13
ATOM 10118 N N . SER A 1 24 ? 6.361 11.142 3.956 1.00 0.00 24 SER A N 13
ATOM 10119 C CA . SER A 1 24 ? 7.050 12.415 4.130 1.00 0.00 24 SER A CA 13
ATOM 10120 C C . SER A 1 24 ? 7.287 13.093 2.784 1.00 0.00 24 SER A C 13
ATOM 10121 O O . SER A 1 24 ? 7.340 12.434 1.745 1.00 0.00 24 SER A O 13
ATOM 10129 N N . ALA A 1 25 ? 7.429 14.414 2.810 1.00 0.00 25 ALA A N 13
ATOM 10130 C CA . ALA A 1 25 ? 7.662 15.182 1.594 1.00 0.00 25 ALA A CA 13
ATOM 10131 C C . ALA A 1 25 ? 8.504 14.391 0.598 1.00 0.00 25 ALA A C 13
ATOM 10132 O O . ALA A 1 25 ? 8.272 14.449 -0.609 1.00 0.00 25 ALA A O 13
ATOM 10139 N N . ARG A 1 26 ? 9.483 13.655 1.113 1.00 0.00 26 ARG A N 13
ATOM 10140 C CA . ARG A 1 26 ? 10.361 12.854 0.268 1.00 0.00 26 ARG A CA 13
ATOM 10141 C C . ARG A 1 26 ? 9.670 11.565 -0.167 1.00 0.00 26 ARG A C 13
ATOM 10142 O O . ARG A 1 26 ? 9.427 11.348 -1.355 1.00 0.00 26 ARG A O 13
ATOM 10163 N N . LEU A 1 27 ? 9.356 10.712 0.802 1.00 0.00 27 LEU A N 13
ATOM 10164 C CA . LEU A 1 27 ? 8.694 9.443 0.520 1.00 0.00 27 LEU A CA 13
ATOM 10165 C C . LEU A 1 27 ? 7.609 9.619 -0.538 1.00 0.00 27 LEU A C 13
ATOM 10166 O O . LEU A 1 27 ? 7.127 10.728 -0.769 1.00 0.00 27 LEU A O 13
ATOM 10182 N N . SER A 1 28 ? 7.228 8.517 -1.176 1.00 0.00 28 SER A N 13
ATOM 10183 C CA . SER A 1 28 ? 6.201 8.550 -2.211 1.00 0.00 28 SER A CA 13
ATOM 10184 C C . SER A 1 28 ? 5.273 7.345 -2.093 1.00 0.00 28 SER A C 13
ATOM 10185 O O . SER A 1 28 ? 5.656 6.303 -1.560 1.00 0.00 28 SER A O 13
ATOM 10193 N N . ILE A 1 29 ? 4.051 7.495 -2.594 1.00 0.00 29 ILE A N 13
ATOM 10194 C CA . ILE A 1 29 ? 3.069 6.420 -2.546 1.00 0.00 29 ILE A CA 13
ATOM 10195 C C . ILE A 1 29 ? 3.699 5.082 -2.920 1.00 0.00 29 ILE A C 13
ATOM 10196 O O . ILE A 1 29 ? 3.443 4.063 -2.279 1.00 0.00 29 ILE A O 13
ATOM 10212 N N . ARG A 1 30 ? 4.525 5.094 -3.961 1.00 0.00 30 ARG A N 13
ATOM 10213 C CA . ARG A 1 30 ? 5.193 3.882 -4.420 1.00 0.00 30 ARG A CA 13
ATOM 10214 C C . ARG A 1 30 ? 6.088 3.307 -3.326 1.00 0.00 30 ARG A C 13
ATOM 10215 O O . ARG A 1 30 ? 5.843 2.210 -2.823 1.00 0.00 30 ARG A O 13
ATOM 10236 N N . ASP A 1 31 ? 7.124 4.053 -2.963 1.00 0.00 31 ASP A N 13
ATOM 10237 C CA . ASP A 1 31 ? 8.055 3.618 -1.929 1.00 0.00 31 ASP A CA 13
ATOM 10238 C C . ASP A 1 31 ? 7.313 2.953 -0.774 1.00 0.00 31 ASP A C 13
ATOM 10239 O O . ASP A 1 31 ? 7.759 1.939 -0.237 1.00 0.00 31 ASP A O 13
ATOM 10248 N N . HIS A 1 32 ? 6.177 3.531 -0.396 1.00 0.00 32 HIS A N 13
ATOM 10249 C CA . HIS A 1 32 ? 5.372 2.995 0.695 1.00 0.00 32 HIS A CA 13
ATOM 10250 C C . HIS A 1 32 ? 4.818 1.619 0.337 1.00 0.00 32 HIS A C 13
ATOM 10251 O O . HIS A 1 32 ? 5.235 0.606 0.898 1.00 0.00 32 HIS A O 13
ATOM 10265 N N . ILE A 1 33 ? 3.876 1.592 -0.601 1.00 0.00 33 ILE A N 13
ATOM 10266 C CA . ILE A 1 33 ? 3.266 0.341 -1.034 1.00 0.00 33 ILE A CA 13
ATOM 10267 C C . ILE A 1 33 ? 4.326 -0.713 -1.332 1.00 0.00 33 ILE A C 13
ATOM 10268 O O . ILE A 1 33 ? 4.065 -1.913 -1.246 1.00 0.00 33 ILE A O 13
ATOM 10284 N N . PHE A 1 34 ? 5.524 -0.257 -1.682 1.00 0.00 34 PHE A N 13
ATOM 10285 C CA . PHE A 1 34 ? 6.626 -1.161 -1.992 1.00 0.00 34 PHE A CA 13
ATOM 10286 C C . PHE A 1 34 ? 7.376 -1.560 -0.725 1.00 0.00 34 PHE A C 13
ATOM 10287 O O . PHE A 1 34 ? 8.578 -1.821 -0.758 1.00 0.00 34 PHE A O 13
ATOM 10304 N N . SER A 1 35 ? 6.657 -1.605 0.392 1.00 0.00 35 SER A N 13
ATOM 10305 C CA . SER A 1 35 ? 7.254 -1.967 1.672 1.00 0.00 35 SER A CA 13
ATOM 10306 C C . SER A 1 35 ? 6.341 -2.911 2.450 1.00 0.00 35 SER A C 13
ATOM 10307 O O . SER A 1 35 ? 5.162 -2.624 2.655 1.00 0.00 35 SER A O 13
ATOM 10315 N N . LYS A 1 36 ? 6.896 -4.039 2.880 1.00 0.00 36 LYS A N 13
ATOM 10316 C CA . LYS A 1 36 ? 6.135 -5.027 3.636 1.00 0.00 36 LYS A CA 13
ATOM 10317 C C . LYS A 1 36 ? 5.108 -4.349 4.537 1.00 0.00 36 LYS A C 13
ATOM 10318 O O . LYS A 1 36 ? 3.929 -4.700 4.522 1.00 0.00 36 LYS A O 13
ATOM 10337 N N . GLN A 1 37 ? 5.565 -3.376 5.319 1.00 0.00 37 GLN A N 13
ATOM 10338 C CA . GLN A 1 37 ? 4.684 -2.649 6.226 1.00 0.00 37 GLN A CA 13
ATOM 10339 C C . GLN A 1 37 ? 3.313 -2.431 5.595 1.00 0.00 37 GLN A C 13
ATOM 10340 O O . GLN A 1 37 ? 2.284 -2.729 6.202 1.00 0.00 37 GLN A O 13
ATOM 10354 N N . HIS A 1 38 ? 3.305 -1.908 4.372 1.00 0.00 38 HIS A N 13
ATOM 10355 C CA . HIS A 1 38 ? 2.060 -1.650 3.659 1.00 0.00 38 HIS A CA 13
ATOM 10356 C C . HIS A 1 38 ? 1.363 -2.957 3.291 1.00 0.00 38 HIS A C 13
ATOM 10357 O O . HIS A 1 38 ? 0.191 -3.158 3.611 1.00 0.00 38 HIS A O 13
ATOM 10371 N N . ILE A 1 39 ? 2.092 -3.842 2.619 1.00 0.00 39 ILE A N 13
ATOM 10372 C CA . ILE A 1 39 ? 1.544 -5.129 2.209 1.00 0.00 39 ILE A CA 13
ATOM 10373 C C . ILE A 1 39 ? 0.723 -5.758 3.329 1.00 0.00 39 ILE A C 13
ATOM 10374 O O . ILE A 1 39 ? -0.450 -6.082 3.146 1.00 0.00 39 ILE A O 13
ATOM 10390 N N . SER A 1 40 ? 1.348 -5.928 4.490 1.00 0.00 40 SER A N 13
ATOM 10391 C CA . SER A 1 40 ? 0.676 -6.520 5.641 1.00 0.00 40 SER A CA 13
ATOM 10392 C C . SER A 1 40 ? -0.742 -5.976 5.781 1.00 0.00 40 SER A C 13
ATOM 10393 O O . SER A 1 40 ? -1.682 -6.723 6.057 1.00 0.00 40 SER A O 13
ATOM 10401 N N . LYS A 1 41 ? -0.890 -4.670 5.589 1.00 0.00 41 LYS A N 13
ATOM 10402 C CA . LYS A 1 41 ? -2.193 -4.023 5.692 1.00 0.00 41 LYS A CA 13
ATOM 10403 C C . LYS A 1 41 ? -3.094 -4.427 4.530 1.00 0.00 41 LYS A C 13
ATOM 10404 O O . LYS A 1 41 ? -4.307 -4.559 4.689 1.00 0.00 41 LYS A O 13
ATOM 10423 N N . VAL A 1 42 ? -2.492 -4.622 3.361 1.00 0.00 42 VAL A N 13
ATOM 10424 C CA . VAL A 1 42 ? -3.241 -5.013 2.172 1.00 0.00 42 VAL A CA 13
ATOM 10425 C C . VAL A 1 42 ? -3.788 -6.429 2.308 1.00 0.00 42 VAL A C 13
ATOM 10426 O O . VAL A 1 42 ? -4.843 -6.753 1.763 1.00 0.00 42 VAL A O 13
ATOM 10439 N N . ARG A 1 43 ? -3.063 -7.270 3.039 1.00 0.00 43 ARG A N 13
ATOM 10440 C CA . ARG A 1 43 ? -3.476 -8.652 3.247 1.00 0.00 43 ARG A CA 13
ATOM 10441 C C . ARG A 1 43 ? -4.526 -8.747 4.350 1.00 0.00 43 ARG A C 13
ATOM 10442 O O . ARG A 1 43 ? -5.520 -9.459 4.213 1.00 0.00 43 ARG A O 13
ATOM 10463 N N . GLU A 1 44 ? -4.297 -8.024 5.442 1.00 0.00 44 GLU A N 13
ATOM 10464 C CA . GLU A 1 44 ? -5.223 -8.028 6.568 1.00 0.00 44 GLU A CA 13
ATOM 10465 C C . GLU A 1 44 ? -6.512 -7.292 6.215 1.00 0.00 44 GLU A C 13
ATOM 10466 O O . GLU A 1 44 ? -7.610 -7.826 6.373 1.00 0.00 44 GLU A O 13
ATOM 10478 N N . THR A 1 45 ? -6.371 -6.059 5.736 1.00 0.00 45 THR A N 13
ATOM 10479 C CA . THR A 1 45 ? -7.522 -5.248 5.362 1.00 0.00 45 THR A CA 13
ATOM 10480 C C . THR A 1 45 ? -8.633 -6.109 4.771 1.00 0.00 45 THR A C 13
ATOM 10481 O O . THR A 1 45 ? -9.816 -5.865 5.011 1.00 0.00 45 THR A O 13
ATOM 10492 N N . VAL A 1 46 ? -8.245 -7.118 3.998 1.00 0.00 46 VAL A N 13
ATOM 10493 C CA . VAL A 1 46 ? -9.209 -8.017 3.374 1.00 0.00 46 VAL A CA 13
ATOM 10494 C C . VAL A 1 46 ? -9.030 -9.446 3.873 1.00 0.00 46 VAL A C 13
ATOM 10495 O O . VAL A 1 46 ? -8.008 -10.081 3.618 1.00 0.00 46 VAL A O 13
ATOM 10508 N N . GLY A 1 47 ? -10.033 -9.947 4.588 1.00 0.00 47 GLY A N 13
ATOM 10509 C CA . GLY A 1 47 ? -9.968 -11.299 5.112 1.00 0.00 47 GLY A CA 13
ATOM 10510 C C . GLY A 1 47 ? -9.364 -12.276 4.123 1.00 0.00 47 GLY A C 13
ATOM 10511 O O . GLY A 1 47 ? -9.448 -12.075 2.912 1.00 0.00 47 GLY A O 13
ATOM 10515 N N . SER A 1 48 ? -8.752 -13.337 4.640 1.00 0.00 48 SER A N 13
ATOM 10516 C CA . SER A 1 48 ? -8.127 -14.346 3.794 1.00 0.00 48 SER A CA 13
ATOM 10517 C C . SER A 1 48 ? -8.566 -15.748 4.205 1.00 0.00 48 SER A C 13
ATOM 10518 O O . SER A 1 48 ? -9.343 -15.915 5.145 1.00 0.00 48 SER A O 13
ATOM 10526 N N . GLN A 1 49 ? -8.063 -16.751 3.493 1.00 0.00 49 GLN A N 13
ATOM 10527 C CA . GLN A 1 49 ? -8.404 -18.139 3.783 1.00 0.00 49 GLN A CA 13
ATOM 10528 C C . GLN A 1 49 ? -8.593 -18.351 5.282 1.00 0.00 49 GLN A C 13
ATOM 10529 O O . GLN A 1 49 ? -7.623 -18.488 6.028 1.00 0.00 49 GLN A O 13
ATOM 10543 N N . LEU A 1 50 ? -9.849 -18.377 5.716 1.00 0.00 50 LEU A N 13
ATOM 10544 C CA . LEU A 1 50 ? -10.166 -18.573 7.126 1.00 0.00 50 LEU A CA 13
ATOM 10545 C C . LEU A 1 50 ? -10.390 -20.050 7.435 1.00 0.00 50 LEU A C 13
ATOM 10546 O O . LEU A 1 50 ? -10.380 -20.890 6.535 1.00 0.00 50 LEU A O 13
ATOM 10562 N N . ASP A 1 51 ? -10.594 -20.358 8.711 1.00 0.00 51 ASP A N 13
ATOM 10563 C CA . ASP A 1 51 ? -10.825 -21.733 9.138 1.00 0.00 51 ASP A CA 13
ATOM 10564 C C . ASP A 1 51 ? -12.285 -21.944 9.525 1.00 0.00 51 ASP A C 13
ATOM 10565 O O . ASP A 1 51 ? -13.076 -21.001 9.542 1.00 0.00 51 ASP A O 13
ATOM 10574 N N . ARG A 1 52 ? -12.635 -23.188 9.835 1.00 0.00 52 ARG A N 13
ATOM 10575 C CA . ARG A 1 52 ? -14.001 -23.524 10.220 1.00 0.00 52 ARG A CA 13
ATOM 10576 C C . ARG A 1 52 ? -14.558 -22.495 11.200 1.00 0.00 52 ARG A C 13
ATOM 10577 O O . ARG A 1 52 ? -15.730 -22.127 11.127 1.00 0.00 52 ARG A O 13
ATOM 10598 N N . GLU A 1 53 ? -13.709 -22.036 12.115 1.00 0.00 53 GLU A N 13
ATOM 10599 C CA . GLU A 1 53 ? -14.118 -21.051 13.109 1.00 0.00 53 GLU A CA 13
ATOM 10600 C C . GLU A 1 53 ? -15.087 -20.039 12.505 1.00 0.00 53 GLU A C 13
ATOM 10601 O O . GLU A 1 53 ? -14.981 -19.684 11.331 1.00 0.00 53 GLU A O 13
ATOM 10613 N N . LYS A 1 54 ? -16.033 -19.578 13.317 1.00 0.00 54 LYS A N 13
ATOM 10614 C CA . LYS A 1 54 ? -17.022 -18.606 12.865 1.00 0.00 54 LYS A CA 13
ATOM 10615 C C . LYS A 1 54 ? -17.270 -17.546 13.934 1.00 0.00 54 LYS A C 13
ATOM 10616 O O . LYS A 1 54 ? -17.288 -17.846 15.127 1.00 0.00 54 LYS A O 13
ATOM 10635 N N . ASP A 1 55 ? -17.461 -16.306 13.497 1.00 0.00 55 ASP A N 13
ATOM 10636 C CA . ASP A 1 55 ? -17.710 -15.201 14.416 1.00 0.00 55 ASP A CA 13
ATOM 10637 C C . ASP A 1 55 ? -19.152 -14.716 14.304 1.00 0.00 55 ASP A C 13
ATOM 10638 O O . ASP A 1 55 ? -19.947 -15.271 13.546 1.00 0.00 55 ASP A O 13
ATOM 10648 N N . GLY A 1 1 ? -8.298 40.007 25.839 1.00 0.00 1 GLY A N 14
ATOM 10649 C CA . GLY A 1 1 ? -9.086 39.347 24.815 1.00 0.00 1 GLY A CA 14
ATOM 10650 C C . GLY A 1 1 ? -8.255 38.948 23.611 1.00 0.00 1 GLY A C 14
ATOM 10651 O O . GLY A 1 1 ? -8.042 39.750 22.703 1.00 0.00 1 GLY A O 14
ATOM 10655 N N . SER A 1 2 ? -7.784 37.705 23.605 1.00 0.00 2 SER A N 14
ATOM 10656 C CA . SER A 1 2 ? -6.967 37.203 22.507 1.00 0.00 2 SER A CA 14
ATOM 10657 C C . SER A 1 2 ? -7.825 36.455 21.490 1.00 0.00 2 SER A C 14
ATOM 10658 O O . SER A 1 2 ? -8.072 35.257 21.632 1.00 0.00 2 SER A O 14
ATOM 10666 N N . SER A 1 3 ? -8.275 37.171 20.465 1.00 0.00 3 SER A N 14
ATOM 10667 C CA . SER A 1 3 ? -9.109 36.577 19.426 1.00 0.00 3 SER A CA 14
ATOM 10668 C C . SER A 1 3 ? -8.261 36.135 18.236 1.00 0.00 3 SER A C 14
ATOM 10669 O O . SER A 1 3 ? -7.373 36.860 17.790 1.00 0.00 3 SER A O 14
ATOM 10677 N N . GLY A 1 4 ? -8.543 34.940 17.728 1.00 0.00 4 GLY A N 14
ATOM 10678 C CA . GLY A 1 4 ? -7.799 34.420 16.596 1.00 0.00 4 GLY A CA 14
ATOM 10679 C C . GLY A 1 4 ? -8.225 33.016 16.217 1.00 0.00 4 GLY A C 14
ATOM 10680 O O . GLY A 1 4 ? -8.592 32.217 17.079 1.00 0.00 4 GLY A O 14
ATOM 10684 N N . SER A 1 5 ? -8.179 32.714 14.923 1.00 0.00 5 SER A N 14
ATOM 10685 C CA . SER A 1 5 ? -8.569 31.398 14.431 1.00 0.00 5 SER A CA 14
ATOM 10686 C C . SER A 1 5 ? -7.605 30.914 13.352 1.00 0.00 5 SER A C 14
ATOM 10687 O O . SER A 1 5 ? -6.686 31.632 12.958 1.00 0.00 5 SER A O 14
ATOM 10695 N N . SER A 1 6 ? -7.822 29.691 12.878 1.00 0.00 6 SER A N 14
ATOM 10696 C CA . SER A 1 6 ? -6.971 29.108 11.848 1.00 0.00 6 SER A CA 14
ATOM 10697 C C . SER A 1 6 ? -7.517 27.758 11.392 1.00 0.00 6 SER A C 14
ATOM 10698 O O . SER A 1 6 ? -7.987 26.961 12.202 1.00 0.00 6 SER A O 14
ATOM 10706 N N . GLY A 1 7 ? -7.451 27.510 10.088 1.00 0.00 7 GLY A N 14
ATOM 10707 C CA . GLY A 1 7 ? -7.941 26.257 9.545 1.00 0.00 7 GLY A CA 14
ATOM 10708 C C . GLY A 1 7 ? -8.486 26.407 8.138 1.00 0.00 7 GLY A C 14
ATOM 10709 O O . GLY A 1 7 ? -8.443 27.493 7.562 1.00 0.00 7 GLY A O 14
ATOM 10713 N N . GLY A 1 8 ? -8.998 25.313 7.583 1.00 0.00 8 GLY A N 14
ATOM 10714 C CA . GLY A 1 8 ? -9.544 25.349 6.239 1.00 0.00 8 GLY A CA 14
ATOM 10715 C C . GLY A 1 8 ? -8.488 25.110 5.178 1.00 0.00 8 GLY A C 14
ATOM 10716 O O . GLY A 1 8 ? -8.473 25.778 4.144 1.00 0.00 8 GLY A O 14
ATOM 10720 N N . THR A 1 9 ? -7.600 24.154 5.434 1.00 0.00 9 THR A N 14
ATOM 10721 C CA . THR A 1 9 ? -6.534 23.830 4.494 1.00 0.00 9 THR A CA 14
ATOM 10722 C C . THR A 1 9 ? -7.048 22.951 3.361 1.00 0.00 9 THR A C 14
ATOM 10723 O O . THR A 1 9 ? -7.399 21.790 3.573 1.00 0.00 9 THR A O 14
ATOM 10734 N N . ASP A 1 10 ? -7.090 23.511 2.157 1.00 0.00 10 ASP A N 14
ATOM 10735 C CA . ASP A 1 10 ? -7.561 22.776 0.988 1.00 0.00 10 ASP A CA 14
ATOM 10736 C C . ASP A 1 10 ? -6.450 21.905 0.410 1.00 0.00 10 ASP A C 14
ATOM 10737 O O . ASP A 1 10 ? -5.295 22.000 0.823 1.00 0.00 10 ASP A O 14
ATOM 10746 N N . GLY A 1 11 ? -6.808 21.055 -0.547 1.00 0.00 11 GLY A N 14
ATOM 10747 C CA . GLY A 1 11 ? -5.831 20.178 -1.165 1.00 0.00 11 GLY A CA 14
ATOM 10748 C C . GLY A 1 11 ? -5.654 18.879 -0.404 1.00 0.00 11 GLY A C 14
ATOM 10749 O O . GLY A 1 11 ? -6.340 18.633 0.589 1.00 0.00 11 GLY A O 14
ATOM 10753 N N . THR A 1 12 ? -4.732 18.042 -0.870 1.00 0.00 12 THR A N 14
ATOM 10754 C CA . THR A 1 12 ? -4.469 16.760 -0.229 1.00 0.00 12 THR A CA 14
ATOM 10755 C C . THR A 1 12 ? -2.977 16.562 0.012 1.00 0.00 12 THR A C 14
ATOM 10756 O O . THR A 1 12 ? -2.147 17.282 -0.542 1.00 0.00 12 THR A O 14
ATOM 10767 N N . LYS A 1 13 ? -2.642 15.580 0.843 1.00 0.00 13 LYS A N 14
ATOM 10768 C CA . LYS A 1 13 ? -1.250 15.285 1.157 1.00 0.00 13 LYS A CA 14
ATOM 10769 C C . LYS A 1 13 ? -0.946 13.805 0.944 1.00 0.00 13 LYS A C 14
ATOM 10770 O O . LYS A 1 13 ? -1.823 12.946 1.044 1.00 0.00 13 LYS A O 14
ATOM 10789 N N . PRO A 1 14 ? 0.325 13.497 0.646 1.00 0.00 14 PRO A N 14
ATOM 10790 C CA . PRO A 1 14 ? 0.773 12.121 0.416 1.00 0.00 14 PRO A CA 14
ATOM 10791 C C . PRO A 1 14 ? 0.768 11.288 1.694 1.00 0.00 14 PRO A C 14
ATOM 10792 O O . PRO A 1 14 ? 1.747 11.275 2.439 1.00 0.00 14 PRO A O 14
ATOM 10803 N N . GLU A 1 15 ? -0.339 10.595 1.939 1.00 0.00 15 GLU A N 14
ATOM 10804 C CA . GLU A 1 15 ? -0.469 9.760 3.128 1.00 0.00 15 GLU A CA 14
ATOM 10805 C C . GLU A 1 15 ? -1.183 8.452 2.798 1.00 0.00 15 GLU A C 14
ATOM 10806 O O . GLU A 1 15 ? -1.643 8.249 1.674 1.00 0.00 15 GLU A O 14
ATOM 10818 N N . CYS A 1 16 ? -1.270 7.568 3.786 1.00 0.00 16 CYS A N 14
ATOM 10819 C CA . CYS A 1 16 ? -1.925 6.278 3.603 1.00 0.00 16 CYS A CA 14
ATOM 10820 C C . CYS A 1 16 ? -3.010 6.065 4.655 1.00 0.00 16 CYS A C 14
ATOM 10821 O O . CYS A 1 16 ? -2.782 5.417 5.677 1.00 0.00 16 CYS A O 14
ATOM 10828 N N . THR A 1 17 ? -4.192 6.616 4.397 1.00 0.00 17 THR A N 14
ATOM 10829 C CA . THR A 1 17 ? -5.313 6.487 5.321 1.00 0.00 17 THR A CA 14
ATOM 10830 C C . THR A 1 17 ? -5.570 5.027 5.673 1.00 0.00 17 THR A C 14
ATOM 10831 O O . THR A 1 17 ? -6.225 4.725 6.672 1.00 0.00 17 THR A O 14
ATOM 10842 N N . LEU A 1 18 ? -5.051 4.124 4.849 1.00 0.00 18 LEU A N 14
ATOM 10843 C CA . LEU A 1 18 ? -5.224 2.693 5.075 1.00 0.00 18 LEU A CA 14
ATOM 10844 C C . LEU A 1 18 ? -4.281 2.196 6.165 1.00 0.00 18 LEU A C 14
ATOM 10845 O O . LEU A 1 18 ? -4.689 1.465 7.069 1.00 0.00 18 LEU A O 14
ATOM 10861 N N . CYS A 1 19 ? -3.017 2.598 6.077 1.00 0.00 19 CYS A N 14
ATOM 10862 C CA . CYS A 1 19 ? -2.015 2.196 7.056 1.00 0.00 19 CYS A CA 14
ATOM 10863 C C . CYS A 1 19 ? -1.767 3.309 8.069 1.00 0.00 19 CYS A C 14
ATOM 10864 O O . CYS A 1 19 ? -0.927 3.178 8.958 1.00 0.00 19 CYS A O 14
ATOM 10871 N N . GLY A 1 20 ? -2.505 4.406 7.928 1.00 0.00 20 GLY A N 14
ATOM 10872 C CA . GLY A 1 20 ? -2.351 5.527 8.837 1.00 0.00 20 GLY A CA 14
ATOM 10873 C C . GLY A 1 20 ? -0.953 6.112 8.804 1.00 0.00 20 GLY A C 14
ATOM 10874 O O . GLY A 1 20 ? -0.517 6.753 9.760 1.00 0.00 20 GLY A O 14
ATOM 10878 N N . VAL A 1 21 ? -0.246 5.890 7.700 1.00 0.00 21 VAL A N 14
ATOM 10879 C CA . VAL A 1 21 ? 1.111 6.400 7.546 1.00 0.00 21 VAL A CA 14
ATOM 10880 C C . VAL A 1 21 ? 1.152 7.566 6.565 1.00 0.00 21 VAL A C 14
ATOM 10881 O O . VAL A 1 21 ? 0.717 7.445 5.420 1.00 0.00 21 VAL A O 14
ATOM 10894 N N . LYS A 1 22 ? 1.678 8.698 7.022 1.00 0.00 22 LYS A N 14
ATOM 10895 C CA . LYS A 1 22 ? 1.779 9.888 6.186 1.00 0.00 22 LYS A CA 14
ATOM 10896 C C . LYS A 1 22 ? 3.159 9.986 5.543 1.00 0.00 22 LYS A C 14
ATOM 10897 O O . LYS A 1 22 ? 4.146 10.294 6.212 1.00 0.00 22 LYS A O 14
ATOM 10916 N N . TYR A 1 23 ? 3.220 9.724 4.242 1.00 0.00 23 TYR A N 14
ATOM 10917 C CA . TYR A 1 23 ? 4.480 9.782 3.510 1.00 0.00 23 TYR A CA 14
ATOM 10918 C C . TYR A 1 23 ? 5.152 11.140 3.689 1.00 0.00 23 TYR A C 14
ATOM 10919 O O . TYR A 1 23 ? 4.488 12.176 3.714 1.00 0.00 23 TYR A O 14
ATOM 10937 N N . SER A 1 24 ? 6.476 11.125 3.814 1.00 0.00 24 SER A N 14
ATOM 10938 C CA . SER A 1 24 ? 7.240 12.354 3.995 1.00 0.00 24 SER A CA 14
ATOM 10939 C C . SER A 1 24 ? 7.375 13.108 2.675 1.00 0.00 24 SER A C 14
ATOM 10940 O O . SER A 1 24 ? 7.347 12.510 1.600 1.00 0.00 24 SER A O 14
ATOM 10948 N N . ALA A 1 25 ? 7.523 14.426 2.767 1.00 0.00 25 ALA A N 14
ATOM 10949 C CA . ALA A 1 25 ? 7.665 15.263 1.582 1.00 0.00 25 ALA A CA 14
ATOM 10950 C C . ALA A 1 25 ? 8.453 14.543 0.493 1.00 0.00 25 ALA A C 14
ATOM 10951 O O . ALA A 1 25 ? 8.227 14.761 -0.698 1.00 0.00 25 ALA A O 14
ATOM 10958 N N . ARG A 1 26 ? 9.379 13.685 0.908 1.00 0.00 26 ARG A N 14
ATOM 10959 C CA . ARG A 1 26 ? 10.202 12.934 -0.033 1.00 0.00 26 ARG A CA 14
ATOM 10960 C C . ARG A 1 26 ? 9.516 11.633 -0.438 1.00 0.00 26 ARG A C 14
ATOM 10961 O O . ARG A 1 26 ? 9.198 11.425 -1.610 1.00 0.00 26 ARG A O 14
ATOM 10982 N N . LEU A 1 27 ? 9.290 10.761 0.538 1.00 0.00 27 LEU A N 14
ATOM 10983 C CA . LEU A 1 27 ? 8.642 9.479 0.284 1.00 0.00 27 LEU A CA 14
ATOM 10984 C C . LEU A 1 27 ? 7.480 9.640 -0.691 1.00 0.00 27 LEU A C 14
ATOM 10985 O O . LEU A 1 27 ? 6.991 10.748 -0.911 1.00 0.00 27 LEU A O 14
ATOM 11001 N N . SER A 1 28 ? 7.042 8.527 -1.271 1.00 0.00 28 SER A N 14
ATOM 11002 C CA . SER A 1 28 ? 5.938 8.545 -2.224 1.00 0.00 28 SER A CA 14
ATOM 11003 C C . SER A 1 28 ? 5.023 7.342 -2.018 1.00 0.00 28 SER A C 14
ATOM 11004 O O . SER A 1 28 ? 5.400 6.366 -1.369 1.00 0.00 28 SER A O 14
ATOM 11012 N N . ILE A 1 29 ? 3.819 7.420 -2.575 1.00 0.00 29 ILE A N 14
ATOM 11013 C CA . ILE A 1 29 ? 2.850 6.338 -2.454 1.00 0.00 29 ILE A CA 14
ATOM 11014 C C . ILE A 1 29 ? 3.478 4.996 -2.815 1.00 0.00 29 ILE A C 14
ATOM 11015 O O . ILE A 1 29 ? 3.252 3.992 -2.139 1.00 0.00 29 ILE A O 14
ATOM 11031 N N . ARG A 1 30 ? 4.267 4.986 -3.884 1.00 0.00 30 ARG A N 14
ATOM 11032 C CA . ARG A 1 30 ? 4.928 3.767 -4.334 1.00 0.00 30 ARG A CA 14
ATOM 11033 C C . ARG A 1 30 ? 5.861 3.224 -3.256 1.00 0.00 30 ARG A C 14
ATOM 11034 O O . ARG A 1 30 ? 5.576 2.203 -2.631 1.00 0.00 30 ARG A O 14
ATOM 11055 N N . ASP A 1 31 ? 6.977 3.914 -3.045 1.00 0.00 31 ASP A N 14
ATOM 11056 C CA . ASP A 1 31 ? 7.952 3.501 -2.042 1.00 0.00 31 ASP A CA 14
ATOM 11057 C C . ASP A 1 31 ? 7.257 2.916 -0.817 1.00 0.00 31 ASP A C 14
ATOM 11058 O O . ASP A 1 31 ? 7.765 1.988 -0.186 1.00 0.00 31 ASP A O 14
ATOM 11067 N N . HIS A 1 32 ? 6.094 3.466 -0.483 1.00 0.00 32 HIS A N 14
ATOM 11068 C CA . HIS A 1 32 ? 5.329 2.998 0.667 1.00 0.00 32 HIS A CA 14
ATOM 11069 C C . HIS A 1 32 ? 4.736 1.618 0.401 1.00 0.00 32 HIS A C 14
ATOM 11070 O O . HIS A 1 32 ? 5.153 0.627 1.001 1.00 0.00 32 HIS A O 14
ATOM 11084 N N . ILE A 1 33 ? 3.762 1.562 -0.500 1.00 0.00 33 ILE A N 14
ATOM 11085 C CA . ILE A 1 33 ? 3.112 0.304 -0.845 1.00 0.00 33 ILE A CA 14
ATOM 11086 C C . ILE A 1 33 ? 4.140 -0.782 -1.144 1.00 0.00 33 ILE A C 14
ATOM 11087 O O . ILE A 1 33 ? 3.832 -1.973 -1.103 1.00 0.00 33 ILE A O 14
ATOM 11103 N N . PHE A 1 34 ? 5.365 -0.363 -1.444 1.00 0.00 34 PHE A N 14
ATOM 11104 C CA . PHE A 1 34 ? 6.441 -1.299 -1.749 1.00 0.00 34 PHE A CA 14
ATOM 11105 C C . PHE A 1 34 ? 7.200 -1.687 -0.484 1.00 0.00 34 PHE A C 14
ATOM 11106 O O . PHE A 1 34 ? 8.387 -2.006 -0.532 1.00 0.00 34 PHE A O 14
ATOM 11123 N N . SER A 1 35 ? 6.504 -1.656 0.649 1.00 0.00 35 SER A N 14
ATOM 11124 C CA . SER A 1 35 ? 7.113 -2.000 1.929 1.00 0.00 35 SER A CA 14
ATOM 11125 C C . SER A 1 35 ? 6.222 -2.959 2.713 1.00 0.00 35 SER A C 14
ATOM 11126 O O . SER A 1 35 ? 5.030 -2.712 2.893 1.00 0.00 35 SER A O 14
ATOM 11134 N N . LYS A 1 36 ? 6.810 -4.056 3.179 1.00 0.00 36 LYS A N 14
ATOM 11135 C CA . LYS A 1 36 ? 6.073 -5.053 3.945 1.00 0.00 36 LYS A CA 14
ATOM 11136 C C . LYS A 1 36 ? 5.025 -4.391 4.834 1.00 0.00 36 LYS A C 14
ATOM 11137 O O . LYS A 1 36 ? 3.864 -4.800 4.849 1.00 0.00 36 LYS A O 14
ATOM 11156 N N . GLN A 1 37 ? 5.443 -3.367 5.571 1.00 0.00 37 GLN A N 14
ATOM 11157 C CA . GLN A 1 37 ? 4.539 -2.648 6.461 1.00 0.00 37 GLN A CA 14
ATOM 11158 C C . GLN A 1 37 ? 3.168 -2.470 5.817 1.00 0.00 37 GLN A C 14
ATOM 11159 O O . GLN A 1 37 ? 2.144 -2.819 6.405 1.00 0.00 37 GLN A O 14
ATOM 11173 N N . HIS A 1 38 ? 3.156 -1.923 4.605 1.00 0.00 38 HIS A N 14
ATOM 11174 C CA . HIS A 1 38 ? 1.910 -1.699 3.881 1.00 0.00 38 HIS A CA 14
ATOM 11175 C C . HIS A 1 38 ? 1.371 -3.006 3.308 1.00 0.00 38 HIS A C 14
ATOM 11176 O O . HIS A 1 38 ? 0.168 -3.264 3.352 1.00 0.00 38 HIS A O 14
ATOM 11190 N N . ILE A 1 39 ? 2.268 -3.826 2.772 1.00 0.00 39 ILE A N 14
ATOM 11191 C CA . ILE A 1 39 ? 1.882 -5.106 2.191 1.00 0.00 39 ILE A CA 14
ATOM 11192 C C . ILE A 1 39 ? 0.939 -5.867 3.117 1.00 0.00 39 ILE A C 14
ATOM 11193 O O . ILE A 1 39 ? -0.186 -6.196 2.740 1.00 0.00 39 ILE A O 14
ATOM 11209 N N . SER A 1 40 ? 1.404 -6.142 4.331 1.00 0.00 40 SER A N 14
ATOM 11210 C CA . SER A 1 40 ? 0.603 -6.866 5.311 1.00 0.00 40 SER A CA 14
ATOM 11211 C C . SER A 1 40 ? -0.801 -6.277 5.406 1.00 0.00 40 SER A C 14
ATOM 11212 O O . SER A 1 40 ? -1.797 -6.988 5.268 1.00 0.00 40 SER A O 14
ATOM 11220 N N . LYS A 1 41 ? -0.873 -4.972 5.645 1.00 0.00 41 LYS A N 14
ATOM 11221 C CA . LYS A 1 41 ? -2.154 -4.284 5.759 1.00 0.00 41 LYS A CA 14
ATOM 11222 C C . LYS A 1 41 ? -3.060 -4.623 4.580 1.00 0.00 41 LYS A C 14
ATOM 11223 O O . LYS A 1 41 ? -4.276 -4.741 4.733 1.00 0.00 41 LYS A O 14
ATOM 11242 N N . VAL A 1 42 ? -2.460 -4.779 3.404 1.00 0.00 42 VAL A N 14
ATOM 11243 C CA . VAL A 1 42 ? -3.213 -5.108 2.199 1.00 0.00 42 VAL A CA 14
ATOM 11244 C C . VAL A 1 42 ? -3.770 -6.525 2.269 1.00 0.00 42 VAL A C 14
ATOM 11245 O O . VAL A 1 42 ? -4.901 -6.780 1.854 1.00 0.00 42 VAL A O 14
ATOM 11258 N N . ARG A 1 43 ? -2.968 -7.445 2.796 1.00 0.00 43 ARG A N 14
ATOM 11259 C CA . ARG A 1 43 ? -3.381 -8.838 2.919 1.00 0.00 43 ARG A CA 14
ATOM 11260 C C . ARG A 1 43 ? -4.439 -8.997 4.006 1.00 0.00 43 ARG A C 14
ATOM 11261 O O . ARG A 1 43 ? -5.438 -9.691 3.816 1.00 0.00 43 ARG A O 14
ATOM 11282 N N . GLU A 1 44 ? -4.213 -8.350 5.145 1.00 0.00 44 GLU A N 14
ATOM 11283 C CA . GLU A 1 44 ? -5.147 -8.422 6.262 1.00 0.00 44 GLU A CA 14
ATOM 11284 C C . GLU A 1 44 ? -6.557 -8.045 5.818 1.00 0.00 44 GLU A C 14
ATOM 11285 O O . GLU A 1 44 ? -7.517 -8.773 6.074 1.00 0.00 44 GLU A O 14
ATOM 11297 N N . THR A 1 45 ? -6.675 -6.902 5.150 1.00 0.00 45 THR A N 14
ATOM 11298 C CA . THR A 1 45 ? -7.967 -6.426 4.671 1.00 0.00 45 THR A CA 14
ATOM 11299 C C . THR A 1 45 ? -8.571 -7.397 3.663 1.00 0.00 45 THR A C 14
ATOM 11300 O O . THR A 1 45 ? -9.759 -7.711 3.724 1.00 0.00 45 THR A O 14
ATOM 11311 N N . VAL A 1 46 ? -7.744 -7.870 2.736 1.00 0.00 46 VAL A N 14
ATOM 11312 C CA . VAL A 1 46 ? -8.197 -8.807 1.714 1.00 0.00 46 VAL A CA 14
ATOM 11313 C C . VAL A 1 46 ? -7.109 -9.822 1.379 1.00 0.00 46 VAL A C 14
ATOM 11314 O O . VAL A 1 46 ? -5.948 -9.463 1.189 1.00 0.00 46 VAL A O 14
ATOM 11327 N N . GLY A 1 47 ? -7.495 -11.092 1.307 1.00 0.00 47 GLY A N 14
ATOM 11328 C CA . GLY A 1 47 ? -6.541 -12.140 0.994 1.00 0.00 47 GLY A CA 14
ATOM 11329 C C . GLY A 1 47 ? -7.044 -13.078 -0.085 1.00 0.00 47 GLY A C 14
ATOM 11330 O O . GLY A 1 47 ? -7.496 -12.636 -1.141 1.00 0.00 47 GLY A O 14
ATOM 11334 N N . SER A 1 48 ? -6.965 -14.379 0.180 1.00 0.00 48 SER A N 14
ATOM 11335 C CA . SER A 1 48 ? -7.411 -15.382 -0.780 1.00 0.00 48 SER A CA 14
ATOM 11336 C C . SER A 1 48 ? -8.928 -15.350 -0.934 1.00 0.00 48 SER A C 14
ATOM 11337 O O . SER A 1 48 ? -9.629 -14.717 -0.145 1.00 0.00 48 SER A O 14
ATOM 11345 N N . GLN A 1 49 ? -9.427 -16.037 -1.957 1.00 0.00 49 GLN A N 14
ATOM 11346 C CA . GLN A 1 49 ? -10.861 -16.086 -2.216 1.00 0.00 49 GLN A CA 14
ATOM 11347 C C . GLN A 1 49 ? -11.407 -17.492 -1.990 1.00 0.00 49 GLN A C 14
ATOM 11348 O O . GLN A 1 49 ? -11.529 -18.280 -2.928 1.00 0.00 49 GLN A O 14
ATOM 11362 N N . LEU A 1 50 ? -11.734 -17.801 -0.740 1.00 0.00 50 LEU A N 14
ATOM 11363 C CA . LEU A 1 50 ? -12.267 -19.113 -0.390 1.00 0.00 50 LEU A CA 14
ATOM 11364 C C . LEU A 1 50 ? -13.624 -19.342 -1.046 1.00 0.00 50 LEU A C 14
ATOM 11365 O O . LEU A 1 50 ? -14.362 -18.394 -1.317 1.00 0.00 50 LEU A O 14
ATOM 11381 N N . ASP A 1 51 ? -13.948 -20.606 -1.298 1.00 0.00 51 ASP A N 14
ATOM 11382 C CA . ASP A 1 51 ? -15.218 -20.960 -1.920 1.00 0.00 51 ASP A CA 14
ATOM 11383 C C . ASP A 1 51 ? -16.329 -21.047 -0.878 1.00 0.00 51 ASP A C 14
ATOM 11384 O O . ASP A 1 51 ? -17.103 -22.003 -0.859 1.00 0.00 51 ASP A O 14
ATOM 11393 N N . ARG A 1 52 ? -16.399 -20.042 -0.011 1.00 0.00 52 ARG A N 14
ATOM 11394 C CA . ARG A 1 52 ? -17.412 -20.005 1.036 1.00 0.00 52 ARG A CA 14
ATOM 11395 C C . ARG A 1 52 ? -18.720 -19.423 0.508 1.00 0.00 52 ARG A C 14
ATOM 11396 O O . ARG A 1 52 ? -18.718 -18.436 -0.227 1.00 0.00 52 ARG A O 14
ATOM 11417 N N . GLU A 1 53 ? -19.834 -20.042 0.887 1.00 0.00 53 GLU A N 14
ATOM 11418 C CA . GLU A 1 53 ? -21.147 -19.585 0.449 1.00 0.00 53 GLU A CA 14
ATOM 11419 C C . GLU A 1 53 ? -21.909 -18.935 1.601 1.00 0.00 53 GLU A C 14
ATOM 11420 O O . GLU A 1 53 ? -22.753 -19.565 2.237 1.00 0.00 53 GLU A O 14
ATOM 11432 N N . LYS A 1 54 ? -21.603 -17.669 1.864 1.00 0.00 54 LYS A N 14
ATOM 11433 C CA . LYS A 1 54 ? -22.257 -16.930 2.937 1.00 0.00 54 LYS A CA 14
ATOM 11434 C C . LYS A 1 54 ? -23.503 -16.214 2.425 1.00 0.00 54 LYS A C 14
ATOM 11435 O O . LYS A 1 54 ? -23.558 -15.795 1.269 1.00 0.00 54 LYS A O 14
ATOM 11454 N N . ASP A 1 55 ? -24.500 -16.077 3.292 1.00 0.00 55 ASP A N 14
ATOM 11455 C CA . ASP A 1 55 ? -25.744 -15.409 2.928 1.00 0.00 55 ASP A CA 14
ATOM 11456 C C . ASP A 1 55 ? -26.317 -14.642 4.115 1.00 0.00 55 ASP A C 14
ATOM 11457 O O . ASP A 1 55 ? -25.736 -14.634 5.200 1.00 0.00 55 ASP A O 14
ATOM 11467 N N . GLY A 1 1 ? -12.475 35.207 22.226 1.00 0.00 1 GLY A N 15
ATOM 11468 C CA . GLY A 1 1 ? -11.249 35.924 22.524 1.00 0.00 1 GLY A CA 15
ATOM 11469 C C . GLY A 1 1 ? -10.010 35.106 22.214 1.00 0.00 1 GLY A C 15
ATOM 11470 O O . GLY A 1 1 ? -9.226 34.792 23.110 1.00 0.00 1 GLY A O 15
ATOM 11474 N N . SER A 1 2 ? -9.834 34.760 20.943 1.00 0.00 2 SER A N 15
ATOM 11475 C CA . SER A 1 2 ? -8.684 33.970 20.519 1.00 0.00 2 SER A CA 15
ATOM 11476 C C . SER A 1 2 ? -8.517 34.025 19.003 1.00 0.00 2 SER A C 15
ATOM 11477 O O . SER A 1 2 ? -9.498 34.066 18.260 1.00 0.00 2 SER A O 15
ATOM 11485 N N . SER A 1 3 ? -7.267 34.025 18.552 1.00 0.00 3 SER A N 15
ATOM 11486 C CA . SER A 1 3 ? -6.969 34.079 17.125 1.00 0.00 3 SER A CA 15
ATOM 11487 C C . SER A 1 3 ? -7.654 32.935 16.384 1.00 0.00 3 SER A C 15
ATOM 11488 O O . SER A 1 3 ? -8.407 33.157 15.437 1.00 0.00 3 SER A O 15
ATOM 11496 N N . GLY A 1 4 ? -7.386 31.709 16.823 1.00 0.00 4 GLY A N 15
ATOM 11497 C CA . GLY A 1 4 ? -7.983 30.547 16.191 1.00 0.00 4 GLY A CA 15
ATOM 11498 C C . GLY A 1 4 ? -7.059 29.345 16.194 1.00 0.00 4 GLY A C 15
ATOM 11499 O O . GLY A 1 4 ? -6.206 29.213 17.071 1.00 0.00 4 GLY A O 15
ATOM 11503 N N . SER A 1 5 ? -7.231 28.466 15.212 1.00 0.00 5 SER A N 15
ATOM 11504 C CA . SER A 1 5 ? -6.409 27.266 15.109 1.00 0.00 5 SER A CA 15
ATOM 11505 C C . SER A 1 5 ? -6.391 26.742 13.676 1.00 0.00 5 SER A C 15
ATOM 11506 O O . SER A 1 5 ? -7.437 26.448 13.098 1.00 0.00 5 SER A O 15
ATOM 11514 N N . SER A 1 6 ? -5.194 26.627 13.109 1.00 0.00 6 SER A N 15
ATOM 11515 C CA . SER A 1 6 ? -5.039 26.142 11.743 1.00 0.00 6 SER A CA 15
ATOM 11516 C C . SER A 1 6 ? -4.036 24.993 11.685 1.00 0.00 6 SER A C 15
ATOM 11517 O O . SER A 1 6 ? -3.071 24.958 12.447 1.00 0.00 6 SER A O 15
ATOM 11525 N N . GLY A 1 7 ? -4.274 24.054 10.774 1.00 0.00 7 GLY A N 15
ATOM 11526 C CA . GLY A 1 7 ? -3.385 22.916 10.633 1.00 0.00 7 GLY A CA 15
ATOM 11527 C C . GLY A 1 7 ? -2.630 22.930 9.318 1.00 0.00 7 GLY A C 15
ATOM 11528 O O . GLY A 1 7 ? -1.523 23.459 9.235 1.00 0.00 7 GLY A O 15
ATOM 11532 N N . GLY A 1 8 ? -3.231 22.344 8.287 1.00 0.00 8 GLY A N 15
ATOM 11533 C CA . GLY A 1 8 ? -2.593 22.300 6.984 1.00 0.00 8 GLY A CA 15
ATOM 11534 C C . GLY A 1 8 ? -3.495 21.712 5.916 1.00 0.00 8 GLY A C 15
ATOM 11535 O O . GLY A 1 8 ? -3.354 20.546 5.546 1.00 0.00 8 GLY A O 15
ATOM 11539 N N . THR A 1 9 ? -4.426 22.521 5.420 1.00 0.00 9 THR A N 15
ATOM 11540 C CA . THR A 1 9 ? -5.356 22.074 4.390 1.00 0.00 9 THR A CA 15
ATOM 11541 C C . THR A 1 9 ? -4.946 22.591 3.016 1.00 0.00 9 THR A C 15
ATOM 11542 O O . THR A 1 9 ? -5.164 23.759 2.692 1.00 0.00 9 THR A O 15
ATOM 11553 N N . ASP A 1 10 ? -4.352 21.716 2.213 1.00 0.00 10 ASP A N 15
ATOM 11554 C CA . ASP A 1 10 ? -3.912 22.084 0.872 1.00 0.00 10 ASP A CA 15
ATOM 11555 C C . ASP A 1 10 ? -4.334 21.030 -0.146 1.00 0.00 10 ASP A C 15
ATOM 11556 O O . ASP A 1 10 ? -3.567 20.673 -1.040 1.00 0.00 10 ASP A O 15
ATOM 11565 N N . GLY A 1 11 ? -5.559 20.533 -0.004 1.00 0.00 11 GLY A N 15
ATOM 11566 C CA . GLY A 1 11 ? -6.061 19.524 -0.918 1.00 0.00 11 GLY A CA 15
ATOM 11567 C C . GLY A 1 11 ? -5.936 18.121 -0.357 1.00 0.00 11 GLY A C 15
ATOM 11568 O O . GLY A 1 11 ? -6.808 17.658 0.380 1.00 0.00 11 GLY A O 15
ATOM 11572 N N . THR A 1 12 ? -4.850 17.439 -0.707 1.00 0.00 12 THR A N 15
ATOM 11573 C CA . THR A 1 12 ? -4.616 16.080 -0.237 1.00 0.00 12 THR A CA 15
ATOM 11574 C C . THR A 1 12 ? -3.127 15.814 -0.043 1.00 0.00 12 THR A C 15
ATOM 11575 O O . THR A 1 12 ? -2.333 15.961 -0.973 1.00 0.00 12 THR A O 15
ATOM 11586 N N . LYS A 1 13 ? -2.754 15.422 1.170 1.00 0.00 13 LYS A N 15
ATOM 11587 C CA . LYS A 1 13 ? -1.360 15.133 1.487 1.00 0.00 13 LYS A CA 15
ATOM 11588 C C . LYS A 1 13 ? -1.038 13.664 1.233 1.00 0.00 13 LYS A C 15
ATOM 11589 O O . LYS A 1 13 ? -1.910 12.796 1.274 1.00 0.00 13 LYS A O 15
ATOM 11608 N N . PRO A 1 14 ? 0.244 13.376 0.965 1.00 0.00 14 PRO A N 15
ATOM 11609 C CA . PRO A 1 14 ? 0.711 12.012 0.702 1.00 0.00 14 PRO A CA 15
ATOM 11610 C C . PRO A 1 14 ? 0.673 11.135 1.949 1.00 0.00 14 PRO A C 15
ATOM 11611 O O . PRO A 1 14 ? 1.627 11.104 2.726 1.00 0.00 14 PRO A O 15
ATOM 11622 N N . GLU A 1 15 ? -0.435 10.424 2.133 1.00 0.00 15 GLU A N 15
ATOM 11623 C CA . GLU A 1 15 ? -0.596 9.547 3.286 1.00 0.00 15 GLU A CA 15
ATOM 11624 C C . GLU A 1 15 ? -1.284 8.244 2.888 1.00 0.00 15 GLU A C 15
ATOM 11625 O O . GLU A 1 15 ? -1.747 8.094 1.757 1.00 0.00 15 GLU A O 15
ATOM 11637 N N . CYS A 1 16 ? -1.345 7.303 3.824 1.00 0.00 16 CYS A N 15
ATOM 11638 C CA . CYS A 1 16 ? -1.973 6.012 3.573 1.00 0.00 16 CYS A CA 15
ATOM 11639 C C . CYS A 1 16 ? -3.107 5.757 4.562 1.00 0.00 16 CYS A C 15
ATOM 11640 O O . CYS A 1 16 ? -2.955 4.992 5.514 1.00 0.00 16 CYS A O 15
ATOM 11647 N N . THR A 1 17 ? -4.245 6.405 4.329 1.00 0.00 17 THR A N 15
ATOM 11648 C CA . THR A 1 17 ? -5.404 6.249 5.199 1.00 0.00 17 THR A CA 15
ATOM 11649 C C . THR A 1 17 ? -5.645 4.783 5.538 1.00 0.00 17 THR A C 15
ATOM 11650 O O . THR A 1 17 ? -6.258 4.463 6.557 1.00 0.00 17 THR A O 15
ATOM 11661 N N . LEU A 1 18 ? -5.158 3.894 4.678 1.00 0.00 18 LEU A N 15
ATOM 11662 C CA . LEU A 1 18 ? -5.319 2.460 4.887 1.00 0.00 18 LEU A CA 15
ATOM 11663 C C . LEU A 1 18 ? -4.366 1.956 5.966 1.00 0.00 18 LEU A C 15
ATOM 11664 O O . LEU A 1 18 ? -4.760 1.199 6.854 1.00 0.00 18 LEU A O 15
ATOM 11680 N N . CYS A 1 19 ? -3.110 2.382 5.885 1.00 0.00 19 CYS A N 15
ATOM 11681 C CA . CYS A 1 19 ? -2.100 1.976 6.854 1.00 0.00 19 CYS A CA 15
ATOM 11682 C C . CYS A 1 19 ? -1.840 3.088 7.867 1.00 0.00 19 CYS A C 15
ATOM 11683 O O . CYS A 1 19 ? -0.938 2.987 8.697 1.00 0.00 19 CYS A O 15
ATOM 11690 N N . GLY A 1 20 ? -2.638 4.149 7.790 1.00 0.00 20 GLY A N 15
ATOM 11691 C CA . GLY A 1 20 ? -2.479 5.264 8.705 1.00 0.00 20 GLY A CA 15
ATOM 11692 C C . GLY A 1 20 ? -1.045 5.751 8.781 1.00 0.00 20 GLY A C 15
ATOM 11693 O O . GLY A 1 20 ? -0.617 6.285 9.804 1.00 0.00 20 GLY A O 15
ATOM 11697 N N . VAL A 1 21 ? -0.300 5.565 7.696 1.00 0.00 21 VAL A N 15
ATOM 11698 C CA . VAL A 1 21 ? 1.094 5.989 7.644 1.00 0.00 21 VAL A CA 15
ATOM 11699 C C . VAL A 1 21 ? 1.275 7.167 6.694 1.00 0.00 21 VAL A C 15
ATOM 11700 O O . VAL A 1 21 ? 1.408 6.989 5.483 1.00 0.00 21 VAL A O 15
ATOM 11713 N N . LYS A 1 22 ? 1.279 8.374 7.251 1.00 0.00 22 LYS A N 15
ATOM 11714 C CA . LYS A 1 22 ? 1.446 9.584 6.455 1.00 0.00 22 LYS A CA 15
ATOM 11715 C C . LYS A 1 22 ? 2.871 9.693 5.922 1.00 0.00 22 LYS A C 15
ATOM 11716 O O . LYS A 1 22 ? 3.807 9.960 6.677 1.00 0.00 22 LYS A O 15
ATOM 11735 N N . TYR A 1 23 ? 3.028 9.487 4.620 1.00 0.00 23 TYR A N 15
ATOM 11736 C CA . TYR A 1 23 ? 4.340 9.561 3.987 1.00 0.00 23 TYR A CA 15
ATOM 11737 C C . TYR A 1 23 ? 4.983 10.924 4.226 1.00 0.00 23 TYR A C 15
ATOM 11738 O O . TYR A 1 23 ? 4.300 11.948 4.262 1.00 0.00 23 TYR A O 15
ATOM 11756 N N . SER A 1 24 ? 6.303 10.928 4.387 1.00 0.00 24 SER A N 15
ATOM 11757 C CA . SER A 1 24 ? 7.039 12.164 4.625 1.00 0.00 24 SER A CA 15
ATOM 11758 C C . SER A 1 24 ? 7.267 12.921 3.320 1.00 0.00 24 SER A C 15
ATOM 11759 O O . SER A 1 24 ? 7.285 12.329 2.241 1.00 0.00 24 SER A O 15
ATOM 11767 N N . ALA A 1 25 ? 7.440 14.234 3.428 1.00 0.00 25 ALA A N 15
ATOM 11768 C CA . ALA A 1 25 ? 7.668 15.073 2.258 1.00 0.00 25 ALA A CA 15
ATOM 11769 C C . ALA A 1 25 ? 8.602 14.389 1.265 1.00 0.00 25 ALA A C 15
ATOM 11770 O O . ALA A 1 25 ? 8.574 14.680 0.070 1.00 0.00 25 ALA A O 15
ATOM 11777 N N . ARG A 1 26 ? 9.429 13.479 1.769 1.00 0.00 26 ARG A N 15
ATOM 11778 C CA . ARG A 1 26 ? 10.374 12.755 0.927 1.00 0.00 26 ARG A CA 15
ATOM 11779 C C . ARG A 1 26 ? 9.761 11.454 0.418 1.00 0.00 26 ARG A C 15
ATOM 11780 O O . ARG A 1 26 ? 9.773 11.177 -0.783 1.00 0.00 26 ARG A O 15
ATOM 11801 N N . LEU A 1 27 ? 9.226 10.658 1.337 1.00 0.00 27 LEU A N 15
ATOM 11802 C CA . LEU A 1 27 ? 8.608 9.385 0.982 1.00 0.00 27 LEU A CA 15
ATOM 11803 C C . LEU A 1 27 ? 7.548 9.577 -0.097 1.00 0.00 27 LEU A C 15
ATOM 11804 O O . LEU A 1 27 ? 7.000 10.667 -0.257 1.00 0.00 27 LEU A O 15
ATOM 11820 N N . SER A 1 28 ? 7.261 8.509 -0.835 1.00 0.00 28 SER A N 15
ATOM 11821 C CA . SER A 1 28 ? 6.267 8.559 -1.900 1.00 0.00 28 SER A CA 15
ATOM 11822 C C . SER A 1 28 ? 5.281 7.402 -1.779 1.00 0.00 28 SER A C 15
ATOM 11823 O O . SER A 1 28 ? 5.509 6.455 -1.025 1.00 0.00 28 SER A O 15
ATOM 11831 N N . ILE A 1 29 ? 4.185 7.485 -2.525 1.00 0.00 29 ILE A N 15
ATOM 11832 C CA . ILE A 1 29 ? 3.165 6.445 -2.503 1.00 0.00 29 ILE A CA 15
ATOM 11833 C C . ILE A 1 29 ? 3.736 5.105 -2.952 1.00 0.00 29 ILE A C 15
ATOM 11834 O O . ILE A 1 29 ? 3.282 4.047 -2.515 1.00 0.00 29 ILE A O 15
ATOM 11850 N N . ARG A 1 30 ? 4.736 5.157 -3.826 1.00 0.00 30 ARG A N 15
ATOM 11851 C CA . ARG A 1 30 ? 5.370 3.947 -4.335 1.00 0.00 30 ARG A CA 15
ATOM 11852 C C . ARG A 1 30 ? 6.262 3.313 -3.271 1.00 0.00 30 ARG A C 15
ATOM 11853 O O . ARG A 1 30 ? 5.994 2.207 -2.801 1.00 0.00 30 ARG A O 15
ATOM 11874 N N . ASP A 1 31 ? 7.323 4.020 -2.898 1.00 0.00 31 ASP A N 15
ATOM 11875 C CA . ASP A 1 31 ? 8.254 3.527 -1.890 1.00 0.00 31 ASP A CA 15
ATOM 11876 C C . ASP A 1 31 ? 7.507 2.853 -0.743 1.00 0.00 31 ASP A C 15
ATOM 11877 O O . ASP A 1 31 ? 7.986 1.876 -0.166 1.00 0.00 31 ASP A O 15
ATOM 11886 N N . HIS A 1 32 ? 6.332 3.382 -0.417 1.00 0.00 32 HIS A N 15
ATOM 11887 C CA . HIS A 1 32 ? 5.519 2.832 0.662 1.00 0.00 32 HIS A CA 15
ATOM 11888 C C . HIS A 1 32 ? 4.880 1.512 0.241 1.00 0.00 32 HIS A C 15
ATOM 11889 O O . HIS A 1 32 ? 5.250 0.447 0.736 1.00 0.00 32 HIS A O 15
ATOM 11903 N N . ILE A 1 33 ? 3.919 1.591 -0.673 1.00 0.00 33 ILE A N 15
ATOM 11904 C CA . ILE A 1 33 ? 3.230 0.402 -1.160 1.00 0.00 33 ILE A CA 15
ATOM 11905 C C . ILE A 1 33 ? 4.222 -0.674 -1.585 1.00 0.00 33 ILE A C 15
ATOM 11906 O O . ILE A 1 33 ? 3.895 -1.861 -1.611 1.00 0.00 33 ILE A O 15
ATOM 11922 N N . PHE A 1 34 ? 5.438 -0.253 -1.916 1.00 0.00 34 PHE A N 15
ATOM 11923 C CA . PHE A 1 34 ? 6.481 -1.181 -2.339 1.00 0.00 34 PHE A CA 15
ATOM 11924 C C . PHE A 1 34 ? 7.243 -1.727 -1.135 1.00 0.00 34 PHE A C 15
ATOM 11925 O O . PHE A 1 34 ? 8.407 -2.113 -1.248 1.00 0.00 34 PHE A O 15
ATOM 11942 N N . SER A 1 35 ? 6.579 -1.756 0.016 1.00 0.00 35 SER A N 15
ATOM 11943 C CA . SER A 1 35 ? 7.195 -2.250 1.241 1.00 0.00 35 SER A CA 15
ATOM 11944 C C . SER A 1 35 ? 6.215 -3.111 2.033 1.00 0.00 35 SER A C 15
ATOM 11945 O O . SER A 1 35 ? 5.000 -2.941 1.932 1.00 0.00 35 SER A O 15
ATOM 11953 N N . LYS A 1 36 ? 6.753 -4.036 2.821 1.00 0.00 36 LYS A N 15
ATOM 11954 C CA . LYS A 1 36 ? 5.928 -4.924 3.632 1.00 0.00 36 LYS A CA 15
ATOM 11955 C C . LYS A 1 36 ? 4.931 -4.128 4.467 1.00 0.00 36 LYS A C 15
ATOM 11956 O O . LYS A 1 36 ? 3.747 -4.462 4.520 1.00 0.00 36 LYS A O 15
ATOM 11975 N N . GLN A 1 37 ? 5.417 -3.075 5.116 1.00 0.00 37 GLN A N 15
ATOM 11976 C CA . GLN A 1 37 ? 4.566 -2.232 5.948 1.00 0.00 37 GLN A CA 15
ATOM 11977 C C . GLN A 1 37 ? 3.183 -2.071 5.325 1.00 0.00 37 GLN A C 15
ATOM 11978 O O . GLN A 1 37 ? 2.165 -2.195 6.007 1.00 0.00 37 GLN A O 15
ATOM 11992 N N . HIS A 1 38 ? 3.154 -1.793 4.026 1.00 0.00 38 HIS A N 15
ATOM 11993 C CA . HIS A 1 38 ? 1.896 -1.614 3.310 1.00 0.00 38 HIS A CA 15
ATOM 11994 C C . HIS A 1 38 ? 1.228 -2.959 3.041 1.00 0.00 38 HIS A C 15
ATOM 11995 O O . HIS A 1 38 ? 0.087 -3.188 3.443 1.00 0.00 38 HIS A O 15
ATOM 12009 N N . ILE A 1 39 ? 1.947 -3.845 2.359 1.00 0.00 39 ILE A N 15
ATOM 12010 C CA . ILE A 1 39 ? 1.423 -5.167 2.038 1.00 0.00 39 ILE A CA 15
ATOM 12011 C C . ILE A 1 39 ? 0.656 -5.756 3.216 1.00 0.00 39 ILE A C 15
ATOM 12012 O O . ILE A 1 39 ? -0.523 -6.091 3.098 1.00 0.00 39 ILE A O 15
ATOM 12028 N N . SER A 1 40 ? 1.332 -5.879 4.354 1.00 0.00 40 SER A N 15
ATOM 12029 C CA . SER A 1 40 ? 0.714 -6.429 5.555 1.00 0.00 40 SER A CA 15
ATOM 12030 C C . SER A 1 40 ? -0.734 -5.967 5.682 1.00 0.00 40 SER A C 15
ATOM 12031 O O . SER A 1 40 ? -1.655 -6.781 5.751 1.00 0.00 40 SER A O 15
ATOM 12039 N N . LYS A 1 41 ? -0.928 -4.653 5.712 1.00 0.00 41 LYS A N 15
ATOM 12040 C CA . LYS A 1 41 ? -2.263 -4.078 5.829 1.00 0.00 41 LYS A CA 15
ATOM 12041 C C . LYS A 1 41 ? -3.169 -4.572 4.706 1.00 0.00 41 LYS A C 15
ATOM 12042 O O . LYS A 1 41 ? -4.363 -4.792 4.909 1.00 0.00 41 LYS A O 15
ATOM 12061 N N . VAL A 1 42 ? -2.592 -4.747 3.521 1.00 0.00 42 VAL A N 15
ATOM 12062 C CA . VAL A 1 42 ? -3.347 -5.218 2.366 1.00 0.00 42 VAL A CA 15
ATOM 12063 C C . VAL A 1 42 ? -3.782 -6.668 2.547 1.00 0.00 42 VAL A C 15
ATOM 12064 O O . VAL A 1 42 ? -4.828 -7.080 2.046 1.00 0.00 42 VAL A O 15
ATOM 12077 N N . ARG A 1 43 ? -2.972 -7.437 3.268 1.00 0.00 43 ARG A N 15
ATOM 12078 C CA . ARG A 1 43 ? -3.273 -8.842 3.515 1.00 0.00 43 ARG A CA 15
ATOM 12079 C C . ARG A 1 43 ? -4.320 -8.988 4.616 1.00 0.00 43 ARG A C 15
ATOM 12080 O O . ARG A 1 43 ? -5.113 -9.929 4.608 1.00 0.00 43 ARG A O 15
ATOM 12101 N N . GLU A 1 44 ? -4.315 -8.052 5.559 1.00 0.00 44 GLU A N 15
ATOM 12102 C CA . GLU A 1 44 ? -5.263 -8.078 6.666 1.00 0.00 44 GLU A CA 15
ATOM 12103 C C . GLU A 1 44 ? -6.607 -7.490 6.245 1.00 0.00 44 GLU A C 15
ATOM 12104 O O . GLU A 1 44 ? -7.663 -8.050 6.539 1.00 0.00 44 GLU A O 15
ATOM 12116 N N . THR A 1 45 ? -6.559 -6.355 5.555 1.00 0.00 45 THR A N 15
ATOM 12117 C CA . THR A 1 45 ? -7.771 -5.688 5.094 1.00 0.00 45 THR A CA 15
ATOM 12118 C C . THR A 1 45 ? -8.750 -6.686 4.487 1.00 0.00 45 THR A C 15
ATOM 12119 O O . THR A 1 45 ? -9.966 -6.509 4.572 1.00 0.00 45 THR A O 15
ATOM 12130 N N . VAL A 1 46 ? -8.214 -7.737 3.874 1.00 0.00 46 VAL A N 15
ATOM 12131 C CA . VAL A 1 46 ? -9.041 -8.765 3.254 1.00 0.00 46 VAL A CA 15
ATOM 12132 C C . VAL A 1 46 ? -8.794 -10.128 3.891 1.00 0.00 46 VAL A C 15
ATOM 12133 O O . VAL A 1 46 ? -9.730 -10.882 4.152 1.00 0.00 46 VAL A O 15
ATOM 12146 N N . GLY A 1 47 ? -7.525 -10.437 4.140 1.00 0.00 47 GLY A N 15
ATOM 12147 C CA . GLY A 1 47 ? -7.177 -11.709 4.745 1.00 0.00 47 GLY A CA 15
ATOM 12148 C C . GLY A 1 47 ? -7.949 -12.868 4.145 1.00 0.00 47 GLY A C 15
ATOM 12149 O O . GLY A 1 47 ? -9.059 -13.174 4.580 1.00 0.00 47 GLY A O 15
ATOM 12153 N N . SER A 1 48 ? -7.361 -13.513 3.143 1.00 0.00 48 SER A N 15
ATOM 12154 C CA . SER A 1 48 ? -8.004 -14.640 2.478 1.00 0.00 48 SER A CA 15
ATOM 12155 C C . SER A 1 48 ? -8.270 -15.773 3.465 1.00 0.00 48 SER A C 15
ATOM 12156 O O . SER A 1 48 ? -7.339 -16.380 3.995 1.00 0.00 48 SER A O 15
ATOM 12164 N N . GLN A 1 49 ? -9.547 -16.051 3.707 1.00 0.00 49 GLN A N 15
ATOM 12165 C CA . GLN A 1 49 ? -9.936 -17.110 4.631 1.00 0.00 49 GLN A CA 15
ATOM 12166 C C . GLN A 1 49 ? -9.116 -18.372 4.389 1.00 0.00 49 GLN A C 15
ATOM 12167 O O . GLN A 1 49 ? -9.074 -18.894 3.274 1.00 0.00 49 GLN A O 15
ATOM 12181 N N . LEU A 1 50 ? -8.465 -18.859 5.439 1.00 0.00 50 LEU A N 15
ATOM 12182 C CA . LEU A 1 50 ? -7.644 -20.061 5.341 1.00 0.00 50 LEU A CA 15
ATOM 12183 C C . LEU A 1 50 ? -8.472 -21.310 5.626 1.00 0.00 50 LEU A C 15
ATOM 12184 O O . LEU A 1 50 ? -9.583 -21.224 6.151 1.00 0.00 50 LEU A O 15
ATOM 12200 N N . ASP A 1 51 ? -7.924 -22.469 5.279 1.00 0.00 51 ASP A N 15
ATOM 12201 C CA . ASP A 1 51 ? -8.610 -23.737 5.501 1.00 0.00 51 ASP A CA 15
ATOM 12202 C C . ASP A 1 51 ? -8.558 -24.133 6.973 1.00 0.00 51 ASP A C 15
ATOM 12203 O O . ASP A 1 51 ? -7.587 -23.839 7.671 1.00 0.00 51 ASP A O 15
ATOM 12212 N N . ARG A 1 52 ? -9.608 -24.800 7.439 1.00 0.00 52 ARG A N 15
ATOM 12213 C CA . ARG A 1 52 ? -9.683 -25.234 8.828 1.00 0.00 52 ARG A CA 15
ATOM 12214 C C . ARG A 1 52 ? -8.365 -25.860 9.274 1.00 0.00 52 ARG A C 15
ATOM 12215 O O . ARG A 1 52 ? -7.810 -26.716 8.586 1.00 0.00 52 ARG A O 15
ATOM 12236 N N . GLU A 1 53 ? -7.870 -25.427 10.429 1.00 0.00 53 GLU A N 15
ATOM 12237 C CA . GLU A 1 53 ? -6.617 -25.944 10.965 1.00 0.00 53 GLU A CA 15
ATOM 12238 C C . GLU A 1 53 ? -6.819 -26.519 12.364 1.00 0.00 53 GLU A C 15
ATOM 12239 O O . GLU A 1 53 ? -6.586 -27.705 12.600 1.00 0.00 53 GLU A O 15
ATOM 12251 N N . LYS A 1 54 ? -7.253 -25.669 13.289 1.00 0.00 54 LYS A N 15
ATOM 12252 C CA . LYS A 1 54 ? -7.488 -26.090 14.665 1.00 0.00 54 LYS A CA 15
ATOM 12253 C C . LYS A 1 54 ? -8.811 -25.537 15.185 1.00 0.00 54 LYS A C 15
ATOM 12254 O O . LYS A 1 54 ? -9.125 -24.363 14.985 1.00 0.00 54 LYS A O 15
ATOM 12273 N N . ASP A 1 55 ? -9.582 -26.388 15.852 1.00 0.00 55 ASP A N 15
ATOM 12274 C CA . ASP A 1 55 ? -10.870 -25.982 16.403 1.00 0.00 55 ASP A CA 15
ATOM 12275 C C . ASP A 1 55 ? -11.011 -26.443 17.851 1.00 0.00 55 ASP A C 15
ATOM 12276 O O . ASP A 1 55 ? -10.980 -27.639 18.138 1.00 0.00 55 ASP A O 15
ATOM 12286 N N . GLY A 1 1 ? -25.742 27.911 20.812 1.00 0.00 1 GLY A N 16
ATOM 12287 C CA . GLY A 1 1 ? -25.123 26.746 21.415 1.00 0.00 1 GLY A CA 16
ATOM 12288 C C . GLY A 1 1 ? -23.644 26.645 21.098 1.00 0.00 1 GLY A C 16
ATOM 12289 O O . GLY A 1 1 ? -22.999 27.648 20.790 1.00 0.00 1 GLY A O 16
ATOM 12293 N N . SER A 1 2 ? -23.105 25.433 21.174 1.00 0.00 2 SER A N 16
ATOM 12294 C CA . SER A 1 2 ? -21.691 25.206 20.898 1.00 0.00 2 SER A CA 16
ATOM 12295 C C . SER A 1 2 ? -21.513 24.184 19.779 1.00 0.00 2 SER A C 16
ATOM 12296 O O . SER A 1 2 ? -21.338 22.993 20.034 1.00 0.00 2 SER A O 16
ATOM 12304 N N . SER A 1 3 ? -21.561 24.659 18.539 1.00 0.00 3 SER A N 16
ATOM 12305 C CA . SER A 1 3 ? -21.409 23.787 17.380 1.00 0.00 3 SER A CA 16
ATOM 12306 C C . SER A 1 3 ? -20.402 24.368 16.391 1.00 0.00 3 SER A C 16
ATOM 12307 O O . SER A 1 3 ? -20.634 25.421 15.798 1.00 0.00 3 SER A O 16
ATOM 12315 N N . GLY A 1 4 ? -19.282 23.673 16.220 1.00 0.00 4 GLY A N 16
ATOM 12316 C CA . GLY A 1 4 ? -18.256 24.134 15.303 1.00 0.00 4 GLY A CA 16
ATOM 12317 C C . GLY A 1 4 ? -17.041 23.228 15.290 1.00 0.00 4 GLY A C 16
ATOM 12318 O O . GLY A 1 4 ? -16.064 23.478 15.995 1.00 0.00 4 GLY A O 16
ATOM 12322 N N . SER A 1 5 ? -17.101 22.171 14.486 1.00 0.00 5 SER A N 16
ATOM 12323 C CA . SER A 1 5 ? -15.999 21.221 14.388 1.00 0.00 5 SER A CA 16
ATOM 12324 C C . SER A 1 5 ? -15.379 21.251 12.994 1.00 0.00 5 SER A C 16
ATOM 12325 O O . SER A 1 5 ? -16.054 21.546 12.008 1.00 0.00 5 SER A O 16
ATOM 12333 N N . SER A 1 6 ? -14.087 20.944 12.922 1.00 0.00 6 SER A N 16
ATOM 12334 C CA . SER A 1 6 ? -13.373 20.939 11.651 1.00 0.00 6 SER A CA 16
ATOM 12335 C C . SER A 1 6 ? -13.937 19.874 10.715 1.00 0.00 6 SER A C 16
ATOM 12336 O O . SER A 1 6 ? -14.721 19.021 11.127 1.00 0.00 6 SER A O 16
ATOM 12344 N N . GLY A 1 7 ? -13.530 19.931 9.450 1.00 0.00 7 GLY A N 16
ATOM 12345 C CA . GLY A 1 7 ? -14.003 18.967 8.474 1.00 0.00 7 GLY A CA 16
ATOM 12346 C C . GLY A 1 7 ? -13.762 19.420 7.048 1.00 0.00 7 GLY A C 16
ATOM 12347 O O . GLY A 1 7 ? -14.658 19.350 6.207 1.00 0.00 7 GLY A O 16
ATOM 12351 N N . GLY A 1 8 ? -12.548 19.888 6.774 1.00 0.00 8 GLY A N 16
ATOM 12352 C CA . GLY A 1 8 ? -12.215 20.349 5.439 1.00 0.00 8 GLY A CA 16
ATOM 12353 C C . GLY A 1 8 ? -10.892 21.087 5.394 1.00 0.00 8 GLY A C 16
ATOM 12354 O O . GLY A 1 8 ? -10.774 22.128 4.747 1.00 0.00 8 GLY A O 16
ATOM 12358 N N . THR A 1 9 ? -9.892 20.548 6.085 1.00 0.00 9 THR A N 16
ATOM 12359 C CA . THR A 1 9 ? -8.571 21.164 6.124 1.00 0.00 9 THR A CA 16
ATOM 12360 C C . THR A 1 9 ? -7.557 20.340 5.338 1.00 0.00 9 THR A C 16
ATOM 12361 O O . THR A 1 9 ? -6.467 20.817 5.023 1.00 0.00 9 THR A O 16
ATOM 12372 N N . ASP A 1 10 ? -7.924 19.102 5.025 1.00 0.00 10 ASP A N 16
ATOM 12373 C CA . ASP A 1 10 ? -7.046 18.212 4.274 1.00 0.00 10 ASP A CA 16
ATOM 12374 C C . ASP A 1 10 ? -7.573 17.996 2.859 1.00 0.00 10 ASP A C 16
ATOM 12375 O O . ASP A 1 10 ? -8.771 17.809 2.653 1.00 0.00 10 ASP A O 16
ATOM 12384 N N . GLY A 1 11 ? -6.668 18.025 1.884 1.00 0.00 11 GLY A N 16
ATOM 12385 C CA . GLY A 1 11 ? -7.061 17.832 0.501 1.00 0.00 11 GLY A CA 16
ATOM 12386 C C . GLY A 1 11 ? -6.305 16.700 -0.165 1.00 0.00 11 GLY A C 16
ATOM 12387 O O . GLY A 1 11 ? -6.726 15.544 -0.109 1.00 0.00 11 GLY A O 16
ATOM 12391 N N . THR A 1 12 ? -5.184 17.031 -0.799 1.00 0.00 12 THR A N 16
ATOM 12392 C CA . THR A 1 12 ? -4.369 16.034 -1.480 1.00 0.00 12 THR A CA 16
ATOM 12393 C C . THR A 1 12 ? -2.960 15.986 -0.901 1.00 0.00 12 THR A C 16
ATOM 12394 O O . THR A 1 12 ? -2.104 16.798 -1.254 1.00 0.00 12 THR A O 16
ATOM 12405 N N . LYS A 1 13 ? -2.724 15.030 -0.009 1.00 0.00 13 LYS A N 16
ATOM 12406 C CA . LYS A 1 13 ? -1.417 14.874 0.620 1.00 0.00 13 LYS A CA 16
ATOM 12407 C C . LYS A 1 13 ? -0.968 13.417 0.588 1.00 0.00 13 LYS A C 16
ATOM 12408 O O . LYS A 1 13 ? -1.781 12.492 0.578 1.00 0.00 13 LYS A O 16
ATOM 12427 N N . PRO A 1 14 ? 0.356 13.204 0.574 1.00 0.00 14 PRO A N 16
ATOM 12428 C CA . PRO A 1 14 ? 0.942 11.861 0.545 1.00 0.00 14 PRO A CA 16
ATOM 12429 C C . PRO A 1 14 ? 0.737 11.112 1.857 1.00 0.00 14 PRO A C 16
ATOM 12430 O O . PRO A 1 14 ? 1.542 11.230 2.781 1.00 0.00 14 PRO A O 16
ATOM 12441 N N . GLU A 1 15 ? -0.343 10.341 1.931 1.00 0.00 15 GLU A N 16
ATOM 12442 C CA . GLU A 1 15 ? -0.652 9.573 3.131 1.00 0.00 15 GLU A CA 16
ATOM 12443 C C . GLU A 1 15 ? -1.370 8.273 2.776 1.00 0.00 15 GLU A C 16
ATOM 12444 O O . GLU A 1 15 ? -1.892 8.121 1.671 1.00 0.00 15 GLU A O 16
ATOM 12456 N N . CYS A 1 16 ? -1.390 7.339 3.720 1.00 0.00 16 CYS A N 16
ATOM 12457 C CA . CYS A 1 16 ? -2.042 6.052 3.509 1.00 0.00 16 CYS A CA 16
ATOM 12458 C C . CYS A 1 16 ? -3.176 5.845 4.509 1.00 0.00 16 CYS A C 16
ATOM 12459 O O . CYS A 1 16 ? -2.998 5.197 5.541 1.00 0.00 16 CYS A O 16
ATOM 12466 N N . THR A 1 17 ? -4.342 6.400 4.196 1.00 0.00 17 THR A N 16
ATOM 12467 C CA . THR A 1 17 ? -5.505 6.278 5.066 1.00 0.00 17 THR A CA 16
ATOM 12468 C C . THR A 1 17 ? -5.797 4.818 5.392 1.00 0.00 17 THR A C 16
ATOM 12469 O O . THR A 1 17 ? -6.544 4.516 6.324 1.00 0.00 17 THR A O 16
ATOM 12480 N N . LEU A 1 18 ? -5.205 3.914 4.618 1.00 0.00 18 LEU A N 16
ATOM 124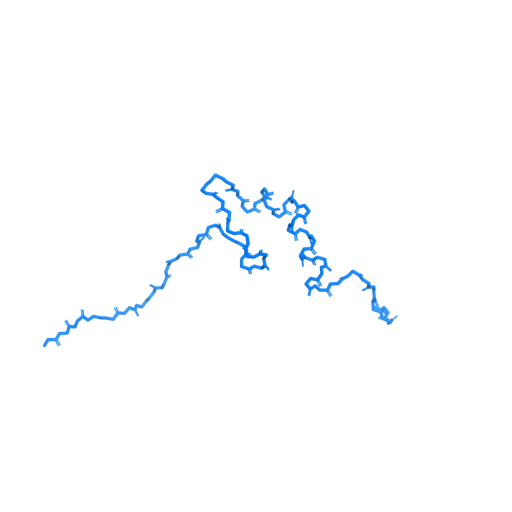81 C CA . LEU A 1 18 ? -5.402 2.484 4.825 1.00 0.00 18 LEU A CA 16
ATOM 12482 C C . LEU A 1 18 ? -4.494 1.964 5.935 1.00 0.00 18 LEU A C 16
ATOM 12483 O O . LEU A 1 18 ? -4.938 1.240 6.827 1.00 0.00 18 LEU A O 16
ATOM 12499 N N . CYS A 1 19 ? -3.221 2.340 5.876 1.00 0.00 19 CYS A N 16
ATOM 12500 C CA . CYS A 1 19 ? -2.250 1.915 6.877 1.00 0.00 19 CYS A CA 16
ATOM 12501 C C . CYS A 1 19 ? -1.965 3.038 7.870 1.00 0.00 19 CYS A C 16
ATOM 12502 O O . CYS A 1 19 ? -1.098 2.911 8.734 1.00 0.00 19 CYS A O 16
ATOM 12509 N N . GLY A 1 20 ? -2.700 4.137 7.739 1.00 0.00 20 GLY A N 16
ATOM 12510 C CA . GLY A 1 20 ? -2.512 5.266 8.631 1.00 0.00 20 GLY A CA 16
ATOM 12511 C C . GLY A 1 20 ? -1.075 5.750 8.658 1.00 0.00 20 GLY A C 16
ATOM 12512 O O . GLY A 1 20 ? -0.626 6.328 9.647 1.00 0.00 20 GLY A O 16
ATOM 12516 N N . VAL A 1 21 ? -0.352 5.513 7.568 1.00 0.00 21 VAL A N 16
ATOM 12517 C CA . VAL A 1 21 ? 1.042 5.928 7.470 1.00 0.00 21 VAL A CA 16
ATOM 12518 C C . VAL A 1 21 ? 1.195 7.125 6.538 1.00 0.00 21 VAL A C 16
ATOM 12519 O O . VAL A 1 21 ? 1.078 6.996 5.319 1.00 0.00 21 VAL A O 16
ATOM 12532 N N . LYS A 1 22 ? 1.458 8.291 7.119 1.00 0.00 22 LYS A N 16
ATOM 12533 C CA . LYS A 1 22 ? 1.630 9.512 6.341 1.00 0.00 22 LYS A CA 16
ATOM 12534 C C . LYS A 1 22 ? 3.062 9.636 5.832 1.00 0.00 22 LYS A C 16
ATOM 12535 O O . LYS A 1 22 ? 3.995 9.828 6.613 1.00 0.00 22 LYS A O 16
ATOM 12554 N N . TYR A 1 23 ? 3.229 9.527 4.519 1.00 0.00 23 TYR A N 16
ATOM 12555 C CA . TYR A 1 23 ? 4.548 9.626 3.905 1.00 0.00 23 TYR A CA 16
ATOM 12556 C C . TYR A 1 23 ? 5.134 11.022 4.095 1.00 0.00 23 TYR A C 16
ATOM 12557 O O . TYR A 1 23 ? 4.407 11.984 4.345 1.00 0.00 23 TYR A O 16
ATOM 12575 N N . SER A 1 24 ? 6.453 11.125 3.972 1.00 0.00 24 SER A N 16
ATOM 12576 C CA . SER A 1 24 ? 7.138 12.403 4.132 1.00 0.00 24 SER A CA 16
ATOM 12577 C C . SER A 1 24 ? 7.325 13.092 2.784 1.00 0.00 24 SER A C 16
ATOM 12578 O O . SER A 1 24 ? 7.395 12.437 1.744 1.00 0.00 24 SER A O 16
ATOM 12586 N N . ALA A 1 25 ? 7.405 14.418 2.811 1.00 0.00 25 ALA A N 16
ATOM 12587 C CA . ALA A 1 25 ? 7.585 15.197 1.592 1.00 0.00 25 ALA A CA 16
ATOM 12588 C C . ALA A 1 25 ? 8.451 14.448 0.585 1.00 0.00 25 ALA A C 16
ATOM 12589 O O . ALA A 1 25 ? 8.178 14.465 -0.616 1.00 0.00 25 ALA A O 16
ATOM 12596 N N . ARG A 1 26 ? 9.495 13.792 1.081 1.00 0.00 26 ARG A N 16
ATOM 12597 C CA . ARG A 1 26 ? 10.402 13.039 0.223 1.00 0.00 26 ARG A CA 16
ATOM 12598 C C . ARG A 1 26 ? 9.768 11.720 -0.212 1.00 0.00 26 ARG A C 16
ATOM 12599 O O . ARG A 1 26 ? 9.635 11.447 -1.406 1.00 0.00 26 ARG A O 16
ATOM 12620 N N . LEU A 1 27 ? 9.380 10.906 0.763 1.00 0.00 27 LEU A N 16
ATOM 12621 C CA . LEU A 1 27 ? 8.761 9.616 0.482 1.00 0.00 27 LEU A CA 16
ATOM 12622 C C . LEU A 1 27 ? 7.706 9.745 -0.612 1.00 0.00 27 LEU A C 16
ATOM 12623 O O . LEU A 1 27 ? 7.297 10.851 -0.966 1.00 0.00 27 LEU A O 16
ATOM 12639 N N . SER A 1 28 ? 7.267 8.608 -1.141 1.00 0.00 28 SER A N 16
ATOM 12640 C CA . SER A 1 28 ? 6.260 8.593 -2.196 1.00 0.00 28 SER A CA 16
ATOM 12641 C C . SER A 1 28 ? 5.339 7.386 -2.051 1.00 0.00 28 SER A C 16
ATOM 12642 O O . SER A 1 28 ? 5.761 6.320 -1.603 1.00 0.00 28 SER A O 16
ATOM 12650 N N . ILE A 1 29 ? 4.078 7.563 -2.433 1.00 0.00 29 ILE A N 16
ATOM 12651 C CA . ILE A 1 29 ? 3.097 6.488 -2.347 1.00 0.00 29 ILE A CA 16
ATOM 12652 C C . ILE A 1 29 ? 3.712 5.149 -2.740 1.00 0.00 29 ILE A C 16
ATOM 12653 O O . ILE A 1 29 ? 3.421 4.119 -2.132 1.00 0.00 29 ILE A O 16
ATOM 12669 N N . ARG A 1 30 ? 4.565 5.172 -3.759 1.00 0.00 30 ARG A N 16
ATOM 12670 C CA . ARG A 1 30 ? 5.222 3.960 -4.233 1.00 0.00 30 ARG A CA 16
ATOM 12671 C C . ARG A 1 30 ? 6.118 3.368 -3.148 1.00 0.00 30 ARG A C 16
ATOM 12672 O O . ARG A 1 30 ? 5.845 2.287 -2.625 1.00 0.00 30 ARG A O 16
ATOM 12693 N N . ASP A 1 31 ? 7.188 4.082 -2.817 1.00 0.00 31 ASP A N 16
ATOM 12694 C CA . ASP A 1 31 ? 8.123 3.628 -1.795 1.00 0.00 31 ASP A CA 16
ATOM 12695 C C . ASP A 1 31 ? 7.386 2.939 -0.651 1.00 0.00 31 ASP A C 16
ATOM 12696 O O . ASP A 1 31 ? 7.849 1.929 -0.119 1.00 0.00 31 ASP A O 16
ATOM 12705 N N . HIS A 1 32 ? 6.237 3.491 -0.276 1.00 0.00 32 HIS A N 16
ATOM 12706 C CA . HIS A 1 32 ? 5.436 2.930 0.806 1.00 0.00 32 HIS A CA 16
ATOM 12707 C C . HIS A 1 32 ? 4.875 1.565 0.415 1.00 0.00 32 HIS A C 16
ATOM 12708 O O . HIS A 1 32 ? 5.291 0.537 0.949 1.00 0.00 32 HIS A O 16
ATOM 12722 N N . ILE A 1 33 ? 3.930 1.565 -0.519 1.00 0.00 33 ILE A N 16
ATOM 12723 C CA . ILE A 1 33 ? 3.313 0.328 -0.980 1.00 0.00 33 ILE A CA 16
ATOM 12724 C C . ILE A 1 33 ? 4.370 -0.705 -1.358 1.00 0.00 33 ILE A C 16
ATOM 12725 O O . ILE A 1 33 ? 4.114 -1.909 -1.332 1.00 0.00 33 ILE A O 16
ATOM 12741 N N . PHE A 1 34 ? 5.559 -0.226 -1.708 1.00 0.00 34 PHE A N 16
ATOM 12742 C CA . PHE A 1 34 ? 6.656 -1.108 -2.091 1.00 0.00 34 PHE A CA 16
ATOM 12743 C C . PHE A 1 34 ? 7.408 -1.605 -0.861 1.00 0.00 34 PHE A C 16
ATOM 12744 O O . PHE A 1 34 ? 8.586 -1.956 -0.940 1.00 0.00 34 PHE A O 16
ATOM 12761 N N . SER A 1 35 ? 6.720 -1.632 0.276 1.00 0.00 35 SER A N 16
ATOM 12762 C CA . SER A 1 35 ? 7.324 -2.082 1.525 1.00 0.00 35 SER A CA 16
ATOM 12763 C C . SER A 1 35 ? 6.370 -2.992 2.292 1.00 0.00 35 SER A C 16
ATOM 12764 O O . SER A 1 35 ? 5.213 -2.643 2.526 1.00 0.00 35 SER A O 16
ATOM 12772 N N . LYS A 1 36 ? 6.864 -4.162 2.682 1.00 0.00 36 LYS A N 16
ATOM 12773 C CA . LYS A 1 36 ? 6.058 -5.125 3.424 1.00 0.00 36 LYS A CA 16
ATOM 12774 C C . LYS A 1 36 ? 5.084 -4.414 4.357 1.00 0.00 36 LYS A C 16
ATOM 12775 O O . LYS A 1 36 ? 3.910 -4.777 4.436 1.00 0.00 36 LYS A O 16
ATOM 12794 N N . GLN A 1 37 ? 5.577 -3.399 5.059 1.00 0.00 37 GLN A N 16
ATOM 12795 C CA . GLN A 1 37 ? 4.748 -2.637 5.986 1.00 0.00 37 GLN A CA 16
ATOM 12796 C C . GLN A 1 37 ? 3.352 -2.417 5.412 1.00 0.00 37 GLN A C 16
ATOM 12797 O O . GLN A 1 37 ? 2.349 -2.730 6.055 1.00 0.00 37 GLN A O 16
ATOM 12811 N N . HIS A 1 38 ? 3.294 -1.876 4.199 1.00 0.00 38 HIS A N 16
ATOM 12812 C CA . HIS A 1 38 ? 2.021 -1.614 3.539 1.00 0.00 38 HIS A CA 16
ATOM 12813 C C . HIS A 1 38 ? 1.307 -2.919 3.197 1.00 0.00 38 HIS A C 16
ATOM 12814 O O . HIS A 1 38 ? 0.167 -3.140 3.606 1.00 0.00 38 HIS A O 16
ATOM 12828 N N . ILE A 1 39 ? 1.986 -3.780 2.446 1.00 0.00 39 ILE A N 16
ATOM 12829 C CA . ILE A 1 39 ? 1.417 -5.062 2.050 1.00 0.00 39 ILE A CA 16
ATOM 12830 C C . ILE A 1 39 ? 0.640 -5.696 3.198 1.00 0.00 39 ILE A C 16
ATOM 12831 O O . ILE A 1 39 ? -0.557 -5.958 3.081 1.00 0.00 39 ILE A O 16
ATOM 12847 N N . SER A 1 40 ? 1.328 -5.939 4.309 1.00 0.00 40 SER A N 16
ATOM 12848 C CA . SER A 1 40 ? 0.703 -6.544 5.479 1.00 0.00 40 SER A CA 16
ATOM 12849 C C . SER A 1 40 ? -0.711 -6.007 5.678 1.00 0.00 40 SER A C 16
ATOM 12850 O O . SER A 1 40 ? -1.656 -6.771 5.875 1.00 0.00 40 SER A O 16
ATOM 12858 N N . LYS A 1 41 ? -0.848 -4.687 5.627 1.00 0.00 41 LYS A N 16
ATOM 12859 C CA . LYS A 1 41 ? -2.146 -4.044 5.800 1.00 0.00 41 LYS A CA 16
ATOM 12860 C C . LYS A 1 41 ? -3.107 -4.451 4.688 1.00 0.00 41 LYS A C 16
ATOM 12861 O O . LYS A 1 41 ? -4.293 -4.674 4.930 1.00 0.00 41 LYS A O 16
ATOM 12880 N N . VAL A 1 42 ? -2.587 -4.547 3.468 1.00 0.00 42 VAL A N 16
ATOM 12881 C CA . VAL A 1 42 ? -3.399 -4.930 2.319 1.00 0.00 42 VAL A CA 16
ATOM 12882 C C . VAL A 1 42 ? -3.913 -6.358 2.461 1.00 0.00 42 VAL A C 16
ATOM 12883 O O . VAL A 1 42 ? -4.975 -6.701 1.941 1.00 0.00 42 VAL A O 16
ATOM 12896 N N . ARG A 1 43 ? -3.152 -7.188 3.168 1.00 0.00 43 ARG A N 16
ATOM 12897 C CA . ARG A 1 43 ? -3.530 -8.580 3.377 1.00 0.00 43 ARG A CA 16
ATOM 12898 C C . ARG A 1 43 ? -4.522 -8.707 4.530 1.00 0.00 43 ARG A C 16
ATOM 12899 O O . ARG A 1 43 ? -5.595 -9.289 4.377 1.00 0.00 43 ARG A O 16
ATOM 12920 N N . GLU A 1 44 ? -4.154 -8.158 5.684 1.00 0.00 44 GLU A N 16
ATOM 12921 C CA . GLU A 1 44 ? -5.011 -8.211 6.862 1.00 0.00 44 GLU A CA 16
ATOM 12922 C C . GLU A 1 44 ? -6.408 -7.686 6.543 1.00 0.00 44 GLU A C 16
ATOM 12923 O O . GLU A 1 44 ? -7.396 -8.108 7.145 1.00 0.00 44 GLU A O 16
ATOM 12935 N N . THR A 1 45 ? -6.483 -6.759 5.592 1.00 0.00 45 THR A N 16
ATOM 12936 C CA . THR A 1 45 ? -7.756 -6.174 5.194 1.00 0.00 45 THR A CA 16
ATOM 12937 C C . THR A 1 45 ? -8.607 -7.180 4.427 1.00 0.00 45 THR A C 16
ATOM 12938 O O . THR A 1 45 ? -9.676 -7.583 4.887 1.00 0.00 45 THR A O 16
ATOM 12949 N N . VAL A 1 46 ? -8.127 -7.582 3.255 1.00 0.00 46 VAL A N 16
ATOM 12950 C CA . VAL A 1 46 ? -8.844 -8.543 2.424 1.00 0.00 46 VAL A CA 16
ATOM 12951 C C . VAL A 1 46 ? -8.036 -9.823 2.243 1.00 0.00 46 VAL A C 16
ATOM 12952 O O . VAL A 1 46 ? -8.596 -10.912 2.129 1.00 0.00 46 VAL A O 16
ATOM 12965 N N . GLY A 1 47 ? -6.714 -9.684 2.218 1.00 0.00 47 GLY A N 16
ATOM 12966 C CA . GLY A 1 47 ? -5.849 -10.837 2.051 1.00 0.00 47 GLY A CA 16
ATOM 12967 C C . GLY A 1 47 ? -6.456 -11.890 1.144 1.00 0.00 47 GLY A C 16
ATOM 12968 O O . GLY A 1 47 ? -6.480 -11.729 -0.076 1.00 0.00 47 GLY A O 16
ATOM 12972 N N . SER A 1 48 ? -6.946 -12.972 1.741 1.00 0.00 48 SER A N 16
ATOM 12973 C CA . SER A 1 48 ? -7.550 -14.058 0.979 1.00 0.00 48 SER A CA 16
ATOM 12974 C C . SER A 1 48 ? -9.073 -13.975 1.029 1.00 0.00 48 SER A C 16
ATOM 12975 O O . SER A 1 48 ? -9.648 -13.537 2.025 1.00 0.00 48 SER A O 16
ATOM 12983 N N . GLN A 1 49 ? -9.718 -14.398 -0.053 1.00 0.00 49 GLN A N 16
ATOM 12984 C CA . GLN A 1 49 ? -11.173 -14.371 -0.134 1.00 0.00 49 GLN A CA 16
ATOM 12985 C C . GLN A 1 49 ? -11.778 -15.606 0.527 1.00 0.00 49 GLN A C 16
ATOM 12986 O O . GLN A 1 49 ? -11.542 -16.734 0.092 1.00 0.00 49 GLN A O 16
ATOM 13000 N N . LEU A 1 50 ? -12.559 -15.385 1.578 1.00 0.00 50 LEU A N 16
ATOM 13001 C CA . LEU A 1 50 ? -13.198 -16.480 2.300 1.00 0.00 50 LEU A CA 16
ATOM 13002 C C . LEU A 1 50 ? -14.070 -17.313 1.365 1.00 0.00 50 LEU A C 16
ATOM 13003 O O . LEU A 1 50 ? -14.636 -16.795 0.403 1.00 0.00 50 LEU A O 16
ATOM 13019 N N . ASP A 1 51 ? -14.174 -18.605 1.656 1.00 0.00 51 ASP A N 16
ATOM 13020 C CA . ASP A 1 51 ? -14.979 -19.509 0.844 1.00 0.00 51 ASP A CA 16
ATOM 13021 C C . ASP A 1 51 ? -16.463 -19.350 1.162 1.00 0.00 51 ASP A C 16
ATOM 13022 O O . ASP A 1 51 ? -17.138 -20.314 1.522 1.00 0.00 51 ASP A O 16
ATOM 13031 N N . ARG A 1 52 ? -16.963 -18.126 1.026 1.00 0.00 52 ARG A N 16
ATOM 13032 C CA . ARG A 1 52 ? -18.366 -17.839 1.301 1.00 0.00 52 ARG A CA 16
ATOM 13033 C C . ARG A 1 52 ? -19.180 -17.823 0.010 1.00 0.00 52 ARG A C 16
ATOM 13034 O O . ARG A 1 52 ? -18.628 -17.687 -1.081 1.00 0.00 52 ARG A O 16
ATOM 13055 N N . GLU A 1 53 ? -20.496 -17.963 0.145 1.00 0.00 53 GLU A N 16
ATOM 13056 C CA . GLU A 1 53 ? -21.385 -17.966 -1.011 1.00 0.00 53 GLU A CA 16
ATOM 13057 C C . GLU A 1 53 ? -22.296 -16.742 -0.999 1.00 0.00 53 GLU A C 16
ATOM 13058 O O . GLU A 1 53 ? -22.319 -15.961 -1.950 1.00 0.00 53 GLU A O 16
ATOM 13070 N N . LYS A 1 54 ? -23.047 -16.582 0.086 1.00 0.00 54 LYS A N 16
ATOM 13071 C CA . LYS A 1 54 ? -23.961 -15.454 0.224 1.00 0.00 54 LYS A CA 16
ATOM 13072 C C . LYS A 1 54 ? -23.240 -14.237 0.796 1.00 0.00 54 LYS A C 16
ATOM 13073 O O . LYS A 1 54 ? -22.292 -14.373 1.570 1.00 0.00 54 LYS A O 16
ATOM 13092 N N . ASP A 1 55 ? -23.696 -13.050 0.411 1.00 0.00 55 ASP A N 16
ATOM 13093 C CA . ASP A 1 55 ? -23.096 -11.810 0.888 1.00 0.00 55 ASP A CA 16
ATOM 13094 C C . ASP A 1 55 ? -23.979 -11.149 1.941 1.00 0.00 55 ASP A C 16
ATOM 13095 O O . ASP A 1 55 ? -23.487 -10.461 2.836 1.00 0.00 55 ASP A O 16
ATOM 13105 N N . GLY A 1 1 ? -22.545 33.434 7.402 1.00 0.00 1 GLY A N 17
ATOM 13106 C CA . GLY A 1 1 ? -21.334 32.693 7.097 1.00 0.00 1 GLY A CA 17
ATOM 13107 C C . GLY A 1 1 ? -20.160 33.125 7.953 1.00 0.00 1 GLY A C 17
ATOM 13108 O O . GLY A 1 1 ? -19.825 34.308 8.009 1.00 0.00 1 GLY A O 17
ATOM 13112 N N . SER A 1 2 ? -19.533 32.164 8.624 1.00 0.00 2 SER A N 17
ATOM 13113 C CA . SER A 1 2 ? -18.392 32.452 9.486 1.00 0.00 2 SER A CA 17
ATOM 13114 C C . SER A 1 2 ? -17.181 32.874 8.660 1.00 0.00 2 SER A C 17
ATOM 13115 O O . SER A 1 2 ? -16.588 33.925 8.902 1.00 0.00 2 SER A O 17
ATOM 13123 N N . SER A 1 3 ? -16.819 32.047 7.685 1.00 0.00 3 SER A N 17
ATOM 13124 C CA . SER A 1 3 ? -15.676 32.332 6.825 1.00 0.00 3 SER A CA 17
ATOM 13125 C C . SER A 1 3 ? -16.128 32.611 5.395 1.00 0.00 3 SER A C 17
ATOM 13126 O O . SER A 1 3 ? -16.536 31.703 4.673 1.00 0.00 3 SER A O 17
ATOM 13134 N N . GLY A 1 4 ? -16.053 33.876 4.994 1.00 0.00 4 GLY A N 17
ATOM 13135 C CA . GLY A 1 4 ? -16.457 34.254 3.652 1.00 0.00 4 GLY A CA 17
ATOM 13136 C C . GLY A 1 4 ? -15.305 34.220 2.668 1.00 0.00 4 GLY A C 17
ATOM 13137 O O . GLY A 1 4 ? -15.328 33.458 1.701 1.00 0.00 4 GLY A O 17
ATOM 13141 N N . SER A 1 5 ? -14.295 35.048 2.912 1.00 0.00 5 SER A N 17
ATOM 13142 C CA . SER A 1 5 ? -13.130 35.114 2.037 1.00 0.00 5 SER A CA 17
ATOM 13143 C C . SER A 1 5 ? -12.615 33.715 1.714 1.00 0.00 5 SER A C 17
ATOM 13144 O O . SER A 1 5 ? -12.581 33.306 0.553 1.00 0.00 5 SER A O 17
ATOM 13152 N N . SER A 1 6 ? -12.213 32.985 2.749 1.00 0.00 6 SER A N 17
ATOM 13153 C CA . SER A 1 6 ? -11.694 31.633 2.577 1.00 0.00 6 SER A CA 17
ATOM 13154 C C . SER A 1 6 ? -12.810 30.670 2.181 1.00 0.00 6 SER A C 17
ATOM 13155 O O . SER A 1 6 ? -13.813 30.542 2.881 1.00 0.00 6 SER A O 17
ATOM 13163 N N . GLY A 1 7 ? -12.626 29.994 1.050 1.00 0.00 7 GLY A N 17
ATOM 13164 C CA . GLY A 1 7 ? -13.623 29.052 0.579 1.00 0.00 7 GLY A CA 17
ATOM 13165 C C . GLY A 1 7 ? -13.006 27.849 -0.106 1.00 0.00 7 GLY A C 17
ATOM 13166 O O . GLY A 1 7 ? -11.977 27.964 -0.771 1.00 0.00 7 GLY A O 17
ATOM 13170 N N . GLY A 1 8 ? -13.636 26.689 0.057 1.00 0.00 8 GLY A N 17
ATOM 13171 C CA . GLY A 1 8 ? -13.127 25.476 -0.556 1.00 0.00 8 GLY A CA 17
ATOM 13172 C C . GLY A 1 8 ? -12.577 24.498 0.464 1.00 0.00 8 GLY A C 17
ATOM 13173 O O . GLY A 1 8 ? -11.899 24.893 1.412 1.00 0.00 8 GLY A O 17
ATOM 13177 N N . THR A 1 9 ? -12.872 23.216 0.271 1.00 0.00 9 THR A N 17
ATOM 13178 C CA . THR A 1 9 ? -12.406 22.179 1.182 1.00 0.00 9 THR A CA 17
ATOM 13179 C C . THR A 1 9 ? -11.641 21.093 0.434 1.00 0.00 9 THR A C 17
ATOM 13180 O O . THR A 1 9 ? -12.229 20.118 -0.035 1.00 0.00 9 THR A O 17
ATOM 13191 N N . ASP A 1 10 ? -10.329 21.266 0.327 1.00 0.00 10 ASP A N 17
ATOM 13192 C CA . ASP A 1 10 ? -9.483 20.299 -0.363 1.00 0.00 10 ASP A CA 17
ATOM 13193 C C . ASP A 1 10 ? -8.101 20.230 0.280 1.00 0.00 10 ASP A C 17
ATOM 13194 O O . ASP A 1 10 ? -7.726 21.100 1.064 1.00 0.00 10 ASP A O 17
ATOM 13203 N N . GLY A 1 11 ? -7.349 19.187 -0.058 1.00 0.00 11 GLY A N 17
ATOM 13204 C CA . GLY A 1 11 ? -6.017 19.022 0.496 1.00 0.00 11 GLY A CA 17
ATOM 13205 C C . GLY A 1 11 ? -5.470 17.624 0.285 1.00 0.00 11 GLY A C 17
ATOM 13206 O O . GLY A 1 11 ? -5.699 16.730 1.100 1.00 0.00 11 GLY A O 17
ATOM 13210 N N . THR A 1 12 ? -4.746 17.433 -0.813 1.00 0.00 12 THR A N 17
ATOM 13211 C CA . THR A 1 12 ? -4.167 16.134 -1.130 1.00 0.00 12 THR A CA 17
ATOM 13212 C C . THR A 1 12 ? -2.738 16.027 -0.612 1.00 0.00 12 THR A C 17
ATOM 13213 O O . THR A 1 12 ? -1.833 16.697 -1.112 1.00 0.00 12 THR A O 17
ATOM 13224 N N . LYS A 1 13 ? -2.539 15.181 0.393 1.00 0.00 13 LYS A N 17
ATOM 13225 C CA . LYS A 1 13 ? -1.218 14.984 0.979 1.00 0.00 13 LYS A CA 17
ATOM 13226 C C . LYS A 1 13 ? -0.785 13.526 0.866 1.00 0.00 13 LYS A C 17
ATOM 13227 O O . LYS A 1 13 ? -1.607 12.610 0.821 1.00 0.00 13 LYS A O 17
ATOM 13246 N N . PRO A 1 14 ? 0.537 13.303 0.820 1.00 0.00 14 PRO A N 17
ATOM 13247 C CA . PRO A 1 14 ? 1.109 11.957 0.714 1.00 0.00 14 PRO A CA 17
ATOM 13248 C C . PRO A 1 14 ? 0.917 11.143 1.989 1.00 0.00 14 PRO A C 17
ATOM 13249 O O . PRO A 1 14 ? 1.734 11.210 2.907 1.00 0.00 14 PRO A O 17
ATOM 13260 N N . GLU A 1 15 ? -0.167 10.375 2.038 1.00 0.00 15 GLU A N 17
ATOM 13261 C CA . GLU A 1 15 ? -0.465 9.549 3.202 1.00 0.00 15 GLU A CA 17
ATOM 13262 C C . GLU A 1 15 ? -1.140 8.246 2.785 1.00 0.00 15 GLU A C 17
ATOM 13263 O O . GLU A 1 15 ? -1.528 8.076 1.629 1.00 0.00 15 GLU A O 17
ATOM 13275 N N . CYS A 1 16 ? -1.275 7.326 3.735 1.00 0.00 16 CYS A N 17
ATOM 13276 C CA . CYS A 1 16 ? -1.901 6.037 3.469 1.00 0.00 16 CYS A CA 17
ATOM 13277 C C . CYS A 1 16 ? -3.058 5.785 4.432 1.00 0.00 16 CYS A C 17
ATOM 13278 O O . CYS A 1 16 ? -2.930 5.020 5.388 1.00 0.00 16 CYS A O 17
ATOM 13285 N N . THR A 1 17 ? -4.189 6.434 4.172 1.00 0.00 17 THR A N 17
ATOM 13286 C CA . THR A 1 17 ? -5.368 6.282 5.015 1.00 0.00 17 THR A CA 17
ATOM 13287 C C . THR A 1 17 ? -5.659 4.812 5.294 1.00 0.00 17 THR A C 17
ATOM 13288 O O . THR A 1 17 ? -6.348 4.476 6.258 1.00 0.00 17 THR A O 17
ATOM 13299 N N . LEU A 1 18 ? -5.129 3.938 4.445 1.00 0.00 18 LEU A N 17
ATOM 13300 C CA . LEU A 1 18 ? -5.332 2.502 4.600 1.00 0.00 18 LEU A CA 17
ATOM 13301 C C . LEU A 1 18 ? -4.457 1.946 5.720 1.00 0.00 18 LEU A C 17
ATOM 13302 O O . LEU A 1 18 ? -4.930 1.207 6.583 1.00 0.00 18 LEU A O 17
ATOM 13318 N N . CYS A 1 19 ? -3.179 2.310 5.700 1.00 0.00 19 CYS A N 17
ATOM 13319 C CA . CYS A 1 19 ? -2.237 1.850 6.714 1.00 0.00 19 CYS A CA 17
ATOM 13320 C C . CYS A 1 19 ? -1.960 2.948 7.736 1.00 0.00 19 CYS A C 17
ATOM 13321 O O . CYS A 1 19 ? -1.101 2.800 8.605 1.00 0.00 19 CYS A O 17
ATOM 13328 N N . GLY A 1 20 ? -2.694 4.051 7.626 1.00 0.00 20 GLY A N 17
ATOM 13329 C CA . GLY A 1 20 ? -2.513 5.158 8.547 1.00 0.00 20 GLY A CA 17
ATOM 13330 C C . GLY A 1 20 ? -1.070 5.618 8.625 1.00 0.00 20 GLY A C 17
ATOM 13331 O O . GLY A 1 20 ? -0.649 6.199 9.625 1.00 0.00 20 GLY A O 17
ATOM 13335 N N . VAL A 1 21 ? -0.310 5.355 7.567 1.00 0.00 21 VAL A N 17
ATOM 13336 C CA . VAL A 1 21 ? 1.094 5.745 7.519 1.00 0.00 21 VAL A CA 17
ATOM 13337 C C . VAL A 1 21 ? 1.297 6.962 6.624 1.00 0.00 21 VAL A C 17
ATOM 13338 O O . VAL A 1 21 ? 1.390 6.840 5.402 1.00 0.00 21 VAL A O 17
ATOM 13351 N N . LYS A 1 22 ? 1.365 8.138 7.239 1.00 0.00 22 LYS A N 17
ATOM 13352 C CA . LYS A 1 22 ? 1.559 9.379 6.499 1.00 0.00 22 LYS A CA 17
ATOM 13353 C C . LYS A 1 22 ? 3.001 9.509 6.022 1.00 0.00 22 LYS A C 17
ATOM 13354 O O . LYS A 1 22 ? 3.918 9.686 6.825 1.00 0.00 22 LYS A O 17
ATOM 13373 N N . TYR A 1 23 ? 3.196 9.420 4.711 1.00 0.00 23 TYR A N 17
ATOM 13374 C CA . TYR A 1 23 ? 4.528 9.527 4.127 1.00 0.00 23 TYR A CA 17
ATOM 13375 C C . TYR A 1 23 ? 5.127 10.906 4.384 1.00 0.00 23 TYR A C 17
ATOM 13376 O O . TYR A 1 23 ? 4.430 11.829 4.805 1.00 0.00 23 TYR A O 17
ATOM 13394 N N . SER A 1 24 ? 6.424 11.038 4.127 1.00 0.00 24 SER A N 17
ATOM 13395 C CA . SER A 1 24 ? 7.120 12.303 4.333 1.00 0.00 24 SER A CA 17
ATOM 13396 C C . SER A 1 24 ? 7.324 13.032 3.009 1.00 0.00 24 SER A C 17
ATOM 13397 O O . SER A 1 24 ? 7.284 12.424 1.940 1.00 0.00 24 SER A O 17
ATOM 13405 N N . ALA A 1 25 ? 7.544 14.341 3.089 1.00 0.00 25 ALA A N 17
ATOM 13406 C CA . ALA A 1 25 ? 7.756 15.154 1.898 1.00 0.00 25 ALA A CA 17
ATOM 13407 C C . ALA A 1 25 ? 8.588 14.405 0.863 1.00 0.00 25 ALA A C 17
ATOM 13408 O O . ALA A 1 25 ? 8.428 14.608 -0.341 1.00 0.00 25 ALA A O 17
ATOM 13415 N N . ARG A 1 26 ? 9.477 13.539 1.339 1.00 0.00 26 ARG A N 17
ATOM 13416 C CA . ARG A 1 26 ? 10.335 12.761 0.454 1.00 0.00 26 ARG A CA 17
ATOM 13417 C C . ARG A 1 26 ? 9.627 11.493 -0.014 1.00 0.00 26 ARG A C 17
ATOM 13418 O O . ARG A 1 26 ? 9.271 11.363 -1.186 1.00 0.00 26 ARG A O 17
ATOM 13439 N N . LEU A 1 27 ? 9.426 10.559 0.910 1.00 0.00 27 LEU A N 17
ATOM 13440 C CA . LEU A 1 27 ? 8.761 9.300 0.593 1.00 0.00 27 LEU A CA 17
ATOM 13441 C C . LEU A 1 27 ? 7.635 9.517 -0.414 1.00 0.00 27 LEU A C 17
ATOM 13442 O O . LEU A 1 27 ? 7.080 10.611 -0.513 1.00 0.00 27 LEU A O 17
ATOM 13458 N N . SER A 1 28 ? 7.303 8.467 -1.158 1.00 0.00 28 SER A N 17
ATOM 13459 C CA . SER A 1 28 ? 6.245 8.543 -2.158 1.00 0.00 28 SER A CA 17
ATOM 13460 C C . SER A 1 28 ? 5.286 7.364 -2.025 1.00 0.00 28 SER A C 17
ATOM 13461 O O . SER A 1 28 ? 5.683 6.269 -1.624 1.00 0.00 28 SER A O 17
ATOM 13469 N N . ILE A 1 29 ? 4.023 7.596 -2.365 1.00 0.00 29 ILE A N 17
ATOM 13470 C CA . ILE A 1 29 ? 3.007 6.553 -2.286 1.00 0.00 29 ILE A CA 17
ATOM 13471 C C . ILE A 1 29 ? 3.546 5.220 -2.794 1.00 0.00 29 ILE A C 17
ATOM 13472 O O . ILE A 1 29 ? 3.200 4.160 -2.272 1.00 0.00 29 ILE A O 17
ATOM 13488 N N . ARG A 1 30 ? 4.397 5.282 -3.813 1.00 0.00 30 ARG A N 17
ATOM 13489 C CA . ARG A 1 30 ? 4.985 4.080 -4.392 1.00 0.00 30 ARG A CA 17
ATOM 13490 C C . ARG A 1 30 ? 5.947 3.419 -3.410 1.00 0.00 30 ARG A C 17
ATOM 13491 O O . ARG A 1 30 ? 5.754 2.269 -3.014 1.00 0.00 30 ARG A O 17
ATOM 13512 N N . ASP A 1 31 ? 6.984 4.153 -3.021 1.00 0.00 31 ASP A N 17
ATOM 13513 C CA . ASP A 1 31 ? 7.977 3.639 -2.085 1.00 0.00 31 ASP A CA 17
ATOM 13514 C C . ASP A 1 31 ? 7.303 2.940 -0.908 1.00 0.00 31 ASP A C 17
ATOM 13515 O O . ASP A 1 31 ? 7.823 1.959 -0.374 1.00 0.00 31 ASP A O 17
ATOM 13524 N N . HIS A 1 32 ? 6.144 3.453 -0.506 1.00 0.00 32 HIS A N 17
ATOM 13525 C CA . HIS A 1 32 ? 5.400 2.878 0.609 1.00 0.00 32 HIS A CA 17
ATOM 13526 C C . HIS A 1 32 ? 4.790 1.535 0.220 1.00 0.00 32 HIS A C 17
ATOM 13527 O O . HIS A 1 32 ? 5.218 0.485 0.701 1.00 0.00 32 HIS A O 17
ATOM 13541 N N . ILE A 1 33 ? 3.788 1.576 -0.652 1.00 0.00 33 ILE A N 17
ATOM 13542 C CA . ILE A 1 33 ? 3.120 0.362 -1.105 1.00 0.00 33 ILE A CA 17
ATOM 13543 C C . ILE A 1 33 ? 4.131 -0.726 -1.449 1.00 0.00 33 ILE A C 17
ATOM 13544 O O . ILE A 1 33 ? 3.821 -1.916 -1.394 1.00 0.00 33 ILE A O 17
ATOM 13560 N N . PHE A 1 34 ? 5.342 -0.310 -1.803 1.00 0.00 34 PHE A N 17
ATOM 13561 C CA . PHE A 1 34 ? 6.401 -1.249 -2.156 1.00 0.00 34 PHE A CA 17
ATOM 13562 C C . PHE A 1 34 ? 7.174 -1.687 -0.916 1.00 0.00 34 PHE A C 17
ATOM 13563 O O . PHE A 1 34 ? 8.332 -2.097 -1.006 1.00 0.00 34 PHE A O 17
ATOM 13580 N N . SER A 1 35 ? 6.526 -1.597 0.241 1.00 0.00 35 SER A N 17
ATOM 13581 C CA . SER A 1 35 ? 7.154 -1.980 1.501 1.00 0.00 35 SER A CA 17
ATOM 13582 C C . SER A 1 35 ? 6.275 -2.962 2.269 1.00 0.00 35 SER A C 17
ATOM 13583 O O . SER A 1 35 ? 5.047 -2.909 2.189 1.00 0.00 35 SER A O 17
ATOM 13591 N N . LYS A 1 36 ? 6.912 -3.858 3.015 1.00 0.00 36 LYS A N 17
ATOM 13592 C CA . LYS A 1 36 ? 6.191 -4.853 3.800 1.00 0.00 36 LYS A CA 17
ATOM 13593 C C . LYS A 1 36 ? 5.132 -4.191 4.675 1.00 0.00 36 LYS A C 17
ATOM 13594 O O . LYS A 1 36 ? 3.962 -4.572 4.644 1.00 0.00 36 LYS A O 17
ATOM 13613 N N . GLN A 1 37 ? 5.550 -3.198 5.454 1.00 0.00 37 GLN A N 17
ATOM 13614 C CA . GLN A 1 37 ? 4.636 -2.484 6.337 1.00 0.00 37 GLN A CA 17
ATOM 13615 C C . GLN A 1 37 ? 3.269 -2.312 5.682 1.00 0.00 37 GLN A C 17
ATOM 13616 O O . GLN A 1 37 ? 2.234 -2.521 6.317 1.00 0.00 37 GLN A O 17
ATOM 13630 N N . HIS A 1 38 ? 3.272 -1.932 4.409 1.00 0.00 38 HIS A N 17
ATOM 13631 C CA . HIS A 1 38 ? 2.031 -1.732 3.668 1.00 0.00 38 HIS A CA 17
ATOM 13632 C C . HIS A 1 38 ? 1.423 -3.070 3.257 1.00 0.00 38 HIS A C 17
ATOM 13633 O O . HIS A 1 38 ? 0.226 -3.299 3.435 1.00 0.00 38 HIS A O 17
ATOM 13647 N N . ILE A 1 39 ? 2.255 -3.948 2.706 1.00 0.00 39 ILE A N 17
ATOM 13648 C CA . ILE A 1 39 ? 1.798 -5.262 2.271 1.00 0.00 39 ILE A CA 17
ATOM 13649 C C . ILE A 1 39 ? 0.852 -5.883 3.293 1.00 0.00 39 ILE A C 17
ATOM 13650 O O . ILE A 1 39 ? -0.313 -6.146 2.997 1.00 0.00 39 ILE A O 17
ATOM 13666 N N . SER A 1 40 ? 1.362 -6.112 4.500 1.00 0.00 40 SER A N 17
ATOM 13667 C CA . SER A 1 40 ? 0.563 -6.703 5.567 1.00 0.00 40 SER A CA 17
ATOM 13668 C C . SER A 1 40 ? -0.835 -6.094 5.600 1.00 0.00 40 SER A C 17
ATOM 13669 O O . SER A 1 40 ? -1.838 -6.808 5.572 1.00 0.00 40 SER A O 17
ATOM 13677 N N . LYS A 1 41 ? -0.895 -4.768 5.661 1.00 0.00 41 LYS A N 17
ATOM 13678 C CA . LYS A 1 41 ? -2.168 -4.060 5.697 1.00 0.00 41 LYS A CA 17
ATOM 13679 C C . LYS A 1 41 ? -3.065 -4.494 4.542 1.00 0.00 41 LYS A C 17
ATOM 13680 O O . LYS A 1 41 ? -4.260 -4.728 4.725 1.00 0.00 41 LYS A O 17
ATOM 13699 N N . VAL A 1 42 ? -2.481 -4.601 3.353 1.00 0.00 42 VAL A N 17
ATOM 13700 C CA . VAL A 1 42 ? -3.227 -5.009 2.169 1.00 0.00 42 VAL A CA 17
ATOM 13701 C C . VAL A 1 42 ? -3.782 -6.420 2.329 1.00 0.00 42 VAL A C 17
ATOM 13702 O O . VAL A 1 42 ? -4.818 -6.759 1.756 1.00 0.00 42 VAL A O 17
ATOM 13715 N N . ARG A 1 43 ? -3.087 -7.238 3.112 1.00 0.00 43 ARG A N 17
ATOM 13716 C CA . ARG A 1 43 ? -3.511 -8.614 3.348 1.00 0.00 43 ARG A CA 17
ATOM 13717 C C . ARG A 1 43 ? -4.491 -8.689 4.514 1.00 0.00 43 ARG A C 17
ATOM 13718 O O . ARG A 1 43 ? -5.377 -9.541 4.538 1.00 0.00 43 ARG A O 17
ATOM 13739 N N . GLU A 1 44 ? -4.323 -7.790 5.480 1.00 0.00 44 GLU A N 17
ATOM 13740 C CA . GLU A 1 44 ? -5.193 -7.757 6.650 1.00 0.00 44 GLU A CA 17
ATOM 13741 C C . GLU A 1 44 ? -6.564 -7.189 6.293 1.00 0.00 44 GLU A C 17
ATOM 13742 O O . GLU A 1 44 ? -7.553 -7.442 6.982 1.00 0.00 44 GLU A O 17
ATOM 13754 N N . THR A 1 45 ? -6.616 -6.420 5.210 1.00 0.00 45 THR A N 17
ATOM 13755 C CA . THR A 1 45 ? -7.863 -5.815 4.761 1.00 0.00 45 THR A CA 17
ATOM 13756 C C . THR A 1 45 ? -8.734 -6.829 4.028 1.00 0.00 45 THR A C 17
ATOM 13757 O O . THR A 1 45 ? -9.910 -7.000 4.350 1.00 0.00 45 THR A O 17
ATOM 13768 N N . VAL A 1 46 ? -8.149 -7.501 3.042 1.00 0.00 46 VAL A N 17
ATOM 13769 C CA . VAL A 1 46 ? -8.871 -8.501 2.264 1.00 0.00 46 VAL A CA 17
ATOM 13770 C C . VAL A 1 46 ? -8.105 -9.818 2.216 1.00 0.00 46 VAL A C 17
ATOM 13771 O O . VAL A 1 46 ? -8.701 -10.895 2.228 1.00 0.00 46 VAL A O 17
ATOM 13784 N N . GLY A 1 47 ? -6.780 -9.725 2.163 1.00 0.00 47 GLY A N 17
ATOM 13785 C CA . GLY A 1 47 ? -5.954 -10.917 2.115 1.00 0.00 47 GLY A CA 17
ATOM 13786 C C . GLY A 1 47 ? -6.445 -11.922 1.091 1.00 0.00 47 GLY A C 17
ATOM 13787 O O . GLY A 1 47 ? -7.182 -11.570 0.170 1.00 0.00 47 GLY A O 17
ATOM 13791 N N . SER A 1 48 ? -6.033 -13.175 1.250 1.00 0.00 48 SER A N 17
ATOM 13792 C CA . SER A 1 48 ? -6.431 -14.233 0.328 1.00 0.00 48 SER A CA 17
ATOM 13793 C C . SER A 1 48 ? -6.599 -15.559 1.064 1.00 0.00 48 SER A C 17
ATOM 13794 O O . SER A 1 48 ? -6.410 -15.636 2.277 1.00 0.00 48 SER A O 17
ATOM 13802 N N . GLN A 1 49 ? -6.955 -16.601 0.319 1.00 0.00 49 GLN A N 17
ATOM 13803 C CA . GLN A 1 49 ? -7.149 -17.924 0.899 1.00 0.00 49 GLN A CA 17
ATOM 13804 C C . GLN A 1 49 ? -6.096 -18.211 1.964 1.00 0.00 49 GLN A C 17
ATOM 13805 O O . GLN A 1 49 ? -4.896 -18.090 1.714 1.00 0.00 49 GLN A O 17
ATOM 13819 N N . LEU A 1 50 ? -6.552 -18.592 3.152 1.00 0.00 50 LEU A N 17
ATOM 13820 C CA . LEU A 1 50 ? -5.648 -18.897 4.256 1.00 0.00 50 LEU A CA 17
ATOM 13821 C C . LEU A 1 50 ? -6.042 -20.203 4.938 1.00 0.00 50 LEU A C 17
ATOM 13822 O O . LEU A 1 50 ? -7.223 -20.458 5.179 1.00 0.00 50 LEU A O 17
ATOM 13838 N N . ASP A 1 51 ? -5.047 -21.026 5.249 1.00 0.00 51 ASP A N 17
ATOM 13839 C CA . ASP A 1 51 ? -5.289 -22.305 5.906 1.00 0.00 51 ASP A CA 17
ATOM 13840 C C . ASP A 1 51 ? -4.991 -22.214 7.399 1.00 0.00 51 ASP A C 17
ATOM 13841 O O . ASP A 1 51 ? -3.833 -22.121 7.807 1.00 0.00 51 ASP A O 17
ATOM 13850 N N . ARG A 1 52 ? -6.044 -22.239 8.210 1.00 0.00 52 ARG A N 17
ATOM 13851 C CA . ARG A 1 52 ? -5.895 -22.157 9.658 1.00 0.00 52 ARG A CA 17
ATOM 13852 C C . ARG A 1 52 ? -5.776 -23.548 10.273 1.00 0.00 52 ARG A C 17
ATOM 13853 O O . ARG A 1 52 ? -6.780 -24.210 10.533 1.00 0.00 52 ARG A O 17
ATOM 13874 N N . GLU A 1 53 ? -4.541 -23.985 10.501 1.00 0.00 53 GLU A N 17
ATOM 13875 C CA . GLU A 1 53 ? -4.292 -25.298 11.084 1.00 0.00 53 GLU A CA 17
ATOM 13876 C C . GLU A 1 53 ? -3.994 -25.184 12.576 1.00 0.00 53 GLU A C 17
ATOM 13877 O O . GLU A 1 53 ? -4.609 -25.864 13.398 1.00 0.00 53 GLU A O 17
ATOM 13889 N N . LYS A 1 54 ? -3.046 -24.319 12.919 1.00 0.00 54 LYS A N 17
ATOM 13890 C CA . LYS A 1 54 ? -2.665 -24.113 14.312 1.00 0.00 54 LYS A CA 17
ATOM 13891 C C . LYS A 1 54 ? -3.761 -23.374 15.072 1.00 0.00 54 LYS A C 17
ATOM 13892 O O . LYS A 1 54 ? -3.970 -22.177 14.871 1.00 0.00 54 LYS A O 17
ATOM 13911 N N . ASP A 1 55 ? -4.457 -24.092 15.946 1.00 0.00 55 ASP A N 17
ATOM 13912 C CA . ASP A 1 55 ? -5.530 -23.503 16.739 1.00 0.00 55 ASP A CA 17
ATOM 13913 C C . ASP A 1 55 ? -4.979 -22.864 18.010 1.00 0.00 55 ASP A C 17
ATOM 13914 O O . ASP A 1 55 ? -3.771 -22.866 18.244 1.00 0.00 55 ASP A O 17
ATOM 13924 N N . GLY A 1 1 ? -24.557 27.218 5.650 1.00 0.00 1 GLY A N 18
ATOM 13925 C CA . GLY A 1 1 ? -23.903 27.011 6.929 1.00 0.00 1 GLY A CA 18
ATOM 13926 C C . GLY A 1 1 ? -24.101 28.177 7.877 1.00 0.00 1 GLY A C 18
ATOM 13927 O O . GLY A 1 1 ? -23.405 29.188 7.783 1.00 0.00 1 GLY A O 18
ATOM 13931 N N . SER A 1 2 ? -25.055 28.038 8.792 1.00 0.00 2 SER A N 18
ATOM 13932 C CA . SER A 1 2 ? -25.347 29.091 9.758 1.00 0.00 2 SER A CA 18
ATOM 13933 C C . SER A 1 2 ? -24.318 29.096 10.884 1.00 0.00 2 SER A C 18
ATOM 13934 O O . SER A 1 2 ? -23.938 28.044 11.397 1.00 0.00 2 SER A O 18
ATOM 13942 N N . SER A 1 3 ? -23.871 30.289 11.263 1.00 0.00 3 SER A N 18
ATOM 13943 C CA . SER A 1 3 ? -22.883 30.432 12.326 1.00 0.00 3 SER A CA 18
ATOM 13944 C C . SER A 1 3 ? -21.555 29.799 11.922 1.00 0.00 3 SER A C 18
ATOM 13945 O O . SER A 1 3 ? -20.901 29.135 12.725 1.00 0.00 3 SER A O 18
ATOM 13953 N N . GLY A 1 4 ? -21.162 30.011 10.669 1.00 0.00 4 GLY A N 18
ATOM 13954 C CA . GLY A 1 4 ? -19.914 29.455 10.179 1.00 0.00 4 GLY A CA 18
ATOM 13955 C C . GLY A 1 4 ? -19.995 27.958 9.954 1.00 0.00 4 GLY A C 18
ATOM 13956 O O . GLY A 1 4 ? -21.055 27.355 10.122 1.00 0.00 4 GLY A O 18
ATOM 13960 N N . SER A 1 5 ? -18.873 27.358 9.570 1.00 0.00 5 SER A N 18
ATOM 13961 C CA . SER A 1 5 ? -18.823 25.923 9.315 1.00 0.00 5 SER A CA 18
ATOM 13962 C C . SER A 1 5 ? -17.479 25.342 9.745 1.00 0.00 5 SER A C 18
ATOM 13963 O O . SER A 1 5 ? -16.567 26.075 10.125 1.00 0.00 5 SER A O 18
ATOM 13971 N N . SER A 1 6 ? -17.366 24.019 9.681 1.00 0.00 6 SER A N 18
ATOM 13972 C CA . SER A 1 6 ? -16.136 23.337 10.066 1.00 0.00 6 SER A CA 18
ATOM 13973 C C . SER A 1 6 ? -16.000 22.006 9.333 1.00 0.00 6 SER A C 18
ATOM 13974 O O . SER A 1 6 ? -16.935 21.207 9.296 1.00 0.00 6 SER A O 18
ATOM 13982 N N . GLY A 1 7 ? -14.827 21.775 8.751 1.00 0.00 7 GLY A N 18
ATOM 13983 C CA . GLY A 1 7 ? -14.589 20.541 8.026 1.00 0.00 7 GLY A CA 18
ATOM 13984 C C . GLY A 1 7 ? -14.511 20.754 6.527 1.00 0.00 7 GLY A C 18
ATOM 13985 O O . GLY A 1 7 ? -15.380 21.396 5.939 1.00 0.00 7 GLY A O 18
ATOM 13989 N N . GLY A 1 8 ? -13.465 20.215 5.908 1.00 0.00 8 GLY A N 18
ATOM 13990 C CA . GLY A 1 8 ? -13.296 20.362 4.474 1.00 0.00 8 GLY A CA 18
ATOM 13991 C C . GLY A 1 8 ? -11.935 19.890 4.000 1.00 0.00 8 GLY A C 18
ATOM 13992 O O . GLY A 1 8 ? -11.054 20.701 3.712 1.00 0.00 8 GLY A O 18
ATOM 13996 N N . THR A 1 9 ? -11.761 18.575 3.920 1.00 0.00 9 THR A N 18
ATOM 13997 C CA . THR A 1 9 ? -10.498 17.996 3.480 1.00 0.00 9 THR A CA 18
ATOM 13998 C C . THR A 1 9 ? -10.409 17.961 1.959 1.00 0.00 9 THR A C 18
ATOM 13999 O O . THR A 1 9 ? -11.015 17.107 1.312 1.00 0.00 9 THR A O 18
ATOM 14010 N N . ASP A 1 10 ? -9.650 18.894 1.394 1.00 0.00 10 ASP A N 18
ATOM 14011 C CA . ASP A 1 10 ? -9.481 18.969 -0.052 1.00 0.00 10 ASP A CA 18
ATOM 14012 C C . ASP A 1 10 ? -8.025 18.731 -0.442 1.00 0.00 10 ASP A C 18
ATOM 14013 O O . ASP A 1 10 ? -7.734 17.958 -1.354 1.00 0.00 10 ASP A O 18
ATOM 14022 N N . GLY A 1 11 ? -7.113 19.401 0.257 1.00 0.00 11 GLY A N 18
ATOM 14023 C CA . GLY A 1 11 ? -5.699 19.249 -0.032 1.00 0.00 11 GLY A CA 18
ATOM 14024 C C . GLY A 1 11 ? -5.297 17.799 -0.214 1.00 0.00 11 GLY A C 18
ATOM 14025 O O . GLY A 1 11 ? -5.665 16.939 0.586 1.00 0.00 11 GLY A O 18
ATOM 14029 N N . THR A 1 12 ? -4.539 17.526 -1.272 1.00 0.00 12 THR A N 18
ATOM 14030 C CA . THR A 1 12 ? -4.089 16.170 -1.559 1.00 0.00 12 THR A CA 18
ATOM 14031 C C . THR A 1 12 ? -2.719 15.904 -0.946 1.00 0.00 12 THR A C 18
ATOM 14032 O O . THR A 1 12 ? -1.688 16.183 -1.558 1.00 0.00 12 THR A O 18
ATOM 14043 N N . LYS A 1 13 ? -2.714 15.362 0.267 1.00 0.00 13 LYS A N 18
ATOM 14044 C CA . LYS A 1 13 ? -1.470 15.056 0.964 1.00 0.00 13 LYS A CA 18
ATOM 14045 C C . LYS A 1 13 ? -1.116 13.579 0.822 1.00 0.00 13 LYS A C 18
ATOM 14046 O O . LYS A 1 13 ? -1.975 12.700 0.898 1.00 0.00 13 LYS A O 18
ATOM 14065 N N . PRO A 1 14 ? 0.178 13.297 0.614 1.00 0.00 14 PRO A N 18
ATOM 14066 C CA . PRO A 1 14 ? 0.675 11.926 0.459 1.00 0.00 14 PRO A CA 18
ATOM 14067 C C . PRO A 1 14 ? 0.612 11.136 1.762 1.00 0.00 14 PRO A C 18
ATOM 14068 O O . PRO A 1 14 ? 1.532 11.193 2.577 1.00 0.00 14 PRO A O 18
ATOM 14079 N N . GLU A 1 15 ? -0.479 10.401 1.951 1.00 0.00 15 GLU A N 18
ATOM 14080 C CA . GLU A 1 15 ? -0.661 9.600 3.156 1.00 0.00 15 GLU A CA 18
ATOM 14081 C C . GLU A 1 15 ? -1.417 8.312 2.844 1.00 0.00 15 GLU A C 18
ATOM 14082 O O . GLU A 1 15 ? -2.014 8.172 1.777 1.00 0.00 15 GLU A O 18
ATOM 14094 N N . CYS A 1 16 ? -1.385 7.372 3.784 1.00 0.00 16 CYS A N 18
ATOM 14095 C CA . CYS A 1 16 ? -2.065 6.094 3.611 1.00 0.00 16 CYS A CA 18
ATOM 14096 C C . CYS A 1 16 ? -3.160 5.915 4.659 1.00 0.00 16 CYS A C 18
ATOM 14097 O O . CYS A 1 16 ? -2.892 5.512 5.791 1.00 0.00 16 CYS A O 18
ATOM 14104 N N . THR A 1 17 ? -4.396 6.217 4.273 1.00 0.00 17 THR A N 18
ATOM 14105 C CA . THR A 1 17 ? -5.531 6.090 5.177 1.00 0.00 17 THR A CA 18
ATOM 14106 C C . THR A 1 17 ? -5.842 4.626 5.468 1.00 0.00 17 THR A C 18
ATOM 14107 O O . THR A 1 17 ? -6.675 4.315 6.320 1.00 0.00 17 THR A O 18
ATOM 14118 N N . LEU A 1 18 ? -5.167 3.730 4.756 1.00 0.00 18 LEU A N 18
ATOM 14119 C CA . LEU A 1 18 ? -5.371 2.297 4.938 1.00 0.00 18 LEU A CA 18
ATOM 14120 C C . LEU A 1 18 ? -4.418 1.741 5.991 1.00 0.00 18 LEU A C 18
ATOM 14121 O O . LEU A 1 18 ? -4.810 0.935 6.835 1.00 0.00 18 LEU A O 18
ATOM 14137 N N . CYS A 1 19 ? -3.164 2.178 5.936 1.00 0.00 19 CYS A N 18
ATOM 14138 C CA . CYS A 1 19 ? -2.154 1.726 6.885 1.00 0.00 19 CYS A CA 18
ATOM 14139 C C . CYS A 1 19 ? -1.862 2.806 7.924 1.00 0.00 19 CYS A C 18
ATOM 14140 O O . CYS A 1 19 ? -0.943 2.673 8.731 1.00 0.0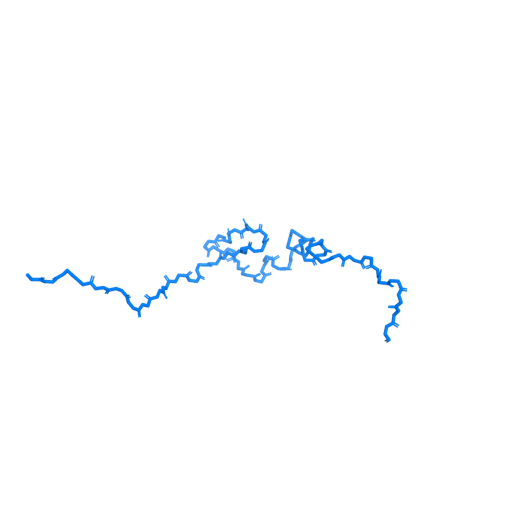0 19 CYS A O 18
ATOM 14147 N N . GLY A 1 20 ? -2.651 3.876 7.896 1.00 0.00 20 GLY A N 18
ATOM 14148 C CA . GLY A 1 20 ? -2.462 4.963 8.838 1.00 0.00 20 GLY A CA 18
ATOM 14149 C C . GLY A 1 20 ? -1.066 5.550 8.772 1.00 0.00 20 GLY A C 18
ATOM 14150 O O . GLY A 1 20 ? -0.624 6.226 9.702 1.00 0.00 20 GLY A O 18
ATOM 14154 N N . VAL A 1 21 ? -0.368 5.293 7.671 1.00 0.00 21 VAL A N 18
ATOM 14155 C CA . VAL A 1 21 ? 0.986 5.801 7.487 1.00 0.00 21 VAL A CA 18
ATOM 14156 C C . VAL A 1 21 ? 0.999 7.006 6.553 1.00 0.00 21 VAL A C 18
ATOM 14157 O O . VAL A 1 21 ? 0.733 6.882 5.357 1.00 0.00 21 VAL A O 18
ATOM 14170 N N . LYS A 1 22 ? 1.311 8.173 7.107 1.00 0.00 22 LYS A N 18
ATOM 14171 C CA . LYS A 1 22 ? 1.361 9.402 6.324 1.00 0.00 22 LYS A CA 18
ATOM 14172 C C . LYS A 1 22 ? 2.764 9.642 5.777 1.00 0.00 22 LYS A C 18
ATOM 14173 O O . LYS A 1 22 ? 3.677 10.003 6.520 1.00 0.00 22 LYS A O 18
ATOM 14192 N N . TYR A 1 23 ? 2.929 9.441 4.475 1.00 0.00 23 TYR A N 18
ATOM 14193 C CA . TYR A 1 23 ? 4.222 9.635 3.829 1.00 0.00 23 TYR A CA 18
ATOM 14194 C C . TYR A 1 23 ? 4.776 11.025 4.125 1.00 0.00 23 TYR A C 18
ATOM 14195 O O . TYR A 1 23 ? 4.023 11.962 4.389 1.00 0.00 23 TYR A O 18
ATOM 14213 N N . SER A 1 24 ? 6.099 11.150 4.080 1.00 0.00 24 SER A N 18
ATOM 14214 C CA . SER A 1 24 ? 6.756 12.424 4.346 1.00 0.00 24 SER A CA 18
ATOM 14215 C C . SER A 1 24 ? 6.892 13.243 3.066 1.00 0.00 24 SER A C 18
ATOM 14216 O O . SER A 1 24 ? 6.701 12.729 1.964 1.00 0.00 24 SER A O 18
ATOM 14224 N N . ALA A 1 25 ? 7.224 14.520 3.222 1.00 0.00 25 ALA A N 18
ATOM 14225 C CA . ALA A 1 25 ? 7.388 15.411 2.080 1.00 0.00 25 ALA A CA 18
ATOM 14226 C C . ALA A 1 25 ? 8.293 14.788 1.023 1.00 0.00 25 ALA A C 18
ATOM 14227 O O . ALA A 1 25 ? 8.298 15.213 -0.133 1.00 0.00 25 ALA A O 18
ATOM 14234 N N . ARG A 1 26 ? 9.058 13.779 1.426 1.00 0.00 26 ARG A N 18
ATOM 14235 C CA . ARG A 1 26 ? 9.969 13.098 0.513 1.00 0.00 26 ARG A CA 18
ATOM 14236 C C . ARG A 1 26 ? 9.372 11.779 0.032 1.00 0.00 26 ARG A C 18
ATOM 14237 O O . ARG A 1 26 ? 9.123 11.596 -1.160 1.00 0.00 26 ARG A O 18
ATOM 14258 N N . LEU A 1 27 ? 9.145 10.863 0.967 1.00 0.00 27 LEU A N 18
ATOM 14259 C CA . LEU A 1 27 ? 8.577 9.560 0.640 1.00 0.00 27 LEU A CA 18
ATOM 14260 C C . LEU A 1 27 ? 7.447 9.698 -0.375 1.00 0.00 27 LEU A C 18
ATOM 14261 O O . LEU A 1 27 ? 6.933 10.793 -0.602 1.00 0.00 27 LEU A O 18
ATOM 14277 N N . SER A 1 28 ? 7.062 8.578 -0.980 1.00 0.00 28 SER A N 18
ATOM 14278 C CA . SER A 1 28 ? 5.993 8.574 -1.972 1.00 0.00 28 SER A CA 18
ATOM 14279 C C . SER A 1 28 ? 5.101 7.348 -1.804 1.00 0.00 28 SER A C 18
ATOM 14280 O O . SER A 1 28 ? 5.467 6.389 -1.124 1.00 0.00 28 SER A O 18
ATOM 14288 N N . ILE A 1 29 ? 3.929 7.387 -2.428 1.00 0.00 29 ILE A N 18
ATOM 14289 C CA . ILE A 1 29 ? 2.984 6.280 -2.349 1.00 0.00 29 ILE A CA 18
ATOM 14290 C C . ILE A 1 29 ? 3.641 4.967 -2.762 1.00 0.00 29 ILE A C 18
ATOM 14291 O O . ILE A 1 29 ? 3.332 3.908 -2.216 1.00 0.00 29 ILE A O 18
ATOM 14307 N N . ARG A 1 30 ? 4.549 5.045 -3.730 1.00 0.00 30 ARG A N 18
ATOM 14308 C CA . ARG A 1 30 ? 5.250 3.862 -4.216 1.00 0.00 30 ARG A CA 18
ATOM 14309 C C . ARG A 1 30 ? 6.177 3.300 -3.142 1.00 0.00 30 ARG A C 18
ATOM 14310 O O . ARG A 1 30 ? 5.945 2.211 -2.617 1.00 0.00 30 ARG A O 18
ATOM 14331 N N . ASP A 1 31 ? 7.226 4.049 -2.821 1.00 0.00 31 ASP A N 18
ATOM 14332 C CA . ASP A 1 31 ? 8.187 3.626 -1.810 1.00 0.00 31 ASP A CA 18
ATOM 14333 C C . ASP A 1 31 ? 7.482 2.941 -0.643 1.00 0.00 31 ASP A C 18
ATOM 14334 O O . ASP A 1 31 ? 8.046 2.058 0.005 1.00 0.00 31 ASP A O 18
ATOM 14343 N N . HIS A 1 32 ? 6.247 3.355 -0.379 1.00 0.00 32 HIS A N 18
ATOM 14344 C CA . HIS A 1 32 ? 5.465 2.782 0.711 1.00 0.00 32 HIS A CA 18
ATOM 14345 C C . HIS A 1 32 ? 4.902 1.420 0.317 1.00 0.00 32 HIS A C 18
ATOM 14346 O O . HIS A 1 32 ? 5.330 0.388 0.834 1.00 0.00 32 HIS A O 18
ATOM 14360 N N . ILE A 1 33 ? 3.939 1.426 -0.599 1.00 0.00 33 ILE A N 18
ATOM 14361 C CA . ILE A 1 33 ? 3.318 0.191 -1.061 1.00 0.00 33 ILE A CA 18
ATOM 14362 C C . ILE A 1 33 ? 4.370 -0.830 -1.480 1.00 0.00 33 ILE A C 18
ATOM 14363 O O . ILE A 1 33 ? 4.091 -2.026 -1.565 1.00 0.00 33 ILE A O 18
ATOM 14379 N N . PHE A 1 34 ? 5.582 -0.351 -1.739 1.00 0.00 34 PHE A N 18
ATOM 14380 C CA . PHE A 1 34 ? 6.677 -1.222 -2.149 1.00 0.00 34 PHE A CA 18
ATOM 14381 C C . PHE A 1 34 ? 7.464 -1.712 -0.937 1.00 0.00 34 PHE A C 18
ATOM 14382 O O . PHE A 1 34 ? 8.641 -2.057 -1.046 1.00 0.00 34 PHE A O 18
ATOM 14399 N N . SER A 1 35 ? 6.806 -1.740 0.217 1.00 0.00 35 SER A N 18
ATOM 14400 C CA . SER A 1 35 ? 7.444 -2.183 1.451 1.00 0.00 35 SER A CA 18
ATOM 14401 C C . SER A 1 35 ? 6.497 -3.056 2.269 1.00 0.00 35 SER A C 18
ATOM 14402 O O . SER A 1 35 ? 5.346 -2.689 2.509 1.00 0.00 35 SER A O 18
ATOM 14410 N N . LYS A 1 36 ? 6.989 -4.214 2.695 1.00 0.00 36 LYS A N 18
ATOM 14411 C CA . LYS A 1 36 ? 6.190 -5.141 3.488 1.00 0.00 36 LYS A CA 18
ATOM 14412 C C . LYS A 1 36 ? 5.223 -4.386 4.395 1.00 0.00 36 LYS A C 18
ATOM 14413 O O . LYS A 1 36 ? 4.057 -4.759 4.519 1.00 0.00 36 LYS A O 18
ATOM 14432 N N . GLN A 1 37 ? 5.716 -3.325 5.026 1.00 0.00 37 GLN A N 18
ATOM 14433 C CA . GLN A 1 37 ? 4.895 -2.519 5.921 1.00 0.00 37 GLN A CA 18
ATOM 14434 C C . GLN A 1 37 ? 3.487 -2.346 5.359 1.00 0.00 37 GLN A C 18
ATOM 14435 O O . GLN A 1 37 ? 2.500 -2.682 6.015 1.00 0.00 37 GLN A O 18
ATOM 14449 N N . HIS A 1 38 ? 3.402 -1.818 4.142 1.00 0.00 38 HIS A N 18
ATOM 14450 C CA . HIS A 1 38 ? 2.114 -1.600 3.492 1.00 0.00 38 HIS A CA 18
ATOM 14451 C C . HIS A 1 38 ? 1.443 -2.929 3.157 1.00 0.00 38 HIS A C 18
ATOM 14452 O O . HIS A 1 38 ? 0.323 -3.196 3.594 1.00 0.00 38 HIS A O 18
ATOM 14466 N N . ILE A 1 39 ? 2.134 -3.756 2.380 1.00 0.00 39 ILE A N 18
ATOM 14467 C CA . ILE A 1 39 ? 1.604 -5.055 1.987 1.00 0.00 39 ILE A CA 18
ATOM 14468 C C . ILE A 1 39 ? 0.827 -5.701 3.130 1.00 0.00 39 ILE A C 18
ATOM 14469 O O . ILE A 1 39 ? -0.271 -6.220 2.933 1.00 0.00 39 ILE A O 18
ATOM 14485 N N . SER A 1 40 ? 1.405 -5.663 4.327 1.00 0.00 40 SER A N 18
ATOM 14486 C CA . SER A 1 40 ? 0.768 -6.245 5.502 1.00 0.00 40 SER A CA 18
ATOM 14487 C C . SER A 1 40 ? -0.684 -5.792 5.613 1.00 0.00 40 SER A C 18
ATOM 14488 O O . SER A 1 40 ? -1.603 -6.612 5.636 1.00 0.00 40 SER A O 18
ATOM 14496 N N . LYS A 1 41 ? -0.885 -4.481 5.682 1.00 0.00 41 LYS A N 18
ATOM 14497 C CA . LYS A 1 41 ? -2.225 -3.916 5.790 1.00 0.00 41 LYS A CA 18
ATOM 14498 C C . LYS A 1 41 ? -3.113 -4.399 4.648 1.00 0.00 41 LYS A C 18
ATOM 14499 O O . LYS A 1 41 ? -4.297 -4.673 4.842 1.00 0.00 41 LYS A O 18
ATOM 14518 N N . VAL A 1 42 ? -2.532 -4.502 3.456 1.00 0.00 42 VAL A N 18
ATOM 14519 C CA . VAL A 1 42 ? -3.270 -4.954 2.283 1.00 0.00 42 VAL A CA 18
ATOM 14520 C C . VAL A 1 42 ? -3.828 -6.358 2.492 1.00 0.00 42 VAL A C 18
ATOM 14521 O O . VAL A 1 42 ? -4.902 -6.691 1.992 1.00 0.00 42 VAL A O 18
ATOM 14534 N N . ARG A 1 43 ? -3.090 -7.177 3.235 1.00 0.00 43 ARG A N 18
ATOM 14535 C CA . ARG A 1 43 ? -3.510 -8.545 3.510 1.00 0.00 43 ARG A CA 18
ATOM 14536 C C . ARG A 1 43 ? -4.529 -8.584 4.645 1.00 0.00 43 ARG A C 18
ATOM 14537 O O . ARG A 1 43 ? -5.393 -9.459 4.686 1.00 0.00 43 ARG A O 18
ATOM 14558 N N . GLU A 1 44 ? -4.420 -7.629 5.564 1.00 0.00 44 GLU A N 18
ATOM 14559 C CA . GLU A 1 44 ? -5.331 -7.556 6.700 1.00 0.00 44 GLU A CA 18
ATOM 14560 C C . GLU A 1 44 ? -6.713 -7.082 6.259 1.00 0.00 44 GLU A C 18
ATOM 14561 O O . GLU A 1 44 ? -7.719 -7.747 6.505 1.00 0.00 44 GLU A O 18
ATOM 14573 N N . THR A 1 45 ? -6.755 -5.925 5.605 1.00 0.00 45 THR A N 18
ATOM 14574 C CA . THR A 1 45 ? -8.011 -5.359 5.131 1.00 0.00 45 THR A CA 18
ATOM 14575 C C . THR A 1 45 ? -8.935 -6.446 4.592 1.00 0.00 45 THR A C 18
ATOM 14576 O O . THR A 1 45 ? -10.130 -6.460 4.885 1.00 0.00 45 THR A O 18
ATOM 14587 N N . VAL A 1 46 ? -8.373 -7.357 3.804 1.00 0.00 46 VAL A N 18
ATOM 14588 C CA . VAL A 1 46 ? -9.146 -8.449 3.226 1.00 0.00 46 VAL A CA 18
ATOM 14589 C C . VAL A 1 46 ? -8.549 -9.802 3.599 1.00 0.00 46 VAL A C 18
ATOM 14590 O O . VAL A 1 46 ? -7.422 -10.120 3.223 1.00 0.00 46 VAL A O 18
ATOM 14603 N N . GLY A 1 47 ? -9.315 -10.596 4.341 1.00 0.00 47 GLY A N 18
ATOM 14604 C CA . GLY A 1 47 ? -8.845 -11.907 4.752 1.00 0.00 47 GLY A CA 18
ATOM 14605 C C . GLY A 1 47 ? -8.490 -12.791 3.574 1.00 0.00 47 GLY A C 18
ATOM 14606 O O . GLY A 1 47 ? -8.883 -12.515 2.440 1.00 0.00 47 GLY A O 18
ATOM 14610 N N . SER A 1 48 ? -7.743 -13.858 3.840 1.00 0.00 48 SER A N 18
ATOM 14611 C CA . SER A 1 48 ? -7.329 -14.783 2.792 1.00 0.00 48 SER A CA 18
ATOM 14612 C C . SER A 1 48 ? -8.089 -16.102 2.901 1.00 0.00 48 SER A C 18
ATOM 14613 O O . SER A 1 48 ? -7.507 -17.178 2.764 1.00 0.00 48 SER A O 18
ATOM 14621 N N . GLN A 1 49 ? -9.391 -16.009 3.150 1.00 0.00 49 GLN A N 18
ATOM 14622 C CA . GLN A 1 49 ? -10.230 -17.194 3.278 1.00 0.00 49 GLN A CA 18
ATOM 14623 C C . GLN A 1 49 ? -9.768 -18.294 2.328 1.00 0.00 49 GLN A C 18
ATOM 14624 O O . GLN A 1 49 ? -9.629 -18.072 1.125 1.00 0.00 49 GLN A O 18
ATOM 14638 N N . LEU A 1 50 ? -9.530 -19.481 2.876 1.00 0.00 50 LEU A N 18
ATOM 14639 C CA . LEU A 1 50 ? -9.082 -20.616 2.078 1.00 0.00 50 LEU A CA 18
ATOM 14640 C C . LEU A 1 50 ? -10.037 -21.797 2.226 1.00 0.00 50 LEU A C 18
ATOM 14641 O O . LEU A 1 50 ? -9.929 -22.581 3.169 1.00 0.00 50 LEU A O 18
ATOM 14657 N N . ASP A 1 51 ? -10.970 -21.918 1.288 1.00 0.00 51 ASP A N 18
ATOM 14658 C CA . ASP A 1 51 ? -11.942 -23.004 1.313 1.00 0.00 51 ASP A CA 18
ATOM 14659 C C . ASP A 1 51 ? -11.290 -24.326 0.920 1.00 0.00 51 ASP A C 18
ATOM 14660 O O . ASP A 1 51 ? -10.876 -24.509 -0.225 1.00 0.00 51 ASP A O 18
ATOM 14669 N N . ARG A 1 52 ? -11.201 -25.244 1.877 1.00 0.00 52 ARG A N 18
ATOM 14670 C CA . ARG A 1 52 ? -10.597 -26.548 1.631 1.00 0.00 52 ARG A CA 18
ATOM 14671 C C . ARG A 1 52 ? -11.662 -27.582 1.277 1.00 0.00 52 ARG A C 18
ATOM 14672 O O . ARG A 1 52 ? -11.422 -28.483 0.473 1.00 0.00 52 ARG A O 18
ATOM 14693 N N . GLU A 1 53 ? -12.837 -27.446 1.883 1.00 0.00 53 GLU A N 18
ATOM 14694 C CA . GLU A 1 53 ? -13.937 -28.370 1.633 1.00 0.00 53 GLU A CA 18
ATOM 14695 C C . GLU A 1 53 ? -14.324 -28.367 0.157 1.00 0.00 53 GLU A C 18
ATOM 14696 O O . GLU A 1 53 ? -14.071 -27.400 -0.562 1.00 0.00 53 GLU A O 18
ATOM 14708 N N . LYS A 1 54 ? -14.938 -29.457 -0.290 1.00 0.00 54 LYS A N 18
ATOM 14709 C CA . LYS A 1 54 ? -15.362 -29.583 -1.679 1.00 0.00 54 LYS A CA 18
ATOM 14710 C C . LYS A 1 54 ? -16.883 -29.609 -1.784 1.00 0.00 54 LYS A C 18
ATOM 14711 O O . LYS A 1 54 ? -17.567 -30.135 -0.905 1.00 0.00 54 LYS A O 18
ATOM 14730 N N . ASP A 1 55 ? -17.407 -29.041 -2.864 1.00 0.00 55 ASP A N 18
ATOM 14731 C CA . ASP A 1 55 ? -18.848 -29.002 -3.085 1.00 0.00 55 ASP A CA 18
ATOM 14732 C C . ASP A 1 55 ? -19.255 -29.971 -4.191 1.00 0.00 55 ASP A C 18
ATOM 14733 O O . ASP A 1 55 ? -20.433 -30.082 -4.531 1.00 0.00 55 ASP A O 18
ATOM 14743 N N . GLY A 1 1 ? -15.224 45.896 -1.252 1.00 0.00 1 GLY A N 19
ATOM 14744 C CA . GLY A 1 1 ? -14.104 45.247 -1.908 1.00 0.00 1 GLY A CA 19
ATOM 14745 C C . GLY A 1 1 ? -13.965 43.791 -1.513 1.00 0.00 1 GLY A C 19
ATOM 14746 O O . GLY A 1 1 ? -14.946 43.144 -1.144 1.00 0.00 1 GLY A O 19
ATOM 14750 N N . SER A 1 2 ? -12.744 43.272 -1.592 1.00 0.00 2 SER A N 19
ATOM 14751 C CA . SER A 1 2 ? -12.482 41.880 -1.244 1.00 0.00 2 SER A CA 19
ATOM 14752 C C . SER A 1 2 ? -11.293 41.772 -0.294 1.00 0.00 2 SER A C 19
ATOM 14753 O O . SER A 1 2 ? -10.359 42.573 -0.357 1.00 0.00 2 SER A O 19
ATOM 14761 N N . SER A 1 3 ? -11.334 40.777 0.586 1.00 0.00 3 SER A N 19
ATOM 14762 C CA . SER A 1 3 ? -10.263 40.566 1.552 1.00 0.00 3 SER A CA 19
ATOM 14763 C C . SER A 1 3 ? -9.589 39.215 1.329 1.00 0.00 3 SER A C 19
ATOM 14764 O O . SER A 1 3 ? -10.015 38.428 0.486 1.00 0.00 3 SER A O 19
ATOM 14772 N N . GLY A 1 4 ? -8.532 38.955 2.093 1.00 0.00 4 GLY A N 19
ATOM 14773 C CA . GLY A 1 4 ? -7.815 37.700 1.965 1.00 0.00 4 GLY A CA 19
ATOM 14774 C C . GLY A 1 4 ? -8.497 36.564 2.702 1.00 0.00 4 GLY A C 19
ATOM 14775 O O . GLY A 1 4 ? -9.097 35.685 2.084 1.00 0.00 4 GLY A O 19
ATOM 14779 N N . SER A 1 5 ? -8.405 36.582 4.028 1.00 0.00 5 SER A N 19
ATOM 14780 C CA . SER A 1 5 ? -9.014 35.542 4.850 1.00 0.00 5 SER A CA 19
ATOM 14781 C C . SER A 1 5 ? -8.937 34.186 4.156 1.00 0.00 5 SER A C 19
ATOM 14782 O O . SER A 1 5 ? -9.896 33.414 4.171 1.00 0.00 5 SER A O 19
ATOM 14790 N N . SER A 1 6 ? -7.789 33.903 3.548 1.00 0.00 6 SER A N 19
ATOM 14791 C CA . SER A 1 6 ? -7.587 32.642 2.845 1.00 0.00 6 SER A CA 19
ATOM 14792 C C . SER A 1 6 ? -6.100 32.348 2.674 1.00 0.00 6 SER A C 19
ATOM 14793 O O . SER A 1 6 ? -5.371 33.117 2.048 1.00 0.00 6 SER A O 19
ATOM 14801 N N . GLY A 1 7 ? -5.656 31.227 3.235 1.00 0.00 7 GLY A N 19
ATOM 14802 C CA . GLY A 1 7 ? -4.259 30.850 3.135 1.00 0.00 7 GLY A CA 19
ATOM 14803 C C . GLY A 1 7 ? -3.858 30.484 1.719 1.00 0.00 7 GLY A C 19
ATOM 14804 O O . GLY A 1 7 ? -4.507 30.892 0.757 1.00 0.00 7 GLY A O 19
ATOM 14808 N N . GLY A 1 8 ? -2.782 29.713 1.591 1.00 0.00 8 GLY A N 19
ATOM 14809 C CA . GLY A 1 8 ? -2.312 29.307 0.279 1.00 0.00 8 GLY A CA 19
ATOM 14810 C C . GLY A 1 8 ? -2.990 28.044 -0.214 1.00 0.00 8 GLY A C 19
ATOM 14811 O O . GLY A 1 8 ? -2.827 26.973 0.372 1.00 0.00 8 GLY A O 19
ATOM 14815 N N . THR A 1 9 ? -3.754 28.167 -1.294 1.00 0.00 9 THR A N 19
ATOM 14816 C CA . THR A 1 9 ? -4.462 27.027 -1.865 1.00 0.00 9 THR A CA 19
ATOM 14817 C C . THR A 1 9 ? -3.587 25.779 -1.859 1.00 0.00 9 THR A C 19
ATOM 14818 O O . THR A 1 9 ? -2.409 25.833 -2.214 1.00 0.00 9 THR A O 19
ATOM 14829 N N . ASP A 1 10 ? -4.170 24.655 -1.456 1.00 0.00 10 ASP A N 19
ATOM 14830 C CA . ASP A 1 10 ? -3.443 23.392 -1.407 1.00 0.00 10 ASP A CA 19
ATOM 14831 C C . ASP A 1 10 ? -4.177 22.312 -2.196 1.00 0.00 10 ASP A C 19
ATOM 14832 O O . ASP A 1 10 ? -5.291 22.525 -2.671 1.00 0.00 10 ASP A O 19
ATOM 14841 N N . GLY A 1 11 ? -3.542 21.152 -2.332 1.00 0.00 11 GLY A N 19
ATOM 14842 C CA . GLY A 1 11 ? -4.149 20.056 -3.066 1.00 0.00 11 GLY A CA 19
ATOM 14843 C C . GLY A 1 11 ? -4.311 18.810 -2.218 1.00 0.00 11 GLY A C 19
ATOM 14844 O O . GLY A 1 11 ? -5.082 18.799 -1.257 1.00 0.00 11 GLY A O 19
ATOM 14848 N N . THR A 1 12 ? -3.584 17.755 -2.573 1.00 0.00 12 THR A N 19
ATOM 14849 C CA . THR A 1 12 ? -3.653 16.498 -1.840 1.00 0.00 12 THR A CA 19
ATOM 14850 C C . THR A 1 12 ? -2.383 16.263 -1.031 1.00 0.00 12 THR A C 19
ATOM 14851 O O . THR A 1 12 ? -1.326 16.812 -1.341 1.00 0.00 12 THR A O 19
ATOM 14862 N N . LYS A 1 13 ? -2.493 15.443 0.009 1.00 0.00 13 LYS A N 19
ATOM 14863 C CA . LYS A 1 13 ? -1.352 15.133 0.863 1.00 0.00 13 LYS A CA 19
ATOM 14864 C C . LYS A 1 13 ? -0.985 13.655 0.766 1.00 0.00 13 LYS A C 19
ATOM 14865 O O . LYS A 1 13 ? -1.846 12.775 0.776 1.00 0.00 13 LYS A O 19
ATOM 14884 N N . PRO A 1 14 ? 0.323 13.375 0.670 1.00 0.00 14 PRO A N 19
ATOM 14885 C CA . PRO A 1 14 ? 0.834 12.004 0.571 1.00 0.00 14 PRO A CA 19
ATOM 14886 C C . PRO A 1 14 ? 0.662 11.226 1.871 1.00 0.00 14 PRO A C 19
ATOM 14887 O O . PRO A 1 14 ? 1.520 11.275 2.751 1.00 0.00 14 PRO A O 19
ATOM 14898 N N . GLU A 1 15 ? -0.453 10.510 1.984 1.00 0.00 15 GLU A N 19
ATOM 14899 C CA . GLU A 1 15 ? -0.736 9.722 3.178 1.00 0.00 15 GLU A CA 19
ATOM 14900 C C . GLU A 1 15 ? -1.329 8.366 2.806 1.00 0.00 15 GLU A C 19
ATOM 14901 O O . GLU A 1 15 ? -1.667 8.119 1.648 1.00 0.00 15 GLU A O 19
ATOM 14913 N N . CYS A 1 16 ? -1.452 7.489 3.797 1.00 0.00 16 CYS A N 19
ATOM 14914 C CA . CYS A 1 16 ? -2.003 6.158 3.577 1.00 0.00 16 CYS A CA 19
ATOM 14915 C C . CYS A 1 16 ? -3.111 5.854 4.582 1.00 0.00 16 CYS A C 19
ATOM 14916 O O . CYS A 1 16 ? -2.923 5.070 5.513 1.00 0.00 16 CYS A O 19
ATOM 14923 N N . THR A 1 17 ? -4.267 6.481 4.388 1.00 0.00 17 THR A N 19
ATOM 14924 C CA . THR A 1 17 ? -5.404 6.280 5.277 1.00 0.00 17 THR A CA 19
ATOM 14925 C C . THR A 1 17 ? -5.600 4.801 5.592 1.00 0.00 17 THR A C 19
ATOM 14926 O O . THR A 1 17 ? -6.186 4.447 6.616 1.00 0.00 17 THR A O 19
ATOM 14937 N N . LEU A 1 18 ? -5.107 3.942 4.708 1.00 0.00 18 LEU A N 19
ATOM 14938 C CA . LEU A 1 18 ? -5.227 2.500 4.893 1.00 0.00 18 LEU A CA 19
ATOM 14939 C C . LEU A 1 18 ? -4.311 2.016 6.012 1.00 0.00 18 LEU A C 19
ATOM 14940 O O . LEU A 1 18 ? -4.733 1.271 6.896 1.00 0.00 18 LEU A O 19
ATOM 14956 N N . CYS A 1 19 ? -3.054 2.447 5.969 1.00 0.00 19 CYS A N 19
ATOM 14957 C CA . CYS A 1 19 ? -2.078 2.060 6.979 1.00 0.00 19 CYS A CA 19
ATOM 14958 C C . CYS A 1 19 ? -1.853 3.190 7.980 1.00 0.00 19 CYS A C 19
ATOM 14959 O O . CYS A 1 19 ? -0.996 3.096 8.857 1.00 0.00 19 CYS A O 19
ATOM 14966 N N . GLY A 1 20 ? -2.632 4.259 7.841 1.00 0.00 20 GLY A N 19
ATOM 14967 C CA . GLY A 1 20 ? -2.503 5.392 8.739 1.00 0.00 20 GLY A CA 19
ATOM 14968 C C . GLY A 1 20 ? -1.113 5.995 8.716 1.00 0.00 20 GLY A C 19
ATOM 14969 O O . GLY A 1 20 ? -0.745 6.760 9.607 1.00 0.00 20 GLY A O 19
ATOM 14973 N N . VAL A 1 21 ? -0.336 5.649 7.694 1.00 0.00 21 VAL A N 19
ATOM 14974 C CA . VAL A 1 21 ? 1.022 6.162 7.558 1.00 0.00 21 VAL A CA 19
ATOM 14975 C C . VAL A 1 21 ? 1.063 7.371 6.631 1.00 0.00 21 VAL A C 19
ATOM 14976 O O . VAL A 1 21 ? 0.664 7.291 5.469 1.00 0.00 21 VAL A O 19
ATOM 14989 N N . LYS A 1 22 ? 1.548 8.493 7.152 1.00 0.00 22 LYS A N 19
ATOM 14990 C CA . LYS A 1 22 ? 1.644 9.721 6.372 1.00 0.00 22 LYS A CA 19
ATOM 14991 C C . LYS A 1 22 ? 3.054 9.906 5.820 1.00 0.00 22 LYS A C 19
ATOM 14992 O O . LYS A 1 22 ? 3.963 10.322 6.539 1.00 0.00 22 LYS A O 19
ATOM 15011 N N . TYR A 1 23 ? 3.229 9.597 4.540 1.00 0.00 23 TYR A N 19
ATOM 15012 C CA . TYR A 1 23 ? 4.528 9.729 3.892 1.00 0.00 23 TYR A CA 19
ATOM 15013 C C . TYR A 1 23 ? 5.097 11.130 4.093 1.00 0.00 23 TYR A C 19
ATOM 15014 O O . TYR A 1 23 ? 4.379 12.056 4.473 1.00 0.00 23 TYR A O 19
ATOM 15032 N N . SER A 1 24 ? 6.392 11.279 3.834 1.00 0.00 24 SER A N 19
ATOM 15033 C CA . SER A 1 24 ? 7.060 12.566 3.989 1.00 0.00 24 SER A CA 19
ATOM 15034 C C . SER A 1 24 ? 7.285 13.228 2.632 1.00 0.00 24 SER A C 19
ATOM 15035 O O . SER A 1 24 ? 7.299 12.561 1.599 1.00 0.00 24 SER A O 19
ATOM 15043 N N . ALA A 1 25 ? 7.458 14.545 2.646 1.00 0.00 25 ALA A N 19
ATOM 15044 C CA . ALA A 1 25 ? 7.684 15.299 1.419 1.00 0.00 25 ALA A CA 19
ATOM 15045 C C . ALA A 1 25 ? 8.556 14.513 0.445 1.00 0.00 25 ALA A C 19
ATOM 15046 O O . ALA A 1 25 ? 8.458 14.688 -0.770 1.00 0.00 25 ALA A O 19
ATOM 15053 N N . ARG A 1 26 ? 9.408 13.649 0.986 1.00 0.00 26 ARG A N 19
ATOM 15054 C CA . ARG A 1 26 ? 10.299 12.839 0.164 1.00 0.00 26 ARG A CA 19
ATOM 15055 C C . ARG A 1 26 ? 9.617 11.541 -0.260 1.00 0.00 26 ARG A C 19
ATOM 15056 O O . ARG A 1 26 ? 9.313 11.343 -1.437 1.00 0.00 26 ARG A O 19
ATOM 15077 N N . LEU A 1 27 ? 9.380 10.661 0.706 1.00 0.00 27 LEU A N 19
ATOM 15078 C CA . LEU A 1 27 ? 8.734 9.382 0.434 1.00 0.00 27 LEU A CA 19
ATOM 15079 C C . LEU A 1 27 ? 7.621 9.542 -0.597 1.00 0.00 27 LEU A C 19
ATOM 15080 O O . LEU A 1 27 ? 7.108 10.641 -0.805 1.00 0.00 27 LEU A O 19
ATOM 15096 N N . SER A 1 28 ? 7.251 8.438 -1.237 1.00 0.00 28 SER A N 19
ATOM 15097 C CA . SER A 1 28 ? 6.199 8.456 -2.247 1.00 0.00 28 SER A CA 19
ATOM 15098 C C . SER A 1 28 ? 5.253 7.272 -2.068 1.00 0.00 28 SER A C 19
ATOM 15099 O O . SER A 1 28 ? 5.655 6.208 -1.597 1.00 0.00 28 SER A O 19
ATOM 15107 N N . ILE A 1 29 ? 3.994 7.467 -2.446 1.00 0.00 29 ILE A N 19
ATOM 15108 C CA . ILE A 1 29 ? 2.991 6.416 -2.328 1.00 0.00 29 ILE A CA 19
ATOM 15109 C C . ILE A 1 29 ? 3.561 5.063 -2.740 1.00 0.00 29 ILE A C 19
ATOM 15110 O O . ILE A 1 29 ? 3.323 4.051 -2.080 1.00 0.00 29 ILE A O 19
ATOM 15126 N N . ARG A 1 30 ? 4.316 5.053 -3.833 1.00 0.00 30 ARG A N 19
ATOM 15127 C CA . ARG A 1 30 ? 4.921 3.824 -4.333 1.00 0.00 30 ARG A CA 19
ATOM 15128 C C . ARG A 1 30 ? 5.913 3.257 -3.322 1.00 0.00 30 ARG A C 19
ATOM 15129 O O . ARG A 1 30 ? 5.674 2.207 -2.724 1.00 0.00 30 ARG A O 19
ATOM 15150 N N . ASP A 1 31 ? 7.027 3.957 -3.136 1.00 0.00 31 ASP A N 19
ATOM 15151 C CA . ASP A 1 31 ? 8.055 3.524 -2.197 1.00 0.00 31 ASP A CA 19
ATOM 15152 C C . ASP A 1 31 ? 7.428 2.932 -0.939 1.00 0.00 31 ASP A C 19
ATOM 15153 O O . ASP A 1 31 ? 8.017 2.071 -0.284 1.00 0.00 31 ASP A O 19
ATOM 15162 N N . HIS A 1 32 ? 6.229 3.401 -0.605 1.00 0.00 32 HIS A N 19
ATOM 15163 C CA . HIS A 1 32 ? 5.522 2.918 0.576 1.00 0.00 32 HIS A CA 19
ATOM 15164 C C . HIS A 1 32 ? 4.899 1.550 0.315 1.00 0.00 32 HIS A C 19
ATOM 15165 O O . HIS A 1 32 ? 5.342 0.541 0.863 1.00 0.00 32 HIS A O 19
ATOM 15179 N N . ILE A 1 33 ? 3.868 1.525 -0.524 1.00 0.00 33 ILE A N 19
ATOM 15180 C CA . ILE A 1 33 ? 3.185 0.281 -0.857 1.00 0.00 33 ILE A CA 19
ATOM 15181 C C . ILE A 1 33 ? 4.184 -0.829 -1.167 1.00 0.00 33 ILE A C 19
ATOM 15182 O O . ILE A 1 33 ? 3.869 -2.013 -1.050 1.00 0.00 33 ILE A O 19
ATOM 15198 N N . PHE A 1 34 ? 5.392 -0.437 -1.560 1.00 0.00 34 PHE A N 19
ATOM 15199 C CA . PHE A 1 34 ? 6.439 -1.399 -1.886 1.00 0.00 34 PHE A CA 19
ATOM 15200 C C . PHE A 1 34 ? 7.219 -1.797 -0.637 1.00 0.00 34 PHE A C 19
ATOM 15201 O O . PHE A 1 34 ? 8.396 -2.150 -0.713 1.00 0.00 34 PHE A O 19
ATOM 15218 N N . SER A 1 35 ? 6.555 -1.737 0.513 1.00 0.00 35 SER A N 19
ATOM 15219 C CA . SER A 1 35 ? 7.187 -2.086 1.780 1.00 0.00 35 SER A CA 19
ATOM 15220 C C . SER A 1 35 ? 6.302 -3.032 2.585 1.00 0.00 35 SER A C 19
ATOM 15221 O O . SER A 1 35 ? 5.117 -2.771 2.789 1.00 0.00 35 SER A O 19
ATOM 15229 N N . LYS A 1 36 ? 6.887 -4.135 3.042 1.00 0.00 36 LYS A N 19
ATOM 15230 C CA . LYS A 1 36 ? 6.155 -5.121 3.827 1.00 0.00 36 LYS A CA 19
ATOM 15231 C C . LYS A 1 36 ? 5.130 -4.445 4.732 1.00 0.00 36 LYS A C 19
ATOM 15232 O O . LYS A 1 36 ? 3.982 -4.880 4.816 1.00 0.00 36 LYS A O 19
ATOM 15251 N N . GLN A 1 37 ? 5.553 -3.380 5.404 1.00 0.00 37 GLN A N 19
ATOM 15252 C CA . GLN A 1 37 ? 4.671 -2.643 6.302 1.00 0.00 37 GLN A CA 19
ATOM 15253 C C . GLN A 1 37 ? 3.286 -2.476 5.687 1.00 0.00 37 GLN A C 19
ATOM 15254 O O . GLN A 1 37 ? 2.275 -2.805 6.308 1.00 0.00 37 GLN A O 19
ATOM 15268 N N . HIS A 1 38 ? 3.246 -1.960 4.462 1.00 0.00 38 HIS A N 19
ATOM 15269 C CA . HIS A 1 38 ? 1.984 -1.749 3.762 1.00 0.00 38 HIS A CA 19
ATOM 15270 C C . HIS A 1 38 ? 1.405 -3.073 3.273 1.00 0.00 38 HIS A C 19
ATOM 15271 O O . HIS A 1 38 ? 0.209 -3.330 3.418 1.00 0.00 38 HIS A O 19
ATOM 15285 N N . ILE A 1 39 ? 2.260 -3.909 2.694 1.00 0.00 39 ILE A N 19
ATOM 15286 C CA . ILE A 1 39 ? 1.833 -5.206 2.184 1.00 0.00 39 ILE A CA 19
ATOM 15287 C C . ILE A 1 39 ? 0.899 -5.903 3.167 1.00 0.00 39 ILE A C 19
ATOM 15288 O O . ILE A 1 39 ? -0.240 -6.227 2.834 1.00 0.00 39 ILE A O 19
ATOM 15304 N N . SER A 1 40 ? 1.390 -6.129 4.382 1.00 0.00 40 SER A N 19
ATOM 15305 C CA . SER A 1 40 ? 0.600 -6.789 5.415 1.00 0.00 40 SER A CA 19
ATOM 15306 C C . SER A 1 40 ? -0.789 -6.165 5.518 1.00 0.00 40 SER A C 19
ATOM 15307 O O . SER A 1 40 ? -1.801 -6.866 5.495 1.00 0.00 40 SER A O 19
ATOM 15315 N N . LYS A 1 41 ? -0.829 -4.842 5.633 1.00 0.00 41 LYS A N 19
ATOM 15316 C CA . LYS A 1 41 ? -2.092 -4.121 5.739 1.00 0.00 41 LYS A CA 19
ATOM 15317 C C . LYS A 1 41 ? -3.007 -4.450 4.565 1.00 0.00 41 LYS A C 19
ATOM 15318 O O . LYS A 1 41 ? -4.229 -4.496 4.710 1.00 0.00 41 LYS A O 19
ATOM 15337 N N . VAL A 1 42 ? -2.408 -4.681 3.400 1.00 0.00 42 VAL A N 19
ATOM 15338 C CA . VAL A 1 42 ? -3.170 -5.009 2.201 1.00 0.00 42 VAL A CA 19
ATOM 15339 C C . VAL A 1 42 ? -3.777 -6.404 2.300 1.00 0.00 42 VAL A C 19
ATOM 15340 O O . VAL A 1 42 ? -4.889 -6.642 1.829 1.00 0.00 42 VAL A O 19
ATOM 15353 N N . ARG A 1 43 ? -3.040 -7.322 2.917 1.00 0.00 43 ARG A N 19
ATOM 15354 C CA . ARG A 1 43 ? -3.506 -8.694 3.078 1.00 0.00 43 ARG A CA 19
ATOM 15355 C C . ARG A 1 43 ? -4.494 -8.800 4.236 1.00 0.00 43 ARG A C 19
ATOM 15356 O O . ARG A 1 43 ? -5.393 -9.640 4.221 1.00 0.00 43 ARG A O 19
ATOM 15377 N N . GLU A 1 44 ? -4.319 -7.944 5.237 1.00 0.00 44 GLU A N 19
ATOM 15378 C CA . GLU A 1 44 ? -5.194 -7.943 6.403 1.00 0.00 44 GLU A CA 19
ATOM 15379 C C . GLU A 1 44 ? -6.490 -7.193 6.111 1.00 0.00 44 GLU A C 19
ATOM 15380 O O . GLU A 1 44 ? -7.585 -7.707 6.344 1.00 0.00 44 GLU A O 19
ATOM 15392 N N . THR A 1 45 ? -6.358 -5.973 5.599 1.00 0.00 45 THR A N 19
ATOM 15393 C CA . THR A 1 45 ? -7.517 -5.151 5.275 1.00 0.00 45 THR A CA 19
ATOM 15394 C C . THR A 1 45 ? -8.619 -5.983 4.629 1.00 0.00 45 THR A C 19
ATOM 15395 O O . THR A 1 45 ? -9.805 -5.702 4.801 1.00 0.00 45 THR A O 19
ATOM 15406 N N . VAL A 1 46 ? -8.219 -7.009 3.884 1.00 0.00 46 VAL A N 19
ATOM 15407 C CA . VAL A 1 46 ? -9.173 -7.883 3.212 1.00 0.00 46 VAL A CA 19
ATOM 15408 C C . VAL A 1 46 ? -8.948 -9.341 3.598 1.00 0.00 46 VAL A C 19
ATOM 15409 O O . VAL A 1 46 ? -7.893 -9.911 3.324 1.00 0.00 46 VAL A O 19
ATOM 15422 N N . GLY A 1 47 ? -9.949 -9.940 4.237 1.00 0.00 47 GLY A N 19
ATOM 15423 C CA . GLY A 1 47 ? -9.841 -11.327 4.650 1.00 0.00 47 GLY A CA 19
ATOM 15424 C C . GLY A 1 47 ? -9.279 -12.215 3.558 1.00 0.00 47 GLY A C 19
ATOM 15425 O O . GLY A 1 47 ? -9.411 -11.912 2.372 1.00 0.00 47 GLY A O 19
ATOM 15429 N N . SER A 1 48 ? -8.649 -13.315 3.958 1.00 0.00 48 SER A N 19
ATOM 15430 C CA . SER A 1 48 ? -8.059 -14.247 3.004 1.00 0.00 48 SER A CA 19
ATOM 15431 C C . SER A 1 48 ? -8.925 -15.495 2.859 1.00 0.00 48 SER A C 19
ATOM 15432 O O . SER A 1 48 ? -8.414 -16.613 2.798 1.00 0.00 48 SER A O 19
ATOM 15440 N N . GLN A 1 49 ? -10.238 -15.295 2.805 1.00 0.00 49 GLN A N 19
ATOM 15441 C CA . GLN A 1 49 ? -11.175 -16.403 2.668 1.00 0.00 49 GLN A CA 19
ATOM 15442 C C . GLN A 1 49 ? -10.586 -17.509 1.798 1.00 0.00 49 GLN A C 19
ATOM 15443 O O . GLN A 1 49 ? -10.725 -18.694 2.103 1.00 0.00 49 GLN A O 19
ATOM 15457 N N . LEU A 1 50 ? -9.929 -17.114 0.712 1.00 0.00 50 LEU A N 19
ATOM 15458 C CA . LEU A 1 50 ? -9.319 -18.072 -0.203 1.00 0.00 50 LEU A CA 19
ATOM 15459 C C . LEU A 1 50 ? -7.921 -18.461 0.267 1.00 0.00 50 LEU A C 19
ATOM 15460 O O . LEU A 1 50 ? -6.961 -17.716 0.073 1.00 0.00 50 LEU A O 19
ATOM 15476 N N . ASP A 1 51 ? -7.815 -19.632 0.884 1.00 0.00 51 ASP A N 19
ATOM 15477 C CA . ASP A 1 51 ? -6.533 -20.122 1.379 1.00 0.00 51 ASP A CA 19
ATOM 15478 C C . ASP A 1 51 ? -6.023 -21.273 0.519 1.00 0.00 51 ASP A C 19
ATOM 15479 O O . ASP A 1 51 ? -6.732 -21.769 -0.357 1.00 0.00 51 ASP A O 19
ATOM 15488 N N . ARG A 1 52 ? -4.788 -21.694 0.774 1.00 0.00 52 ARG A N 19
ATOM 15489 C CA . ARG A 1 52 ? -4.181 -22.785 0.021 1.00 0.00 52 ARG A CA 19
ATOM 15490 C C . ARG A 1 52 ? -4.782 -24.127 0.429 1.00 0.00 52 ARG A C 19
ATOM 15491 O O . ARG A 1 52 ? -5.569 -24.203 1.372 1.00 0.00 52 ARG A O 19
ATOM 15512 N N . GLU A 1 53 ? -4.406 -25.181 -0.288 1.00 0.00 53 GLU A N 19
ATOM 15513 C CA . GLU A 1 53 ? -4.910 -26.519 -0.001 1.00 0.00 53 GLU A CA 19
ATOM 15514 C C . GLU A 1 53 ? -3.760 -27.491 0.247 1.00 0.00 53 GLU A C 19
ATOM 15515 O O . GLU A 1 53 ? -3.729 -28.188 1.262 1.00 0.00 53 GLU A O 19
ATOM 15527 N N . LYS A 1 54 ? -2.817 -27.533 -0.687 1.00 0.00 54 LYS A N 19
ATOM 15528 C CA . LYS A 1 54 ? -1.664 -28.418 -0.572 1.00 0.00 54 LYS A CA 19
ATOM 15529 C C . LYS A 1 54 ? -1.218 -28.544 0.882 1.00 0.00 54 LYS A C 19
ATOM 15530 O O . LYS A 1 54 ? -1.171 -29.644 1.433 1.00 0.00 54 LYS A O 19
ATOM 15549 N N . ASP A 1 55 ? -0.893 -27.412 1.497 1.00 0.00 55 ASP A N 19
ATOM 15550 C CA . ASP A 1 55 ? -0.454 -27.396 2.887 1.00 0.00 55 ASP A CA 19
ATOM 15551 C C . ASP A 1 55 ? -1.523 -26.785 3.788 1.00 0.00 55 ASP A C 19
ATOM 15552 O O . ASP A 1 55 ? -1.243 -26.387 4.918 1.00 0.00 55 ASP A O 19
ATOM 15562 N N . GLY A 1 1 ? -16.307 44.139 10.251 1.00 0.00 1 GLY A N 20
ATOM 15563 C CA . GLY A 1 1 ? -15.021 43.469 10.203 1.00 0.00 1 GLY A CA 20
ATOM 15564 C C . GLY A 1 1 ? -14.837 42.657 8.936 1.00 0.00 1 GLY A C 20
ATOM 15565 O O . GLY A 1 1 ? -15.411 42.979 7.896 1.00 0.00 1 GLY A O 20
ATOM 15569 N N . SER A 1 2 ? -14.032 41.603 9.022 1.00 0.00 2 SER A N 20
ATOM 15570 C CA . SER A 1 2 ? -13.769 40.746 7.872 1.00 0.00 2 SER A CA 20
ATOM 15571 C C . SER A 1 2 ? -14.865 39.698 7.714 1.00 0.00 2 SER A C 20
ATOM 15572 O O . SER A 1 2 ? -15.547 39.646 6.690 1.00 0.00 2 SER A O 20
ATOM 15580 N N . SER A 1 3 ? -15.030 38.863 8.736 1.00 0.00 3 SER A N 20
ATOM 15581 C CA . SER A 1 3 ? -16.040 37.813 8.710 1.00 0.00 3 SER A CA 20
ATOM 15582 C C . SER A 1 3 ? -15.883 36.938 7.470 1.00 0.00 3 SER A C 20
ATOM 15583 O O . SER A 1 3 ? -16.865 36.571 6.826 1.00 0.00 3 SER A O 20
ATOM 15591 N N . GLY A 1 4 ? -14.638 36.607 7.141 1.00 0.00 4 GLY A N 20
ATOM 15592 C CA . GLY A 1 4 ? -14.373 35.778 5.979 1.00 0.00 4 GLY A CA 20
ATOM 15593 C C . GLY A 1 4 ? -13.016 35.106 6.044 1.00 0.00 4 GLY A C 20
ATOM 15594 O O . GLY A 1 4 ? -12.082 35.635 6.647 1.00 0.00 4 GLY A O 20
ATOM 15598 N N . SER A 1 5 ? -12.907 33.935 5.424 1.00 0.00 5 SER A N 20
ATOM 15599 C CA . SER A 1 5 ? -11.655 33.187 5.418 1.00 0.00 5 SER A CA 20
ATOM 15600 C C . SER A 1 5 ? -11.708 32.047 4.406 1.00 0.00 5 SER A C 20
ATOM 15601 O O . SER A 1 5 ? -12.769 31.479 4.149 1.00 0.00 5 SER A O 20
ATOM 15609 N N . SER A 1 6 ? -10.554 31.719 3.833 1.00 0.00 6 SER A N 20
ATOM 15610 C CA . SER A 1 6 ? -10.468 30.650 2.845 1.00 0.00 6 SER A CA 20
ATOM 15611 C C . SER A 1 6 ? -9.720 29.446 3.411 1.00 0.00 6 SER A C 20
ATOM 15612 O O . SER A 1 6 ? -9.233 29.478 4.540 1.00 0.00 6 SER A O 20
ATOM 15620 N N . GLY A 1 7 ? -9.634 28.384 2.616 1.00 0.00 7 GLY A N 20
ATOM 15621 C CA . GLY A 1 7 ? -8.945 27.184 3.053 1.00 0.00 7 GLY A CA 20
ATOM 15622 C C . GLY A 1 7 ? -8.627 26.247 1.905 1.00 0.00 7 GLY A C 20
ATOM 15623 O O . GLY A 1 7 ? -9.322 26.238 0.891 1.00 0.00 7 GLY A O 20
ATOM 15627 N N . GLY A 1 8 ? -7.570 25.455 2.065 1.00 0.00 8 GLY A N 20
ATOM 15628 C CA . GLY A 1 8 ? -7.179 24.522 1.024 1.00 0.00 8 GLY A CA 20
ATOM 15629 C C . GLY A 1 8 ? -8.173 23.390 0.857 1.00 0.00 8 GLY A C 20
ATOM 15630 O O . GLY A 1 8 ? -7.963 22.288 1.364 1.00 0.00 8 GLY A O 20
ATOM 15634 N N . THR A 1 9 ? -9.262 23.661 0.144 1.00 0.00 9 THR A N 20
ATOM 15635 C CA . THR A 1 9 ? -10.295 22.659 -0.087 1.00 0.00 9 THR A CA 20
ATOM 15636 C C . THR A 1 9 ? -9.754 21.491 -0.904 1.00 0.00 9 THR A C 20
ATOM 15637 O O . THR A 1 9 ? -9.773 20.345 -0.455 1.00 0.00 9 THR A O 20
ATOM 15648 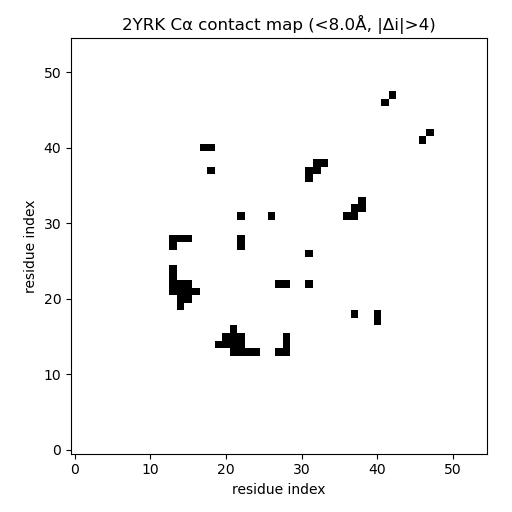N N . ASP A 1 10 ? -9.271 21.789 -2.105 1.00 0.00 10 ASP A N 20
ATOM 15649 C CA . ASP A 1 10 ? -8.722 20.763 -2.985 1.00 0.00 10 ASP A CA 20
ATOM 15650 C C . ASP A 1 10 ? -7.225 20.590 -2.750 1.00 0.00 10 ASP A C 20
ATOM 15651 O O . ASP A 1 10 ? -6.406 21.259 -3.378 1.00 0.00 10 ASP A O 20
ATOM 15660 N N . GLY A 1 11 ? -6.875 19.686 -1.839 1.00 0.00 11 GLY A N 20
ATOM 15661 C CA . GLY A 1 11 ? -5.477 19.442 -1.536 1.00 0.00 11 GLY A CA 20
ATOM 15662 C C . GLY A 1 11 ? -5.197 17.985 -1.223 1.00 0.00 11 GLY A C 20
ATOM 15663 O O . GLY A 1 11 ? -5.562 17.490 -0.156 1.00 0.00 11 GLY A O 20
ATOM 15667 N N . THR A 1 12 ? -4.549 17.295 -2.156 1.00 0.00 12 THR A N 20
ATOM 15668 C CA . THR A 1 12 ? -4.223 15.886 -1.976 1.00 0.00 12 THR A CA 20
ATOM 15669 C C . THR A 1 12 ? -2.817 15.714 -1.413 1.00 0.00 12 THR A C 20
ATOM 15670 O O . THR A 1 12 ? -1.827 15.959 -2.102 1.00 0.00 12 THR A O 20
ATOM 15681 N N . LYS A 1 13 ? -2.736 15.290 -0.156 1.00 0.00 13 LYS A N 20
ATOM 15682 C CA . LYS A 1 13 ? -1.450 15.083 0.500 1.00 0.00 13 LYS A CA 20
ATOM 15683 C C . LYS A 1 13 ? -1.058 13.609 0.475 1.00 0.00 13 LYS A C 20
ATOM 15684 O O . LYS A 1 13 ? -1.903 12.716 0.537 1.00 0.00 13 LYS A O 20
ATOM 15703 N N . PRO A 1 14 ? 0.254 13.346 0.384 1.00 0.00 14 PRO A N 20
ATOM 15704 C CA . PRO A 1 14 ? 0.788 11.981 0.352 1.00 0.00 14 PRO A CA 20
ATOM 15705 C C . PRO A 1 14 ? 0.638 11.268 1.691 1.00 0.00 14 PRO A C 20
ATOM 15706 O O . PRO A 1 14 ? 1.469 11.427 2.584 1.00 0.00 14 PRO A O 20
ATOM 15717 N N . GLU A 1 15 ? -0.426 10.483 1.823 1.00 0.00 15 GLU A N 20
ATOM 15718 C CA . GLU A 1 15 ? -0.683 9.746 3.055 1.00 0.00 15 GLU A CA 20
ATOM 15719 C C . GLU A 1 15 ? -1.370 8.415 2.759 1.00 0.00 15 GLU A C 20
ATOM 15720 O O . GLU A 1 15 ? -1.862 8.189 1.654 1.00 0.00 15 GLU A O 20
ATOM 15732 N N . CYS A 1 16 ? -1.398 7.537 3.756 1.00 0.00 16 CYS A N 20
ATOM 15733 C CA . CYS A 1 16 ? -2.022 6.228 3.605 1.00 0.00 16 CYS A CA 20
ATOM 15734 C C . CYS A 1 16 ? -3.097 6.013 4.667 1.00 0.00 16 CYS A C 20
ATOM 15735 O O . CYS A 1 16 ? -2.876 5.321 5.661 1.00 0.00 16 CYS A O 20
ATOM 15742 N N . THR A 1 17 ? -4.265 6.610 4.448 1.00 0.00 17 THR A N 20
ATOM 15743 C CA . THR A 1 17 ? -5.375 6.485 5.384 1.00 0.00 17 THR A CA 20
ATOM 15744 C C . THR A 1 17 ? -5.659 5.023 5.708 1.00 0.00 17 THR A C 20
ATOM 15745 O O . THR A 1 17 ? -6.334 4.714 6.691 1.00 0.00 17 THR A O 20
ATOM 15756 N N . LEU A 1 18 ? -5.139 4.126 4.877 1.00 0.00 18 LEU A N 20
ATOM 15757 C CA . LEU A 1 18 ? -5.337 2.695 5.076 1.00 0.00 18 LEU A CA 20
ATOM 15758 C C . LEU A 1 18 ? -4.404 2.162 6.160 1.00 0.00 18 LEU A C 20
ATOM 15759 O O . LEU A 1 18 ? -4.833 1.445 7.065 1.00 0.00 18 LEU A O 20
ATOM 15775 N N . CYS A 1 19 ? -3.128 2.518 6.062 1.00 0.00 19 CYS A N 20
ATOM 15776 C CA . CYS A 1 19 ? -2.135 2.078 7.035 1.00 0.00 19 CYS A CA 20
ATOM 15777 C C . CYS A 1 19 ? -1.820 3.189 8.032 1.00 0.00 19 CYS A C 20
ATOM 15778 O O . CYS A 1 19 ? -0.939 3.047 8.878 1.00 0.00 19 CYS A O 20
ATOM 15785 N N . GLY A 1 20 ? -2.548 4.297 7.925 1.00 0.00 20 GLY A N 20
ATOM 15786 C CA . GLY A 1 20 ? -2.332 5.416 8.823 1.00 0.00 20 GLY A CA 20
ATOM 15787 C C . GLY A 1 20 ? -0.929 5.979 8.721 1.00 0.00 20 GLY A C 20
ATOM 15788 O O . GLY A 1 20 ? -0.466 6.680 9.622 1.00 0.00 20 GLY A O 20
ATOM 15792 N N . VAL A 1 21 ? -0.248 5.671 7.622 1.00 0.00 21 VAL A N 20
ATOM 15793 C CA . VAL A 1 21 ? 1.112 6.150 7.406 1.00 0.00 21 VAL A CA 20
ATOM 15794 C C . VAL A 1 21 ? 1.127 7.360 6.479 1.00 0.00 21 VAL A C 20
ATOM 15795 O O . VAL A 1 21 ? 0.795 7.256 5.298 1.00 0.00 21 VAL A O 20
ATOM 15808 N N . LYS A 1 22 ? 1.516 8.509 7.021 1.00 0.00 22 LYS A N 20
ATOM 15809 C CA . LYS A 1 22 ? 1.577 9.741 6.243 1.00 0.00 22 LYS A CA 20
ATOM 15810 C C . LYS A 1 22 ? 2.979 9.963 5.685 1.00 0.00 22 LYS A C 20
ATOM 15811 O O . LYS A 1 22 ? 3.883 10.392 6.402 1.00 0.00 22 LYS A O 20
ATOM 15830 N N . TYR A 1 23 ? 3.153 9.669 4.401 1.00 0.00 23 TYR A N 20
ATOM 15831 C CA . TYR A 1 23 ? 4.445 9.836 3.746 1.00 0.00 23 TYR A CA 20
ATOM 15832 C C . TYR A 1 23 ? 4.962 11.261 3.917 1.00 0.00 23 TYR A C 20
ATOM 15833 O O . TYR A 1 23 ? 4.212 12.166 4.280 1.00 0.00 23 TYR A O 20
ATOM 15851 N N . SER A 1 24 ? 6.251 11.451 3.652 1.00 0.00 24 SER A N 20
ATOM 15852 C CA . SER A 1 24 ? 6.871 12.765 3.779 1.00 0.00 24 SER A CA 20
ATOM 15853 C C . SER A 1 24 ? 6.993 13.442 2.417 1.00 0.00 24 SER A C 20
ATOM 15854 O O . SER A 1 24 ? 6.686 12.845 1.385 1.00 0.00 24 SER A O 20
ATOM 15862 N N . ALA A 1 25 ? 7.442 14.693 2.423 1.00 0.00 25 ALA A N 20
ATOM 15863 C CA . ALA A 1 25 ? 7.606 15.452 1.190 1.00 0.00 25 ALA A CA 20
ATOM 15864 C C . ALA A 1 25 ? 8.498 14.707 0.202 1.00 0.00 25 ALA A C 20
ATOM 15865 O O . ALA A 1 25 ? 8.508 15.011 -0.991 1.00 0.00 25 ALA A O 20
ATOM 15872 N N . ARG A 1 26 ? 9.247 13.732 0.707 1.00 0.00 26 ARG A N 20
ATOM 15873 C CA . ARG A 1 26 ? 10.144 12.946 -0.132 1.00 0.00 26 ARG A CA 20
ATOM 15874 C C . ARG A 1 26 ? 9.502 11.617 -0.519 1.00 0.00 26 ARG A C 20
ATOM 15875 O O . ARG A 1 26 ? 9.295 11.336 -1.700 1.00 0.00 26 ARG A O 20
ATOM 15896 N N . LEU A 1 27 ? 9.188 10.804 0.484 1.00 0.00 27 LEU A N 20
ATOM 15897 C CA . LEU A 1 27 ? 8.569 9.504 0.249 1.00 0.00 27 LEU A CA 20
ATOM 15898 C C . LEU A 1 27 ? 7.437 9.615 -0.767 1.00 0.00 27 LEU A C 20
ATOM 15899 O O . LEU A 1 27 ? 6.840 10.679 -0.933 1.00 0.00 27 LEU A O 20
ATOM 15915 N N . SER A 1 28 ? 7.146 8.509 -1.445 1.00 0.00 28 SER A N 20
ATOM 15916 C CA . SER A 1 28 ? 6.087 8.482 -2.446 1.00 0.00 28 SER A CA 20
ATOM 15917 C C . SER A 1 28 ? 5.179 7.273 -2.245 1.00 0.00 28 SER A C 20
ATOM 15918 O O . SER A 1 28 ? 5.624 6.218 -1.792 1.00 0.00 28 SER A O 20
ATOM 15926 N N . ILE A 1 29 ? 3.905 7.435 -2.585 1.00 0.00 29 ILE A N 20
ATOM 15927 C CA . ILE A 1 29 ? 2.934 6.357 -2.443 1.00 0.00 29 ILE A CA 20
ATOM 15928 C C . ILE A 1 29 ? 3.560 5.006 -2.771 1.00 0.00 29 ILE A C 20
ATOM 15929 O O . ILE A 1 29 ? 3.375 4.031 -2.043 1.00 0.00 29 ILE A O 20
ATOM 15945 N N . ARG A 1 30 ? 4.304 4.957 -3.871 1.00 0.00 30 ARG A N 20
ATOM 15946 C CA . ARG A 1 30 ? 4.959 3.725 -4.296 1.00 0.00 30 ARG A CA 20
ATOM 15947 C C . ARG A 1 30 ? 5.876 3.191 -3.199 1.00 0.00 30 ARG A C 20
ATOM 15948 O O . ARG A 1 30 ? 5.602 2.151 -2.599 1.00 0.00 30 ARG A O 20
ATOM 15969 N N . ASP A 1 31 ? 6.964 3.908 -2.943 1.00 0.00 31 ASP A N 20
ATOM 15970 C CA . ASP A 1 31 ? 7.921 3.507 -1.919 1.00 0.00 31 ASP A CA 20
ATOM 15971 C C . ASP A 1 31 ? 7.209 2.872 -0.729 1.00 0.00 31 ASP A C 20
ATOM 15972 O O . ASP A 1 31 ? 7.677 1.880 -0.169 1.00 0.00 31 ASP A O 20
ATOM 15981 N N . HIS A 1 32 ? 6.075 3.451 -0.346 1.00 0.00 32 HIS A N 20
ATOM 15982 C CA . HIS A 1 32 ? 5.298 2.941 0.778 1.00 0.00 32 HIS A CA 20
ATOM 15983 C C . HIS A 1 32 ? 4.705 1.574 0.453 1.00 0.00 32 HIS A C 20
ATOM 15984 O O . HIS A 1 32 ? 5.128 0.556 1.002 1.00 0.00 32 HIS A O 20
ATOM 15998 N N . ILE A 1 33 ? 3.722 1.558 -0.441 1.00 0.00 33 ILE A N 20
ATOM 15999 C CA . ILE A 1 33 ? 3.071 0.315 -0.838 1.00 0.00 33 ILE A CA 20
ATOM 16000 C C . ILE A 1 33 ? 4.098 -0.749 -1.209 1.00 0.00 33 ILE A C 20
ATOM 16001 O O . ILE A 1 33 ? 3.814 -1.946 -1.159 1.00 0.00 33 ILE A O 20
ATOM 16017 N N . PHE A 1 34 ? 5.295 -0.305 -1.581 1.00 0.00 34 PHE A N 20
ATOM 16018 C CA . PHE A 1 34 ? 6.366 -1.219 -1.960 1.00 0.00 34 PHE A CA 20
ATOM 16019 C C . PHE A 1 34 ? 7.176 -1.643 -0.738 1.00 0.00 34 PHE A C 20
ATOM 16020 O O . PHE A 1 34 ? 8.370 -1.928 -0.840 1.00 0.00 34 PHE A O 20
ATOM 16037 N N . SER A 1 35 ? 6.519 -1.681 0.417 1.00 0.00 35 SER A N 20
ATOM 16038 C CA . SER A 1 35 ? 7.179 -2.065 1.659 1.00 0.00 35 SER A CA 20
ATOM 16039 C C . SER A 1 35 ? 6.304 -3.020 2.466 1.00 0.00 35 SER A C 20
ATOM 16040 O O . SER A 1 35 ? 5.137 -2.735 2.733 1.00 0.00 35 SER A O 20
ATOM 16048 N N . LYS A 1 36 ? 6.878 -4.154 2.852 1.00 0.00 36 LYS A N 20
ATOM 16049 C CA . LYS A 1 36 ? 6.154 -5.152 3.630 1.00 0.00 36 LYS A CA 20
ATOM 16050 C C . LYS A 1 36 ? 5.165 -4.487 4.582 1.00 0.00 36 LYS A C 20
ATOM 16051 O O . LYS A 1 36 ? 3.988 -4.843 4.616 1.00 0.00 36 LYS A O 20
ATOM 16070 N N . GLN A 1 37 ? 5.652 -3.521 5.354 1.00 0.00 37 GLN A N 20
ATOM 16071 C CA . GLN A 1 37 ? 4.810 -2.806 6.306 1.00 0.00 37 GLN A CA 20
ATOM 16072 C C . GLN A 1 37 ? 3.412 -2.586 5.738 1.00 0.00 37 GLN A C 20
ATOM 16073 O O . GLN A 1 37 ? 2.414 -2.948 6.361 1.00 0.00 37 GLN A O 20
ATOM 16087 N N . HIS A 1 38 ? 3.348 -1.990 4.552 1.00 0.00 38 HIS A N 20
ATOM 16088 C CA . HIS A 1 38 ? 2.071 -1.722 3.899 1.00 0.00 38 HIS A CA 20
ATOM 16089 C C . HIS A 1 38 ? 1.453 -3.010 3.364 1.00 0.00 38 HIS A C 20
ATOM 16090 O O . HIS A 1 38 ? 0.234 -3.183 3.390 1.00 0.00 38 HIS A O 20
ATOM 16104 N N . ILE A 1 39 ? 2.302 -3.911 2.879 1.00 0.00 39 ILE A N 20
ATOM 16105 C CA . ILE A 1 39 ? 1.839 -5.182 2.338 1.00 0.00 39 ILE A CA 20
ATOM 16106 C C . ILE A 1 39 ? 0.906 -5.889 3.316 1.00 0.00 39 ILE A C 20
ATOM 16107 O O . ILE A 1 39 ? -0.219 -6.248 2.968 1.00 0.00 39 ILE A O 20
ATOM 16123 N N . SER A 1 40 ? 1.380 -6.083 4.542 1.00 0.00 40 SER A N 20
ATOM 16124 C CA . SER A 1 40 ? 0.590 -6.749 5.571 1.00 0.00 40 SER A CA 20
ATOM 16125 C C . SER A 1 40 ? -0.812 -6.153 5.649 1.00 0.00 40 SER A C 20
ATOM 16126 O O . SER A 1 40 ? -1.802 -6.876 5.761 1.00 0.00 40 SER A O 20
ATOM 16134 N N . LYS A 1 41 ? -0.889 -4.828 5.588 1.00 0.00 41 LYS A N 20
ATOM 16135 C CA . LYS A 1 41 ? -2.169 -4.131 5.651 1.00 0.00 41 LYS A CA 20
ATOM 16136 C C . LYS A 1 41 ? -3.043 -4.491 4.453 1.00 0.00 41 LYS A C 20
ATOM 16137 O O . LYS A 1 41 ? -4.260 -4.621 4.577 1.00 0.00 41 LYS A O 20
ATOM 16156 N N . VAL A 1 42 ? -2.413 -4.651 3.294 1.00 0.00 42 VAL A N 20
ATOM 16157 C CA . VAL A 1 42 ? -3.133 -4.998 2.074 1.00 0.00 42 VAL A CA 20
ATOM 16158 C C . VAL A 1 42 ? -3.641 -6.435 2.126 1.00 0.00 42 VAL A C 20
ATOM 16159 O O . VAL A 1 42 ? -4.639 -6.774 1.491 1.00 0.00 42 VAL A O 20
ATOM 16172 N N . ARG A 1 43 ? -2.946 -7.275 2.887 1.00 0.00 43 ARG A N 20
ATOM 16173 C CA . ARG A 1 43 ? -3.326 -8.676 3.021 1.00 0.00 43 ARG A CA 20
ATOM 16174 C C . ARG A 1 43 ? -4.385 -8.850 4.106 1.00 0.00 43 ARG A C 20
ATOM 16175 O O . ARG A 1 43 ? -5.258 -9.711 4.001 1.00 0.00 43 ARG A O 20
ATOM 16196 N N . GLU A 1 44 ? -4.301 -8.027 5.146 1.00 0.00 44 GLU A N 20
ATOM 16197 C CA . GLU A 1 44 ? -5.251 -8.092 6.250 1.00 0.00 44 GLU A CA 20
ATOM 16198 C C . GLU A 1 44 ? -6.544 -7.361 5.899 1.00 0.00 44 GLU A C 20
ATOM 16199 O O . GLU A 1 44 ? -7.639 -7.901 6.058 1.00 0.00 44 GLU A O 20
ATOM 16211 N N . THR A 1 45 ? -6.408 -6.128 5.421 1.00 0.00 45 THR A N 20
ATOM 16212 C CA . THR A 1 45 ? -7.564 -5.321 5.049 1.00 0.00 45 THR A CA 20
ATOM 16213 C C . THR A 1 45 ? -8.622 -6.166 4.349 1.00 0.00 45 THR A C 20
ATOM 16214 O O . THR A 1 45 ? -9.819 -5.904 4.468 1.00 0.00 45 THR A O 20
ATOM 16225 N N . VAL A 1 46 ? -8.173 -7.182 3.618 1.00 0.00 46 VAL A N 20
ATOM 16226 C CA . VAL A 1 46 ? -9.082 -8.067 2.900 1.00 0.00 46 VAL A CA 20
ATOM 16227 C C . VAL A 1 46 ? -8.994 -9.493 3.431 1.00 0.00 46 VAL A C 20
ATOM 16228 O O . VAL A 1 46 ? -10.011 -10.149 3.650 1.00 0.00 46 VAL A O 20
ATOM 16241 N N . GLY A 1 47 ? -7.769 -9.968 3.636 1.00 0.00 47 GLY A N 20
ATOM 16242 C CA . GLY A 1 47 ? -7.570 -11.315 4.140 1.00 0.00 47 GLY A CA 20
ATOM 16243 C C . GLY A 1 47 ? -8.583 -11.691 5.203 1.00 0.00 47 GLY A C 20
ATOM 16244 O O . GLY A 1 47 ? -8.801 -10.942 6.156 1.00 0.00 47 GLY A O 20
ATOM 16248 N N . SER A 1 48 ? -9.206 -12.854 5.040 1.00 0.00 48 SER A N 20
ATOM 16249 C CA . SER A 1 48 ? -10.206 -13.325 5.991 1.00 0.00 48 SER A CA 20
ATOM 16250 C C . SER A 1 48 ? -9.553 -13.737 7.306 1.00 0.00 48 SER A C 20
ATOM 16251 O O . SER A 1 48 ? -8.756 -14.674 7.349 1.00 0.00 48 SER A O 20
ATOM 16259 N N . GLN A 1 49 ? -9.898 -13.030 8.378 1.00 0.00 49 GLN A N 20
ATOM 16260 C CA . GLN A 1 49 ? -9.345 -13.321 9.695 1.00 0.00 49 GLN A CA 20
ATOM 16261 C C . GLN A 1 49 ? -10.307 -14.176 10.513 1.00 0.00 49 GLN A C 20
ATOM 16262 O O . GLN A 1 49 ? -11.449 -14.403 10.109 1.00 0.00 49 GLN A O 20
ATOM 16276 N N . LEU A 1 50 ? -9.840 -14.648 11.663 1.00 0.00 50 LEU A N 20
ATOM 16277 C CA . LEU A 1 50 ? -10.659 -15.479 12.538 1.00 0.00 50 LEU A CA 20
ATOM 16278 C C . LEU A 1 50 ? -10.854 -14.813 13.897 1.00 0.00 50 LEU A C 20
ATOM 16279 O O . LEU A 1 50 ? -10.119 -15.088 14.845 1.00 0.00 50 LEU A O 20
ATOM 16295 N N . ASP A 1 51 ? -11.848 -13.937 13.983 1.00 0.00 51 ASP A N 20
ATOM 16296 C CA . ASP A 1 51 ? -12.142 -13.233 15.226 1.00 0.00 51 ASP A CA 20
ATOM 16297 C C . ASP A 1 51 ? -13.075 -14.056 16.109 1.00 0.00 51 ASP A C 20
ATOM 16298 O O . ASP A 1 51 ? -14.257 -14.216 15.800 1.00 0.00 51 ASP A O 20
ATOM 16307 N N . ARG A 1 52 ? -12.537 -14.576 17.207 1.00 0.00 52 ARG A N 20
ATOM 16308 C CA . ARG A 1 52 ? -13.322 -15.385 18.133 1.00 0.00 52 ARG A CA 20
ATOM 16309 C C . ARG A 1 52 ? -13.372 -14.735 19.513 1.00 0.00 52 ARG A C 20
ATOM 16310 O O . ARG A 1 52 ? -12.423 -14.074 19.933 1.00 0.00 52 ARG A O 20
ATOM 16331 N N . GLU A 1 53 ? -14.486 -14.930 20.212 1.00 0.00 53 GLU A N 20
ATOM 16332 C CA . GLU A 1 53 ? -14.660 -14.361 21.544 1.00 0.00 53 GLU A CA 20
ATOM 16333 C C . GLU A 1 53 ? -15.127 -15.426 22.533 1.00 0.00 53 GLU A C 20
ATOM 16334 O O . GLU A 1 53 ? -15.497 -16.533 22.142 1.00 0.00 53 GLU A O 20
ATOM 16346 N N . LYS A 1 54 ? -15.107 -15.082 23.816 1.00 0.00 54 LYS A N 20
ATOM 16347 C CA . LYS A 1 54 ? -15.529 -16.005 24.863 1.00 0.00 54 LYS A CA 20
ATOM 16348 C C . LYS A 1 54 ? -16.250 -15.264 25.984 1.00 0.00 54 LYS A C 20
ATOM 16349 O O . LYS A 1 54 ? -16.062 -14.061 26.167 1.00 0.00 54 LYS A O 20
ATOM 16368 N N . ASP A 1 55 ? -17.074 -15.990 26.731 1.00 0.00 55 ASP A N 20
ATOM 16369 C CA . ASP A 1 55 ? -17.822 -15.401 27.837 1.00 0.00 55 ASP A CA 20
ATOM 16370 C C . ASP A 1 55 ? -17.196 -15.776 29.177 1.00 0.00 55 ASP A C 20
ATOM 16371 O O . ASP A 1 55 ? -16.698 -16.888 29.351 1.00 0.00 55 ASP A O 20
#

Nearest PDB structures (foldseek):
  2yrk-assembly1_A  TM=7.541E-01  e=3.809E-08  Mus musculus
  2yrk-assembly1_A  TM=7.042E-01  e=3.052E-08  Mus musculus
  2muq-assembly1_A  TM=4.543E-01  e=2.391E+00  Homo sapiens
  2yrk-assembly1_A  TM=7.112E-01  e=4.415E-08  Mus musculus
  2muq-assembly1_A  TM=4.457E-01  e=1.684E+00  Homo sapiens